Protein AF-A0A1I0DEJ7-F1 (afdb_monomer)

Sequence (939 aa):
MQMQAGRYNHFKNRYSLFNGIFKYLFLFLLFAVLELPQVYAQEAIVYSRCERTSDSFDLTANVTINGQSQTVTRTMTGLDIYDVLPDVTNFFSNFSAPCDLVYRDPNGVETVIFDCSTTSTQSNACAALDAAVSFDGNTIAFSVFRGSLTNYREQIHSQVVHPDAEPKNLGYYDLPNKRLVTTGAHLHFYTVSTKQIKVMPFNTGVYDSGPAFISNQRIAFTSTRDDHTSTVVWGTTESRKGTRIWTVDIDGKNPDLASHHSLSQEQHPFMLRNGRLAYSSWQIFGGLPFRYTNNSAGSHTTIDNLFHIYAQDPDGAKNFPIYGQHSGDHTKSYFGADHKAAHFITQTSDERIWFADYYRGNNNALGLLVGVMQEPEGQEGIGPHEATSHADLYVPRDAINFAAWSHSDDMPSYTMGRFGTRQVNHPNYADPLPYAGKLGHPAALPNNGLMMAWGKGACSTVAYNSIYAELGKTAPPLTSGSGSGVAMNLVTSLKMDTPGCDVGLYRATQIPSQHPGDLEMVVDSKDWHEIMGRAVVPYANIHGVDHPDIIERADVRTSHPSLETGTPFGLLGAASIIDRETHPMDGIHFAGEHQFNLQGTDTIDYTDDDLCGVRILGNMPNRNRNTVYEIANIAGERVTILGEFPVLNRQADGSRAIDASGHPDTSFLVRMPANTPYLMQGIDCDGRTLNTDQTWQSLRPGEQKTCNGCHVHSRPGRTQFETTFAAKSGYTIPRLGEGTVPLLAGKSGNTVQTRTLPGYGMRIEFTRDIKPIFDQHCASCHSGSSPAGGLALNNTGGANNKPNTTWWCLVADKDQSCVAPANQIATGAGFTGMSFRRPQLTRYLRAFNSRGSLLYWKAANQRTDNRTDGQFSDDIDFGANHPTSISANELAILSRWIDIGAPGGGATELYDTQKPTLHLASADSGSVSQLRVGTVDLG

Mean predicted aligned error: 7.65 Å

Organism: NCBI:txid917

Radius of gyration: 31.81 Å; Cα contacts (8 Å, |Δi|>4): 2546; chains: 1; bounding box: 89×96×100 Å

Solvent-accessible surface area (backbone atoms only — not comparable to full-atom values): 48242 Å² total; per-residue (Å²): 133,89,86,84,88,85,90,85,84,92,85,85,89,84,88,84,91,87,82,88,82,79,65,68,71,62,56,57,63,66,73,65,64,67,89,60,77,80,72,69,70,46,76,27,32,36,31,21,36,21,52,42,41,67,68,70,45,78,45,70,47,80,33,34,43,93,90,39,80,41,83,46,74,30,79,39,33,28,51,19,30,73,48,29,46,69,29,95,76,33,63,78,35,62,17,38,30,33,9,24,26,34,40,29,41,37,87,69,54,76,40,77,78,41,75,15,65,86,67,38,44,61,79,48,25,30,31,33,40,47,58,29,52,23,39,78,30,45,37,38,33,28,16,39,35,35,25,25,49,44,60,44,71,44,40,36,30,30,30,60,61,38,68,75,26,54,87,43,82,72,48,77,44,78,43,90,37,41,20,30,49,50,45,29,22,21,41,34,37,38,29,66,91,77,71,45,76,49,74,45,81,79,45,83,73,25,37,34,34,26,38,19,50,80,45,86,58,30,31,35,24,15,28,29,80,83,53,39,10,19,56,35,53,73,94,60,79,61,22,46,86,22,26,29,37,31,33,29,34,81,83,68,45,78,71,43,77,20,43,47,24,61,45,20,37,33,43,47,40,34,65,38,66,83,27,31,33,31,28,24,30,37,78,64,37,72,35,49,37,41,44,48,61,74,90,41,51,58,36,52,36,75,58,79,26,51,23,16,34,30,32,20,38,78,70,29,34,75,67,47,59,56,37,54,78,49,29,32,51,94,38,60,22,98,52,70,52,48,77,33,23,34,38,50,64,30,54,32,44,86,61,35,37,32,26,16,30,14,33,65,69,49,21,45,51,25,4,22,40,42,36,33,44,80,52,63,93,75,28,23,20,32,29,72,92,70,38,93,45,60,29,32,20,30,35,40,84,50,54,41,47,41,34,83,59,32,52,33,66,92,46,42,34,46,48,31,71,83,75,48,86,75,77,44,77,46,97,86,33,90,39,60,51,66,26,50,8,28,26,21,38,35,20,39,30,52,87,57,29,45,32,28,21,42,26,37,16,39,37,17,39,32,27,66,46,66,61,28,58,78,72,76,40,84,69,64,63,59,20,53,45,65,56,47,45,14,32,40,34,39,43,38,69,64,75,59,56,60,56,16,31,42,29,18,29,27,32,54,77,54,85,62,30,83,50,71,82,42,51,42,84,74,48,75,52,78,59,30,32,32,38,47,45,36,52,49,46,36,35,32,57,35,58,74,38,68,59,51,45,86,72,74,51,47,53,74,73,38,86,49,93,94,37,48,89,31,40,36,30,16,37,47,31,30,26,20,61,78,44,62,45,26,69,28,88,90,42,86,63,65,68,55,35,50,34,46,29,41,64,19,32,42,51,52,73,78,55,74,85,52,56,28,25,42,35,38,33,39,46,30,45,40,64,45,50,59,40,63,78,40,44,39,44,63,52,28,57,45,61,24,36,23,28,32,48,74,23,74,41,56,45,98,89,66,49,75,31,63,31,89,69,74,43,78,28,33,24,41,44,35,37,31,58,22,64,38,17,29,39,47,27,41,14,26,38,55,45,38,41,41,29,51,61,56,61,66,36,41,39,33,45,20,21,72,50,72,39,38,26,36,69,42,30,49,51,84,47,84,44,59,44,82,71,26,71,42,56,39,93,85,46,82,60,50,68,30,45,72,55,32,21,38,33,47,64,24,65,59,92,92,42,76,37,72,46,75,42,84,31,21,27,49,70,61,30,32,63,83,61,44,44,57,52,32,59,74,63,43,26,90,53,14,34,80,99,73,17,51,92,44,42,50,60,68,40,68,93,58,66,42,77,37,86,81,18,29,54,15,44,37,58,65,29,26,67,43,82,59,42,39,79,94,70,55,60,82,61,78,22,45,99,82,24,34,22,36,35,48,47,30,32,20,92,34,30,28,65,43,12,26,40,66,9,52,52,46,20,46,59,69,45,43,74,61,36,84,68,59,63,86,73,48,95,78,54,85,62,72,76,75,85,36,88,61,82,68,47,74,66,58,52,41,48,54,27,42,28,32,37,66,21,45,32,32,41,60,80,60,41,69,54,69,54,58,73,75,48,78,33,78,27,59,76,48,92,93,52,87,85,45,75,33,79,17,70,47,64,64,92

InterPro domains:
  IPR040698 Hydrazine synthase alpha subunit, middle domain [PF18582] (659-711)

Structure (mmCIF, N/CA/C/O backbone):
data_AF-A0A1I0DEJ7-F1
#
_entry.id   AF-A0A1I0DEJ7-F1
#
loop_
_atom_site.group_PDB
_atom_site.id
_atom_site.type_symbol
_atom_site.label_atom_id
_atom_site.label_alt_id
_atom_site.label_comp_id
_atom_site.label_asym_id
_atom_site.label_entity_id
_atom_site.label_seq_id
_atom_site.pdbx_PDB_ins_code
_atom_site.Cartn_x
_atom_site.Cartn_y
_atom_site.Cartn_z
_atom_site.occupancy
_atom_site.B_iso_or_equiv
_atom_site.auth_seq_id
_atom_site.auth_comp_id
_atom_site.auth_asym_id
_atom_site.auth_atom_id
_atom_site.pdbx_PDB_model_num
ATOM 1 N N . MET A 1 1 ? 17.764 -62.591 3.292 1.00 36.34 1 MET A N 1
ATOM 2 C CA . MET A 1 1 ? 18.065 -64.016 3.039 1.00 36.34 1 MET A CA 1
ATOM 3 C C . MET A 1 1 ? 18.764 -64.098 1.685 1.00 36.34 1 MET A C 1
ATOM 5 O O . MET A 1 1 ? 18.372 -63.368 0.786 1.00 36.34 1 MET A O 1
ATOM 9 N N . GLN A 1 2 ? 19.860 -64.854 1.629 1.00 29.20 2 GLN A N 1
ATOM 10 C CA . GLN A 1 2 ? 20.824 -65.053 0.527 1.00 29.20 2 GLN A CA 1
ATOM 11 C C . GLN A 1 2 ? 20.163 -65.276 -0.856 1.00 29.20 2 GLN A C 1
ATOM 13 O O . GLN A 1 2 ? 19.118 -65.905 -0.900 1.00 29.20 2 GLN A O 1
ATOM 18 N N . MET A 1 3 ? 20.608 -64.697 -1.985 1.00 26.94 3 MET A N 1
ATOM 19 C CA . MET A 1 3 ? 21.885 -64.785 -2.740 1.00 26.94 3 MET A CA 1
ATOM 20 C C . MET A 1 3 ? 21.708 -65.656 -4.016 1.00 26.94 3 MET A C 1
ATOM 22 O O . MET A 1 3 ? 20.991 -66.646 -3.971 1.00 26.94 3 MET A O 1
ATOM 26 N N . GLN A 1 4 ? 22.458 -65.299 -5.078 1.00 31.95 4 GLN A N 1
ATOM 27 C CA . GLN A 1 4 ? 22.794 -66.019 -6.339 1.00 31.95 4 GLN A CA 1
ATOM 28 C C . GLN A 1 4 ? 21.968 -65.657 -7.599 1.00 31.95 4 GLN A C 1
ATOM 30 O O . GLN A 1 4 ? 20.771 -65.892 -7.647 1.00 31.95 4 GLN A O 1
ATOM 35 N N . ALA A 1 5 ? 22.510 -64.890 -8.568 1.00 31.12 5 ALA A N 1
ATOM 36 C CA . ALA A 1 5 ? 23.574 -65.175 -9.574 1.00 31.12 5 ALA A CA 1
ATOM 37 C C . ALA A 1 5 ? 23.024 -65.977 -10.780 1.00 31.12 5 ALA A C 1
ATOM 39 O O . ALA A 1 5 ? 22.309 -66.939 -10.573 1.00 31.12 5 ALA A O 1
ATOM 40 N N . GLY A 1 6 ? 23.266 -65.707 -12.068 1.00 28.11 6 GLY A N 1
ATOM 41 C CA . GLY A 1 6 ? 24.189 -64.829 -12.788 1.00 28.11 6 GLY A CA 1
ATOM 42 C C . GLY A 1 6 ? 24.886 -65.619 -13.919 1.00 28.11 6 GLY A C 1
ATOM 43 O O . GLY A 1 6 ? 25.500 -66.636 -13.623 1.00 28.11 6 GLY A O 1
ATOM 44 N N . ARG A 1 7 ? 24.891 -65.061 -15.150 1.00 32.59 7 ARG A N 1
ATOM 45 C CA . ARG A 1 7 ? 25.824 -65.297 -16.297 1.00 32.59 7 ARG A CA 1
ATOM 46 C C . ARG A 1 7 ? 25.556 -66.468 -17.284 1.00 32.59 7 ARG A C 1
ATOM 48 O O . ARG A 1 7 ? 25.007 -67.467 -16.862 1.00 32.59 7 ARG A O 1
ATOM 55 N N . TYR A 1 8 ? 25.942 -66.494 -18.582 1.00 30.72 8 TYR A N 1
ATOM 56 C CA . TYR A 1 8 ? 26.634 -65.605 -19.558 1.00 30.72 8 TYR A CA 1
ATOM 57 C C . TYR A 1 8 ? 26.591 -66.233 -20.997 1.00 30.72 8 TYR A C 1
ATOM 59 O O . TYR A 1 8 ? 26.582 -67.451 -21.123 1.00 30.72 8 TYR A O 1
ATOM 67 N N . ASN A 1 9 ? 26.751 -65.380 -22.029 1.00 30.80 9 ASN A N 1
ATOM 68 C CA . ASN A 1 9 ? 27.508 -65.510 -23.308 1.00 30.80 9 ASN A CA 1
ATOM 69 C C . ASN A 1 9 ? 27.109 -66.373 -24.545 1.00 30.80 9 ASN A C 1
ATOM 71 O O . ASN A 1 9 ? 27.299 -67.580 -24.591 1.00 30.80 9 ASN A O 1
ATOM 75 N N . HIS A 1 10 ? 26.784 -65.640 -25.630 1.00 29.88 10 HIS A N 1
ATOM 76 C CA . HIS A 1 10 ? 27.482 -65.486 -26.937 1.00 29.88 10 HIS A CA 1
ATOM 77 C C . HIS A 1 10 ? 28.186 -66.653 -27.674 1.00 29.88 10 HIS A C 1
ATOM 79 O O . HIS A 1 10 ? 29.225 -67.112 -27.220 1.00 29.88 10 HIS A O 1
ATOM 85 N N . PHE A 1 11 ? 27.797 -66.876 -28.948 1.00 29.69 11 PHE A N 1
ATOM 86 C CA . PHE A 1 11 ? 28.656 -67.204 -30.121 1.00 29.69 11 PHE A CA 1
ATOM 87 C C . PHE A 1 11 ? 27.933 -66.753 -31.426 1.00 29.69 11 PHE A C 1
ATOM 89 O O . PHE A 1 11 ? 26.795 -67.136 -31.653 1.00 29.69 11 PHE A O 1
ATOM 96 N N . LYS A 1 12 ? 28.394 -65.707 -32.139 1.00 29.09 12 LYS A N 1
ATOM 97 C CA . LYS A 1 12 ? 29.282 -65.666 -33.337 1.00 29.09 12 LYS A CA 1
ATOM 98 C C . LYS A 1 12 ? 28.685 -66.152 -34.690 1.00 29.09 12 LYS A C 1
ATOM 100 O O . LYS A 1 12 ? 28.728 -67.327 -35.009 1.00 29.09 12 LYS A O 1
ATOM 105 N N . ASN A 1 13 ? 28.314 -65.164 -35.520 1.00 30.00 13 ASN A N 1
ATOM 106 C CA . ASN A 1 13 ? 28.860 -64.854 -36.863 1.00 30.00 13 ASN A CA 1
ATOM 107 C C . ASN A 1 13 ? 28.793 -65.901 -38.013 1.00 30.00 13 ASN A C 1
ATOM 109 O O . ASN A 1 13 ? 29.621 -66.804 -38.052 1.00 30.00 13 ASN A O 1
ATOM 113 N N . ARG A 1 14 ? 27.989 -65.650 -39.068 1.00 29.69 14 ARG A N 1
ATOM 114 C CA . ARG A 1 14 ? 28.420 -65.090 -40.384 1.00 29.69 14 ARG A CA 1
ATOM 115 C C . ARG A 1 14 ? 27.351 -65.227 -41.494 1.00 29.69 14 ARG A C 1
ATOM 117 O O . ARG A 1 14 ? 26.854 -66.305 -41.787 1.00 29.69 14 ARG A O 1
ATOM 124 N N . TYR A 1 15 ? 27.100 -64.074 -42.112 1.00 29.98 15 TYR A N 1
ATOM 125 C CA . TYR A 1 15 ? 26.481 -63.731 -43.398 1.00 29.98 15 TYR A CA 1
ATOM 126 C C . TYR A 1 15 ? 26.706 -64.691 -44.580 1.00 29.98 15 TYR A C 1
ATOM 128 O O . TYR A 1 15 ? 27.829 -65.159 -44.747 1.00 29.98 15 TYR A O 1
ATOM 136 N N . SER A 1 16 ? 25.725 -64.779 -45.501 1.00 29.59 16 SER A N 1
ATOM 137 C CA . SER A 1 16 ? 25.922 -64.311 -46.890 1.00 29.59 16 SER A CA 1
ATOM 138 C C . SER A 1 16 ? 24.658 -64.299 -47.774 1.00 29.59 16 SER A C 1
ATOM 140 O O . SER A 1 16 ? 23.922 -65.276 -47.814 1.00 29.59 16 SER A O 1
ATOM 142 N N . LEU A 1 17 ? 24.543 -63.220 -48.565 1.00 30.08 17 LEU A N 1
ATOM 143 C CA . LEU A 1 17 ? 23.961 -63.117 -49.919 1.00 30.08 17 LEU A CA 1
ATOM 144 C C . LEU A 1 17 ? 22.435 -63.241 -50.098 1.00 30.08 17 LEU A C 1
ATOM 146 O O . LEU A 1 17 ? 21.906 -64.331 -50.246 1.00 30.08 17 LEU A O 1
ATOM 150 N N . PHE A 1 18 ? 21.744 -62.100 -50.201 1.00 32.12 18 PHE A N 1
ATOM 151 C CA . PHE A 1 18 ? 21.132 -61.567 -51.440 1.00 32.12 18 PHE A CA 1
ATOM 152 C C . PHE A 1 18 ? 20.365 -60.263 -51.107 1.00 32.12 18 PHE A C 1
ATOM 154 O O . PHE A 1 18 ? 19.896 -60.088 -49.987 1.00 32.12 18 PHE A O 1
ATOM 161 N N . ASN A 1 19 ? 20.237 -59.353 -52.080 1.00 34.38 19 ASN A N 1
ATOM 162 C CA . ASN A 1 19 ? 19.555 -58.039 -52.034 1.00 34.38 19 ASN A CA 1
ATOM 163 C C . ASN A 1 19 ? 20.356 -56.815 -51.553 1.00 34.38 19 ASN A C 1
ATOM 165 O O . ASN A 1 19 ? 19.896 -56.016 -50.737 1.00 34.38 19 ASN A O 1
ATOM 169 N N . GLY A 1 20 ? 21.513 -56.589 -52.175 1.00 45.19 20 GLY A N 1
ATOM 170 C CA . GLY A 1 20 ? 21.983 -55.231 -52.451 1.00 45.19 20 GLY A CA 1
ATOM 171 C C . GLY A 1 20 ? 21.438 -54.799 -53.812 1.00 45.19 20 GLY A C 1
ATOM 172 O O . GLY A 1 20 ? 21.682 -55.512 -54.776 1.00 45.19 20 GLY A O 1
ATOM 173 N N . ILE A 1 21 ? 20.665 -53.703 -53.848 1.00 45.50 21 ILE A N 1
ATOM 174 C CA . ILE A 1 21 ? 20.340 -52.796 -54.985 1.00 45.50 21 ILE A CA 1
ATOM 175 C C . ILE A 1 21 ? 18.931 -52.167 -54.847 1.00 45.50 21 ILE A C 1
ATOM 177 O O . ILE A 1 21 ? 18.694 -51.109 -55.410 1.00 45.50 21 ILE A O 1
ATOM 181 N N . PHE A 1 22 ? 18.038 -52.676 -53.985 1.00 42.34 22 PHE A N 1
ATOM 182 C CA . PHE A 1 22 ? 16.709 -52.056 -53.756 1.00 42.34 22 PHE A CA 1
ATOM 183 C C . PHE A 1 22 ? 16.546 -51.262 -52.443 1.00 42.34 22 PHE A C 1
ATOM 185 O O . PHE A 1 22 ? 15.468 -50.749 -52.164 1.00 42.34 22 PHE A O 1
ATOM 192 N N . LYS A 1 23 ? 17.607 -51.119 -51.633 1.00 40.22 23 LYS A N 1
ATOM 193 C CA . LYS A 1 23 ? 17.557 -50.421 -50.328 1.00 40.22 23 LYS A CA 1
ATOM 194 C C . LYS A 1 23 ? 18.103 -48.989 -50.315 1.00 40.22 23 LYS A C 1
ATOM 196 O O . LYS A 1 23 ? 17.881 -48.288 -49.337 1.00 40.22 23 LYS A O 1
ATOM 201 N N . TYR A 1 24 ? 18.762 -48.529 -51.380 1.00 43.25 24 TYR A N 1
ATOM 202 C CA . TYR A 1 24 ? 19.379 -47.194 -51.395 1.00 43.25 24 TYR A CA 1
ATOM 203 C C . TYR A 1 24 ? 18.505 -46.092 -52.011 1.00 43.25 24 TYR A C 1
ATOM 205 O O . TYR A 1 24 ? 18.733 -44.925 -51.715 1.00 43.25 24 TYR A O 1
ATOM 213 N N . LEU A 1 25 ? 17.458 -46.433 -52.775 1.00 42.44 25 LEU A N 1
ATOM 214 C CA . LEU A 1 25 ? 16.531 -45.429 -53.322 1.00 42.44 25 LEU A CA 1
ATOM 215 C C . LEU A 1 25 ? 15.389 -45.064 -52.353 1.00 42.44 25 LEU A C 1
ATOM 217 O O . LEU A 1 25 ? 14.870 -43.956 -52.410 1.00 42.44 25 LEU A O 1
ATOM 221 N N . PHE A 1 26 ? 15.030 -45.960 -51.426 1.00 41.56 26 PHE A N 1
ATOM 222 C CA . PHE A 1 26 ? 13.976 -45.707 -50.432 1.00 41.56 26 PHE A CA 1
ATOM 223 C C . PHE A 1 26 ? 14.501 -45.014 -49.162 1.00 41.56 26 PHE A C 1
ATOM 225 O O . PHE A 1 26 ? 13.733 -44.383 -48.445 1.00 41.56 26 PHE A O 1
ATOM 232 N N . LEU A 1 27 ? 15.814 -45.081 -48.899 1.00 40.59 27 LEU A N 1
ATOM 233 C CA . LEU A 1 27 ? 16.432 -44.399 -47.755 1.00 40.59 27 LEU A CA 1
ATOM 234 C C . LEU A 1 27 ? 16.732 -42.918 -48.045 1.00 40.59 27 LEU A C 1
ATOM 236 O O . LEU A 1 27 ? 16.688 -42.104 -47.133 1.00 40.59 27 LEU A O 1
ATOM 240 N N . PHE A 1 28 ? 16.968 -42.545 -49.309 1.00 39.75 28 PHE A N 1
ATOM 241 C CA . PHE A 1 28 ? 17.178 -41.142 -49.694 1.00 39.75 28 PHE A CA 1
ATOM 242 C C . PHE A 1 28 ? 15.873 -40.347 -49.854 1.00 39.75 28 PHE A C 1
ATOM 244 O O . PHE A 1 28 ? 15.887 -39.134 -49.681 1.00 39.75 28 PHE A O 1
ATOM 251 N N . LEU A 1 29 ? 14.739 -41.011 -50.113 1.00 38.44 29 LEU A N 1
ATOM 252 C CA . LEU A 1 29 ? 13.426 -40.354 -50.158 1.00 38.44 29 LEU A CA 1
ATOM 253 C C . LEU A 1 29 ? 12.755 -40.207 -48.782 1.00 38.44 29 LEU A C 1
ATOM 255 O O . LEU A 1 29 ? 11.832 -39.410 -48.662 1.00 38.44 29 LEU A O 1
ATOM 259 N N . LEU A 1 30 ? 13.228 -40.911 -47.742 1.00 38.09 30 LEU A N 1
ATOM 260 C CA . LEU A 1 30 ? 12.743 -40.729 -46.365 1.00 38.09 30 LEU A CA 1
ATOM 261 C C . LEU A 1 30 ? 13.537 -39.672 -45.572 1.00 38.09 30 LEU A C 1
ATOM 263 O O . LEU A 1 30 ? 13.025 -39.154 -44.590 1.00 38.09 30 LEU A O 1
ATOM 267 N N . PHE A 1 31 ? 14.755 -39.326 -46.008 1.00 37.44 31 PHE A N 1
ATOM 268 C CA . PHE A 1 31 ? 15.583 -38.259 -45.415 1.00 37.44 31 PHE A CA 1
ATOM 269 C C . PHE A 1 31 ? 15.449 -36.898 -46.125 1.00 37.44 31 PHE A C 1
ATOM 271 O O . PHE A 1 31 ? 16.061 -35.924 -45.704 1.00 37.44 31 PHE A O 1
ATOM 278 N N . ALA A 1 32 ? 14.647 -36.819 -47.193 1.00 37.91 32 ALA A N 1
ATOM 279 C CA . ALA A 1 32 ? 14.390 -35.591 -47.953 1.00 37.91 32 ALA A CA 1
ATOM 280 C C . ALA A 1 32 ? 12.943 -35.075 -47.811 1.00 37.91 32 ALA A C 1
ATOM 282 O O . ALA A 1 32 ? 12.542 -34.151 -48.517 1.00 37.91 32 ALA A O 1
ATOM 283 N N . VAL A 1 33 ? 12.160 -35.640 -46.882 1.00 41.50 33 VAL A N 1
ATOM 284 C CA . VAL A 1 33 ? 10.926 -35.015 -46.392 1.00 41.50 33 VAL A CA 1
ATOM 285 C C . VAL A 1 33 ? 11.311 -34.151 -45.200 1.00 41.50 33 VAL A C 1
ATOM 287 O O . VAL A 1 33 ? 11.257 -34.589 -44.060 1.00 41.50 33 VAL A O 1
ATOM 290 N N . LEU A 1 34 ? 11.759 -32.939 -45.526 1.00 44.06 34 LEU A N 1
ATOM 291 C CA . LEU A 1 34 ? 11.538 -31.727 -44.745 1.00 44.06 34 LEU A CA 1
ATOM 292 C C . LEU A 1 34 ? 11.680 -31.904 -43.220 1.00 44.06 34 LEU A C 1
ATOM 294 O O . LEU A 1 34 ? 10.687 -32.026 -42.505 1.00 44.06 34 LEU A O 1
ATOM 298 N N . GLU A 1 35 ? 12.900 -31.715 -42.710 1.00 34.94 35 GLU A N 1
ATOM 299 C CA . GLU A 1 35 ? 13.066 -30.871 -41.521 1.00 34.94 35 GLU A CA 1
ATOM 300 C C . GLU A 1 35 ? 12.575 -29.460 -41.892 1.00 34.94 35 GLU A C 1
ATOM 302 O O . GLU A 1 35 ? 13.344 -28.530 -42.122 1.00 34.94 35 GLU A O 1
ATOM 307 N N . LEU A 1 36 ? 11.257 -29.301 -42.033 1.00 36.34 36 LEU A N 1
ATOM 308 C CA . LEU A 1 36 ? 10.659 -28.026 -41.699 1.00 36.34 36 LEU A CA 1
ATOM 309 C C . LEU A 1 36 ? 10.934 -27.887 -40.204 1.00 36.34 36 LEU A C 1
ATOM 311 O O . LEU A 1 36 ? 10.529 -28.788 -39.459 1.00 36.34 36 LEU A O 1
ATOM 315 N N . PRO A 1 37 ? 11.607 -26.823 -39.733 1.00 33.72 37 PRO A N 1
ATOM 316 C CA . PRO A 1 37 ? 11.464 -26.484 -38.334 1.00 33.72 37 PRO A CA 1
ATOM 317 C C . PRO A 1 37 ? 9.954 -26.420 -38.109 1.00 33.72 37 PRO A C 1
ATOM 319 O O . PRO A 1 37 ? 9.259 -25.649 -38.777 1.00 33.72 37 PRO A O 1
ATOM 322 N N . GLN A 1 38 ? 9.416 -27.278 -37.240 1.00 33.53 38 GLN A N 1
ATOM 323 C CA . GLN A 1 38 ? 8.159 -26.935 -36.603 1.00 33.53 38 GLN A CA 1
ATOM 324 C C . GLN A 1 38 ? 8.477 -25.654 -35.845 1.00 33.53 38 GLN A C 1
ATOM 326 O O . GLN A 1 38 ? 8.994 -25.681 -34.732 1.00 33.53 38 GLN A O 1
ATOM 331 N N . VAL A 1 39 ? 8.259 -24.523 -36.512 1.00 35.19 39 VAL A N 1
ATOM 332 C CA . VAL A 1 39 ? 8.082 -23.241 -35.863 1.00 35.19 39 VAL A CA 1
ATOM 333 C C . VAL A 1 39 ? 6.842 -23.475 -35.018 1.00 35.19 39 VAL A C 1
ATOM 335 O O . VAL A 1 39 ? 5.721 -23.434 -35.522 1.00 35.19 39 VAL A O 1
ATOM 338 N N . TYR A 1 40 ? 7.044 -23.890 -33.768 1.00 42.34 40 TYR A N 1
ATOM 339 C CA . TYR A 1 40 ? 5.984 -23.847 -32.779 1.00 42.34 40 TYR A CA 1
ATOM 340 C C . TYR A 1 40 ? 5.477 -22.410 -32.815 1.00 42.34 40 TYR A C 1
ATOM 342 O O . TYR A 1 40 ? 6.266 -21.484 -32.624 1.00 42.34 40 TYR A O 1
ATOM 350 N N . ALA A 1 41 ? 4.207 -22.228 -33.178 1.00 51.53 41 ALA A N 1
ATOM 351 C CA . ALA A 1 41 ? 3.595 -20.911 -33.172 1.00 51.53 41 ALA A CA 1
ATOM 352 C C . ALA A 1 41 ? 3.785 -20.337 -31.764 1.00 51.53 41 ALA A C 1
ATOM 354 O O . ALA A 1 41 ? 3.372 -20.968 -30.789 1.00 51.53 41 ALA A O 1
ATOM 355 N N . GLN A 1 42 ? 4.480 -19.204 -31.666 1.00 76.06 42 GLN A N 1
ATOM 356 C CA . GLN A 1 42 ? 4.645 -18.500 -30.399 1.00 76.06 42 GLN A CA 1
ATOM 357 C C . GLN A 1 42 ? 3.273 -17.979 -29.966 1.00 76.06 42 GLN A C 1
ATOM 359 O O . GLN A 1 42 ? 2.373 -17.796 -30.786 1.00 76.06 42 GLN A O 1
ATOM 364 N N . GLU A 1 43 ? 3.061 -17.762 -28.678 1.00 87.75 43 GLU A N 1
ATOM 365 C CA . GLU A 1 43 ? 1.827 -17.135 -28.233 1.00 87.75 43 GLU A CA 1
ATOM 366 C C . GLU A 1 43 ? 1.787 -15.679 -28.708 1.00 87.75 43 GLU A C 1
ATOM 368 O O . GLU A 1 43 ? 2.787 -14.964 -28.629 1.00 87.75 43 GLU A O 1
ATOM 373 N N . ALA A 1 44 ? 0.631 -15.226 -29.204 1.00 96.19 44 ALA A N 1
ATOM 374 C CA . ALA A 1 44 ? 0.451 -13.804 -29.457 1.00 96.19 44 ALA A CA 1
ATOM 375 C C . ALA A 1 44 ? 0.584 -13.054 -28.127 1.00 96.19 44 ALA A C 1
ATOM 377 O O . ALA A 1 44 ? -0.005 -13.471 -27.126 1.00 96.19 44 ALA A O 1
ATOM 378 N N . ILE A 1 45 ? 1.322 -11.949 -28.111 1.00 98.06 45 ILE A N 1
ATOM 379 C CA . ILE A 1 45 ? 1.490 -11.120 -26.916 1.00 98.06 45 ILE A CA 1
ATOM 380 C C . ILE A 1 45 ? 1.241 -9.649 -27.228 1.00 98.06 45 ILE A C 1
ATOM 382 O O . ILE A 1 45 ? 1.402 -9.187 -28.356 1.00 98.06 45 ILE A O 1
ATOM 386 N N . VAL A 1 46 ? 0.877 -8.903 -26.195 1.00 98.75 46 VAL A N 1
ATOM 387 C CA . VAL A 1 46 ? 0.920 -7.446 -26.179 1.00 98.75 46 VAL A CA 1
ATOM 388 C C . VAL A 1 46 ? 1.874 -7.007 -25.084 1.00 98.75 46 VAL A C 1
ATOM 390 O O . VAL A 1 46 ? 1.893 -7.603 -24.010 1.00 98.75 46 VAL A O 1
ATOM 393 N N . TYR A 1 47 ? 2.682 -5.993 -25.352 1.00 98.75 47 TYR A N 1
ATOM 394 C CA . TYR A 1 47 ? 3.631 -5.452 -24.387 1.00 98.75 47 TYR A CA 1
ATOM 395 C C . TYR A 1 47 ? 3.881 -3.972 -24.651 1.00 98.75 47 TYR A C 1
ATOM 397 O O . TYR A 1 47 ? 3.564 -3.449 -25.724 1.00 98.75 47 TYR A O 1
ATOM 405 N N . SER A 1 48 ? 4.441 -3.303 -23.648 1.00 98.62 48 SER A N 1
ATOM 406 C CA . SER A 1 48 ? 4.882 -1.918 -23.776 1.00 98.62 48 SER A CA 1
ATOM 407 C C . SER A 1 48 ? 6.373 -1.899 -24.063 1.00 98.62 48 SER A C 1
ATOM 409 O O . SER A 1 48 ? 7.126 -2.626 -23.414 1.00 98.62 48 SER A O 1
ATOM 411 N N . ARG A 1 49 ? 6.804 -1.062 -25.006 1.00 97.62 49 ARG A N 1
ATOM 412 C CA . ARG A 1 49 ? 8.225 -0.788 -25.232 1.00 97.62 49 ARG A CA 1
ATOM 413 C C . ARG A 1 49 ? 8.506 0.686 -24.974 1.00 97.62 49 ARG A C 1
ATOM 415 O O . ARG A 1 49 ? 7.920 1.543 -25.630 1.00 97.62 49 ARG A O 1
ATOM 422 N N . CYS A 1 50 ? 9.353 0.985 -24.000 1.00 98.06 50 CYS A N 1
ATOM 423 C CA . CYS A 1 50 ? 9.728 2.353 -23.637 1.00 98.06 50 CYS A CA 1
ATOM 424 C C . CYS A 1 50 ? 11.105 2.694 -24.200 1.00 98.06 50 CYS A C 1
ATOM 426 O O . CYS A 1 50 ? 11.991 1.844 -24.158 1.00 98.06 50 CYS A O 1
ATOM 428 N N . GLU A 1 51 ? 11.280 3.900 -24.749 1.00 97.19 51 GLU A N 1
ATOM 429 C CA . GLU A 1 51 ? 12.561 4.333 -25.329 1.00 97.19 51 GLU A CA 1
ATOM 430 C C . GLU A 1 51 ? 13.669 4.201 -24.273 1.00 97.19 51 GLU A C 1
ATOM 432 O O . GLU A 1 51 ? 13.561 4.775 -23.184 1.00 97.19 51 GLU A O 1
ATOM 437 N N . ARG A 1 52 ? 14.708 3.417 -24.585 1.00 96.81 52 ARG A N 1
ATOM 438 C CA . ARG A 1 52 ? 15.858 3.197 -23.706 1.00 96.81 52 ARG A CA 1
ATOM 439 C C . ARG A 1 52 ? 16.982 4.161 -24.058 1.00 96.81 52 ARG A C 1
ATOM 441 O O . ARG A 1 52 ? 17.262 4.420 -25.226 1.00 96.81 52 ARG A O 1
ATOM 448 N N . THR A 1 53 ? 17.708 4.625 -23.050 1.00 96.75 53 THR A N 1
ATOM 449 C CA . THR A 1 53 ? 18.895 5.466 -23.226 1.00 96.75 53 THR A CA 1
ATOM 450 C C . THR A 1 53 ? 20.112 4.616 -23.597 1.00 96.75 53 THR A C 1
ATOM 452 O O . THR A 1 53 ? 20.984 4.325 -22.773 1.00 96.75 53 THR A O 1
ATOM 455 N N . SER A 1 54 ? 20.159 4.176 -24.855 1.00 91.75 54 SER A N 1
ATOM 456 C CA . SER A 1 54 ? 21.218 3.313 -25.392 1.00 91.75 54 SER A CA 1
ATOM 457 C C . SER A 1 54 ? 22.472 4.070 -25.847 1.00 91.75 54 SER A C 1
ATOM 459 O O . SER A 1 54 ? 23.564 3.494 -25.836 1.00 91.75 54 SER A O 1
ATOM 461 N N . ASP A 1 55 ? 22.326 5.346 -26.202 1.00 90.25 55 ASP A N 1
ATOM 462 C CA . ASP A 1 55 ? 23.399 6.184 -26.735 1.00 90.25 55 ASP A CA 1
ATOM 463 C C . ASP A 1 55 ? 24.460 6.563 -25.689 1.00 90.25 55 ASP A C 1
ATOM 465 O O . ASP A 1 55 ? 24.192 6.742 -24.497 1.00 90.25 55 ASP A O 1
ATOM 469 N N . SER A 1 56 ? 25.697 6.745 -26.159 1.00 93.88 56 SER A N 1
ATOM 470 C CA . SER A 1 56 ? 26.784 7.302 -25.352 1.00 93.88 56 SER A CA 1
ATOM 471 C C . SER A 1 56 ? 26.649 8.816 -25.164 1.00 93.88 56 SER A C 1
ATOM 473 O O . SER A 1 56 ? 26.134 9.512 -26.036 1.00 93.88 56 SER A O 1
ATOM 475 N N . PHE A 1 57 ? 27.212 9.347 -24.077 1.00 96.19 57 PHE A N 1
ATOM 476 C CA . PHE A 1 57 ? 27.189 10.780 -23.767 1.00 96.19 57 PHE A CA 1
ATOM 477 C C . PHE A 1 57 ? 28.589 11.329 -23.498 1.00 96.19 57 PHE A C 1
ATOM 479 O O . PHE A 1 57 ? 29.284 10.844 -22.607 1.00 96.19 57 PHE A O 1
ATOM 486 N N . ASP A 1 58 ? 28.991 12.378 -24.210 1.00 97.62 58 ASP A N 1
ATOM 487 C CA . ASP A 1 58 ? 30.258 13.062 -23.952 1.00 97.62 58 ASP A CA 1
ATOM 488 C C . ASP A 1 58 ? 30.127 14.041 -22.779 1.00 97.62 58 ASP A C 1
ATOM 490 O O . ASP A 1 58 ? 29.594 15.146 -22.897 1.00 97.62 58 ASP A O 1
ATOM 494 N N . LEU A 1 59 ? 30.658 13.635 -21.626 1.00 96.88 59 LEU A N 1
ATOM 495 C CA . LEU A 1 59 ? 30.683 14.441 -20.414 1.00 96.88 59 LEU A CA 1
ATOM 496 C C . LEU A 1 59 ? 31.932 15.327 -20.401 1.00 96.88 59 LEU A C 1
ATOM 498 O O . LEU A 1 59 ? 33.045 14.844 -20.178 1.00 96.88 59 LEU A O 1
ATOM 502 N N . THR A 1 60 ? 31.740 16.631 -20.610 1.00 97.25 60 THR A N 1
ATOM 503 C CA . THR A 1 60 ? 32.816 17.634 -20.566 1.00 97.25 60 THR A CA 1
ATOM 504 C C . THR A 1 60 ? 32.769 18.457 -19.282 1.00 97.25 60 THR A C 1
ATOM 506 O O . THR A 1 60 ? 31.743 19.051 -18.940 1.00 97.25 60 THR A O 1
ATOM 509 N N . ALA A 1 61 ? 33.899 18.542 -18.582 1.00 96.81 61 ALA A N 1
ATOM 510 C CA . ALA A 1 61 ? 34.032 19.356 -17.380 1.00 96.81 61 ALA A CA 1
ATOM 511 C C . ALA A 1 61 ? 35.447 19.912 -17.193 1.00 96.81 61 ALA A C 1
ATOM 513 O O . ALA A 1 61 ? 36.432 19.345 -17.663 1.00 96.81 61 ALA A O 1
ATOM 514 N N . ASN A 1 62 ? 35.545 21.007 -16.438 1.00 96.62 62 ASN A N 1
ATOM 515 C CA . ASN A 1 62 ? 36.822 21.520 -15.953 1.00 96.62 62 ASN A CA 1
ATOM 516 C C . ASN A 1 62 ? 37.188 20.821 -14.641 1.00 96.62 62 ASN A C 1
ATOM 518 O O . ASN A 1 62 ? 36.492 20.983 -13.635 1.00 96.62 62 ASN A O 1
ATOM 522 N N . VAL A 1 63 ? 38.288 20.074 -14.650 1.00 96.69 63 VAL A N 1
ATOM 523 C CA . VAL A 1 63 ? 38.816 19.341 -13.494 1.00 96.69 63 VAL A CA 1
ATOM 524 C C . VAL A 1 63 ? 40.251 19.766 -13.204 1.00 96.69 63 VAL A C 1
ATOM 526 O O . VAL A 1 63 ? 40.976 20.172 -14.109 1.00 96.69 63 VAL A O 1
ATOM 529 N N . THR A 1 64 ? 40.676 19.683 -11.945 1.00 97.25 64 THR A N 1
ATOM 530 C CA . THR A 1 64 ? 42.072 19.936 -11.573 1.00 97.25 64 THR A CA 1
ATOM 531 C C . THR A 1 64 ? 42.820 18.614 -11.516 1.00 97.25 64 THR A C 1
ATOM 533 O O . THR A 1 64 ? 42.412 17.724 -10.777 1.00 97.25 64 THR A O 1
ATOM 536 N N . ILE A 1 65 ? 43.904 18.478 -12.275 1.00 95.81 65 ILE A N 1
ATOM 537 C CA . ILE A 1 65 ? 44.782 17.302 -12.263 1.00 95.81 65 ILE A CA 1
ATOM 538 C C . ILE A 1 65 ? 46.195 17.810 -11.982 1.00 95.81 65 ILE A C 1
ATOM 540 O O . ILE A 1 65 ? 46.687 18.695 -12.683 1.00 95.81 65 ILE A O 1
ATOM 544 N N . ASN A 1 66 ? 46.841 17.286 -10.937 1.00 93.50 66 ASN A N 1
ATOM 545 C CA . ASN A 1 66 ? 48.169 17.728 -10.490 1.00 93.50 66 ASN A CA 1
ATOM 546 C C . ASN A 1 66 ? 48.265 19.257 -10.276 1.00 93.50 66 ASN A C 1
ATOM 548 O O . ASN A 1 66 ? 49.228 19.893 -10.707 1.00 93.50 66 ASN A O 1
ATOM 552 N N . GLY A 1 67 ? 47.245 19.867 -9.658 1.00 92.12 67 GLY A N 1
ATOM 553 C CA . GLY A 1 67 ? 47.189 21.311 -9.411 1.00 92.12 67 GLY A CA 1
ATOM 554 C C . GLY A 1 67 ? 46.917 22.190 -10.641 1.00 92.12 67 GLY A C 1
ATOM 555 O O . GLY A 1 67 ? 46.922 23.415 -10.515 1.00 92.12 67 GLY A O 1
ATOM 556 N N . GLN A 1 68 ? 46.668 21.616 -11.825 1.00 94.88 68 GLN A N 1
ATOM 557 C CA . GLN A 1 68 ? 46.330 22.366 -13.040 1.00 94.88 68 GLN A CA 1
ATOM 558 C C . GLN A 1 68 ? 44.890 22.115 -13.485 1.00 94.88 68 GLN A C 1
ATOM 560 O O . GLN A 1 68 ? 44.471 20.971 -13.639 1.00 94.88 68 GLN A O 1
ATOM 565 N N . SER A 1 69 ? 44.142 23.193 -13.735 1.00 95.12 69 SER A N 1
ATOM 566 C CA . SER A 1 69 ? 42.794 23.113 -14.305 1.00 95.12 69 SER A CA 1
ATOM 567 C C . SER A 1 69 ? 42.863 22.724 -15.782 1.00 95.12 69 SER A C 1
ATOM 569 O O . SER A 1 69 ? 43.502 23.413 -16.576 1.00 95.12 69 SER A O 1
ATOM 571 N N . GLN A 1 70 ? 42.158 21.662 -16.155 1.00 96.50 70 GLN A N 1
ATOM 572 C CA . GLN A 1 70 ? 42.082 21.119 -17.508 1.00 96.50 70 GLN A CA 1
ATOM 573 C C . GLN A 1 70 ? 40.620 20.853 -17.879 1.00 96.50 70 GLN A C 1
ATOM 575 O O . GLN A 1 70 ? 39.840 20.375 -17.054 1.00 96.50 70 GLN A O 1
ATOM 580 N N . THR A 1 71 ? 40.239 21.151 -19.121 1.00 97.38 71 THR A N 1
ATOM 581 C CA . THR A 1 71 ? 38.946 20.726 -19.674 1.00 97.38 71 THR A CA 1
ATOM 582 C C . THR A 1 71 ? 39.090 19.300 -20.183 1.00 97.38 71 THR A C 1
ATOM 584 O O . THR A 1 71 ? 39.861 19.051 -21.108 1.00 97.38 71 THR A O 1
ATOM 587 N N . VAL A 1 72 ? 38.368 18.368 -19.570 1.00 97.50 72 VAL A N 1
ATOM 588 C CA . VAL A 1 72 ? 38.384 16.948 -19.928 1.00 97.50 72 VAL A CA 1
ATOM 589 C C . VAL A 1 72 ? 37.017 16.561 -20.463 1.00 97.50 72 VAL A C 1
ATOM 591 O O . VAL A 1 72 ? 35.996 16.953 -19.899 1.00 97.50 72 VAL A O 1
ATOM 594 N N . THR A 1 73 ? 37.017 15.764 -21.527 1.00 97.69 73 THR A N 1
ATOM 595 C CA . THR A 1 73 ? 35.825 15.123 -22.080 1.00 97.69 73 THR A CA 1
ATOM 596 C C . THR A 1 73 ? 35.973 13.619 -21.938 1.00 97.69 73 THR A C 1
ATOM 598 O O . THR A 1 73 ? 36.986 13.052 -22.350 1.00 97.69 73 THR A O 1
ATOM 601 N N . ARG A 1 74 ? 34.967 12.975 -21.350 1.00 97.19 74 ARG A N 1
ATOM 602 C CA . ARG A 1 74 ? 34.893 11.522 -21.222 1.00 97.19 74 ARG A CA 1
ATOM 603 C C . ARG A 1 74 ? 33.574 11.031 -21.800 1.00 97.19 74 ARG A C 1
ATOM 605 O O . ARG A 1 74 ? 32.514 11.454 -21.352 1.00 97.19 74 ARG A O 1
ATOM 612 N N . THR A 1 75 ? 33.648 10.105 -22.748 1.00 97.56 75 THR A N 1
ATOM 613 C CA . THR A 1 75 ? 32.468 9.414 -23.270 1.00 97.56 75 THR A CA 1
ATOM 614 C C . THR A 1 75 ? 31.950 8.422 -22.231 1.00 97.56 75 THR A C 1
ATOM 616 O O . THR A 1 75 ? 32.662 7.504 -21.812 1.00 97.56 75 THR A O 1
ATOM 619 N N . MET A 1 76 ? 30.713 8.631 -21.802 1.00 97.06 76 MET A N 1
ATOM 620 C CA . MET A 1 76 ? 29.984 7.819 -20.835 1.00 97.06 76 MET A CA 1
ATOM 621 C C . MET A 1 76 ? 29.086 6.816 -21.563 1.00 97.06 76 MET A C 1
ATOM 623 O O . MET A 1 76 ? 28.535 7.120 -22.620 1.00 97.06 76 MET A O 1
ATOM 627 N N . THR A 1 77 ? 28.939 5.623 -20.990 1.00 96.25 77 THR A N 1
ATOM 628 C CA . THR A 1 77 ? 28.121 4.512 -21.512 1.00 96.25 77 THR A CA 1
ATOM 629 C C . THR A 1 77 ? 27.310 3.874 -20.379 1.00 96.25 77 THR A C 1
ATOM 631 O O . THR A 1 77 ? 27.594 4.114 -19.203 1.00 96.25 77 THR A O 1
ATOM 634 N N . GLY A 1 78 ? 26.292 3.077 -20.723 1.00 94.88 78 GLY A N 1
ATOM 635 C CA . GLY A 1 78 ? 25.423 2.426 -19.733 1.00 94.88 78 GLY A CA 1
ATOM 636 C C . GLY A 1 78 ? 24.538 3.408 -18.962 1.00 94.88 78 GLY A C 1
ATOM 637 O O . GLY A 1 78 ? 24.339 3.258 -17.756 1.00 94.88 78 GLY A O 1
ATOM 638 N N . LEU A 1 79 ? 24.082 4.471 -19.634 1.00 96.69 79 LEU A N 1
ATOM 639 C CA . LEU A 1 79 ? 23.268 5.530 -19.030 1.00 96.69 79 LEU A CA 1
ATOM 640 C C . LEU A 1 79 ? 21.846 5.072 -18.719 1.00 96.69 79 LEU A C 1
ATOM 642 O O . LEU A 1 79 ? 21.207 5.653 -17.847 1.00 96.69 79 LEU A O 1
ATOM 646 N N . ASP A 1 80 ? 21.387 4.001 -19.357 1.00 96.44 80 ASP A N 1
ATOM 647 C CA . ASP A 1 80 ? 20.155 3.272 -19.048 1.00 96.44 80 ASP A CA 1
ATOM 648 C C . ASP A 1 80 ? 20.058 2.793 -17.592 1.00 96.44 80 ASP A C 1
ATOM 650 O O . ASP A 1 80 ? 18.972 2.515 -17.101 1.00 96.44 80 ASP A O 1
ATOM 654 N N . ILE A 1 81 ? 21.158 2.796 -16.832 1.00 96.44 81 ILE A N 1
ATOM 655 C CA . ILE A 1 81 ? 21.110 2.626 -15.371 1.00 96.44 81 ILE A CA 1
ATOM 656 C C . ILE A 1 81 ? 20.215 3.668 -14.665 1.00 96.44 81 ILE A C 1
ATOM 658 O O . ILE A 1 81 ? 19.728 3.410 -13.564 1.00 96.44 81 ILE A O 1
ATOM 662 N N . TYR A 1 82 ? 20.001 4.831 -15.293 1.00 96.12 82 TYR A N 1
ATOM 663 C CA . TYR A 1 82 ? 19.147 5.923 -14.813 1.00 96.12 82 TYR A CA 1
ATOM 664 C C . TYR A 1 82 ? 17.772 5.992 -15.488 1.00 96.12 82 TYR A C 1
ATOM 666 O O . TYR A 1 82 ? 16.978 6.886 -15.153 1.00 96.12 82 TYR A O 1
ATOM 674 N N . ASP A 1 83 ? 17.485 5.081 -16.419 1.00 96.12 83 ASP A N 1
ATOM 675 C CA . ASP A 1 83 ? 16.129 4.886 -16.919 1.00 96.12 83 ASP A CA 1
ATOM 676 C C . ASP A 1 83 ? 15.265 4.321 -15.786 1.00 96.12 83 ASP A C 1
ATOM 678 O O . ASP A 1 83 ? 15.706 3.493 -14.988 1.00 96.12 83 ASP A O 1
ATOM 682 N N . VAL A 1 84 ? 14.041 4.829 -15.668 1.00 93.81 84 VAL A N 1
ATOM 683 C CA . VAL A 1 84 ? 13.127 4.490 -14.570 1.00 93.81 84 VAL A CA 1
ATOM 684 C C . VAL A 1 84 ? 11.920 3.809 -15.173 1.00 93.81 84 VAL A C 1
ATOM 686 O O . VAL A 1 84 ? 11.264 4.370 -16.042 1.00 93.81 84 VAL A O 1
ATOM 689 N N . LEU A 1 85 ? 11.595 2.614 -14.707 1.00 94.38 85 LEU A N 1
ATOM 690 C CA . LEU A 1 85 ? 10.372 1.940 -15.121 1.00 94.38 85 LEU A CA 1
ATOM 691 C C . LEU A 1 85 ? 9.190 2.380 -14.243 1.00 94.38 85 LEU A C 1
ATOM 693 O O . LEU A 1 85 ? 9.403 2.832 -13.114 1.00 94.38 85 LEU A O 1
ATOM 697 N N . PRO A 1 86 ? 7.941 2.261 -14.727 1.00 92.56 86 PRO A N 1
ATOM 698 C CA . PRO A 1 86 ? 6.772 2.453 -13.879 1.00 92.56 86 PRO A CA 1
ATOM 699 C C . PRO A 1 86 ? 6.832 1.506 -12.671 1.00 92.56 86 PRO A C 1
ATOM 701 O O . PRO A 1 86 ? 7.051 0.308 -12.833 1.00 92.56 86 PRO A O 1
ATOM 704 N N . ASP A 1 87 ? 6.627 2.036 -11.467 1.00 92.31 87 ASP A N 1
ATOM 705 C CA . ASP A 1 87 ? 6.590 1.284 -10.208 1.00 92.31 87 ASP A CA 1
ATOM 706 C C . ASP A 1 87 ? 5.540 1.869 -9.255 1.00 92.31 87 ASP A C 1
ATOM 708 O O . ASP A 1 87 ? 4.875 2.846 -9.587 1.00 92.31 87 ASP A O 1
ATOM 712 N N . VAL A 1 88 ? 5.405 1.313 -8.050 1.00 91.75 88 VAL A N 1
ATOM 713 C CA . VAL A 1 88 ? 4.428 1.769 -7.051 1.00 91.75 88 VAL A CA 1
ATOM 714 C C . VAL A 1 88 ? 4.542 3.251 -6.647 1.00 91.75 88 VAL A C 1
ATOM 716 O O . VAL A 1 88 ? 3.548 3.867 -6.266 1.00 91.75 88 VAL A O 1
ATOM 719 N N . THR A 1 89 ? 5.727 3.858 -6.754 1.00 88.62 89 THR A N 1
ATOM 720 C CA . THR A 1 89 ? 6.000 5.275 -6.447 1.00 88.62 89 THR A CA 1
ATOM 721 C C . THR A 1 89 ? 6.081 6.177 -7.674 1.00 88.62 89 THR A C 1
ATOM 723 O O . THR A 1 89 ? 5.605 7.313 -7.629 1.00 88.62 89 THR A O 1
ATOM 726 N N . ASN A 1 90 ? 6.617 5.668 -8.779 1.00 92.38 90 ASN A N 1
ATOM 727 C CA . ASN A 1 90 ? 6.608 6.296 -10.095 1.00 92.38 90 ASN A CA 1
ATOM 728 C C . ASN A 1 90 ? 5.315 5.965 -10.862 1.00 92.38 90 ASN A C 1
ATOM 730 O O . ASN A 1 90 ? 5.237 6.159 -12.065 1.00 92.38 90 ASN A O 1
ATOM 734 N N . PHE A 1 91 ? 4.265 5.513 -10.171 1.00 91.50 91 PHE A N 1
ATOM 735 C CA . PHE A 1 91 ? 3.001 5.082 -10.770 1.00 91.50 91 PHE A CA 1
ATOM 736 C C . PHE A 1 91 ? 2.357 6.175 -11.627 1.00 91.50 91 PHE A C 1
ATOM 738 O O . PHE A 1 91 ? 1.793 5.918 -12.685 1.00 91.50 91 PHE A O 1
ATOM 745 N N . PHE A 1 92 ? 2.440 7.426 -11.167 1.00 93.12 92 PHE A N 1
ATOM 746 C CA . PHE A 1 92 ? 1.838 8.543 -11.882 1.00 93.12 92 PHE A CA 1
ATOM 747 C C . PHE A 1 92 ? 2.744 9.110 -12.967 1.00 93.12 92 PHE A C 1
ATOM 749 O O . PHE A 1 92 ? 2.216 9.540 -13.977 1.00 93.12 92 PHE A O 1
ATOM 756 N N . SER A 1 93 ? 4.059 9.180 -12.748 1.00 94.12 93 SER A N 1
ATOM 757 C CA . SER A 1 93 ? 4.984 10.029 -13.514 1.00 94.12 93 SER A CA 1
ATOM 758 C C . SER A 1 93 ? 6.437 9.588 -13.298 1.00 94.12 93 SER A C 1
ATOM 760 O O . SER A 1 93 ? 6.714 8.790 -12.412 1.00 94.12 93 SER A O 1
ATOM 762 N N . ASN A 1 94 ? 7.374 10.215 -14.015 1.00 94.19 94 ASN A N 1
ATOM 763 C CA . ASN A 1 94 ? 8.834 10.106 -13.858 1.00 94.19 94 ASN A CA 1
ATOM 764 C C . ASN A 1 94 ? 9.459 8.774 -14.295 1.00 94.19 94 ASN A C 1
ATOM 766 O O . ASN A 1 94 ? 10.617 8.519 -13.972 1.00 94.19 94 ASN A O 1
ATOM 770 N N . PHE A 1 95 ? 8.741 7.983 -15.084 1.00 95.75 95 PHE A N 1
ATOM 771 C CA . PHE A 1 95 ? 9.279 6.827 -15.797 1.00 95.75 95 PHE A CA 1
ATOM 772 C C . PHE A 1 95 ? 9.729 7.190 -17.219 1.00 95.75 95 PHE A C 1
ATOM 774 O O . PHE A 1 95 ? 9.347 8.234 -17.762 1.00 95.75 95 PHE A O 1
ATOM 781 N N . SER A 1 96 ? 10.553 6.327 -17.807 1.00 96.31 96 SER A N 1
ATOM 782 C CA . SER A 1 96 ? 11.089 6.429 -19.159 1.00 96.31 96 SER A CA 1
ATOM 783 C C . SER A 1 96 ? 9.973 6.461 -20.193 1.00 96.31 96 SER A C 1
ATOM 785 O O . SER A 1 96 ? 8.993 5.727 -20.091 1.00 96.31 96 SER A O 1
ATOM 787 N N . ALA A 1 97 ? 10.109 7.349 -21.171 1.00 97.06 97 ALA A N 1
ATOM 788 C CA . ALA A 1 97 ? 9.127 7.567 -22.225 1.00 97.06 97 ALA A CA 1
ATOM 789 C C . ALA A 1 97 ? 9.782 8.290 -23.412 1.00 97.06 97 ALA A C 1
ATOM 791 O O . ALA A 1 97 ? 10.801 8.961 -23.214 1.00 97.06 97 ALA A O 1
ATOM 792 N N . PRO A 1 98 ? 9.172 8.270 -24.611 1.00 98.19 98 PRO A N 1
ATOM 793 C CA . PRO A 1 98 ? 7.884 7.671 -24.989 1.00 98.19 98 PRO A CA 1
ATOM 794 C C . PRO A 1 98 ? 7.822 6.144 -24.872 1.00 98.19 98 PRO A C 1
ATOM 796 O O . PRO A 1 98 ? 8.849 5.475 -24.951 1.00 98.19 98 PRO A O 1
ATOM 799 N N . CYS A 1 99 ? 6.610 5.600 -24.708 1.00 98.62 99 CYS A N 1
ATOM 800 C CA . CYS A 1 99 ? 6.374 4.152 -24.745 1.00 98.62 99 CYS A CA 1
ATOM 801 C C . CYS A 1 99 ? 5.273 3.780 -25.736 1.00 98.62 99 CYS A C 1
ATOM 803 O O . CYS A 1 99 ? 4.149 4.275 -25.619 1.00 98.62 99 CYS A O 1
ATOM 805 N N . ASP A 1 100 ? 5.588 2.887 -26.669 1.00 98.75 100 ASP A N 1
ATOM 806 C CA . ASP A 1 100 ? 4.627 2.322 -27.615 1.00 98.75 100 ASP A CA 1
ATOM 807 C C . ASP A 1 100 ? 3.940 1.091 -27.025 1.00 98.75 100 ASP A C 1
ATOM 809 O O . ASP A 1 100 ? 4.541 0.348 -26.245 1.00 98.75 100 ASP A O 1
ATOM 813 N N . LEU A 1 101 ? 2.721 0.815 -27.495 1.00 98.81 101 LEU A N 1
ATOM 814 C CA . LEU A 1 101 ? 2.074 -0.478 -27.289 1.00 98.81 101 LEU A CA 1
ATOM 815 C C . LEU A 1 101 ? 2.213 -1.334 -28.548 1.00 98.81 101 LEU A C 1
ATOM 817 O O . LEU A 1 101 ? 1.807 -0.919 -29.640 1.00 98.81 101 LEU A O 1
ATOM 821 N N . VAL A 1 102 ? 2.755 -2.540 -28.392 1.00 98.75 102 VAL A N 1
ATOM 822 C CA . VAL A 1 102 ? 3.063 -3.447 -29.502 1.00 98.75 102 VAL A CA 1
ATOM 823 C C . VAL A 1 102 ? 2.290 -4.746 -29.351 1.00 98.75 102 VAL A C 1
ATOM 825 O O . VAL A 1 102 ? 2.305 -5.371 -28.296 1.00 98.75 102 VAL A O 1
ATOM 828 N N . TYR A 1 103 ? 1.631 -5.159 -30.431 1.00 98.50 103 TYR A N 1
ATOM 829 C CA . TYR A 1 103 ? 1.067 -6.492 -30.596 1.00 98.50 103 TYR A CA 1
ATOM 830 C C . TYR A 1 103 ? 2.031 -7.343 -31.423 1.00 98.50 103 TYR A C 1
ATOM 832 O O . TYR A 1 103 ? 2.374 -6.969 -32.545 1.00 98.50 103 TYR A O 1
ATOM 840 N N . ARG A 1 104 ? 2.448 -8.487 -30.886 1.00 97.06 104 ARG A N 1
ATOM 841 C CA . ARG A 1 104 ? 3.272 -9.486 -31.568 1.00 97.06 104 ARG A CA 1
ATOM 842 C C . ARG A 1 104 ? 2.413 -10.707 -31.861 1.00 97.06 104 ARG A C 1
ATOM 844 O O . ARG A 1 104 ? 1.838 -11.291 -30.946 1.00 97.06 104 ARG A O 1
ATOM 851 N N . ASP A 1 105 ? 2.298 -11.064 -33.133 1.00 94.06 105 ASP A N 1
ATOM 852 C CA . ASP A 1 105 ? 1.489 -12.203 -33.562 1.00 94.06 105 ASP A CA 1
ATOM 853 C C . ASP A 1 105 ? 2.201 -13.555 -33.314 1.00 94.06 105 ASP A C 1
ATOM 855 O O . ASP A 1 105 ? 3.392 -13.582 -32.989 1.00 94.06 105 ASP A O 1
ATOM 859 N N . PRO A 1 106 ? 1.513 -14.698 -33.502 1.00 91.81 106 PRO A N 1
ATOM 860 C CA . PRO A 1 106 ? 2.111 -16.020 -33.298 1.00 91.81 106 PRO A CA 1
ATOM 861 C C . PRO A 1 106 ? 3.290 -16.382 -34.214 1.00 91.81 106 PRO A C 1
ATOM 863 O O . PRO A 1 106 ? 4.013 -17.343 -33.944 1.00 91.81 106 PRO A O 1
ATOM 866 N N . ASN A 1 107 ? 3.481 -15.642 -35.310 1.00 91.25 107 ASN A N 1
ATOM 867 C CA . ASN A 1 107 ? 4.615 -15.796 -36.224 1.00 91.25 107 ASN A CA 1
ATOM 868 C C . ASN A 1 107 ? 5.789 -14.885 -35.835 1.00 91.25 107 ASN A C 1
ATOM 870 O O . ASN A 1 107 ? 6.813 -14.875 -36.520 1.00 91.25 107 ASN A O 1
ATOM 874 N N . GLY A 1 108 ? 5.639 -14.102 -34.766 1.00 90.69 108 GLY A N 1
ATOM 875 C CA . GLY A 1 108 ? 6.628 -13.144 -34.306 1.00 90.69 108 GLY A CA 1
ATOM 876 C C . GLY A 1 108 ? 6.620 -11.812 -35.056 1.00 90.69 108 GLY A C 1
ATOM 877 O O . GLY A 1 108 ? 7.606 -11.078 -34.988 1.00 90.69 108 GLY A O 1
ATOM 878 N N . VAL A 1 109 ? 5.547 -11.492 -35.784 1.00 94.81 109 VAL A N 1
ATOM 879 C CA . VAL A 1 109 ? 5.401 -10.202 -36.467 1.00 94.81 109 VAL A CA 1
ATOM 880 C C . VAL A 1 109 ? 4.886 -9.161 -35.481 1.00 94.81 109 VAL A C 1
ATOM 882 O O . VAL A 1 109 ? 3.809 -9.312 -34.907 1.00 94.81 10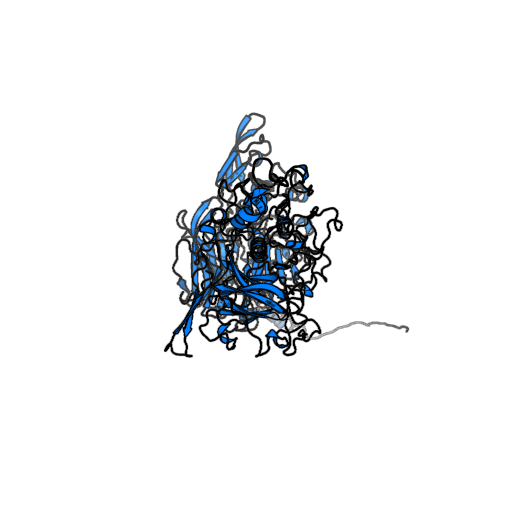9 VAL A O 1
ATOM 885 N N . GLU A 1 110 ? 5.639 -8.076 -35.320 1.00 96.62 110 GLU A N 1
ATOM 886 C CA . GLU A 1 110 ? 5.292 -6.962 -34.437 1.00 96.62 110 GLU A CA 1
ATOM 887 C C . GLU A 1 110 ? 4.531 -5.860 -35.175 1.00 96.62 110 GLU A C 1
ATOM 889 O O . GLU A 1 110 ? 4.893 -5.434 -36.271 1.00 96.62 110 GLU A O 1
ATOM 894 N N . THR A 1 111 ? 3.461 -5.377 -34.549 1.00 97.31 111 THR A N 1
ATOM 895 C CA . THR A 1 111 ? 2.656 -4.239 -34.992 1.00 97.31 111 THR A CA 1
ATOM 896 C C . THR A 1 111 ? 2.518 -3.252 -33.843 1.00 97.31 111 THR A C 1
ATOM 898 O O . THR A 1 111 ? 1.984 -3.594 -32.789 1.00 97.31 111 THR A O 1
ATOM 901 N N . VAL A 1 112 ? 2.945 -2.007 -34.054 1.00 98.38 112 VAL A N 1
ATOM 902 C CA . VAL A 1 112 ? 2.660 -0.909 -33.122 1.00 98.38 112 VAL A CA 1
ATOM 903 C C . VAL A 1 112 ? 1.167 -0.596 -33.200 1.00 98.38 112 VAL A C 1
ATOM 905 O O . VAL A 1 112 ? 0.682 -0.104 -34.219 1.00 98.38 112 VAL A O 1
ATOM 908 N N . ILE A 1 113 ? 0.426 -0.926 -32.142 1.00 98.12 113 ILE A N 1
ATOM 909 C CA . ILE A 1 113 ? -1.022 -0.683 -32.049 1.00 98.12 113 ILE A CA 1
ATOM 910 C C . ILE A 1 113 ? -1.339 0.652 -31.370 1.00 98.12 113 ILE A C 1
ATOM 912 O O . ILE A 1 113 ? -2.442 1.170 -31.538 1.00 98.12 113 ILE A O 1
ATOM 916 N N . PHE A 1 114 ? -0.369 1.241 -30.664 1.00 98.62 114 PHE A N 1
ATOM 917 C CA . PHE A 1 114 ? -0.418 2.626 -30.206 1.00 98.62 114 PHE A CA 1
ATOM 918 C C . PHE A 1 114 ? 0.979 3.254 -30.268 1.00 98.62 114 PHE A C 1
ATOM 920 O O . PHE A 1 114 ? 1.894 2.780 -29.598 1.00 98.62 114 PHE A O 1
ATOM 927 N N . ASP A 1 115 ? 1.131 4.302 -31.080 1.00 98.19 115 ASP A N 1
ATOM 928 C CA . ASP A 1 115 ? 2.417 4.941 -31.384 1.00 98.19 115 ASP A CA 1
ATOM 929 C C . ASP A 1 115 ? 2.597 6.240 -30.587 1.00 98.19 115 ASP A C 1
ATOM 931 O O . ASP A 1 115 ? 1.971 7.267 -30.878 1.00 98.19 115 ASP A O 1
ATOM 935 N N . CYS A 1 116 ? 3.466 6.181 -29.580 1.00 98.25 116 CYS A N 1
ATOM 936 C CA . CYS A 1 116 ? 3.938 7.343 -28.838 1.00 98.25 116 CYS A CA 1
ATOM 937 C C . CYS A 1 116 ? 5.311 7.806 -29.318 1.00 98.25 116 CYS A C 1
ATOM 939 O O . CYS A 1 116 ? 5.601 8.999 -29.232 1.00 98.25 116 CYS A O 1
ATOM 941 N N . SER A 1 117 ? 6.165 6.900 -29.787 1.00 96.38 117 SER A N 1
ATOM 942 C CA . SER A 1 117 ? 7.560 7.188 -30.112 1.00 96.38 117 SER A CA 1
ATOM 943 C C . SER A 1 117 ? 7.710 8.166 -31.270 1.00 96.38 117 SER A C 1
ATOM 945 O O . SER A 1 117 ? 8.541 9.070 -31.195 1.00 96.38 117 SER A O 1
ATOM 947 N N . THR A 1 118 ? 6.865 8.065 -32.300 1.00 97.06 118 THR A N 1
ATOM 948 C CA . THR A 1 118 ? 6.910 8.985 -33.448 1.00 97.06 118 THR A CA 1
ATOM 949 C C . THR A 1 118 ? 6.042 10.228 -33.257 1.00 97.06 118 THR A C 1
ATOM 951 O O . THR A 1 118 ? 6.259 11.247 -33.917 1.00 97.06 118 THR A O 1
ATOM 954 N N . THR A 1 119 ? 5.063 10.172 -32.348 1.00 96.06 119 THR A N 1
ATOM 955 C CA . THR A 1 119 ? 4.086 11.253 -32.134 1.00 96.06 119 THR A CA 1
ATOM 956 C C . THR A 1 119 ? 4.459 12.196 -30.992 1.00 96.06 119 THR A C 1
ATOM 958 O O . THR A 1 119 ? 3.933 13.311 -30.912 1.00 96.06 119 THR A O 1
ATOM 961 N N . SER A 1 120 ? 5.364 11.769 -30.110 1.00 97.75 120 SER A N 1
ATOM 962 C CA . SER A 1 120 ? 5.785 12.542 -28.948 1.00 97.75 120 SER A CA 1
ATOM 963 C C . SER A 1 120 ? 6.732 13.684 -29.312 1.00 97.75 120 SER A C 1
ATOM 965 O O . SER A 1 120 ? 7.603 13.591 -30.170 1.00 97.75 120 SER A O 1
ATOM 967 N N . THR A 1 121 ? 6.582 14.778 -28.580 1.00 97.12 121 THR A N 1
ATOM 968 C CA . THR A 1 121 ? 7.442 15.964 -28.594 1.00 97.12 121 THR A CA 1
ATOM 969 C C . THR A 1 121 ? 7.811 16.326 -27.156 1.00 97.12 121 THR A C 1
ATOM 971 O O . THR A 1 121 ? 7.212 15.810 -26.214 1.00 97.12 121 THR A O 1
ATOM 974 N N . GLN A 1 122 ? 8.737 17.269 -26.956 1.00 96.31 122 GLN A N 1
ATOM 975 C CA . GLN A 1 122 ? 9.119 17.695 -25.604 1.00 96.31 122 GLN A CA 1
ATOM 976 C C . GLN A 1 122 ? 7.920 18.164 -24.758 1.00 96.31 122 GLN A C 1
ATOM 978 O O . GLN A 1 122 ? 7.856 17.870 -23.570 1.00 96.31 122 GLN A O 1
ATOM 983 N N . SER A 1 123 ? 6.966 18.893 -25.345 1.00 97.06 123 SER A N 1
ATOM 984 C CA . SER A 1 123 ? 5.817 19.467 -24.625 1.00 97.06 123 SER A CA 1
ATOM 985 C C . SER A 1 123 ? 4.554 18.605 -24.660 1.00 97.06 123 SER A C 1
ATOM 987 O O . SER A 1 123 ? 3.623 18.874 -23.905 1.00 97.06 123 SER A O 1
ATOM 989 N N . ASN A 1 124 ? 4.503 17.600 -25.532 1.00 97.19 124 ASN A N 1
ATOM 990 C CA . ASN A 1 124 ? 3.364 16.707 -25.686 1.00 97.19 124 ASN A CA 1
ATOM 991 C C . ASN A 1 124 ? 3.868 15.315 -26.056 1.00 97.19 124 ASN A C 1
ATOM 993 O O . ASN A 1 124 ? 4.161 15.051 -27.221 1.00 97.19 124 ASN A O 1
ATOM 997 N N . ALA A 1 125 ? 3.977 14.457 -25.054 1.00 98.25 125 ALA A N 1
ATOM 998 C CA . ALA A 1 125 ? 4.427 13.084 -25.156 1.00 98.25 125 ALA A CA 1
ATOM 999 C C . ALA A 1 125 ? 3.451 12.131 -24.474 1.00 98.25 125 ALA A C 1
ATOM 1001 O O . ALA A 1 125 ? 2.595 12.544 -23.678 1.00 98.25 125 ALA A O 1
ATOM 1002 N N . CYS A 1 126 ? 3.596 10.846 -24.781 1.00 98.31 126 CYS A N 1
ATOM 1003 C CA . CYS A 1 126 ? 2.810 9.804 -24.149 1.00 98.31 126 CYS A CA 1
ATOM 1004 C C . CYS A 1 126 ? 3.596 8.533 -23.840 1.00 98.31 126 CYS A C 1
ATOM 1006 O O . CYS A 1 126 ? 4.682 8.297 -24.366 1.00 98.31 126 CYS A O 1
ATOM 1008 N N . ALA A 1 127 ? 3.001 7.713 -22.981 1.00 98.62 127 ALA A N 1
ATOM 1009 C CA . ALA A 1 127 ? 3.399 6.337 -22.743 1.00 98.62 127 ALA A CA 1
ATOM 1010 C C . ALA A 1 127 ? 2.139 5.469 -22.691 1.00 98.62 127 ALA A C 1
ATOM 1012 O O . ALA A 1 127 ? 1.247 5.732 -21.878 1.00 98.62 127 ALA A O 1
ATOM 1013 N N . ALA A 1 128 ? 2.049 4.475 -23.573 1.00 98.56 128 ALA A N 1
ATOM 1014 C CA . ALA A 1 128 ? 1.018 3.447 -23.526 1.00 98.56 128 ALA A CA 1
ATOM 1015 C C . ALA A 1 128 ? 1.520 2.265 -22.684 1.00 98.56 128 ALA A C 1
ATOM 1017 O O . ALA A 1 128 ? 2.564 1.700 -22.998 1.00 98.56 128 ALA A O 1
ATOM 1018 N N . LEU A 1 129 ? 0.807 1.950 -21.601 1.00 98.38 129 LEU A N 1
ATOM 1019 C CA . LEU A 1 129 ? 1.220 1.032 -20.533 1.00 98.38 129 LEU A CA 1
ATOM 1020 C C . LEU A 1 129 ? 0.039 0.173 -20.040 1.00 98.38 129 LEU A C 1
ATOM 1022 O O . LEU A 1 129 ? -1.109 0.380 -20.435 1.00 98.38 129 LEU A O 1
ATOM 1026 N N . ASP A 1 130 ? 0.324 -0.768 -19.139 1.00 97.38 130 ASP A N 1
ATOM 1027 C CA . ASP A 1 130 ? -0.647 -1.570 -18.379 1.00 97.38 130 ASP A CA 1
ATOM 1028 C C . ASP A 1 130 ? -1.681 -2.325 -19.229 1.00 97.38 130 ASP A C 1
ATOM 1030 O O . ASP A 1 130 ? -2.888 -2.257 -18.989 1.00 97.38 130 ASP A O 1
ATOM 1034 N N . ALA A 1 131 ? -1.233 -3.050 -20.252 1.00 98.06 131 ALA A N 1
ATOM 1035 C CA . ALA A 1 131 ? -2.157 -3.838 -21.055 1.00 98.06 131 ALA A CA 1
ATOM 1036 C C . ALA A 1 131 ? -2.865 -4.932 -20.227 1.00 98.06 131 ALA A C 1
ATOM 1038 O O . ALA A 1 131 ? -2.261 -5.611 -19.393 1.00 98.06 131 ALA A O 1
ATOM 1039 N N . ALA A 1 132 ? -4.139 -5.155 -20.535 1.00 98.38 132 ALA A N 1
ATOM 1040 C CA . ALA A 1 132 ? -4.940 -6.288 -20.096 1.00 98.38 132 ALA A CA 1
ATOM 1041 C C . ALA A 1 132 ? -5.766 -6.828 -21.262 1.00 98.38 132 ALA A C 1
ATOM 1043 O O . ALA A 1 132 ? -6.150 -6.084 -22.163 1.00 98.38 132 ALA A O 1
ATOM 1044 N N . VAL A 1 133 ? -6.050 -8.127 -21.242 1.00 98.44 133 VAL A N 1
ATOM 1045 C CA . VAL A 1 133 ? -6.705 -8.842 -22.344 1.00 98.44 133 VAL A CA 1
ATOM 1046 C C . VAL A 1 133 ? -8.055 -9.381 -21.868 1.00 98.44 133 VAL A C 1
ATOM 1048 O O . VAL A 1 133 ? -8.156 -9.894 -20.753 1.00 98.44 133 VAL A O 1
ATOM 1051 N N . SER A 1 134 ? -9.099 -9.225 -22.686 1.00 98.38 134 SER A N 1
ATOM 1052 C CA . SER A 1 134 ? -10.440 -9.752 -22.410 1.00 98.38 134 SER A CA 1
ATOM 1053 C C . SER A 1 134 ? -10.454 -11.279 -22.393 1.00 98.38 134 SER A C 1
ATOM 1055 O O . SER A 1 134 ? -9.581 -11.928 -22.965 1.00 98.38 134 SER A O 1
ATOM 1057 N N . PHE A 1 135 ? -11.464 -11.882 -21.766 1.00 98.44 135 PHE A N 1
ATOM 1058 C CA . PHE A 1 135 ? -11.512 -13.337 -21.597 1.00 98.44 135 PHE A CA 1
ATOM 1059 C C . PHE A 1 135 ? -11.625 -14.095 -22.927 1.00 98.44 135 PHE A C 1
ATOM 1061 O O . PHE A 1 135 ? -11.148 -15.219 -23.040 1.00 98.44 135 PHE A O 1
ATOM 1068 N N . ASP A 1 136 ? -12.191 -13.470 -23.960 1.00 97.62 136 ASP A N 1
ATOM 1069 C CA . ASP A 1 136 ? -12.226 -14.009 -25.326 1.00 97.62 136 ASP A CA 1
ATOM 1070 C C . ASP A 1 136 ? -10.938 -13.759 -26.141 1.00 97.62 136 ASP A C 1
ATOM 1072 O O . ASP A 1 136 ? -10.843 -14.195 -27.288 1.00 97.62 136 ASP A O 1
ATOM 1076 N N . GLY A 1 137 ? -9.950 -13.051 -25.583 1.00 97.12 137 GLY A N 1
ATOM 1077 C CA . GLY A 1 137 ? -8.694 -12.708 -26.253 1.00 97.12 137 GLY A CA 1
ATOM 1078 C C . GLY A 1 137 ? -8.805 -11.631 -27.340 1.00 97.12 137 GLY A C 1
ATOM 1079 O O . GLY A 1 137 ? -7.825 -11.371 -28.035 1.00 97.12 137 GLY A O 1
ATOM 1080 N N . ASN A 1 138 ? -9.974 -11.009 -27.537 1.00 97.06 138 ASN A N 1
ATOM 1081 C CA . ASN A 1 138 ? -10.232 -10.142 -28.693 1.00 97.06 138 ASN A CA 1
ATOM 1082 C C . ASN A 1 138 ? -10.105 -8.638 -28.395 1.00 97.06 138 ASN A C 1
ATOM 1084 O O . ASN A 1 138 ? -9.988 -7.841 -29.328 1.00 97.06 138 ASN A O 1
ATOM 1088 N N . THR A 1 139 ? -10.122 -8.227 -27.127 1.00 98.38 139 THR A N 1
ATOM 1089 C CA . THR A 1 139 ? -9.984 -6.824 -26.716 1.00 98.38 139 THR A CA 1
ATOM 1090 C C . THR A 1 139 ? -8.780 -6.649 -25.805 1.00 98.38 139 THR A C 1
ATOM 1092 O O . THR A 1 139 ? -8.628 -7.356 -24.814 1.00 98.38 139 THR A O 1
ATOM 1095 N N . ILE A 1 140 ? -7.952 -5.658 -26.117 1.00 98.69 140 ILE A N 1
ATOM 1096 C CA . ILE A 1 140 ? -6.833 -5.217 -25.290 1.00 98.69 140 ILE A CA 1
ATOM 1097 C C . ILE A 1 140 ? -7.215 -3.869 -24.678 1.00 98.69 140 ILE A C 1
ATOM 1099 O O . ILE A 1 140 ? -7.376 -2.885 -25.401 1.00 98.69 140 ILE A O 1
ATOM 1103 N N . ALA A 1 141 ? -7.374 -3.820 -23.358 1.00 98.62 141 ALA A N 1
ATOM 1104 C CA . ALA A 1 141 ? -7.489 -2.573 -22.609 1.00 98.62 141 ALA A CA 1
ATOM 1105 C C . ALA A 1 141 ? -6.093 -2.108 -22.177 1.00 98.62 141 ALA A C 1
ATOM 1107 O O . ALA A 1 141 ? -5.267 -2.942 -21.823 1.00 98.62 141 ALA A O 1
ATOM 1108 N N . PHE A 1 142 ? -5.817 -0.808 -22.204 1.00 98.75 142 PHE A N 1
ATOM 1109 C CA . PHE A 1 142 ? -4.525 -0.256 -21.780 1.00 98.75 142 PHE A CA 1
ATOM 1110 C C . PHE A 1 142 ? -4.650 1.208 -21.354 1.00 98.75 142 PHE A C 1
ATOM 1112 O O . PHE A 1 142 ? -5.631 1.886 -21.678 1.00 98.75 142 PHE A O 1
ATOM 1119 N N . SER A 1 143 ? -3.645 1.698 -20.639 1.00 98.56 143 SER A N 1
ATOM 1120 C CA . SER A 1 143 ? -3.562 3.066 -20.129 1.00 98.56 143 SER A CA 1
ATOM 1121 C C . SER A 1 143 ? -2.678 3.909 -21.038 1.00 98.56 143 SER A C 1
ATOM 1123 O O . SER A 1 143 ? -1.605 3.471 -21.440 1.00 98.56 143 SER A O 1
ATOM 1125 N N . VAL A 1 144 ? -3.079 5.146 -21.334 1.00 98.62 144 VAL A N 1
ATOM 1126 C CA . VAL A 1 144 ? -2.210 6.119 -22.014 1.00 98.62 144 VAL A CA 1
ATOM 1127 C C . VAL A 1 144 ? -1.958 7.301 -21.095 1.00 98.62 144 VAL A C 1
ATOM 1129 O O . VAL A 1 144 ? -2.856 8.101 -20.826 1.00 98.62 144 VAL A O 1
ATOM 1132 N N . PHE A 1 145 ? -0.718 7.432 -20.644 1.00 98.69 145 PHE A N 1
ATOM 1133 C CA . PHE A 1 145 ? -0.240 8.580 -19.884 1.00 98.69 145 PHE A CA 1
ATOM 1134 C C . PHE A 1 145 ? 0.125 9.706 -20.843 1.00 98.69 145 PHE A C 1
ATOM 1136 O O . PHE A 1 145 ? 0.711 9.458 -21.896 1.00 98.69 145 PHE A O 1
ATOM 1143 N N . ARG A 1 146 ? -0.211 10.951 -20.492 1.00 98.25 146 ARG A N 1
ATOM 1144 C CA . ARG A 1 146 ? 0.086 12.134 -21.318 1.00 98.25 146 ARG A CA 1
ATOM 1145 C C . ARG A 1 146 ? 0.795 13.204 -20.515 1.00 98.25 146 ARG A C 1
ATOM 1147 O O . ARG A 1 146 ? 0.432 13.461 -19.366 1.00 98.25 146 ARG A O 1
ATOM 1154 N N . GLY A 1 147 ? 1.766 13.873 -21.122 1.00 97.69 147 GLY A N 1
ATOM 1155 C CA . GLY A 1 147 ? 2.560 14.879 -20.430 1.00 97.69 147 GLY A CA 1
ATOM 1156 C C . GLY A 1 147 ? 3.633 15.526 -21.291 1.00 97.69 147 GLY A C 1
ATOM 1157 O O . GLY A 1 147 ? 3.538 15.532 -22.514 1.00 97.69 147 GLY A O 1
ATOM 1158 N N . SER A 1 148 ? 4.656 16.061 -20.638 1.00 98.06 148 SER A N 1
ATOM 1159 C CA . SER A 1 148 ? 5.873 16.582 -21.267 1.00 98.06 148 SER A CA 1
ATOM 1160 C C . SER A 1 148 ? 7.057 15.673 -20.962 1.00 98.06 148 SER A C 1
ATOM 1162 O O . SER A 1 148 ? 7.082 15.031 -19.915 1.00 98.06 148 SER A O 1
ATOM 1164 N N . LEU A 1 149 ? 8.067 15.665 -21.822 1.00 98.00 149 LEU A N 1
ATOM 1165 C CA . LEU A 1 149 ? 9.339 15.014 -21.528 1.00 98.00 149 LEU A CA 1
ATOM 1166 C C . LEU A 1 149 ? 10.248 15.959 -20.743 1.00 98.00 149 LEU A C 1
ATOM 1168 O O . LEU A 1 149 ? 10.217 17.180 -20.923 1.00 98.00 149 LEU A O 1
ATOM 1172 N N . THR A 1 150 ? 11.084 15.389 -19.887 1.00 96.81 150 THR A N 1
ATOM 1173 C CA . THR A 1 150 ? 12.224 16.060 -19.257 1.00 96.81 150 THR A CA 1
ATOM 1174 C C . THR A 1 150 ? 13.426 15.128 -19.248 1.00 96.81 150 THR A C 1
ATOM 1176 O O . THR A 1 150 ? 13.280 13.909 -19.308 1.00 96.81 150 THR A O 1
ATOM 1179 N N . ASN A 1 151 ? 14.622 15.702 -19.188 1.00 96.00 151 ASN A N 1
ATOM 1180 C CA . ASN A 1 151 ? 15.852 14.940 -19.041 1.00 96.00 151 ASN A CA 1
ATOM 1181 C C . ASN A 1 151 ? 16.125 14.629 -17.565 1.00 96.00 151 ASN A C 1
ATOM 1183 O O . ASN A 1 151 ? 15.850 15.453 -16.686 1.00 96.00 151 ASN A O 1
ATOM 1187 N N . TYR A 1 152 ? 16.693 13.456 -17.287 1.00 94.88 152 TYR A N 1
ATOM 1188 C CA . TYR A 1 152 ? 17.233 13.153 -15.967 1.00 94.88 152 TYR A CA 1
ATOM 1189 C C . TYR A 1 152 ? 18.395 14.095 -15.642 1.00 94.88 152 TYR A C 1
ATOM 1191 O O . TYR A 1 152 ? 19.219 14.405 -16.502 1.00 94.88 152 TYR A O 1
ATOM 1199 N N . ARG A 1 153 ? 18.474 14.539 -14.384 1.00 95.19 153 ARG A N 1
ATOM 1200 C CA . ARG A 1 153 ? 19.553 15.401 -13.894 1.00 95.19 153 ARG A CA 1
ATOM 1201 C C . ARG A 1 153 ? 20.336 14.684 -12.811 1.00 95.19 153 ARG A C 1
ATOM 1203 O O . ARG A 1 153 ? 19.741 14.185 -11.861 1.00 95.19 153 ARG A O 1
ATOM 1210 N N . GLU A 1 154 ? 21.657 14.717 -12.910 1.00 95.12 154 GLU A N 1
ATOM 1211 C CA . GLU A 1 154 ? 22.560 14.054 -11.965 1.00 95.12 154 GLU A CA 1
ATOM 1212 C C . GLU A 1 154 ? 23.654 15.021 -11.514 1.00 95.12 154 GLU A C 1
ATOM 1214 O O . GLU A 1 154 ? 24.150 15.823 -12.310 1.00 95.12 154 GLU A O 1
ATOM 1219 N N . GLN A 1 155 ? 24.031 14.962 -10.234 1.00 96.62 155 GLN A N 1
ATOM 1220 C CA . GLN A 1 155 ? 25.229 15.671 -9.787 1.00 96.62 155 GLN A CA 1
ATOM 1221 C C . GLN A 1 155 ? 26.457 14.903 -10.255 1.00 96.62 155 GLN A C 1
ATOM 1223 O O . GLN A 1 155 ? 26.476 13.683 -10.186 1.00 96.62 155 GLN A O 1
ATOM 1228 N N . ILE A 1 156 ? 27.509 15.588 -10.690 1.00 97.44 156 ILE A N 1
ATOM 1229 C CA . ILE A 1 156 ? 28.721 14.925 -11.180 1.00 97.44 156 ILE A CA 1
ATOM 1230 C C . ILE A 1 156 ? 29.901 15.277 -10.290 1.00 97.44 156 ILE A C 1
ATOM 1232 O O . ILE A 1 156 ? 30.156 16.443 -9.993 1.00 97.44 156 ILE A O 1
ATOM 1236 N N . HIS A 1 157 ? 30.666 14.267 -9.890 1.00 98.00 157 HIS A N 1
ATOM 1237 C CA . HIS A 1 157 ? 31.938 14.475 -9.214 1.00 98.00 157 HIS A CA 1
ATOM 1238 C C . HIS A 1 157 ? 33.108 14.505 -10.210 1.00 98.00 157 HIS A C 1
ATOM 1240 O O . HIS A 1 157 ? 33.125 13.755 -11.184 1.00 98.00 157 HIS A O 1
ATOM 1246 N N . SER A 1 158 ? 34.129 15.325 -9.952 1.00 97.62 158 SER A N 1
ATOM 1247 C CA . SER A 1 158 ? 35.316 15.478 -10.815 1.00 97.62 158 SER A CA 1
ATOM 1248 C C . SER A 1 158 ? 35.989 14.149 -11.170 1.00 97.62 158 SER A C 1
ATOM 1250 O O . SER A 1 158 ? 36.358 13.925 -12.321 1.00 97.62 158 SER A O 1
ATOM 1252 N N . GLN A 1 159 ? 36.075 13.239 -10.199 1.00 97.25 159 GLN A N 1
ATOM 1253 C CA . GLN A 1 159 ? 36.678 11.914 -10.371 1.00 97.25 159 GLN A CA 1
ATOM 1254 C C . GLN A 1 159 ? 35.881 10.951 -11.270 1.00 97.25 159 GLN A C 1
ATOM 1256 O O . GLN A 1 159 ? 36.440 9.962 -11.738 1.00 97.25 159 GLN A O 1
ATOM 1261 N N . VAL A 1 160 ? 34.605 11.242 -11.557 1.00 97.00 160 VAL A N 1
ATOM 1262 C CA . VAL A 1 160 ? 33.827 10.519 -12.582 1.00 97.00 160 VAL A CA 1
ATOM 1263 C C . VAL A 1 160 ? 34.286 10.917 -13.986 1.00 97.00 160 VAL A C 1
ATOM 1265 O O . VAL A 1 160 ? 34.312 10.084 -14.889 1.00 97.00 160 VAL A O 1
ATOM 1268 N N . VAL A 1 161 ? 34.709 12.168 -14.173 1.00 97.06 161 VAL A N 1
ATOM 1269 C CA . VAL A 1 161 ? 35.212 12.670 -15.461 1.00 97.06 161 VAL A CA 1
ATOM 1270 C C . VAL A 1 161 ? 36.650 12.208 -15.696 1.00 97.06 161 VAL A C 1
ATOM 1272 O O . VAL A 1 161 ? 36.975 11.745 -16.787 1.00 97.06 161 VAL A O 1
ATOM 1275 N N . HIS A 1 162 ? 37.505 12.284 -14.671 1.00 96.62 162 HIS A N 1
ATOM 1276 C CA . HIS A 1 162 ? 38.888 11.809 -14.735 1.00 96.62 162 HIS A CA 1
ATOM 1277 C C . HIS A 1 162 ? 39.337 11.216 -13.389 1.00 96.62 162 HIS A C 1
ATOM 1279 O O . HIS A 1 162 ? 39.282 11.928 -12.388 1.00 96.62 162 HIS A O 1
ATOM 1285 N N . PRO A 1 163 ? 39.846 9.971 -13.327 1.00 94.94 163 PRO A N 1
ATOM 1286 C CA . PRO A 1 163 ? 40.128 9.285 -12.059 1.00 94.94 163 PRO A CA 1
ATOM 1287 C C . PRO A 1 163 ? 41.142 10.018 -11.164 1.00 94.94 163 PRO A C 1
ATOM 1289 O O . PRO A 1 163 ? 40.972 10.045 -9.947 1.00 94.94 163 PRO A O 1
ATOM 1292 N N . ASP A 1 164 ? 42.146 10.666 -11.763 1.00 95.50 164 ASP A N 1
ATOM 1293 C CA . ASP A 1 164 ? 43.196 11.404 -11.037 1.00 95.50 164 ASP A CA 1
ATOM 1294 C C . ASP A 1 164 ? 42.838 12.872 -10.731 1.00 95.50 164 ASP A C 1
ATOM 1296 O O . ASP A 1 164 ? 43.699 13.653 -10.325 1.00 95.50 164 ASP A O 1
ATOM 1300 N N . ALA A 1 165 ? 41.590 13.287 -10.969 1.00 97.00 165 ALA A N 1
ATOM 1301 C CA . ALA A 1 165 ? 41.161 14.641 -10.645 1.00 97.00 165 ALA A CA 1
ATOM 1302 C C . ALA A 1 165 ? 41.095 14.871 -9.127 1.00 97.00 165 ALA A C 1
ATOM 1304 O O . ALA A 1 165 ? 40.688 13.996 -8.360 1.00 97.00 165 ALA A O 1
ATOM 1305 N N . GLU A 1 166 ? 41.408 16.092 -8.696 1.00 96.94 166 GLU A N 1
ATOM 1306 C CA . GLU A 1 166 ? 41.169 16.535 -7.323 1.00 96.94 166 GLU A CA 1
ATOM 1307 C C . GLU A 1 166 ? 39.662 16.465 -6.995 1.00 96.94 166 GLU A C 1
ATOM 1309 O O . GLU A 1 166 ? 38.844 16.920 -7.809 1.00 96.94 166 GLU A O 1
ATOM 1314 N N . PRO A 1 167 ? 39.261 15.911 -5.831 1.00 96.56 167 PRO A N 1
ATOM 1315 C CA . PRO A 1 167 ? 37.854 15.725 -5.487 1.00 96.56 167 PRO A CA 1
ATOM 1316 C C . PRO A 1 167 ? 37.063 17.033 -5.420 1.00 96.56 167 PRO A C 1
ATOM 1318 O O . PRO A 1 167 ? 37.392 17.943 -4.658 1.00 96.56 167 PRO A O 1
ATOM 1321 N N . LYS A 1 168 ? 35.997 17.127 -6.216 1.00 95.94 168 LYS A N 1
ATOM 1322 C CA . LYS A 1 168 ? 35.131 18.304 -6.295 1.00 95.94 168 LYS A CA 1
ATOM 1323 C C . LYS A 1 168 ? 33.759 17.924 -6.850 1.00 95.94 168 LYS A C 1
ATOM 1325 O O . LYS A 1 168 ? 33.672 17.210 -7.846 1.00 95.94 168 LYS A O 1
ATOM 1330 N N . ASN A 1 169 ? 32.692 18.470 -6.263 1.00 96.06 169 ASN A N 1
ATOM 1331 C CA . ASN A 1 169 ? 31.358 18.441 -6.868 1.00 96.06 169 ASN A CA 1
ATOM 1332 C C . ASN A 1 169 ? 31.291 19.468 -8.014 1.00 96.06 169 ASN A C 1
ATOM 1334 O O . ASN A 1 169 ? 31.543 20.657 -7.803 1.00 96.06 169 ASN A O 1
ATOM 1338 N N . LEU A 1 170 ? 30.989 19.000 -9.224 1.00 96.44 170 LEU A N 1
ATOM 1339 C CA . LEU A 1 170 ? 30.902 19.806 -10.442 1.00 96.44 170 LEU A CA 1
ATOM 1340 C C . LEU A 1 170 ? 29.493 20.370 -10.692 1.00 96.44 170 LEU A C 1
ATOM 1342 O O . LEU A 1 170 ? 29.322 21.166 -11.611 1.00 96.44 170 LEU A O 1
ATOM 1346 N N . GLY A 1 171 ? 28.504 20.013 -9.868 1.00 96.25 171 GLY A N 1
ATOM 1347 C CA . GLY A 1 171 ? 27.112 20.438 -10.016 1.00 96.25 171 GLY A CA 1
ATOM 1348 C C . GLY A 1 171 ? 26.283 19.493 -10.888 1.00 96.25 171 GLY A C 1
ATOM 1349 O O . GLY A 1 171 ? 26.677 18.354 -11.131 1.00 96.25 171 GLY A O 1
ATOM 1350 N N . TYR A 1 172 ? 25.106 19.964 -11.312 1.00 97.06 172 TYR A N 1
ATOM 1351 C CA . TYR A 1 172 ? 24.130 19.174 -12.069 1.00 97.06 172 TYR A CA 1
ATOM 1352 C C . TYR A 1 172 ? 24.383 19.202 -13.576 1.00 97.06 172 TYR A C 1
ATOM 1354 O O . TYR A 1 172 ? 24.591 20.271 -14.150 1.00 97.06 172 TYR A O 1
ATOM 1362 N N . TYR A 1 173 ? 24.251 18.035 -14.199 1.00 96.56 173 TYR A N 1
ATOM 1363 C CA . TYR A 1 173 ? 24.258 17.835 -15.644 1.00 96.56 173 TYR A CA 1
ATOM 1364 C C . TYR A 1 173 ? 22.943 17.190 -16.083 1.00 96.56 173 TYR A C 1
ATOM 1366 O O . TYR A 1 173 ? 22.397 16.353 -15.362 1.0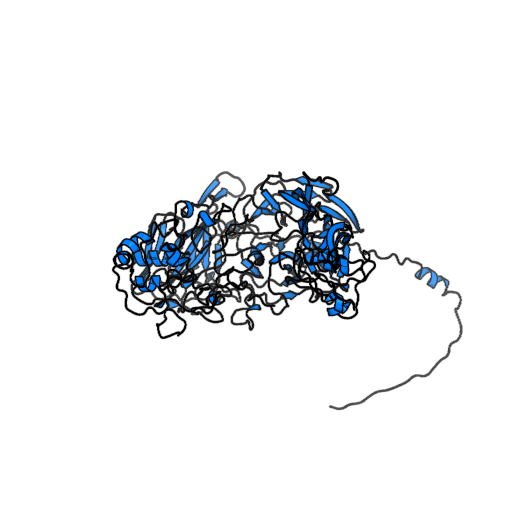0 96.56 173 TYR A O 1
ATOM 1374 N N . ASP A 1 174 ? 22.457 17.576 -17.261 1.00 96.12 174 ASP A N 1
ATOM 1375 C CA . ASP A 1 174 ? 21.306 16.939 -17.900 1.00 96.12 174 ASP A CA 1
ATOM 1376 C C . ASP A 1 174 ? 21.816 15.748 -18.719 1.00 96.12 174 ASP A C 1
ATOM 1378 O O . ASP A 1 174 ? 22.658 15.911 -19.605 1.00 96.12 174 ASP A O 1
ATOM 1382 N N . LEU A 1 175 ? 21.340 14.551 -18.387 1.00 96.19 175 LEU A N 1
ATOM 1383 C CA . LEU A 1 175 ? 21.661 13.312 -19.092 1.00 96.19 175 LEU A CA 1
ATOM 1384 C C . LEU A 1 175 ? 20.610 13.043 -20.182 1.00 96.19 175 LEU A C 1
ATOM 1386 O O . LEU A 1 175 ? 19.474 13.513 -20.071 1.00 96.19 175 LEU A O 1
ATOM 1390 N N . PRO A 1 176 ? 20.940 12.286 -21.244 1.00 96.25 176 PRO A N 1
ATOM 1391 C CA . PRO A 1 176 ? 20.018 12.051 -22.357 1.00 96.25 176 PRO A CA 1
ATOM 1392 C C . PRO A 1 176 ? 18.755 11.266 -21.972 1.00 96.25 176 PRO A C 1
ATOM 1394 O O . PRO A 1 176 ? 17.792 11.293 -22.734 1.00 96.25 176 PRO A O 1
ATOM 1397 N N . ASN A 1 177 ? 18.721 10.635 -20.792 1.00 96.81 177 ASN A N 1
ATOM 1398 C CA . ASN A 1 177 ? 17.569 9.882 -20.305 1.00 96.81 177 ASN A CA 1
ATOM 1399 C C . ASN A 1 177 ? 16.306 10.740 -20.236 1.00 96.81 177 ASN A C 1
ATOM 1401 O O . ASN A 1 177 ? 16.252 11.717 -19.485 1.00 96.81 177 ASN A O 1
ATOM 1405 N N . LYS A 1 178 ? 15.276 10.351 -20.988 1.00 96.31 178 LYS A N 1
ATOM 1406 C CA . LYS A 1 178 ? 13.983 11.040 -21.037 1.00 96.31 178 LYS A CA 1
ATOM 1407 C C . LYS A 1 178 ? 13.025 10.442 -20.015 1.00 96.31 178 LYS A C 1
ATOM 1409 O O . LYS A 1 178 ? 12.910 9.228 -19.899 1.00 96.31 178 LYS A O 1
ATOM 1414 N N . ARG A 1 179 ? 12.287 11.296 -19.311 1.00 96.06 179 ARG A N 1
ATOM 1415 C CA . ARG A 1 179 ? 11.225 10.909 -18.375 1.00 96.06 179 ARG A CA 1
ATOM 1416 C C . ARG A 1 179 ? 9.935 11.635 -18.702 1.00 96.06 179 ARG A C 1
ATOM 1418 O O . ARG A 1 179 ? 9.955 12.813 -19.063 1.00 96.06 179 ARG A O 1
ATOM 1425 N N . LEU A 1 180 ? 8.809 10.948 -18.538 1.00 97.75 180 LEU A N 1
ATOM 1426 C CA . LEU A 1 180 ? 7.493 11.554 -18.692 1.00 97.75 180 LEU A CA 1
ATOM 1427 C C . LEU A 1 180 ? 7.100 12.297 -17.416 1.00 97.75 180 LEU A C 1
ATOM 1429 O O . LEU A 1 180 ? 6.946 11.695 -16.355 1.00 97.75 180 LEU A O 1
ATOM 1433 N N . VAL A 1 181 ? 6.878 13.602 -17.530 1.00 97.06 181 VAL A N 1
ATOM 1434 C CA . VAL A 1 181 ? 6.176 14.403 -16.525 1.00 97.06 181 VAL A CA 1
ATOM 1435 C C . VAL A 1 181 ? 4.714 14.465 -16.923 1.00 97.06 181 VAL A C 1
ATOM 1437 O O . VAL A 1 181 ? 4.329 15.201 -17.833 1.00 97.06 181 VAL A O 1
ATOM 1440 N N . THR A 1 182 ? 3.898 13.649 -16.275 1.00 97.00 182 THR A N 1
ATOM 1441 C CA . THR A 1 182 ? 2.512 13.419 -16.677 1.00 97.00 182 THR A CA 1
ATOM 1442 C C . THR A 1 182 ? 1.560 14.488 -16.157 1.00 97.00 182 THR A C 1
ATOM 1444 O O . THR A 1 182 ? 1.751 15.113 -15.114 1.00 97.00 182 THR A O 1
ATOM 1447 N N . THR A 1 183 ? 0.451 14.635 -16.867 1.00 97.25 183 THR A N 1
ATOM 1448 C CA . THR A 1 183 ? -0.686 15.480 -16.489 1.00 97.25 183 THR A CA 1
ATOM 1449 C C . THR A 1 183 ? -1.956 14.667 -16.246 1.00 97.25 183 THR A C 1
ATOM 1451 O O . THR A 1 183 ? -2.913 15.198 -15.692 1.00 97.25 183 THR A O 1
ATOM 1454 N N . GLY A 1 184 ? -1.964 13.383 -16.605 1.00 97.88 184 GLY A N 1
ATOM 1455 C CA . GLY A 1 184 ? -3.060 12.443 -16.389 1.00 97.88 184 GLY A CA 1
ATOM 1456 C C . GLY A 1 184 ? -2.850 11.152 -17.180 1.00 97.88 184 GLY A C 1
ATOM 1457 O O . GLY A 1 184 ? -1.891 11.040 -17.952 1.00 97.88 184 GLY A O 1
ATOM 1458 N N . ALA A 1 185 ? -3.782 10.215 -17.026 1.00 98.25 185 ALA A N 1
ATOM 1459 C CA . ALA A 1 185 ? -3.863 8.979 -17.799 1.00 98.25 185 ALA A CA 1
ATOM 1460 C C . ALA A 1 185 ? -5.325 8.612 -18.079 1.00 98.25 185 ALA A C 1
ATOM 1462 O O . ALA A 1 185 ? -6.211 8.936 -17.285 1.00 98.25 185 ALA A O 1
ATOM 1463 N N . HIS A 1 186 ? -5.579 7.957 -19.210 1.00 97.69 186 HIS A N 1
ATOM 1464 C CA . HIS A 1 186 ? -6.913 7.498 -19.597 1.00 97.69 186 HIS A CA 1
ATOM 1465 C C . HIS A 1 186 ? -6.873 6.158 -20.324 1.00 97.69 186 HIS A C 1
ATOM 1467 O O . HIS A 1 186 ? -5.861 5.806 -20.933 1.00 97.69 186 HIS A O 1
ATOM 1473 N N . LEU A 1 187 ? -7.991 5.436 -20.280 1.00 98.38 187 LEU A N 1
ATOM 1474 C CA . LEU A 1 187 ? -8.095 4.083 -20.815 1.00 98.38 187 LEU A CA 1
ATOM 1475 C C . LEU A 1 187 ? -8.446 4.057 -22.305 1.00 98.38 187 LEU A C 1
ATOM 1477 O O . LEU A 1 187 ? -9.263 4.845 -22.796 1.00 98.38 187 LEU A O 1
ATOM 1481 N N . HIS A 1 188 ? -7.853 3.094 -22.999 1.00 98.19 188 HIS A N 1
ATOM 1482 C CA . HIS A 1 188 ? -8.081 2.762 -24.401 1.00 98.19 188 HIS A CA 1
ATOM 1483 C C . HIS A 1 188 ? -8.448 1.285 -24.526 1.00 98.19 188 HIS A C 1
ATOM 1485 O O . HIS A 1 188 ? -8.034 0.465 -23.710 1.00 98.19 188 HIS A O 1
ATOM 1491 N N . PHE A 1 189 ? -9.211 0.947 -25.562 1.00 97.88 189 PHE A N 1
ATOM 1492 C CA . PHE A 1 189 ? -9.662 -0.410 -25.860 1.00 97.88 189 PHE A CA 1
ATOM 1493 C C . PHE A 1 189 ? -9.422 -0.704 -27.338 1.00 97.88 189 PHE A C 1
ATOM 1495 O O . PHE A 1 189 ? -10.116 -0.159 -28.197 1.00 97.88 189 PHE A O 1
ATOM 1502 N N . TYR A 1 190 ? -8.445 -1.555 -27.632 1.00 98.00 190 TYR A N 1
ATOM 1503 C CA . TYR A 1 190 ? -8.118 -2.019 -28.975 1.00 98.00 190 TYR A CA 1
ATOM 1504 C C . TYR A 1 190 ? -8.793 -3.364 -29.252 1.00 98.00 190 TYR A C 1
ATOM 1506 O O . TYR A 1 190 ? -8.600 -4.321 -28.508 1.00 98.00 190 TYR A O 1
ATOM 1514 N N . THR A 1 191 ? -9.574 -3.461 -30.326 1.00 97.62 191 THR A N 1
ATOM 1515 C CA . THR A 1 191 ? -10.169 -4.729 -30.777 1.00 97.62 191 THR A CA 1
ATOM 1516 C C . THR A 1 191 ? -9.266 -5.390 -31.815 1.00 97.62 191 THR A C 1
ATOM 1518 O O . THR A 1 191 ? -9.085 -4.844 -32.902 1.00 97.62 191 THR A O 1
ATOM 1521 N N . VAL A 1 192 ? -8.743 -6.581 -31.524 1.00 95.94 192 VAL A N 1
ATOM 1522 C CA . VAL A 1 192 ? -7.747 -7.286 -32.351 1.00 95.94 192 VAL A CA 1
ATOM 1523 C C . VAL A 1 192 ? -8.287 -7.610 -33.746 1.00 95.94 192 VAL A C 1
ATOM 1525 O O . VAL A 1 192 ? -7.638 -7.330 -34.753 1.00 95.94 192 VAL A O 1
ATOM 1528 N N . SER A 1 193 ? -9.507 -8.142 -33.825 1.00 95.81 193 SER A N 1
ATOM 1529 C CA . SER A 1 193 ? -10.133 -8.550 -35.093 1.00 95.81 193 SER A CA 1
ATOM 1530 C C . SER A 1 193 ? -10.446 -7.388 -36.045 1.00 95.81 193 SER A C 1
ATOM 1532 O O . SER A 1 193 ? -10.315 -7.536 -37.260 1.00 95.81 193 SER A O 1
ATOM 1534 N N . THR A 1 194 ? -10.855 -6.230 -35.521 1.00 97.06 194 THR A N 1
ATOM 1535 C CA . THR A 1 194 ? -11.283 -5.070 -36.330 1.00 97.06 194 THR A CA 1
ATOM 1536 C C . THR A 1 194 ? -10.240 -3.958 -36.402 1.00 97.06 194 THR A C 1
ATOM 1538 O O . THR A 1 194 ? -10.387 -3.031 -37.202 1.00 97.06 194 THR A O 1
ATOM 1541 N N . LYS A 1 195 ? -9.196 -4.042 -35.570 1.00 96.88 195 LYS A N 1
ATOM 1542 C CA . LYS A 1 195 ? -8.143 -3.034 -35.379 1.00 96.88 195 LYS A CA 1
ATOM 1543 C C . LYS A 1 195 ? -8.673 -1.658 -34.957 1.00 96.88 195 LYS A C 1
ATOM 1545 O O . LYS A 1 195 ? -8.031 -0.643 -35.211 1.00 96.88 195 LYS A O 1
ATOM 1550 N N . GLN A 1 196 ? -9.861 -1.612 -34.352 1.00 96.62 196 GLN A N 1
ATOM 1551 C CA . GLN A 1 196 ? -10.487 -0.374 -33.887 1.00 96.62 196 GLN A CA 1
ATOM 1552 C C . GLN A 1 196 ? -10.054 -0.036 -32.463 1.00 96.62 196 GLN A C 1
ATOM 1554 O O . GLN A 1 196 ? -9.921 -0.932 -31.631 1.00 96.62 196 GLN A O 1
ATOM 1559 N N . ILE A 1 197 ? -9.898 1.261 -32.182 1.00 96.44 197 ILE A N 1
ATOM 1560 C CA . ILE A 1 197 ? -9.618 1.784 -30.841 1.00 96.44 197 ILE A CA 1
ATOM 1561 C C . ILE A 1 197 ? -10.804 2.610 -30.354 1.00 96.44 197 ILE A C 1
ATOM 1563 O O . ILE A 1 197 ? -11.277 3.516 -31.042 1.00 96.44 197 ILE A O 1
ATOM 1567 N N . LYS A 1 198 ? -11.245 2.327 -29.131 1.00 95.75 198 LYS A N 1
ATOM 1568 C CA . LYS A 1 198 ? -12.181 3.148 -28.362 1.00 95.75 198 LYS A CA 1
ATOM 1569 C C . LYS A 1 198 ? -11.462 3.768 -27.171 1.00 95.75 198 LYS A C 1
ATOM 1571 O O . LYS A 1 198 ? -10.569 3.150 -26.606 1.00 95.75 198 LYS A O 1
ATOM 1576 N N . VAL A 1 199 ? -11.859 4.977 -26.781 1.00 96.06 199 VAL A N 1
ATOM 1577 C CA . VAL A 1 199 ? -11.116 5.791 -25.810 1.00 96.06 199 VAL A CA 1
ATOM 1578 C C . VAL A 1 199 ? -12.058 6.363 -24.758 1.00 96.06 199 VAL A C 1
ATOM 1580 O O . VAL A 1 199 ? -13.121 6.887 -25.097 1.00 96.06 199 VAL A O 1
ATOM 1583 N N . MET A 1 200 ? -11.660 6.297 -23.488 1.00 95.19 200 MET A N 1
ATOM 1584 C CA . MET A 1 200 ? -12.289 7.075 -22.422 1.00 95.19 200 MET A CA 1
ATOM 1585 C C . MET A 1 200 ? -11.762 8.519 -22.427 1.00 95.19 200 MET A C 1
ATOM 1587 O O . MET A 1 200 ? -10.579 8.735 -22.700 1.00 95.19 200 MET A O 1
ATOM 1591 N N . PRO A 1 201 ? -12.592 9.535 -22.127 1.00 93.81 201 PRO A N 1
ATOM 1592 C CA . PRO A 1 201 ? -12.151 10.928 -22.149 1.00 93.81 201 PRO A CA 1
ATOM 1593 C C . PRO A 1 201 ? -10.926 11.181 -21.261 1.00 93.81 201 PRO A C 1
ATOM 1595 O O . PRO A 1 201 ? -10.887 10.754 -20.109 1.00 93.81 201 PRO A O 1
ATOM 1598 N N . PHE A 1 202 ? -9.939 11.902 -21.797 1.00 96.19 202 PHE A N 1
ATOM 1599 C CA . PHE A 1 202 ? -8.795 12.365 -21.016 1.00 96.19 202 PHE A CA 1
ATOM 1600 C C . PHE A 1 202 ? -9.215 13.534 -20.126 1.00 96.19 202 PHE A C 1
ATOM 1602 O O . PHE A 1 202 ? -9.663 14.563 -20.634 1.00 96.19 202 PHE A O 1
ATOM 1609 N N . ASN A 1 203 ? -9.028 13.392 -18.816 1.00 95.50 203 ASN A N 1
ATOM 1610 C CA . ASN A 1 203 ? -9.265 14.456 -17.849 1.00 95.50 203 ASN A CA 1
ATOM 1611 C C . ASN A 1 203 ? -7.946 14.798 -17.155 1.00 95.50 203 ASN A C 1
ATOM 1613 O O . ASN A 1 203 ? -7.400 13.979 -16.416 1.00 95.50 203 ASN A O 1
ATOM 1617 N N . THR A 1 204 ? -7.436 16.010 -17.374 1.00 96.06 204 THR A N 1
ATOM 1618 C CA . THR A 1 204 ? -6.222 16.491 -16.702 1.00 96.06 204 THR A CA 1
ATOM 1619 C C . THR A 1 204 ? -6.362 16.360 -15.184 1.00 96.06 204 THR A C 1
ATOM 1621 O O . THR A 1 204 ? -7.375 16.741 -14.605 1.00 96.06 204 THR A O 1
ATOM 1624 N N . GLY A 1 205 ? -5.334 15.823 -14.533 1.00 94.69 205 GLY A N 1
ATOM 1625 C CA . GLY A 1 205 ? -5.302 15.552 -13.100 1.00 94.69 205 GLY A CA 1
ATOM 1626 C C . GLY A 1 205 ? -5.880 14.190 -12.705 1.00 94.69 205 GLY A C 1
ATOM 1627 O O . GLY A 1 205 ? -5.595 13.731 -11.597 1.00 94.69 205 GLY A O 1
ATOM 1628 N N . VAL A 1 206 ? -6.610 13.506 -13.590 1.00 97.06 206 VAL A N 1
ATOM 1629 C CA . VAL A 1 206 ? -7.122 12.148 -13.362 1.00 97.06 206 VAL A CA 1
ATOM 1630 C C . VAL A 1 206 ? -6.183 11.131 -13.999 1.00 97.06 206 VAL A C 1
ATOM 1632 O O . VAL A 1 206 ? -5.706 11.315 -15.116 1.00 97.06 206 VAL A O 1
ATOM 1635 N N . TYR A 1 207 ? -5.901 10.066 -13.260 1.00 98.06 207 TYR A N 1
ATOM 1636 C CA . TYR A 1 207 ? -5.084 8.951 -13.718 1.00 98.06 207 TYR A CA 1
ATOM 1637 C C . TYR A 1 207 ? -5.944 7.705 -13.668 1.00 98.06 207 TYR A C 1
ATOM 1639 O O . TYR A 1 207 ? -6.126 7.167 -12.582 1.00 98.06 207 TYR A O 1
ATOM 1647 N N . ASP A 1 208 ? -6.501 7.302 -14.807 1.00 97.81 208 ASP A N 1
ATOM 1648 C CA . ASP A 1 208 ? -7.141 5.999 -14.975 1.00 97.81 208 ASP A CA 1
ATOM 1649 C C . ASP A 1 208 ? -6.109 5.038 -15.582 1.00 97.81 208 ASP A C 1
ATOM 1651 O O . ASP A 1 208 ? -5.705 5.227 -16.731 1.00 97.81 208 ASP A O 1
ATOM 1655 N N . SER A 1 209 ? -5.661 4.055 -14.794 1.00 97.44 209 SER A N 1
ATOM 1656 C CA . SER A 1 209 ? -4.569 3.138 -15.149 1.00 97.44 209 SER A CA 1
ATOM 1657 C C . SER A 1 209 ? -4.822 1.705 -14.688 1.00 97.44 209 SER A C 1
ATOM 1659 O O . SER A 1 209 ? -5.729 1.468 -13.893 1.00 97.44 209 SER A O 1
ATOM 1661 N N . GLY A 1 210 ? -4.006 0.745 -15.125 1.00 97.12 210 GLY A N 1
ATOM 1662 C CA . GLY A 1 210 ? -4.092 -0.634 -14.644 1.00 97.12 210 GLY A CA 1
ATOM 1663 C C . GLY A 1 210 ? -5.428 -1.332 -14.892 1.00 97.12 210 GLY A C 1
ATOM 1664 O O . GLY A 1 210 ? -6.024 -1.784 -13.916 1.00 97.12 210 GLY A O 1
ATOM 1665 N N . PRO A 1 211 ? -5.968 -1.380 -16.121 1.00 98.25 211 PRO A N 1
ATOM 1666 C CA . PRO A 1 211 ? -7.217 -2.085 -16.374 1.00 98.25 211 PRO A CA 1
ATOM 1667 C C . PRO A 1 211 ? -7.088 -3.595 -16.112 1.00 98.25 211 PRO A C 1
ATOM 1669 O O . PRO A 1 211 ? -6.053 -4.200 -16.361 1.00 98.25 211 PRO A O 1
ATOM 1672 N N . ALA A 1 212 ? -8.181 -4.219 -15.686 1.00 98.56 212 ALA A N 1
ATOM 1673 C CA . ALA A 1 212 ? -8.361 -5.662 -15.597 1.00 98.56 212 ALA A CA 1
ATOM 1674 C C . ALA A 1 212 ? -9.800 -6.015 -15.969 1.00 98.56 212 ALA A C 1
ATOM 1676 O O . ALA A 1 212 ? -10.745 -5.420 -15.453 1.00 98.56 212 ALA A O 1
ATOM 1677 N N . PHE A 1 213 ? -9.993 -6.984 -16.858 1.00 98.50 213 PHE A N 1
ATOM 1678 C CA . PHE A 1 213 ? -11.336 -7.442 -17.202 1.00 98.50 213 PHE A CA 1
ATOM 1679 C C . PHE A 1 213 ? -11.940 -8.236 -16.041 1.00 98.50 213 PHE A C 1
ATOM 1681 O O . PHE A 1 213 ? -11.336 -9.185 -15.553 1.00 98.50 213 PHE A O 1
ATOM 1688 N N . ILE A 1 214 ? -13.146 -7.843 -15.622 1.00 97.81 214 ILE A N 1
ATOM 1689 C CA . ILE A 1 214 ? -13.995 -8.612 -14.691 1.00 97.81 214 ILE A CA 1
ATOM 1690 C C . ILE A 1 214 ? -15.157 -9.292 -15.434 1.00 97.81 214 ILE A C 1
ATOM 1692 O O . ILE A 1 214 ? -15.788 -10.210 -14.928 1.00 97.81 214 ILE A O 1
ATOM 1696 N N . SER A 1 215 ? -15.423 -8.851 -16.666 1.00 96.81 215 SER A N 1
ATOM 1697 C CA . SER A 1 215 ? -16.188 -9.544 -17.705 1.00 96.81 215 SER A CA 1
ATOM 1698 C C . SER A 1 215 ? -15.749 -9.004 -19.070 1.00 96.81 215 SER A C 1
ATOM 1700 O O . SER A 1 215 ? -15.106 -7.960 -19.132 1.00 96.81 215 SER A O 1
ATOM 1702 N N . ASN A 1 216 ? -16.169 -9.609 -20.185 1.00 96.00 216 ASN A N 1
ATOM 1703 C CA . ASN A 1 216 ? -15.881 -9.060 -21.524 1.00 96.00 216 ASN A CA 1
ATOM 1704 C C . ASN A 1 216 ? -16.495 -7.666 -21.787 1.00 96.00 216 ASN A C 1
ATOM 1706 O O . ASN A 1 216 ? -16.187 -7.046 -22.800 1.00 96.00 216 ASN A O 1
ATOM 1710 N N . GLN A 1 217 ? -17.366 -7.165 -20.903 1.00 95.50 217 GLN A N 1
ATOM 1711 C CA . GLN A 1 217 ? -18.048 -5.874 -21.055 1.00 95.50 217 GLN A CA 1
ATOM 1712 C C . GLN A 1 217 ? -17.739 -4.882 -19.926 1.00 95.50 217 GLN A C 1
ATOM 1714 O O . GLN A 1 217 ? -18.162 -3.728 -20.003 1.00 95.50 217 GLN A O 1
ATOM 1719 N N . ARG A 1 218 ? -16.985 -5.294 -18.899 1.00 97.31 218 ARG A N 1
ATOM 1720 C CA . ARG A 1 218 ? -16.708 -4.478 -17.712 1.00 97.31 218 ARG A CA 1
ATOM 1721 C C . ARG A 1 218 ? -15.293 -4.715 -17.205 1.00 97.31 218 ARG A C 1
ATOM 1723 O O . ARG A 1 218 ? -14.841 -5.857 -17.118 1.00 97.31 218 ARG A O 1
ATOM 1730 N N . ILE A 1 219 ? -14.620 -3.635 -16.832 1.00 98.25 219 ILE A N 1
ATOM 1731 C CA . ILE A 1 219 ? -13.262 -3.665 -16.288 1.00 98.25 219 ILE A CA 1
ATOM 1732 C C . ILE A 1 219 ? -13.235 -3.103 -14.865 1.00 98.25 219 ILE A C 1
ATOM 1734 O O . ILE A 1 219 ? -14.041 -2.238 -14.519 1.00 98.25 219 ILE A O 1
ATOM 1738 N N . ALA A 1 220 ? -12.288 -3.576 -14.064 1.00 98.62 220 ALA A N 1
ATOM 1739 C CA . ALA A 1 220 ? -11.752 -2.872 -12.911 1.00 98.62 220 ALA A CA 1
ATOM 1740 C C . ALA A 1 220 ? -10.484 -2.109 -13.326 1.00 98.62 220 ALA A C 1
ATOM 1742 O O . ALA A 1 220 ? -9.813 -2.509 -14.271 1.00 98.62 220 ALA A O 1
ATOM 1743 N N . PHE A 1 221 ? -10.159 -1.005 -12.664 1.00 98.50 221 PHE A N 1
ATOM 1744 C CA . PHE A 1 221 ? -8.969 -0.204 -12.952 1.00 98.50 221 PHE A CA 1
ATOM 1745 C C . PHE A 1 221 ? -8.619 0.692 -11.763 1.00 98.50 221 PHE A C 1
ATOM 1747 O O . PHE A 1 221 ? -9.468 1.023 -10.932 1.00 98.50 221 PHE A O 1
ATOM 1754 N N . THR A 1 222 ? -7.365 1.110 -11.681 1.00 98.25 222 THR A N 1
ATOM 1755 C CA . THR A 1 222 ? -6.892 2.082 -10.699 1.00 98.25 222 THR A CA 1
ATOM 1756 C C . THR A 1 222 ? -7.257 3.497 -11.137 1.00 98.25 222 THR A C 1
ATOM 1758 O O . THR A 1 222 ? -6.987 3.888 -12.270 1.00 98.25 222 THR A O 1
ATOM 1761 N N . SER A 1 223 ? -7.843 4.298 -10.243 1.00 97.81 223 SER A N 1
ATOM 1762 C CA . SER A 1 223 ? -8.172 5.693 -10.536 1.00 97.81 223 SER A CA 1
ATOM 1763 C C . SER A 1 223 ? -7.927 6.651 -9.376 1.00 97.81 223 SER A C 1
ATOM 1765 O O . SER A 1 223 ? -8.160 6.326 -8.210 1.00 97.81 223 SER A O 1
ATOM 1767 N N . THR A 1 224 ? -7.526 7.879 -9.714 1.00 97.00 224 THR A N 1
ATOM 1768 C CA . THR A 1 224 ? -7.461 9.017 -8.780 1.00 97.00 224 THR A CA 1
ATOM 1769 C C . THR A 1 224 ? -8.707 9.903 -8.822 1.00 97.00 224 THR A C 1
ATOM 1771 O O . THR A 1 224 ? -8.699 10.985 -8.241 1.00 97.00 224 THR A O 1
ATOM 1774 N N . ARG A 1 225 ? -9.764 9.519 -9.550 1.00 94.56 225 ARG A N 1
ATOM 1775 C CA . ARG A 1 225 ? -10.937 10.384 -9.787 1.00 94.56 225 ARG A CA 1
ATOM 1776 C C . ARG A 1 225 ? -11.699 10.803 -8.525 1.00 94.56 225 ARG A C 1
ATOM 1778 O O . ARG A 1 225 ? -12.452 11.770 -8.573 1.00 94.56 225 ARG A O 1
ATOM 1785 N N . ASP A 1 226 ? -11.529 10.080 -7.415 1.00 91.88 226 ASP A N 1
ATOM 1786 C CA . ASP A 1 226 ? -12.125 10.459 -6.128 1.00 91.88 226 ASP A CA 1
ATOM 1787 C C . ASP A 1 226 ? -11.383 11.622 -5.445 1.00 91.88 226 ASP A C 1
ATOM 1789 O O . ASP A 1 226 ? -11.955 12.268 -4.569 1.00 91.88 226 ASP A O 1
ATOM 1793 N N . ASP A 1 227 ? -10.146 11.908 -5.858 1.00 93.12 227 ASP A N 1
ATOM 1794 C CA . ASP A 1 227 ? -9.288 12.956 -5.291 1.00 93.12 227 ASP A CA 1
ATOM 1795 C C . ASP A 1 227 ? -9.133 12.842 -3.762 1.00 93.12 227 ASP A C 1
ATOM 1797 O O . ASP A 1 227 ? -9.301 13.802 -3.011 1.00 93.12 227 ASP A O 1
ATOM 1801 N N . HIS A 1 228 ? -8.883 11.621 -3.275 1.00 94.19 228 HIS A N 1
ATOM 1802 C CA . HIS A 1 228 ? -8.419 11.404 -1.906 1.00 94.19 228 HIS A CA 1
ATOM 1803 C C . HIS A 1 228 ? -6.888 11.423 -1.851 1.00 94.19 228 HIS A C 1
ATOM 1805 O O . HIS A 1 228 ? -6.188 11.285 -2.862 1.00 94.19 228 HIS A O 1
ATOM 1811 N N . THR A 1 229 ? -6.357 11.597 -0.651 1.00 94.94 229 THR A N 1
ATOM 1812 C CA . THR A 1 229 ? -4.929 11.531 -0.356 1.00 94.94 229 THR A CA 1
ATOM 1813 C C . THR A 1 229 ? -4.655 10.456 0.687 1.00 94.94 229 THR A C 1
ATOM 1815 O O . THR A 1 229 ? -5.572 9.960 1.337 1.00 94.94 229 THR A O 1
ATOM 1818 N N . SER A 1 230 ? -3.395 10.042 0.798 1.00 94.00 230 SER A N 1
ATOM 1819 C CA . SER A 1 230 ? -2.998 8.998 1.733 1.00 94.00 230 SER A CA 1
ATOM 1820 C C . SER A 1 230 ? -3.163 9.429 3.186 1.00 94.00 230 SER A C 1
ATOM 1822 O O . SER A 1 230 ? -3.015 10.612 3.523 1.00 94.00 230 SER A O 1
ATOM 1824 N N . THR A 1 231 ? -3.328 8.441 4.058 1.00 93.38 231 THR A N 1
ATOM 1825 C CA . THR A 1 231 ? -3.112 8.579 5.498 1.00 93.38 231 THR A CA 1
ATOM 1826 C C . THR A 1 231 ? -1.810 9.297 5.806 1.00 93.38 231 THR A C 1
ATOM 1828 O O . THR A 1 231 ? -0.768 9.044 5.190 1.00 93.38 231 THR A O 1
ATOM 1831 N N . VAL A 1 232 ? -1.878 10.215 6.771 1.00 91.81 232 VAL A N 1
ATOM 1832 C CA . VAL A 1 232 ? -0.701 10.913 7.286 1.00 91.81 232 VAL A CA 1
ATOM 1833 C C . VAL A 1 232 ? -0.015 10.020 8.308 1.00 91.81 232 VAL A C 1
ATOM 1835 O O . VAL A 1 232 ? -0.515 9.815 9.412 1.00 91.81 232 VAL A O 1
ATOM 1838 N N . VAL A 1 233 ? 1.171 9.516 7.981 1.00 90.44 233 VAL A N 1
ATOM 1839 C CA . VAL A 1 233 ? 1.986 8.815 8.976 1.00 90.44 233 VAL A CA 1
ATOM 1840 C C . VAL A 1 233 ? 2.554 9.844 9.947 1.00 90.44 233 VAL A C 1
ATOM 1842 O O . VAL A 1 233 ? 3.156 10.839 9.543 1.00 90.44 233 VAL A O 1
ATOM 1845 N N . TRP A 1 234 ? 2.368 9.614 11.243 1.00 84.88 234 TRP A N 1
ATOM 1846 C CA . TRP A 1 234 ? 2.874 10.505 12.283 1.00 84.88 234 TRP A CA 1
ATOM 1847 C C . TRP A 1 234 ? 4.382 10.769 12.126 1.00 84.88 234 TRP A C 1
ATOM 1849 O O . TRP A 1 234 ? 5.175 9.830 12.064 1.00 84.88 234 TRP A O 1
ATOM 1859 N N . GLY A 1 235 ? 4.770 12.047 12.076 1.00 80.81 235 GLY A N 1
ATOM 1860 C CA . GLY A 1 235 ? 6.155 12.473 11.829 1.00 80.81 235 GLY A CA 1
ATOM 1861 C C . GLY A 1 235 ? 6.501 12.743 10.358 1.00 80.81 235 GLY A C 1
ATOM 1862 O O . GLY A 1 235 ? 7.608 13.199 10.084 1.00 80.81 235 GLY A O 1
ATOM 1863 N N . THR A 1 236 ? 5.569 12.523 9.426 1.00 84.44 236 THR A N 1
ATOM 1864 C CA . THR A 1 236 ? 5.706 12.932 8.015 1.00 84.44 236 THR A CA 1
ATOM 1865 C C . THR A 1 236 ? 5.136 14.330 7.766 1.00 84.44 236 THR A C 1
ATOM 1867 O O . THR A 1 236 ? 4.410 14.876 8.597 1.00 84.44 236 THR A O 1
ATOM 1870 N N . THR A 1 237 ? 5.489 14.937 6.629 1.00 78.00 237 THR A N 1
ATOM 1871 C CA . THR A 1 237 ? 5.156 16.337 6.317 1.00 78.00 237 THR A CA 1
ATOM 1872 C C . THR A 1 237 ? 4.037 16.522 5.291 1.00 78.00 237 THR A C 1
ATOM 1874 O O . THR A 1 237 ? 3.478 17.609 5.241 1.00 78.00 237 THR A O 1
ATOM 1877 N N . GLU A 1 238 ? 3.686 15.519 4.477 1.00 84.00 238 GLU A N 1
ATOM 1878 C CA . GLU A 1 238 ? 2.628 15.634 3.454 1.00 84.00 238 GLU A CA 1
ATOM 1879 C C . GLU A 1 238 ? 1.929 14.288 3.197 1.00 84.00 238 GLU A C 1
ATOM 1881 O O . GLU A 1 238 ? 2.568 13.233 3.199 1.00 84.00 238 GLU A O 1
ATOM 1886 N N . SER A 1 239 ? 0.623 14.338 2.910 1.00 89.69 239 SER A N 1
ATOM 1887 C CA . SER A 1 239 ? -0.121 13.219 2.324 1.00 89.69 239 SER A CA 1
ATOM 1888 C C . SER A 1 239 ? 0.190 13.104 0.833 1.00 89.69 239 SER A C 1
ATOM 1890 O O . SER A 1 239 ? 0.312 14.097 0.110 1.00 89.69 239 SER A O 1
ATOM 1892 N N . ARG A 1 240 ? 0.239 11.873 0.328 1.00 90.81 240 ARG A N 1
ATOM 1893 C CA . ARG A 1 240 ? 0.427 11.600 -1.099 1.00 90.81 240 ARG A CA 1
ATOM 1894 C C . ARG A 1 240 ? -0.902 11.541 -1.820 1.00 90.81 240 ARG A C 1
ATOM 1896 O O . ARG A 1 240 ? -1.945 11.347 -1.210 1.00 90.81 240 ARG A O 1
ATOM 1903 N N . LYS A 1 241 ? -0.871 11.672 -3.144 1.00 93.00 241 LYS A N 1
ATOM 1904 C CA . LYS A 1 241 ? -2.059 11.421 -3.963 1.00 93.00 241 LYS A CA 1
ATOM 1905 C C . LYS A 1 241 ? -2.516 9.973 -3.770 1.00 93.00 241 LYS A C 1
ATOM 1907 O O . LYS A 1 241 ? -1.681 9.074 -3.850 1.00 93.00 241 LYS A O 1
ATOM 1912 N N . GLY A 1 242 ? -3.799 9.765 -3.504 1.00 95.06 242 GLY A N 1
ATOM 1913 C CA . GLY A 1 242 ? -4.372 8.440 -3.321 1.00 95.06 242 GLY A CA 1
ATOM 1914 C C . GLY A 1 242 ? -4.845 7.813 -4.632 1.00 95.06 242 GLY A C 1
ATOM 1915 O O . GLY A 1 242 ? -5.134 8.516 -5.603 1.00 95.06 242 GLY A O 1
ATOM 1916 N N . THR A 1 243 ? -4.945 6.485 -4.653 1.00 96.69 243 THR A N 1
ATOM 1917 C CA . THR A 1 243 ? -5.561 5.713 -5.744 1.00 96.69 243 THR A CA 1
ATOM 1918 C C . THR A 1 243 ? -6.532 4.687 -5.185 1.00 96.69 243 THR A C 1
ATOM 1920 O O . THR A 1 243 ? -6.341 4.176 -4.086 1.00 96.69 243 THR A O 1
ATOM 1923 N N . ARG A 1 244 ? -7.598 4.404 -5.929 1.00 96.69 244 ARG A N 1
ATOM 1924 C CA . ARG A 1 244 ? -8.630 3.428 -5.567 1.00 96.69 244 ARG A CA 1
ATOM 1925 C C . ARG A 1 244 ? -8.976 2.566 -6.776 1.00 96.69 244 ARG A C 1
ATOM 1927 O O . ARG A 1 244 ? -8.811 3.011 -7.911 1.00 96.69 244 ARG A O 1
ATOM 1934 N N . ILE A 1 245 ? -9.494 1.367 -6.538 1.00 98.25 245 ILE A N 1
ATOM 1935 C CA . ILE A 1 245 ? -10.038 0.495 -7.577 1.00 98.25 245 ILE A CA 1
ATOM 1936 C C . ILE A 1 245 ? -11.460 0.935 -7.916 1.00 98.25 245 ILE A C 1
ATOM 1938 O O . ILE A 1 245 ? -12.344 0.955 -7.057 1.00 98.25 245 ILE A O 1
ATOM 1942 N N . TRP A 1 246 ? -11.675 1.255 -9.185 1.00 97.88 246 TRP A N 1
ATOM 1943 C CA . TRP A 1 246 ? -12.968 1.566 -9.780 1.00 97.88 246 TRP A CA 1
ATOM 1944 C C . TRP A 1 246 ? -13.355 0.486 -10.779 1.00 97.88 246 TRP A C 1
ATOM 1946 O O . TRP A 1 246 ? -12.489 -0.145 -11.374 1.00 97.88 246 TRP A O 1
ATOM 1956 N N . THR A 1 247 ? -14.650 0.301 -11.004 1.00 97.44 247 THR A N 1
ATOM 1957 C CA . THR A 1 247 ? -15.165 -0.508 -12.111 1.00 97.44 247 THR A CA 1
ATOM 1958 C C . THR A 1 247 ? -15.962 0.356 -13.073 1.00 97.44 247 THR A C 1
ATOM 1960 O O . THR A 1 247 ? -16.567 1.347 -12.667 1.00 97.44 247 THR A O 1
ATOM 1963 N N . VAL A 1 248 ? -15.939 0.017 -14.360 1.00 96.56 248 VAL A N 1
ATOM 1964 C CA . VAL A 1 248 ? -16.666 0.738 -15.414 1.00 96.56 248 VAL A CA 1
ATOM 1965 C C . VAL A 1 248 ? -16.973 -0.209 -16.568 1.00 96.56 248 VAL A C 1
ATOM 1967 O O . VAL A 1 248 ? -16.220 -1.154 -16.824 1.00 96.56 248 VAL A O 1
ATOM 1970 N N . ASP A 1 249 ? -18.067 0.043 -17.277 1.00 95.75 249 ASP A N 1
ATOM 1971 C CA . ASP A 1 249 ? -18.337 -0.658 -18.529 1.00 95.75 249 ASP A CA 1
ATOM 1972 C C . ASP A 1 249 ? -17.332 -0.214 -19.603 1.00 95.75 249 ASP A C 1
ATOM 1974 O O . ASP A 1 249 ? -16.844 0.919 -19.591 1.00 95.75 249 ASP A O 1
ATOM 1978 N N . ILE A 1 250 ? -17.047 -1.067 -20.590 1.00 92.62 250 ILE A N 1
ATOM 1979 C CA . ILE A 1 250 ? -16.112 -0.748 -21.692 1.00 92.62 250 ILE A CA 1
ATOM 1980 C C . ILE A 1 250 ? -16.590 0.416 -22.589 1.00 92.62 250 ILE A C 1
ATOM 1982 O O . ILE A 1 250 ? -15.937 0.794 -23.565 1.00 92.62 250 ILE A O 1
ATOM 1986 N N . ASP A 1 251 ? -17.774 0.979 -22.332 1.00 88.88 251 ASP A N 1
ATOM 1987 C CA . ASP A 1 251 ? -18.252 2.229 -22.924 1.00 88.88 251 ASP A CA 1
ATOM 1988 C C . ASP A 1 251 ? -18.061 3.480 -22.070 1.00 88.88 251 ASP A C 1
ATOM 1990 O O . ASP A 1 251 ? -18.435 4.568 -22.508 1.00 88.88 251 ASP A O 1
ATOM 1994 N N . GLY A 1 252 ? -17.400 3.340 -20.923 1.00 89.88 252 GLY A N 1
ATOM 1995 C CA . GLY A 1 252 ? -17.097 4.425 -20.003 1.00 89.88 252 GLY A CA 1
ATOM 1996 C C . GLY A 1 252 ? -18.265 4.805 -19.092 1.00 89.88 252 GLY A C 1
ATOM 1997 O O . GLY A 1 252 ? -18.135 5.768 -18.334 1.00 89.88 252 GLY A O 1
ATOM 1998 N N . LYS A 1 253 ? -19.398 4.092 -19.148 1.00 91.62 253 LYS A N 1
ATOM 1999 C CA . LYS A 1 253 ? -20.562 4.344 -18.288 1.00 91.62 253 LYS A CA 1
ATOM 2000 C C . LYS A 1 253 ? -20.554 3.475 -17.033 1.00 91.62 253 LYS A C 1
ATOM 2002 O O . LYS A 1 253 ? -19.791 2.522 -16.900 1.00 91.62 253 LYS A O 1
ATOM 2007 N N . ASN A 1 254 ? -21.443 3.835 -16.108 1.00 91.12 254 ASN A N 1
ATOM 2008 C CA . ASN A 1 254 ? -21.679 3.137 -14.844 1.00 91.12 254 ASN A CA 1
ATOM 2009 C C . ASN A 1 254 ? -20.411 2.962 -13.980 1.00 91.12 254 ASN A C 1
ATOM 2011 O O . ASN A 1 254 ? -20.133 1.837 -13.544 1.00 91.12 254 ASN A O 1
ATOM 2015 N N . PRO A 1 255 ? -19.632 4.044 -13.742 1.00 93.06 255 PRO A N 1
ATOM 2016 C CA . PRO A 1 255 ? -18.478 3.972 -12.861 1.00 93.06 255 PRO A CA 1
ATOM 2017 C C . PRO A 1 255 ? -18.922 3.686 -11.423 1.00 93.06 255 PRO A C 1
ATOM 2019 O O . PRO A 1 255 ? -19.846 4.325 -10.922 1.00 93.06 255 PRO A O 1
ATOM 2022 N N . ASP A 1 256 ? -18.233 2.770 -10.755 1.00 92.44 256 ASP A N 1
ATOM 2023 C CA . ASP A 1 256 ? -18.472 2.414 -9.355 1.00 92.44 256 ASP A CA 1
ATOM 2024 C C . ASP A 1 256 ? -17.138 2.289 -8.616 1.00 92.44 256 ASP A C 1
ATOM 2026 O O . ASP A 1 256 ? -16.182 1.719 -9.143 1.00 92.44 256 ASP A O 1
ATOM 2030 N N . LEU A 1 257 ? -17.060 2.845 -7.410 1.00 94.75 257 LEU A N 1
ATOM 2031 C CA . LEU A 1 257 ? -15.890 2.700 -6.553 1.00 94.75 257 LEU A CA 1
ATOM 2032 C C . LEU A 1 257 ? -15.989 1.336 -5.859 1.00 94.75 257 LEU A C 1
ATOM 2034 O O . LEU A 1 257 ? -16.941 1.081 -5.129 1.00 94.75 257 LEU A O 1
ATOM 2038 N N . ALA A 1 258 ? -15.012 0.456 -6.080 1.00 95.00 258 ALA A N 1
ATOM 2039 C CA . ALA A 1 258 ? -15.004 -0.880 -5.485 1.00 95.00 258 ALA A CA 1
ATOM 2040 C C . ALA A 1 258 ? -14.213 -0.896 -4.168 1.00 95.00 258 ALA A C 1
ATOM 2042 O O . ALA A 1 258 ? -14.692 -1.382 -3.150 1.00 95.00 258 ALA A O 1
ATOM 2043 N N . SER A 1 259 ? -13.027 -0.284 -4.122 1.00 96.25 259 SER A N 1
ATOM 2044 C CA . SER A 1 259 ? -12.166 -0.317 -2.927 1.00 96.25 259 SER A CA 1
ATOM 2045 C C . SER A 1 259 ? -12.480 0.812 -1.925 1.00 96.25 259 SER A C 1
ATOM 2047 O O . SER A 1 259 ? -11.629 1.662 -1.642 1.00 96.25 259 SER A O 1
ATOM 2049 N N . HIS A 1 260 ? -13.705 0.865 -1.392 1.00 94.19 260 HIS A N 1
ATOM 2050 C CA . HIS A 1 260 ? -14.126 1.928 -0.460 1.00 94.19 260 HIS A CA 1
ATOM 2051 C C . HIS A 1 260 ? -13.282 2.017 0.815 1.00 94.19 260 HIS A C 1
ATOM 2053 O O . HIS A 1 260 ? -13.147 3.107 1.362 1.00 94.19 260 HIS A O 1
ATOM 2059 N N . HIS A 1 261 ? -12.701 0.902 1.258 1.00 94.06 261 HIS A N 1
ATOM 2060 C CA . HIS A 1 261 ? -11.808 0.825 2.413 1.00 94.06 261 HIS A CA 1
ATOM 2061 C C . HIS A 1 261 ? -10.508 1.625 2.248 1.00 94.06 261 HIS A C 1
ATOM 2063 O O . HIS A 1 261 ? -9.914 2.020 3.245 1.00 94.06 261 HIS A O 1
ATOM 2069 N N . SER A 1 262 ? -10.037 1.843 1.016 1.00 94.38 262 SER A N 1
ATOM 2070 C CA . SER A 1 262 ? -8.687 2.358 0.781 1.00 94.38 262 SER A CA 1
ATOM 2071 C C . SER A 1 262 ? -8.537 3.804 1.237 1.00 94.38 262 SER A C 1
ATOM 2073 O O . SER A 1 262 ? -9.192 4.697 0.695 1.00 94.38 262 SER A O 1
ATOM 2075 N N . LEU A 1 263 ? -7.636 4.052 2.184 1.00 94.19 263 LEU A N 1
ATOM 2076 C CA . LEU A 1 263 ? -7.245 5.394 2.631 1.00 94.19 263 LEU A CA 1
ATOM 2077 C C . LEU A 1 263 ? -5.843 5.780 2.149 1.00 94.19 263 LEU A C 1
ATOM 2079 O O . LEU A 1 263 ? -5.208 6.685 2.679 1.00 94.19 263 LEU A O 1
ATOM 2083 N N . SER A 1 264 ? -5.338 5.078 1.134 1.00 94.88 264 SER A N 1
ATOM 2084 C CA . SER A 1 264 ? -3.994 5.296 0.618 1.00 94.88 264 SER A CA 1
ATOM 2085 C C . SER A 1 264 ? -3.941 5.020 -0.885 1.00 94.88 264 SER A C 1
ATOM 2087 O O . SER A 1 264 ? -4.497 5.812 -1.652 1.00 94.88 264 SER A O 1
ATOM 2089 N N . GLN A 1 265 ? -3.307 3.935 -1.334 1.00 96.00 265 GLN A N 1
ATOM 2090 C CA . GLN A 1 265 ? -3.190 3.601 -2.750 1.00 96.00 265 GLN A CA 1
ATOM 2091 C C . GLN A 1 265 ? -3.483 2.122 -3.008 1.00 96.00 265 GLN A C 1
ATOM 2093 O O . GLN A 1 265 ? -2.793 1.262 -2.472 1.00 96.00 265 GLN A O 1
ATOM 2098 N N . GLU A 1 266 ? -4.457 1.857 -3.880 1.00 96.75 266 GLU A N 1
ATOM 2099 C CA . GLU A 1 266 ? -4.668 0.556 -4.529 1.00 96.75 266 GLU A CA 1
ATOM 2100 C C . GLU A 1 266 ? -4.248 0.633 -5.997 1.00 96.75 266 GLU A C 1
ATOM 2102 O O . GLU A 1 266 ? -4.664 1.554 -6.712 1.00 96.75 266 GLU A O 1
ATOM 2107 N N . GLN A 1 267 ? -3.429 -0.307 -6.463 1.00 97.31 267 GLN A N 1
ATOM 2108 C CA . GLN A 1 267 ? -2.799 -0.259 -7.784 1.00 97.31 267 GLN A CA 1
ATOM 2109 C C . GLN A 1 267 ? -2.850 -1.608 -8.512 1.00 97.31 267 GLN A C 1
ATOM 2111 O O . GLN A 1 267 ? -2.730 -2.660 -7.887 1.00 97.31 267 GLN A O 1
ATOM 2116 N N . HIS A 1 268 ? -2.971 -1.551 -9.844 1.00 97.25 268 HIS A N 1
ATOM 2117 C CA . HIS A 1 268 ? -2.886 -2.691 -10.770 1.00 97.25 268 HIS A CA 1
ATOM 2118 C C . HIS A 1 268 ? -3.738 -3.901 -10.353 1.00 97.25 268 HIS A C 1
ATOM 2120 O O . HIS A 1 268 ? -3.190 -4.942 -9.980 1.00 97.25 268 HIS A O 1
ATOM 2126 N N . PRO A 1 269 ? -5.079 -3.780 -10.416 1.00 98.31 269 PRO A N 1
ATOM 2127 C CA . PRO A 1 269 ? -5.953 -4.921 -10.213 1.00 98.31 269 PRO A CA 1
ATOM 2128 C C . PRO A 1 269 ? -5.679 -6.046 -11.224 1.00 98.31 269 PRO A C 1
ATOM 2130 O O . PRO A 1 269 ? -5.262 -5.802 -12.353 1.00 98.31 269 PRO A O 1
ATOM 2133 N N . PHE A 1 270 ? -5.942 -7.286 -10.822 1.00 98.44 270 PHE A N 1
ATOM 2134 C CA . PHE A 1 270 ? -5.800 -8.500 -11.618 1.00 98.44 270 PHE A CA 1
ATOM 2135 C C . PHE A 1 270 ? -6.895 -9.500 -11.231 1.00 98.44 270 PHE A C 1
ATOM 2137 O O . PHE A 1 270 ? -7.115 -9.765 -10.051 1.00 98.44 270 PHE A O 1
ATOM 2144 N N . MET A 1 271 ? -7.596 -10.056 -12.217 1.00 98.00 271 MET A N 1
ATOM 2145 C CA . MET A 1 271 ? -8.703 -10.984 -11.981 1.00 98.00 271 MET A CA 1
ATOM 2146 C C . MET A 1 271 ? -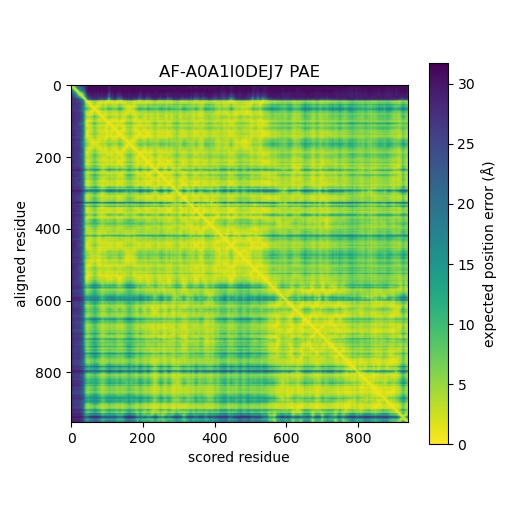8.180 -12.415 -11.801 1.00 98.00 271 MET A C 1
ATOM 2148 O O . MET A 1 271 ? -7.620 -12.992 -12.733 1.00 98.00 271 MET A O 1
ATOM 2152 N N . LEU A 1 272 ? -8.357 -12.985 -10.608 1.00 98.19 272 LEU A N 1
ATOM 2153 C CA . LEU A 1 272 ? -7.975 -14.362 -10.290 1.00 98.19 272 LEU A CA 1
ATOM 2154 C C . LEU A 1 272 ? -9.019 -15.358 -10.804 1.00 98.19 272 LEU A C 1
ATOM 2156 O O . LEU A 1 272 ? -10.197 -15.028 -10.931 1.00 98.19 272 LEU A O 1
ATOM 2160 N N . ARG A 1 273 ? -8.602 -16.610 -11.021 1.00 97.81 273 ARG A N 1
ATOM 2161 C CA . ARG A 1 273 ? -9.455 -17.720 -11.483 1.00 97.81 273 ARG A CA 1
ATOM 2162 C C . ARG A 1 273 ? -10.683 -17.959 -10.608 1.00 97.81 273 ARG A C 1
ATOM 2164 O O . ARG A 1 273 ? -11.747 -18.242 -11.144 1.00 97.81 273 ARG A O 1
ATOM 2171 N N . ASN A 1 274 ? -10.560 -17.761 -9.298 1.00 97.06 274 ASN A N 1
ATOM 2172 C CA . ASN A 1 274 ? -11.656 -17.907 -8.332 1.00 97.06 274 ASN A CA 1
ATOM 2173 C C . ASN A 1 274 ? -12.659 -16.738 -8.324 1.00 97.06 274 ASN A C 1
ATOM 2175 O O . ASN A 1 274 ? -13.477 -16.635 -7.411 1.00 97.06 274 ASN A O 1
ATOM 2179 N N . GLY A 1 275 ? -12.572 -15.814 -9.283 1.00 97.25 275 GLY A N 1
ATOM 2180 C CA . GLY A 1 275 ? -13.512 -14.704 -9.403 1.00 97.25 275 GLY A CA 1
ATOM 2181 C C . GLY A 1 275 ? -13.164 -13.462 -8.582 1.00 97.25 275 GLY A C 1
ATOM 2182 O O . GLY A 1 275 ? -13.821 -12.432 -8.733 1.00 97.25 275 GLY A O 1
ATOM 2183 N N . ARG A 1 276 ? -12.149 -13.522 -7.710 1.00 97.81 276 ARG A N 1
ATOM 2184 C CA . ARG A 1 276 ? -11.729 -12.379 -6.885 1.00 97.81 276 ARG A CA 1
ATOM 2185 C C . ARG A 1 276 ? -10.719 -11.506 -7.624 1.00 97.81 276 ARG A C 1
ATOM 2187 O O . ARG A 1 276 ? -9.913 -11.976 -8.424 1.00 97.81 276 ARG A O 1
ATOM 2194 N N . LEU A 1 277 ? -10.735 -10.217 -7.318 1.00 97.88 277 LEU A N 1
ATOM 2195 C CA . LEU A 1 277 ? -9.827 -9.222 -7.865 1.00 97.88 277 LEU A CA 1
ATOM 2196 C C . LEU A 1 277 ? -8.653 -9.010 -6.908 1.00 97.88 277 LEU A C 1
ATOM 2198 O O . LEU A 1 277 ? -8.842 -8.442 -5.833 1.00 97.88 277 LEU A O 1
ATOM 2202 N N . ALA A 1 278 ? -7.457 -9.444 -7.302 1.00 98.44 278 ALA A N 1
ATOM 2203 C CA . ALA A 1 278 ? -6.215 -9.158 -6.594 1.00 98.44 278 ALA A CA 1
ATOM 2204 C C . ALA A 1 278 ? -5.654 -7.782 -6.978 1.00 98.44 278 ALA A C 1
ATOM 2206 O O . ALA A 1 278 ? -5.884 -7.328 -8.092 1.00 98.44 278 ALA A O 1
ATOM 2207 N N . TYR A 1 279 ? -4.922 -7.111 -6.094 1.00 98.25 279 TYR A N 1
ATOM 2208 C CA . TYR A 1 279 ? -4.266 -5.825 -6.370 1.00 98.25 279 TYR A CA 1
ATOM 2209 C C . TYR A 1 279 ? -3.146 -5.551 -5.363 1.00 98.25 279 TYR A C 1
ATOM 2211 O O . TYR A 1 279 ? -3.104 -6.148 -4.284 1.00 98.25 279 TYR A O 1
ATOM 2219 N N . SER A 1 280 ? -2.253 -4.624 -5.708 1.00 97.44 280 SER A N 1
ATOM 2220 C CA . SER A 1 280 ? -1.260 -4.105 -4.768 1.00 97.44 280 SER A CA 1
ATOM 2221 C C . SER A 1 280 ? -1.854 -2.997 -3.915 1.00 97.44 280 SER A C 1
ATOM 2223 O O . SER A 1 280 ? -2.440 -2.054 -4.448 1.00 97.44 280 SER A O 1
ATOM 2225 N N . SER A 1 281 ? -1.657 -3.089 -2.605 1.00 96.25 281 SER A N 1
ATOM 2226 C CA . SER A 1 281 ? -2.267 -2.208 -1.617 1.00 96.25 281 SER A CA 1
ATOM 2227 C C . SER A 1 281 ? -1.237 -1.565 -0.705 1.00 96.25 281 SER A C 1
ATOM 2229 O O . SER A 1 281 ? -0.392 -2.251 -0.131 1.00 96.25 281 SER A O 1
ATOM 2231 N N . TRP A 1 282 ? -1.349 -0.251 -0.524 1.00 94.56 282 TRP A N 1
ATOM 2232 C CA . TRP A 1 282 ? -0.521 0.539 0.385 1.00 94.56 282 TRP A CA 1
ATOM 2233 C C . TRP A 1 282 ? -1.240 0.829 1.710 1.00 94.56 282 TRP A C 1
ATOM 2235 O O . TRP A 1 282 ? -1.436 1.984 2.098 1.00 94.56 282 TRP A O 1
ATOM 2245 N N . GLN A 1 283 ? -1.686 -0.217 2.408 1.00 90.56 283 GLN A N 1
ATOM 2246 C CA . GLN A 1 283 ? -2.371 -0.085 3.699 1.00 90.56 283 GLN A CA 1
ATOM 2247 C C . GLN A 1 283 ? -1.396 0.256 4.835 1.00 90.56 283 GLN A C 1
ATOM 2249 O O . GLN A 1 283 ? -0.859 -0.637 5.471 1.00 90.56 283 GLN A O 1
ATOM 2254 N N . ILE A 1 284 ? -1.175 1.543 5.114 1.00 89.19 284 ILE A N 1
ATOM 2255 C CA . ILE A 1 284 ? -0.127 2.048 6.033 1.00 89.19 284 ILE A CA 1
ATOM 2256 C C . ILE A 1 284 ? -0.654 2.603 7.369 1.00 89.19 284 ILE A C 1
ATOM 2258 O O . ILE A 1 284 ? -0.132 3.587 7.900 1.00 89.19 284 ILE A O 1
ATOM 2262 N N . PHE A 1 285 ? -1.702 1.997 7.925 1.00 87.69 285 PHE A N 1
ATOM 2263 C CA . PHE A 1 285 ? -2.314 2.457 9.173 1.00 87.69 285 PHE A CA 1
ATOM 2264 C C . PHE A 1 285 ? -1.548 2.028 10.438 1.00 87.69 285 PHE A C 1
ATOM 2266 O O . PHE A 1 285 ? -0.838 1.023 10.467 1.00 87.69 285 PHE A O 1
ATOM 2273 N N . GLY A 1 286 ? -1.765 2.769 11.530 1.00 84.50 286 GLY A N 1
ATOM 2274 C CA . GLY A 1 286 ? -1.473 2.304 12.885 1.00 84.50 286 GLY A CA 1
ATOM 2275 C C . GLY A 1 286 ? 0.012 2.048 13.153 1.00 84.50 286 GLY A C 1
ATOM 2276 O O . GLY A 1 286 ? 0.830 2.974 13.137 1.00 84.50 286 GLY A O 1
ATOM 2277 N N . GLY A 1 287 ? 0.337 0.801 13.497 1.00 83.69 287 GLY A N 1
ATOM 2278 C CA . GLY A 1 287 ? 1.687 0.358 13.840 1.00 83.69 287 GLY A CA 1
ATOM 2279 C C . GLY A 1 287 ? 2.573 0.032 12.638 1.00 83.69 287 GLY A C 1
ATOM 2280 O O . GLY A 1 287 ? 3.796 0.100 12.744 1.00 83.69 287 GLY A O 1
ATOM 2281 N N . LEU A 1 288 ? 1.982 -0.247 11.474 1.00 86.31 288 LEU A N 1
ATOM 2282 C CA . LEU A 1 288 ? 2.704 -0.805 10.332 1.00 86.31 288 LEU A CA 1
ATOM 2283 C C . LEU A 1 288 ? 3.905 0.040 9.864 1.00 86.31 288 LEU A C 1
ATOM 2285 O O . LEU A 1 288 ? 4.990 -0.522 9.706 1.00 86.31 288 LEU A O 1
ATOM 2289 N N . PRO A 1 289 ? 3.804 1.382 9.737 1.00 88.12 289 PRO A N 1
ATOM 2290 C CA . PRO A 1 289 ? 4.956 2.210 9.374 1.00 88.12 289 PRO A CA 1
ATOM 2291 C C . PRO A 1 289 ? 6.119 2.139 10.369 1.00 88.12 289 PRO A C 1
ATOM 2293 O O . PRO A 1 289 ? 7.237 2.500 10.022 1.00 88.12 289 PRO A O 1
ATOM 2296 N N . PHE A 1 290 ? 5.873 1.709 11.604 1.00 84.75 290 PHE A N 1
ATOM 2297 C CA . PHE A 1 290 ? 6.829 1.720 12.711 1.00 84.75 290 PHE A CA 1
ATOM 2298 C C . PHE A 1 290 ? 7.367 0.324 13.036 1.00 84.75 290 PHE A C 1
ATOM 2300 O O . PHE A 1 290 ? 8.076 0.164 14.028 1.00 84.75 290 PHE A O 1
ATOM 2307 N N . ARG A 1 291 ? 7.038 -0.686 12.215 1.00 79.50 291 ARG A N 1
ATOM 2308 C CA . ARG A 1 291 ? 7.428 -2.093 12.402 1.00 79.50 291 ARG A CA 1
ATOM 2309 C C . ARG A 1 291 ? 8.934 -2.282 12.586 1.00 79.50 291 ARG A C 1
ATOM 2311 O O . ARG A 1 291 ? 9.329 -3.147 13.353 1.00 79.50 291 ARG A O 1
ATOM 2318 N N . TYR A 1 292 ? 9.742 -1.438 11.951 1.00 76.94 292 TYR A N 1
ATOM 2319 C CA . TYR A 1 292 ? 11.197 -1.400 12.079 1.00 76.94 292 TYR A CA 1
ATOM 2320 C C . TYR A 1 292 ? 11.706 0.036 11.888 1.00 76.94 292 TYR A C 1
ATOM 2322 O O . TYR A 1 292 ? 11.026 0.885 11.305 1.00 76.94 292 TYR A O 1
ATOM 2330 N N . THR A 1 293 ? 12.916 0.318 12.376 1.00 69.19 293 THR A N 1
ATOM 2331 C CA . THR A 1 293 ? 13.513 1.665 12.335 1.00 69.19 293 THR A CA 1
ATOM 2332 C C . THR A 1 293 ? 14.536 1.806 11.215 1.00 69.19 293 THR A C 1
ATOM 2334 O O . THR A 1 293 ? 15.281 0.883 10.903 1.00 69.19 293 THR A O 1
ATOM 2337 N N . ASN A 1 294 ? 14.635 3.006 10.646 1.00 67.69 294 ASN A N 1
ATOM 2338 C CA . ASN A 1 294 ? 15.696 3.392 9.712 1.00 67.69 294 ASN A CA 1
ATOM 2339 C C . ASN A 1 294 ? 16.886 4.063 10.435 1.00 67.69 294 ASN A C 1
ATOM 2341 O O . ASN A 1 294 ? 17.422 5.062 9.960 1.00 67.69 294 ASN A O 1
ATOM 2345 N N . ASN A 1 295 ? 17.289 3.523 11.593 1.00 67.56 295 ASN A N 1
ATOM 2346 C CA . ASN A 1 295 ? 18.315 4.067 12.503 1.00 67.56 295 ASN A CA 1
ATOM 2347 C C . ASN A 1 295 ? 17.931 5.349 13.270 1.00 67.56 295 ASN A C 1
ATOM 2349 O O . ASN A 1 295 ? 18.785 5.956 13.916 1.00 67.56 295 ASN A O 1
ATOM 2353 N N . SER A 1 296 ? 16.655 5.744 13.262 1.00 77.38 296 SER A N 1
ATOM 2354 C CA . SER A 1 296 ? 16.126 6.809 14.120 1.00 77.38 296 SER A CA 1
ATOM 2355 C C . SER A 1 296 ? 15.044 6.257 15.047 1.00 77.38 296 SER A C 1
ATOM 2357 O O . SER A 1 296 ? 14.074 5.642 14.605 1.00 77.38 296 SER A O 1
ATOM 2359 N N . ALA A 1 297 ? 15.206 6.462 16.354 1.00 79.88 297 ALA A N 1
ATOM 2360 C CA . ALA A 1 297 ? 14.278 5.934 17.348 1.00 79.88 297 ALA A CA 1
ATOM 2361 C C . ALA A 1 297 ? 12.894 6.581 17.257 1.00 79.88 297 ALA A C 1
ATOM 2363 O O . ALA A 1 297 ? 12.772 7.804 17.139 1.00 79.88 297 ALA A O 1
ATOM 2364 N N . GLY A 1 298 ? 11.856 5.742 17.319 1.00 74.12 298 GLY A N 1
ATOM 2365 C CA . GLY A 1 298 ? 10.461 6.176 17.242 1.00 74.12 298 GLY A CA 1
ATOM 2366 C C . GLY A 1 298 ? 10.081 6.766 15.885 1.00 74.12 298 GLY A C 1
ATOM 2367 O O . GLY A 1 298 ? 9.060 7.441 15.775 1.00 74.12 298 GLY A O 1
ATOM 2368 N N . SER A 1 299 ? 10.917 6.550 14.867 1.00 79.94 299 SER A N 1
ATOM 2369 C CA . SER A 1 299 ? 10.654 6.953 13.487 1.00 79.94 299 SER A CA 1
ATOM 2370 C C . SER A 1 299 ? 10.048 5.793 12.705 1.00 79.94 299 SER A C 1
ATOM 2372 O O . SER A 1 299 ? 10.139 4.638 13.113 1.00 79.94 299 SER A O 1
ATOM 2374 N N . HIS A 1 300 ? 9.406 6.110 11.587 1.00 85.62 300 HIS A N 1
ATOM 2375 C CA . HIS A 1 300 ? 8.862 5.107 10.684 1.00 85.62 300 HIS A CA 1
ATOM 2376 C C . HIS A 1 300 ? 9.939 4.603 9.716 1.00 85.62 300 HIS A C 1
ATOM 2378 O O . HIS A 1 300 ? 10.943 5.269 9.445 1.00 85.62 300 HIS A O 1
ATOM 2384 N N . THR A 1 301 ? 9.695 3.438 9.139 1.00 85.38 301 THR A N 1
ATOM 2385 C CA . THR A 1 301 ? 10.503 2.887 8.064 1.00 85.38 301 THR A CA 1
ATOM 2386 C C . THR A 1 301 ? 10.296 3.616 6.729 1.00 85.38 301 THR A C 1
ATOM 2388 O O . THR A 1 301 ? 9.578 4.614 6.628 1.00 85.38 301 THR A O 1
ATOM 2391 N N . THR A 1 302 ? 10.925 3.116 5.666 1.00 86.94 302 THR A N 1
ATOM 2392 C CA . THR A 1 302 ? 10.644 3.515 4.287 1.00 86.94 302 THR A CA 1
ATOM 2393 C C . THR A 1 302 ? 9.249 3.032 3.888 1.00 86.94 302 THR A C 1
ATOM 2395 O O . THR A 1 302 ? 9.099 1.960 3.312 1.00 86.94 302 THR A O 1
ATOM 2398 N N . ILE A 1 303 ? 8.231 3.837 4.200 1.00 88.19 303 ILE A N 1
ATOM 2399 C CA . ILE A 1 303 ? 6.810 3.495 4.024 1.00 88.19 303 ILE A CA 1
ATOM 2400 C C . ILE A 1 303 ? 6.448 3.076 2.598 1.00 88.19 303 ILE A C 1
ATOM 2402 O O . ILE A 1 303 ? 5.568 2.253 2.405 1.00 88.19 303 ILE A O 1
ATOM 2406 N N . ASP A 1 304 ? 7.161 3.581 1.600 1.00 88.25 304 ASP A N 1
ATOM 2407 C CA . ASP A 1 304 ? 6.919 3.278 0.187 1.00 88.25 304 ASP A CA 1
ATOM 2408 C C . ASP A 1 304 ? 7.259 1.833 -0.202 1.00 88.25 304 ASP A C 1
ATOM 2410 O O . ASP A 1 304 ? 6.898 1.394 -1.287 1.00 88.25 304 ASP A O 1
ATOM 2414 N N . ASN A 1 305 ? 7.961 1.101 0.668 1.00 88.56 305 ASN A N 1
ATOM 2415 C CA . ASN A 1 305 ? 8.211 -0.327 0.498 1.00 88.56 305 ASN A CA 1
ATOM 2416 C C . ASN A 1 305 ? 7.076 -1.192 1.077 1.00 88.56 305 ASN A C 1
ATOM 2418 O O . ASN A 1 305 ? 7.208 -2.401 1.055 1.00 88.56 305 ASN A O 1
ATOM 2422 N N . LEU A 1 306 ? 5.998 -0.615 1.622 1.00 89.44 306 LEU A N 1
ATOM 2423 C CA . LEU A 1 306 ? 4.919 -1.352 2.303 1.00 89.44 306 LEU A CA 1
ATOM 2424 C C . LEU A 1 306 ? 3.724 -1.629 1.375 1.00 89.44 306 LEU A C 1
ATOM 2426 O O . LEU A 1 306 ? 2.578 -1.351 1.733 1.00 89.44 306 LEU A O 1
ATOM 2430 N N . PHE A 1 307 ? 3.994 -2.093 0.153 1.00 93.94 307 PHE A N 1
ATOM 2431 C CA . PHE A 1 307 ? 2.945 -2.544 -0.765 1.00 93.94 307 PHE A CA 1
ATOM 2432 C C . PHE A 1 307 ? 2.745 -4.051 -0.618 1.00 93.94 307 PHE A C 1
ATOM 2434 O O . PHE A 1 307 ? 3.689 -4.824 -0.756 1.00 93.94 307 PHE A O 1
ATOM 2441 N N . HIS A 1 308 ? 1.504 -4.450 -0.365 1.00 94.12 308 HIS A N 1
ATOM 2442 C CA . HIS A 1 308 ? 1.091 -5.827 -0.091 1.00 94.12 308 HIS A CA 1
ATOM 2443 C C . HIS A 1 308 ? 0.131 -6.316 -1.176 1.00 94.12 308 HIS A C 1
ATOM 2445 O O . HIS A 1 308 ? -0.446 -5.502 -1.896 1.00 94.12 308 HIS A O 1
ATOM 2451 N N . ILE A 1 309 ? -0.100 -7.623 -1.275 1.00 96.81 309 ILE A N 1
ATOM 2452 C CA . ILE A 1 309 ? -1.108 -8.171 -2.192 1.00 96.81 309 ILE A CA 1
ATOM 2453 C C . ILE A 1 309 ? -2.396 -8.419 -1.416 1.00 96.81 309 ILE A C 1
ATOM 2455 O O . ILE A 1 309 ? -2.394 -9.141 -0.422 1.00 96.81 309 ILE A O 1
ATOM 2459 N N . TYR A 1 310 ? -3.496 -7.839 -1.882 1.00 97.19 310 TYR A N 1
ATOM 2460 C CA . TYR A 1 310 ? -4.847 -8.049 -1.360 1.00 97.19 310 TYR A CA 1
ATOM 2461 C C . TYR A 1 310 ? -5.738 -8.652 -2.436 1.00 97.19 310 TYR A C 1
ATOM 2463 O O . TYR A 1 310 ? -5.413 -8.576 -3.619 1.00 97.19 310 TYR A O 1
ATOM 2471 N N . ALA A 1 311 ? -6.876 -9.214 -2.030 1.00 97.06 311 ALA A N 1
ATOM 2472 C CA . ALA A 1 311 ? -7.978 -9.504 -2.933 1.00 97.06 311 ALA A CA 1
ATOM 2473 C C . ALA A 1 311 ? -9.339 -9.136 -2.340 1.00 97.06 311 ALA A C 1
ATOM 2475 O O . ALA A 1 311 ? -9.553 -9.205 -1.129 1.00 97.06 311 ALA A O 1
ATOM 2476 N N . GLN A 1 312 ? -10.276 -8.802 -3.225 1.00 97.19 312 GLN A N 1
ATOM 2477 C CA . GLN A 1 312 ? -11.673 -8.496 -2.915 1.00 97.19 312 GLN A CA 1
ATOM 2478 C C . GLN A 1 312 ? -12.600 -9.087 -3.986 1.00 97.19 312 GLN A C 1
ATOM 2480 O O . GLN A 1 312 ? -12.144 -9.468 -5.063 1.00 97.19 312 GLN A O 1
ATOM 2485 N N . ASP A 1 313 ? -13.900 -9.137 -3.728 1.00 97.00 313 ASP A N 1
ATOM 2486 C CA . ASP A 1 313 ? -14.882 -9.470 -4.764 1.00 97.00 313 ASP A CA 1
ATOM 2487 C C . ASP A 1 313 ? -14.976 -8.325 -5.797 1.00 97.00 313 ASP A C 1
ATOM 2489 O O . ASP A 1 313 ? -14.680 -7.176 -5.459 1.00 97.00 313 ASP A O 1
ATOM 2493 N N . PRO A 1 314 ? -15.402 -8.563 -7.053 1.00 96.00 314 PRO A N 1
ATOM 2494 C CA . PRO A 1 314 ? -15.407 -7.521 -8.090 1.00 96.00 314 PRO A CA 1
ATOM 2495 C C . PRO A 1 314 ? -16.211 -6.257 -7.744 1.00 96.00 314 PRO A C 1
ATOM 2497 O O . PRO A 1 314 ? -15.936 -5.185 -8.285 1.00 96.00 314 PRO A O 1
ATOM 2500 N N . ASP A 1 315 ? -17.193 -6.364 -6.845 1.00 93.38 315 ASP A N 1
ATOM 2501 C CA . ASP A 1 315 ? -17.997 -5.246 -6.349 1.00 93.38 315 ASP A CA 1
ATOM 2502 C C . ASP A 1 315 ? -17.373 -4.504 -5.153 1.00 93.38 315 ASP A C 1
ATOM 2504 O O . ASP A 1 315 ? -17.924 -3.489 -4.731 1.00 93.38 315 ASP A O 1
ATOM 2508 N N . GLY A 1 316 ? -16.244 -4.977 -4.614 1.00 95.50 316 GLY A N 1
ATOM 2509 C CA . GLY A 1 316 ? -15.552 -4.397 -3.462 1.00 95.50 316 GLY A CA 1
ATOM 2510 C C . GLY A 1 316 ? -15.799 -5.080 -2.116 1.00 95.50 316 GLY A C 1
ATOM 2511 O O . GLY A 1 316 ? -15.211 -4.665 -1.115 1.00 95.50 316 GLY A O 1
ATOM 2512 N N . ALA A 1 317 ? -16.669 -6.092 -2.060 1.00 95.81 317 ALA A N 1
ATOM 2513 C CA . ALA A 1 317 ? -16.941 -6.845 -0.837 1.00 95.81 317 ALA A CA 1
ATOM 2514 C C . ALA A 1 317 ? -15.755 -7.740 -0.438 1.00 95.81 317 ALA A C 1
ATOM 2516 O O . ALA A 1 317 ? -14.870 -8.034 -1.246 1.00 95.81 317 ALA A O 1
ATOM 2517 N N . LYS A 1 318 ? -15.743 -8.205 0.819 1.00 94.31 318 LYS A N 1
ATOM 2518 C CA . LYS A 1 318 ? -14.784 -9.216 1.305 1.00 94.31 318 LYS A CA 1
ATOM 2519 C C . LYS A 1 318 ? -13.299 -8.923 1.005 1.00 94.31 318 LYS A C 1
ATOM 2521 O O . LYS A 1 318 ? -12.550 -9.825 0.631 1.00 94.31 318 LYS A O 1
ATOM 2526 N N . ASN A 1 319 ? -12.839 -7.684 1.194 1.00 94.69 319 ASN A N 1
ATOM 2527 C CA . ASN A 1 319 ? -11.404 -7.378 1.113 1.00 94.69 319 ASN A CA 1
ATOM 2528 C C . ASN A 1 319 ? -10.589 -8.180 2.156 1.00 94.69 319 ASN A C 1
ATOM 2530 O O . ASN A 1 319 ? -10.992 -8.236 3.3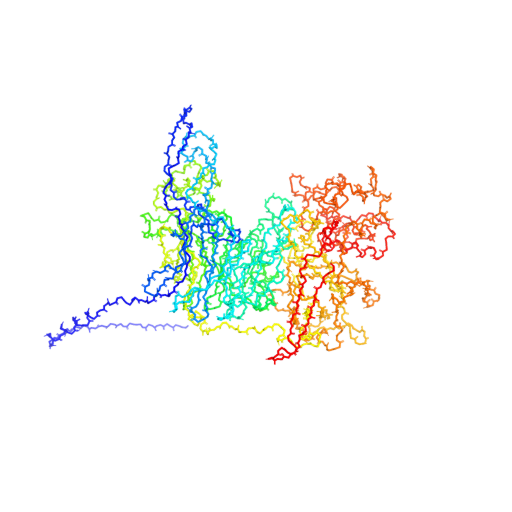26 1.00 94.69 319 ASN A O 1
ATOM 2534 N N . PHE A 1 320 ? -9.466 -8.777 1.737 1.00 94.00 320 PHE A N 1
ATOM 2535 C CA . PHE A 1 320 ? -8.586 -9.600 2.574 1.00 94.00 320 PHE A CA 1
ATOM 2536 C C . PHE A 1 320 ? -7.137 -9.665 2.024 1.00 94.00 320 PHE A C 1
ATOM 2538 O O . PHE A 1 320 ? -6.980 -9.777 0.803 1.00 94.00 320 PHE A O 1
ATOM 2545 N N . PRO A 1 321 ? -6.084 -9.615 2.870 1.00 93.50 321 PRO A N 1
ATOM 2546 C CA . PRO A 1 321 ? -4.692 -9.733 2.423 1.00 93.50 321 PRO A CA 1
ATOM 2547 C C . PRO A 1 321 ? -4.351 -11.153 1.948 1.00 93.50 321 PRO A C 1
ATOM 2549 O O . PRO A 1 321 ? -4.726 -12.138 2.570 1.00 93.50 321 PRO A O 1
ATOM 2552 N N . ILE A 1 322 ? -3.616 -11.262 0.845 1.00 93.62 322 ILE A N 1
ATOM 2553 C CA . ILE A 1 322 ? -3.016 -12.515 0.359 1.00 93.62 322 ILE A CA 1
ATOM 2554 C C . ILE A 1 322 ? -1.575 -12.643 0.859 1.00 93.62 322 ILE A C 1
ATOM 2556 O O . ILE A 1 322 ? -1.111 -13.748 1.118 1.00 93.62 322 ILE A O 1
ATOM 2560 N N . TYR A 1 323 ? -0.850 -11.523 0.923 1.00 92.94 323 TYR A N 1
ATOM 2561 C CA . TYR A 1 323 ? 0.579 -11.522 1.211 1.00 92.94 323 TYR A CA 1
ATOM 2562 C C . TYR A 1 323 ? 1.070 -10.152 1.680 1.00 92.94 323 TYR A C 1
ATOM 2564 O O . TYR A 1 323 ? 0.781 -9.144 1.032 1.00 92.94 323 TYR A O 1
ATOM 2572 N N . GLY A 1 324 ? 1.890 -10.121 2.730 1.00 88.56 324 GLY A N 1
ATOM 2573 C CA . GLY A 1 324 ? 2.707 -8.970 3.120 1.00 88.56 324 GLY A CA 1
ATOM 2574 C C . GLY A 1 324 ? 2.146 -8.148 4.282 1.00 88.56 324 GLY A C 1
ATOM 2575 O O . GLY A 1 324 ? 2.922 -7.602 5.066 1.00 88.56 324 GLY A O 1
ATOM 2576 N N . GLN A 1 325 ? 0.820 -8.077 4.441 1.00 88.94 325 GLN A N 1
ATOM 2577 C CA . GLN A 1 325 ? 0.194 -7.153 5.393 1.00 88.94 325 GLN A CA 1
ATOM 2578 C C . GLN A 1 325 ? 0.604 -7.452 6.837 1.00 88.94 325 GLN A C 1
ATOM 2580 O O . GLN A 1 325 ? 1.039 -6.554 7.568 1.00 88.94 325 GLN A O 1
ATOM 2585 N N . HIS A 1 326 ? 0.482 -8.714 7.244 1.00 86.56 326 HIS A N 1
ATOM 2586 C CA . HIS A 1 326 ? 0.897 -9.170 8.571 1.00 86.56 326 HIS A CA 1
ATOM 2587 C C . HIS A 1 326 ? 2.253 -9.888 8.520 1.00 86.56 326 HIS A C 1
ATOM 2589 O O . HIS A 1 326 ? 2.713 -10.416 9.529 1.00 86.56 326 HIS A O 1
ATOM 2595 N N . SER A 1 327 ? 2.908 -9.888 7.353 1.00 74.62 327 SER A N 1
ATOM 2596 C CA . SER A 1 327 ? 4.151 -10.618 7.149 1.00 74.62 327 SER A CA 1
ATOM 2597 C C . SER A 1 327 ? 5.341 -10.039 7.920 1.00 74.62 327 SER A C 1
ATOM 2599 O O . SER A 1 327 ? 5.396 -8.850 8.227 1.00 74.62 327 SER A O 1
ATOM 2601 N N . GLY A 1 328 ? 6.290 -10.917 8.227 1.00 67.62 328 GLY A N 1
ATOM 2602 C CA . GLY A 1 328 ? 7.329 -10.763 9.239 1.00 67.62 328 GLY A CA 1
ATOM 2603 C C . GLY A 1 328 ? 8.302 -9.578 9.235 1.00 67.62 328 GLY A C 1
ATOM 2604 O O . GLY A 1 328 ? 8.280 -8.697 8.379 1.00 67.62 328 GLY A O 1
ATOM 2605 N N . ASP A 1 329 ? 9.185 -9.587 10.244 1.00 66.06 329 ASP A N 1
ATOM 2606 C CA . ASP A 1 329 ? 10.302 -8.640 10.437 1.00 66.06 329 ASP A CA 1
ATOM 2607 C C . ASP A 1 329 ? 11.193 -8.551 9.180 1.00 66.06 329 ASP A C 1
ATOM 2609 O O . ASP A 1 329 ? 11.216 -9.481 8.379 1.00 66.06 329 ASP A O 1
ATOM 2613 N N . HIS A 1 330 ? 11.931 -7.448 9.013 1.00 73.00 330 HIS A N 1
ATOM 2614 C CA . HIS A 1 330 ? 12.688 -7.020 7.825 1.00 73.00 330 HIS A CA 1
ATOM 2615 C C . HIS A 1 330 ? 13.912 -7.913 7.509 1.00 73.00 330 HIS A C 1
ATOM 2617 O O . HIS A 1 330 ? 15.054 -7.466 7.392 1.00 73.00 330 HIS A O 1
ATOM 2623 N N . THR A 1 331 ? 13.653 -9.208 7.389 1.00 84.38 331 THR A N 1
ATOM 2624 C CA . THR A 1 331 ? 14.564 -10.340 7.262 1.00 84.38 331 THR A CA 1
ATOM 2625 C C . THR A 1 331 ? 13.967 -11.328 6.261 1.00 84.38 331 THR A C 1
ATOM 2627 O O . THR A 1 331 ? 12.780 -11.272 5.951 1.00 84.38 331 THR A O 1
ATOM 2630 N N . LYS A 1 332 ? 14.795 -12.208 5.694 1.00 90.94 332 LYS A N 1
ATOM 2631 C CA . LYS A 1 332 ? 14.355 -13.118 4.630 1.00 90.94 332 LYS A CA 1
ATOM 2632 C C . LYS A 1 332 ? 13.518 -14.262 5.229 1.00 90.94 332 LYS A C 1
ATOM 2634 O O . LYS A 1 332 ? 14.019 -14.968 6.102 1.00 90.94 332 LYS A O 1
ATOM 2639 N N . SER A 1 333 ? 12.293 -14.457 4.741 1.00 93.12 333 SER A N 1
ATOM 2640 C CA . SER A 1 333 ? 11.434 -15.611 5.060 1.00 93.12 333 SER A CA 1
ATOM 2641 C C . SER A 1 333 ? 12.005 -16.916 4.486 1.00 93.12 333 SER A C 1
ATOM 2643 O O . SER A 1 333 ? 12.984 -16.894 3.734 1.00 93.12 333 SER A O 1
ATOM 2645 N N . TYR A 1 334 ? 11.386 -18.063 4.783 1.00 93.94 334 TYR A N 1
ATOM 2646 C CA . TYR A 1 334 ? 11.886 -19.399 4.408 1.00 93.94 334 TYR A CA 1
ATOM 2647 C C . TYR A 1 334 ? 12.170 -19.609 2.906 1.00 93.94 334 TYR A C 1
ATOM 2649 O O . TYR A 1 334 ? 12.967 -20.474 2.542 1.00 93.94 334 TYR A O 1
ATOM 2657 N N . PHE A 1 335 ? 11.544 -18.822 2.028 1.00 93.06 335 PHE A N 1
ATOM 2658 C CA . PHE A 1 335 ? 11.739 -18.866 0.574 1.00 93.06 335 PHE A CA 1
ATOM 2659 C C . PHE A 1 335 ? 12.733 -17.810 0.052 1.00 93.06 335 PHE A C 1
ATOM 2661 O O . PHE A 1 335 ? 13.010 -17.762 -1.145 1.00 93.06 335 PHE A O 1
ATOM 2668 N N . GLY A 1 336 ? 13.318 -16.983 0.924 1.00 90.62 336 GLY A N 1
ATOM 2669 C CA . GLY A 1 336 ? 14.412 -16.072 0.578 1.00 90.62 336 GLY A CA 1
ATOM 2670 C C . GLY A 1 336 ? 14.001 -14.681 0.080 1.00 90.62 336 GLY A C 1
ATOM 2671 O O . GLY A 1 336 ? 14.814 -14.033 -0.580 1.00 90.62 336 GLY A O 1
ATOM 2672 N N . ALA A 1 337 ? 12.792 -14.201 0.389 1.00 89.19 337 ALA A N 1
ATOM 2673 C CA . ALA A 1 337 ? 12.377 -12.806 0.174 1.00 89.19 337 ALA A CA 1
ATOM 2674 C C . ALA A 1 337 ? 12.147 -12.089 1.515 1.00 89.19 337 ALA A C 1
ATOM 2676 O O . ALA A 1 337 ? 11.853 -12.739 2.509 1.00 89.19 337 ALA A O 1
ATOM 2677 N N . ASP A 1 338 ? 12.333 -10.768 1.554 1.00 83.19 338 ASP A N 1
ATOM 2678 C CA . ASP A 1 338 ? 12.260 -9.926 2.766 1.00 83.19 338 ASP A CA 1
ATOM 2679 C C . ASP A 1 338 ? 11.211 -8.807 2.651 1.00 83.19 338 ASP A C 1
ATOM 2681 O O . ASP A 1 338 ? 11.375 -7.738 3.252 1.00 83.19 338 ASP A O 1
ATOM 2685 N N . HIS A 1 339 ? 10.184 -9.062 1.838 1.00 83.25 339 HIS A N 1
ATOM 2686 C CA . HIS A 1 339 ? 8.915 -8.336 1.745 1.00 83.25 339 HIS A CA 1
ATOM 2687 C C . HIS A 1 339 ? 9.105 -6.824 1.643 1.00 83.25 339 HIS A C 1
ATOM 2689 O O . HIS A 1 339 ? 9.007 -6.083 2.625 1.00 83.25 339 HIS A O 1
ATOM 2695 N N . LYS A 1 340 ? 9.430 -6.366 0.436 1.00 88.25 340 LYS A N 1
ATOM 2696 C CA . LYS A 1 340 ? 9.454 -4.950 0.070 1.00 88.25 340 LYS A CA 1
ATOM 2697 C C . LYS A 1 340 ? 8.142 -4.621 -0.646 1.00 88.25 340 LYS A C 1
ATOM 2699 O O . LYS A 1 340 ? 7.070 -4.980 -0.165 1.00 88.25 340 LYS A O 1
ATOM 2704 N N . ALA A 1 341 ? 8.197 -3.893 -1.759 1.00 92.88 341 ALA A N 1
ATOM 2705 C CA . ALA A 1 341 ? 6.999 -3.570 -2.511 1.00 92.88 341 ALA A CA 1
ATOM 2706 C C . ALA A 1 341 ? 6.578 -4.769 -3.371 1.00 92.88 341 ALA A C 1
ATOM 2708 O O . ALA A 1 341 ? 7.189 -5.030 -4.409 1.00 92.88 341 ALA A O 1
ATOM 2709 N N . ALA A 1 342 ? 5.513 -5.460 -2.958 1.00 94.94 342 ALA A N 1
ATOM 2710 C CA . ALA A 1 342 ? 4.885 -6.514 -3.743 1.00 94.94 342 ALA A CA 1
ATOM 2711 C C . ALA A 1 342 ? 3.985 -5.907 -4.834 1.00 94.94 342 ALA A C 1
ATOM 2713 O O . ALA A 1 342 ? 2.993 -5.221 -4.550 1.00 94.94 342 ALA A O 1
ATOM 2714 N N . HIS A 1 343 ? 4.326 -6.150 -6.099 1.00 95.44 343 HIS A N 1
ATOM 2715 C CA . HIS A 1 343 ? 3.641 -5.545 -7.233 1.00 95.44 343 HIS A CA 1
ATOM 2716 C C . HIS A 1 343 ? 3.724 -6.340 -8.536 1.00 95.44 343 HIS A C 1
ATOM 2718 O O . HIS A 1 343 ? 4.495 -7.280 -8.658 1.00 95.44 343 HIS A O 1
ATOM 2724 N N . PHE A 1 344 ? 2.910 -5.929 -9.515 1.00 96.38 344 PHE A N 1
ATOM 2725 C CA . PHE A 1 344 ? 2.652 -6.596 -10.795 1.00 96.38 344 PHE A CA 1
ATOM 2726 C C . PHE A 1 344 ? 2.214 -8.048 -10.634 1.00 96.38 344 PHE A C 1
ATOM 2728 O O . PHE A 1 344 ? 3.029 -8.936 -10.437 1.00 96.38 344 PHE A O 1
ATOM 2735 N N . ILE A 1 345 ? 0.917 -8.296 -10.774 1.00 98.44 345 ILE A N 1
ATOM 2736 C CA . ILE A 1 345 ? 0.327 -9.598 -10.466 1.00 98.44 345 ILE A CA 1
ATOM 2737 C C . ILE A 1 345 ? 0.045 -10.374 -11.757 1.00 98.44 345 ILE A C 1
ATOM 2739 O O . ILE A 1 345 ? -0.344 -9.801 -12.782 1.00 98.44 345 ILE A O 1
ATOM 2743 N N . THR A 1 346 ? 0.216 -11.691 -11.695 1.00 98.50 346 THR A N 1
ATOM 2744 C CA . THR A 1 346 ? -0.365 -12.649 -12.638 1.00 98.50 346 THR A CA 1
ATOM 2745 C C . THR A 1 346 ? -0.698 -13.965 -11.929 1.00 98.50 346 THR A C 1
ATOM 2747 O O . THR A 1 346 ? -0.337 -14.151 -10.767 1.00 98.50 346 THR A O 1
ATOM 2750 N N . GLN A 1 347 ? -1.377 -14.891 -12.607 1.00 98.62 347 GLN A N 1
ATOM 2751 C CA . GLN A 1 347 ? -1.701 -16.207 -12.060 1.00 98.62 347 GLN A CA 1
ATOM 2752 C C . GLN A 1 347 ? -1.503 -17.287 -13.122 1.00 98.62 347 GLN A C 1
ATOM 2754 O O . GLN A 1 347 ? -2.055 -17.177 -14.215 1.00 98.62 347 GLN A O 1
ATOM 2759 N N . THR A 1 348 ? -0.721 -18.320 -12.812 1.00 98.38 348 THR A N 1
ATOM 2760 C CA . THR A 1 348 ? -0.493 -19.460 -13.711 1.00 98.38 348 THR A CA 1
ATOM 2761 C C . THR A 1 348 ? -1.645 -20.472 -13.647 1.00 98.38 348 THR A C 1
ATOM 2763 O O . THR A 1 348 ? -2.557 -20.365 -12.825 1.00 98.38 348 THR A O 1
ATOM 2766 N N . SER A 1 349 ? -1.663 -21.432 -14.575 1.00 97.00 349 SER A N 1
ATOM 2767 C CA . SER A 1 349 ? -2.767 -22.397 -14.732 1.00 97.00 349 SER A CA 1
ATOM 2768 C C . SER A 1 349 ? -2.942 -23.343 -13.537 1.00 97.00 349 SER A C 1
ATOM 2770 O O . SER A 1 349 ? -4.037 -23.845 -13.305 1.00 97.00 349 SER A O 1
ATOM 2772 N N . ASP A 1 350 ? -1.874 -23.540 -12.764 1.00 96.94 350 ASP A N 1
ATOM 2773 C CA . ASP A 1 350 ? -1.841 -24.250 -11.481 1.00 96.94 350 ASP A CA 1
ATOM 2774 C C . ASP A 1 350 ? -2.352 -23.409 -10.297 1.00 96.94 350 ASP A C 1
ATOM 2776 O O . ASP A 1 350 ? -2.211 -23.817 -9.149 1.00 96.94 350 ASP A O 1
ATOM 2780 N N . GLU A 1 351 ? -2.945 -22.246 -10.581 1.00 97.38 351 GLU A N 1
ATOM 2781 C CA . GLU A 1 351 ? -3.510 -21.277 -9.636 1.00 97.38 351 GLU A CA 1
ATOM 2782 C C . GLU A 1 351 ? -2.498 -20.510 -8.778 1.00 97.38 351 GLU A C 1
ATOM 2784 O O . GLU A 1 351 ? -2.907 -19.646 -7.993 1.00 97.38 351 GLU A O 1
ATOM 2789 N N . ARG A 1 352 ? -1.191 -20.721 -8.974 1.00 98.31 352 ARG A N 1
ATOM 2790 C CA . ARG A 1 352 ? -0.159 -19.956 -8.269 1.00 98.31 352 ARG A CA 1
ATOM 2791 C C . ARG A 1 352 ? -0.192 -18.488 -8.682 1.00 98.31 352 ARG A C 1
ATOM 2793 O O . ARG A 1 352 ? -0.159 -18.156 -9.869 1.00 98.31 352 ARG A O 1
ATOM 2800 N N . ILE A 1 353 ? -0.229 -17.604 -7.690 1.00 98.69 353 ILE A N 1
ATOM 2801 C CA . ILE A 1 353 ? -0.198 -16.153 -7.878 1.00 98.69 353 ILE A CA 1
ATOM 2802 C C . ILE A 1 353 ? 1.258 -15.707 -7.874 1.00 98.69 353 ILE A C 1
ATOM 2804 O O . ILE A 1 353 ? 1.979 -15.949 -6.909 1.00 98.69 353 ILE A O 1
ATOM 2808 N N . TRP A 1 354 ? 1.676 -15.035 -8.941 1.00 98.62 354 TRP A N 1
ATOM 2809 C CA . TRP A 1 354 ? 3.031 -14.524 -9.109 1.00 98.62 354 TRP A CA 1
ATOM 2810 C C . TRP A 1 354 ? 3.048 -13.005 -9.052 1.00 98.62 354 TRP A C 1
ATOM 2812 O O . TRP A 1 354 ? 2.220 -12.348 -9.688 1.00 98.62 354 TRP A O 1
ATOM 2822 N N . PHE A 1 355 ? 4.023 -12.454 -8.338 1.00 98.12 355 PHE A N 1
ATOM 2823 C CA . PHE A 1 355 ? 4.266 -11.017 -8.273 1.00 98.12 355 PHE A CA 1
ATOM 2824 C C . PHE A 1 355 ? 5.753 -10.703 -8.116 1.00 98.12 355 PHE A C 1
ATOM 2826 O O . PHE A 1 355 ? 6.546 -11.548 -7.702 1.00 98.12 355 PHE A O 1
ATOM 2833 N N . ALA A 1 356 ? 6.141 -9.486 -8.482 1.00 96.94 356 ALA A N 1
ATOM 2834 C CA . ALA A 1 356 ? 7.467 -8.951 -8.215 1.00 96.94 356 ALA A CA 1
ATOM 2835 C C . ALA A 1 356 ? 7.548 -8.408 -6.782 1.00 96.94 356 ALA A C 1
ATOM 2837 O O . ALA A 1 356 ? 6.630 -7.731 -6.330 1.00 96.94 356 ALA A O 1
ATOM 2838 N N . ASP A 1 357 ? 8.657 -8.664 -6.096 1.00 94.81 357 ASP A N 1
ATOM 2839 C CA . ASP A 1 357 ? 9.006 -8.040 -4.818 1.00 94.81 357 ASP A CA 1
ATOM 2840 C C . ASP A 1 357 ? 10.317 -7.261 -4.982 1.00 94.81 357 ASP A C 1
ATOM 2842 O O . ASP A 1 357 ? 11.343 -7.826 -5.383 1.00 94.81 357 ASP A O 1
ATOM 2846 N N . TYR A 1 358 ? 10.286 -5.951 -4.731 1.00 94.06 358 TYR A N 1
ATOM 2847 C CA . TYR A 1 358 ? 11.421 -5.068 -4.999 1.00 94.06 358 TYR A CA 1
ATOM 2848 C C . TYR A 1 358 ? 11.487 -3.835 -4.097 1.00 94.06 358 TYR A C 1
ATOM 2850 O O . TYR A 1 358 ? 10.489 -3.311 -3.604 1.00 94.06 358 TYR A O 1
ATOM 2858 N N . TYR A 1 359 ? 12.699 -3.307 -3.924 1.00 93.19 359 TYR A N 1
ATOM 2859 C CA . TYR A 1 359 ? 12.914 -1.988 -3.341 1.00 93.19 359 TYR A CA 1
ATOM 2860 C C . TYR A 1 359 ? 12.537 -0.879 -4.344 1.00 93.19 359 TYR A C 1
ATOM 2862 O O . TYR A 1 359 ? 13.206 -0.698 -5.361 1.00 93.19 359 TYR A O 1
ATOM 2870 N N . ARG A 1 360 ? 11.488 -0.097 -4.055 1.00 87.50 360 ARG A N 1
ATOM 2871 C CA . ARG A 1 360 ? 10.844 0.859 -4.992 1.00 87.50 360 ARG A CA 1
ATOM 2872 C C . ARG A 1 360 ? 11.673 2.065 -5.481 1.00 87.50 360 ARG A C 1
ATOM 2874 O O . ARG A 1 360 ? 11.123 2.990 -6.056 1.00 87.50 360 ARG A O 1
ATOM 2881 N N . GLY A 1 361 ? 12.931 2.184 -5.068 1.00 86.25 361 GLY A N 1
ATOM 2882 C CA . GLY A 1 361 ? 13.707 3.420 -5.192 1.00 86.25 361 GLY A CA 1
ATOM 2883 C C . GLY A 1 361 ? 14.789 3.248 -6.233 1.00 86.25 361 GLY A C 1
ATOM 2884 O O . GLY A 1 361 ? 14.630 3.605 -7.393 1.00 86.25 361 GLY A O 1
ATOM 2885 N N . ASN A 1 362 ? 15.889 2.646 -5.803 1.00 90.31 362 ASN A N 1
ATOM 2886 C CA . ASN A 1 362 ? 17.082 2.546 -6.623 1.00 90.31 362 ASN A CA 1
ATOM 2887 C C . ASN A 1 362 ? 17.077 1.347 -7.571 1.00 90.31 362 ASN A C 1
ATOM 2889 O O . ASN A 1 362 ? 18.049 1.206 -8.291 1.00 90.31 362 ASN A O 1
ATOM 2893 N N . ASN A 1 363 ? 16.053 0.484 -7.581 1.00 90.88 363 ASN A N 1
ATOM 2894 C CA . ASN A 1 363 ? 16.059 -0.760 -8.365 1.00 90.88 363 ASN A CA 1
ATOM 2895 C C . ASN A 1 363 ? 15.255 -0.704 -9.676 1.00 90.88 363 ASN A C 1
ATOM 2897 O O . ASN A 1 363 ? 15.089 -1.738 -10.318 1.00 90.88 363 ASN A O 1
ATOM 2901 N N . ASN A 1 364 ? 14.746 0.466 -10.074 1.00 85.31 364 ASN A N 1
ATOM 2902 C CA . ASN A 1 364 ? 14.032 0.663 -11.343 1.00 85.31 364 ASN A CA 1
ATOM 2903 C C . ASN A 1 364 ? 12.872 -0.338 -11.560 1.00 85.31 364 ASN A C 1
ATOM 2905 O O . ASN A 1 364 ? 12.786 -0.954 -12.614 1.00 85.31 364 ASN A O 1
ATOM 2909 N N . ALA A 1 365 ? 11.996 -0.517 -10.560 1.00 85.94 365 ALA A N 1
ATOM 2910 C CA . ALA A 1 365 ? 10.854 -1.452 -10.587 1.00 85.94 365 ALA A CA 1
ATOM 2911 C C . ALA A 1 365 ? 11.189 -2.958 -10.676 1.00 85.94 365 ALA A C 1
ATOM 2913 O O . ALA A 1 365 ? 10.303 -3.771 -10.944 1.00 85.94 365 ALA A O 1
ATOM 2914 N N . LEU A 1 366 ? 12.450 -3.345 -10.460 1.00 96.19 366 LEU A N 1
ATOM 2915 C CA . LEU A 1 366 ? 12.909 -4.728 -10.591 1.00 96.19 366 LEU A CA 1
ATOM 2916 C C . LEU A 1 366 ? 13.429 -5.288 -9.262 1.00 96.19 366 LEU A C 1
ATOM 2918 O O . LEU A 1 366 ? 14.059 -4.598 -8.460 1.00 96.19 366 LEU A O 1
ATOM 2922 N N . GLY A 1 367 ? 13.213 -6.576 -9.042 1.00 96.19 367 GLY A N 1
ATOM 2923 C CA . GLY A 1 367 ? 13.674 -7.303 -7.866 1.00 96.19 367 GLY A CA 1
ATOM 2924 C C . GLY A 1 367 ? 13.695 -8.794 -8.148 1.00 96.19 367 GLY A C 1
ATOM 2925 O O . GLY A 1 367 ? 14.396 -9.227 -9.056 1.00 96.19 367 GLY A O 1
ATOM 2926 N N . LEU A 1 368 ? 12.915 -9.569 -7.399 1.00 96.06 368 LEU A N 1
ATOM 2927 C CA . LEU A 1 368 ? 12.710 -11.004 -7.624 1.00 96.06 368 LEU A CA 1
ATOM 2928 C C . LEU A 1 368 ? 11.221 -11.307 -7.831 1.00 96.06 368 LEU A C 1
ATOM 2930 O O . LEU A 1 368 ? 10.377 -10.468 -7.525 1.00 96.06 368 LEU A O 1
ATOM 2934 N N . LEU A 1 369 ? 10.888 -12.504 -8.324 1.00 97.94 369 LEU A N 1
ATOM 2935 C CA . LEU A 1 369 ? 9.496 -12.960 -8.403 1.00 97.94 369 LEU A CA 1
ATOM 2936 C C . LEU A 1 369 ? 9.183 -13.954 -7.284 1.00 97.94 369 LEU A C 1
ATOM 2938 O O . LEU A 1 369 ? 9.904 -14.939 -7.100 1.00 97.94 369 LEU A O 1
ATOM 2942 N N . VAL A 1 370 ? 8.082 -13.707 -6.583 1.00 97.81 370 VAL A N 1
ATOM 2943 C CA . VAL A 1 370 ? 7.513 -14.597 -5.568 1.00 97.81 370 VAL A CA 1
ATOM 2944 C C . VAL A 1 370 ? 6.257 -15.243 -6.143 1.00 97.81 370 VAL A C 1
ATOM 2946 O O . VAL A 1 370 ? 5.442 -14.569 -6.773 1.00 97.81 370 VAL A O 1
ATOM 2949 N N . GLY A 1 371 ? 6.114 -16.551 -5.943 1.00 97.94 371 GLY A N 1
ATOM 2950 C CA . GLY A 1 371 ? 4.931 -17.317 -6.321 1.00 97.94 371 GLY A CA 1
ATOM 2951 C C . GLY A 1 371 ? 4.267 -17.933 -5.098 1.00 97.94 371 GLY A C 1
ATOM 2952 O O . GLY A 1 371 ? 4.885 -18.774 -4.448 1.00 97.94 371 GLY A O 1
ATOM 2953 N N . VAL A 1 372 ? 3.016 -17.580 -4.807 1.00 97.81 372 VAL A N 1
ATOM 2954 C CA . VAL A 1 372 ? 2.269 -18.076 -3.638 1.00 97.81 372 VAL A CA 1
ATOM 2955 C C . VAL A 1 372 ? 1.036 -18.867 -4.060 1.00 97.81 372 VAL A C 1
ATOM 2957 O O . VAL A 1 372 ? 0.331 -18.478 -4.995 1.00 97.81 372 VAL A O 1
ATOM 2960 N N . MET A 1 373 ? 0.758 -19.968 -3.366 1.00 97.19 373 MET A N 1
ATOM 2961 C CA . MET A 1 373 ? -0.573 -20.572 -3.385 1.00 97.19 373 MET A CA 1
ATOM 2962 C C . MET A 1 373 ? -1.442 -19.867 -2.353 1.00 97.19 373 MET A C 1
ATOM 2964 O O . MET A 1 373 ? -0.996 -19.582 -1.242 1.00 97.19 373 MET A O 1
ATOM 2968 N N . GLN A 1 374 ? -2.682 -19.568 -2.729 1.00 93.19 374 GLN A N 1
ATOM 2969 C CA . GLN A 1 374 ? -3.610 -18.917 -1.816 1.00 93.19 374 GLN A CA 1
ATOM 2970 C C . GLN A 1 374 ? -4.002 -19.883 -0.689 1.00 93.19 374 GLN A C 1
ATOM 2972 O O . GLN A 1 374 ? -4.388 -21.024 -0.941 1.00 93.19 374 GLN A O 1
ATOM 2977 N N . GLU A 1 375 ? -3.917 -19.412 0.553 1.00 94.94 375 GLU A N 1
ATOM 2978 C CA . GLU A 1 375 ? -4.492 -20.102 1.708 1.00 94.94 375 GLU A CA 1
ATOM 2979 C C . GLU A 1 375 ? -6.033 -20.159 1.593 1.00 94.94 375 GLU A C 1
ATOM 2981 O O . GLU A 1 375 ? -6.635 -19.413 0.810 1.00 94.94 375 GLU A O 1
ATOM 2986 N N . PRO A 1 376 ? -6.722 -21.015 2.368 1.00 93.38 376 PRO A N 1
ATOM 2987 C CA . PRO A 1 376 ? -8.181 -20.997 2.423 1.00 93.38 376 PRO A CA 1
ATOM 2988 C C . PRO A 1 376 ? -8.734 -19.598 2.747 1.00 93.38 376 PRO A C 1
ATOM 2990 O O . PRO A 1 376 ? -8.111 -18.832 3.479 1.00 93.38 376 PRO A O 1
ATOM 2993 N N . GLU A 1 377 ? -9.928 -19.269 2.240 1.00 89.12 377 GLU A N 1
ATOM 2994 C CA . GLU A 1 377 ? -10.542 -17.945 2.439 1.00 89.12 377 GLU A CA 1
ATOM 2995 C C . GLU A 1 377 ? -10.533 -17.525 3.923 1.00 89.12 377 GLU A C 1
ATOM 2997 O O . GLU A 1 377 ? -10.969 -18.270 4.804 1.00 89.12 377 GLU A O 1
ATOM 3002 N N . GLY A 1 378 ? -10.026 -16.317 4.194 1.00 88.38 378 GLY A N 1
ATOM 3003 C CA . GLY A 1 378 ? -9.894 -15.762 5.545 1.00 88.38 378 GLY A CA 1
ATOM 3004 C C . GLY A 1 378 ? -8.577 -16.090 6.261 1.00 88.38 378 GLY A C 1
ATOM 3005 O O . GLY A 1 378 ? -8.393 -15.634 7.392 1.00 88.38 378 GLY A O 1
ATOM 3006 N N . GLN A 1 379 ? -7.669 -16.833 5.621 1.00 93.12 379 GLN A N 1
ATOM 3007 C CA . GLN A 1 379 ? -6.324 -17.132 6.120 1.00 93.12 379 GLN A CA 1
ATOM 3008 C C . GLN A 1 379 ? -5.247 -16.499 5.225 1.00 93.12 379 GLN A C 1
ATOM 3010 O O . GLN A 1 379 ? -5.434 -16.378 4.017 1.00 93.12 379 GLN A O 1
ATOM 3015 N N . GLU A 1 380 ? -4.133 -16.085 5.828 1.00 91.81 380 GLU A N 1
ATOM 3016 C CA . GLU A 1 380 ? -2.972 -15.482 5.156 1.00 91.81 380 GLU A CA 1
ATOM 3017 C C . GLU A 1 380 ? -1.751 -16.410 5.170 1.00 91.81 380 GLU A C 1
ATOM 3019 O O . GLU A 1 380 ? -1.030 -16.468 4.176 1.00 91.81 380 GLU A O 1
ATOM 3024 N N . GLY A 1 381 ? -1.526 -17.181 6.246 1.00 93.38 381 GLY A N 1
ATOM 3025 C CA . GLY A 1 381 ? -0.355 -18.056 6.283 1.00 93.38 381 GLY A CA 1
ATOM 3026 C C . GLY A 1 381 ? 0.018 -18.674 7.628 1.00 93.38 381 GLY A C 1
ATOM 3027 O O . GLY A 1 381 ? -0.838 -19.052 8.423 1.00 93.38 381 GLY A O 1
ATOM 3028 N N . ILE A 1 382 ? 1.323 -18.809 7.862 1.00 94.00 382 ILE A N 1
ATOM 3029 C CA . ILE A 1 382 ? 1.918 -19.431 9.054 1.00 94.00 382 ILE A CA 1
ATOM 3030 C C . ILE A 1 382 ? 1.546 -18.651 10.320 1.00 94.00 382 ILE A C 1
ATOM 3032 O O . ILE A 1 382 ? 1.663 -17.427 10.384 1.00 94.00 382 ILE A O 1
ATOM 3036 N N . GLY A 1 383 ? 1.111 -19.367 11.355 1.00 90.75 383 GLY A N 1
ATOM 3037 C CA . GLY A 1 383 ? 0.655 -18.739 12.593 1.00 90.75 383 GLY A CA 1
ATOM 3038 C C . GLY A 1 383 ? 1.775 -18.308 13.528 1.00 90.75 383 GLY A C 1
ATOM 3039 O O . GLY A 1 383 ? 2.879 -18.846 13.479 1.00 90.75 383 GLY A O 1
ATOM 3040 N N . PRO A 1 384 ? 1.494 -17.400 14.469 1.00 87.38 384 PRO A N 1
ATOM 3041 C CA . PRO A 1 384 ? 2.497 -16.932 15.421 1.00 87.38 384 PRO A CA 1
ATOM 3042 C C . PRO A 1 384 ? 3.008 -17.972 16.410 1.00 87.38 384 PRO A C 1
ATOM 3044 O O . PRO A 1 384 ? 4.121 -17.861 16.909 1.00 87.38 384 PRO A O 1
ATOM 3047 N N . HIS A 1 385 ? 2.215 -19.006 16.675 1.00 86.88 385 HIS A N 1
ATOM 3048 C CA . HIS A 1 385 ? 2.642 -20.151 17.479 1.00 86.88 385 HIS A CA 1
ATOM 3049 C C . HIS A 1 385 ? 3.301 -21.259 16.640 1.00 86.88 385 HIS A C 1
ATOM 3051 O O . HIS A 1 385 ? 3.821 -22.221 17.202 1.00 86.88 385 HIS A O 1
ATOM 3057 N N . GLU A 1 386 ? 3.253 -21.145 15.310 1.00 91.56 386 GLU A N 1
ATOM 3058 C CA . GLU A 1 386 ? 3.863 -22.070 14.347 1.00 91.56 386 GLU A CA 1
ATOM 3059 C C . GLU A 1 386 ? 5.225 -21.548 13.862 1.00 91.56 386 GLU A C 1
ATOM 3061 O O . GLU A 1 386 ? 6.161 -22.328 13.689 1.00 91.56 386 GLU A O 1
ATOM 3066 N N . ALA A 1 387 ? 5.352 -20.232 13.674 1.00 90.56 387 ALA A N 1
ATOM 3067 C CA . ALA A 1 387 ? 6.551 -19.591 13.162 1.00 90.56 387 ALA A CA 1
ATOM 3068 C C . ALA A 1 387 ? 7.741 -19.731 14.126 1.00 90.56 387 ALA A C 1
ATOM 3070 O O . ALA A 1 387 ? 7.669 -19.396 15.307 1.00 90.56 387 ALA A O 1
ATOM 3071 N N . THR A 1 388 ? 8.886 -20.168 13.597 1.00 89.44 388 THR A N 1
ATOM 3072 C CA . THR A 1 388 ? 10.164 -20.203 14.334 1.00 89.44 388 THR A CA 1
ATOM 3073 C C . THR A 1 388 ? 11.002 -18.938 14.146 1.00 89.44 388 THR A C 1
ATOM 3075 O O . THR A 1 388 ? 12.034 -18.776 14.793 1.00 89.44 388 THR A O 1
ATOM 3078 N N . SER A 1 389 ? 10.586 -18.064 13.230 1.00 89.62 389 SER A N 1
ATOM 3079 C CA . SER A 1 389 ? 11.228 -16.799 12.882 1.00 89.62 389 SER A CA 1
ATOM 3080 C C . SER A 1 389 ? 10.155 -15.733 12.723 1.00 89.62 389 SER A C 1
ATOM 3082 O O . SER A 1 389 ? 9.114 -16.000 12.122 1.00 89.62 389 SER A O 1
ATOM 3084 N N . HIS A 1 390 ? 10.425 -14.506 13.177 1.00 87.19 390 HIS A N 1
ATOM 3085 C CA . HIS A 1 390 ? 9.523 -13.386 12.915 1.00 87.19 390 HIS A CA 1
ATOM 3086 C C . HIS A 1 390 ? 9.304 -13.157 11.425 1.00 87.19 390 HIS A C 1
ATOM 3088 O O . HIS A 1 390 ? 8.220 -12.718 11.075 1.00 87.19 390 HIS A O 1
ATOM 3094 N N . ALA A 1 391 ? 10.278 -13.485 10.566 1.00 89.31 391 ALA A N 1
ATOM 3095 C CA . ALA A 1 391 ? 10.185 -13.362 9.109 1.00 89.31 391 ALA A CA 1
ATOM 3096 C C . ALA A 1 391 ? 9.025 -14.166 8.500 1.00 89.31 391 ALA A C 1
ATOM 3098 O O . ALA A 1 391 ? 8.522 -13.815 7.435 1.00 89.31 391 ALA A O 1
ATOM 3099 N N . ASP A 1 392 ? 8.619 -15.251 9.161 1.00 91.81 392 ASP A N 1
ATOM 3100 C CA . ASP A 1 392 ? 7.642 -16.206 8.642 1.00 91.81 392 ASP A CA 1
ATOM 3101 C C . ASP A 1 392 ? 6.245 -16.001 9.246 1.00 91.81 392 ASP A C 1
ATOM 3103 O O . ASP A 1 392 ? 5.327 -16.748 8.933 1.00 91.81 392 ASP A O 1
ATOM 3107 N N . LEU A 1 393 ? 6.039 -14.994 10.099 1.00 90.25 393 LEU A N 1
ATOM 3108 C CA . LEU A 1 393 ? 4.701 -14.673 10.600 1.00 90.25 393 LEU A CA 1
ATOM 3109 C C . LEU A 1 393 ? 3.769 -14.347 9.430 1.00 90.25 393 LEU A C 1
ATOM 3111 O O . LEU A 1 393 ? 4.114 -13.515 8.601 1.00 90.25 393 LEU A O 1
ATOM 3115 N N . TYR A 1 394 ? 2.618 -15.017 9.357 1.00 91.31 394 TYR A N 1
ATOM 3116 C CA . TYR A 1 394 ? 1.558 -14.842 8.357 1.00 91.31 394 TYR A CA 1
ATOM 3117 C C . TYR A 1 394 ? 2.000 -14.907 6.888 1.00 91.31 394 TYR A C 1
ATOM 3119 O O . TYR A 1 394 ? 1.277 -14.452 6.009 1.00 91.31 394 TYR A O 1
ATOM 3127 N N . VAL A 1 395 ? 3.165 -15.479 6.579 1.00 92.75 395 VAL A N 1
ATOM 3128 C CA . VAL A 1 395 ? 3.536 -15.740 5.181 1.00 92.75 395 VAL A CA 1
ATOM 3129 C C . VAL A 1 395 ? 2.809 -16.993 4.686 1.00 92.75 395 VAL A C 1
ATOM 3131 O O . VAL A 1 395 ? 2.696 -17.947 5.463 1.00 92.75 395 VAL A O 1
ATOM 3134 N N . PRO A 1 396 ? 2.349 -17.051 3.422 1.00 95.25 396 PRO A N 1
ATOM 3135 C CA . PRO A 1 396 ? 1.716 -18.250 2.876 1.00 95.25 396 PRO A CA 1
ATOM 3136 C C . PRO A 1 396 ? 2.590 -19.500 3.045 1.00 95.25 396 PRO A C 1
ATOM 3138 O O . PRO A 1 396 ? 3.813 -19.455 2.850 1.00 95.25 396 PRO A O 1
ATOM 3141 N N . ARG A 1 397 ? 1.971 -20.638 3.384 1.00 95.38 397 ARG A N 1
ATOM 3142 C CA . ARG A 1 397 ? 2.682 -21.905 3.646 1.00 95.38 397 ARG A CA 1
ATOM 3143 C C . ARG A 1 397 ? 3.294 -22.533 2.398 1.00 95.38 397 ARG A C 1
ATOM 3145 O O . ARG A 1 397 ? 4.221 -23.328 2.515 1.00 95.38 397 ARG A O 1
ATOM 3152 N N . ASP A 1 398 ? 2.787 -22.179 1.221 1.00 96.94 398 ASP A N 1
ATOM 3153 C CA . ASP A 1 398 ? 3.355 -22.561 -0.072 1.00 96.94 398 ASP A CA 1
ATOM 3154 C C . ASP A 1 398 ? 3.723 -21.300 -0.863 1.00 96.94 398 ASP A C 1
ATOM 3156 O O . ASP A 1 398 ? 2.939 -20.759 -1.648 1.00 96.94 398 ASP A O 1
ATOM 3160 N N . ALA A 1 399 ? 4.945 -20.835 -0.623 1.00 96.06 399 ALA A N 1
ATOM 3161 C CA . ALA A 1 399 ? 5.595 -19.744 -1.320 1.00 96.06 399 ALA A CA 1
ATOM 3162 C C . ALA A 1 399 ? 6.928 -20.214 -1.913 1.00 96.06 399 ALA A C 1
ATOM 3164 O O . ALA A 1 399 ? 7.691 -20.960 -1.294 1.00 96.06 399 ALA A O 1
ATOM 3165 N N . ILE A 1 400 ? 7.227 -19.743 -3.122 1.00 96.19 400 ILE A N 1
ATOM 3166 C CA . ILE A 1 400 ? 8.482 -20.021 -3.819 1.00 96.19 400 ILE A CA 1
ATOM 3167 C C . ILE A 1 400 ? 9.116 -18.727 -4.320 1.00 96.19 400 ILE A C 1
ATOM 3169 O O . ILE A 1 400 ? 8.436 -17.838 -4.828 1.00 96.19 400 ILE A O 1
ATOM 3173 N N . ASN A 1 401 ? 10.441 -18.643 -4.223 1.00 96.38 401 ASN A N 1
ATOM 3174 C CA . ASN A 1 401 ? 11.229 -17.674 -4.975 1.00 96.38 401 ASN A CA 1
ATOM 3175 C C . ASN A 1 401 ? 11.545 -18.272 -6.350 1.00 96.38 401 ASN A C 1
ATOM 3177 O O . ASN A 1 401 ? 12.147 -19.344 -6.442 1.00 96.38 401 ASN A O 1
ATOM 3181 N N . PHE A 1 402 ? 11.136 -17.581 -7.415 1.00 97.75 402 PHE A N 1
ATOM 3182 C CA . PHE A 1 402 ? 11.364 -18.025 -8.788 1.00 97.75 402 PHE A CA 1
ATOM 3183 C C . PHE A 1 402 ? 12.850 -18.202 -9.115 1.00 97.75 402 PHE A C 1
ATOM 3185 O O . PHE A 1 402 ? 13.198 -19.153 -9.809 1.00 97.75 402 PHE A O 1
ATOM 3192 N N . ALA A 1 403 ? 13.713 -17.290 -8.658 1.00 96.31 403 ALA A N 1
ATOM 3193 C CA . ALA A 1 403 ? 15.110 -17.213 -9.073 1.00 96.31 403 ALA A CA 1
ATOM 3194 C C . ALA A 1 403 ? 16.013 -16.731 -7.932 1.00 96.31 403 ALA A C 1
ATOM 3196 O O . ALA A 1 403 ? 16.118 -15.536 -7.657 1.00 96.31 403 ALA A O 1
ATOM 3197 N N . ALA A 1 404 ? 16.763 -17.655 -7.328 1.00 93.44 404 ALA A N 1
ATOM 3198 C CA . ALA A 1 404 ? 17.719 -17.338 -6.262 1.00 93.44 404 ALA A CA 1
ATOM 3199 C C . ALA A 1 404 ? 18.913 -16.480 -6.733 1.00 93.44 404 ALA A C 1
ATOM 3201 O O . ALA A 1 404 ? 19.648 -15.923 -5.915 1.00 93.44 404 ALA A O 1
ATOM 3202 N N . TRP A 1 405 ? 19.121 -16.373 -8.050 1.00 95.44 405 TRP A N 1
ATOM 3203 C CA . TRP A 1 405 ? 20.127 -15.491 -8.638 1.00 95.44 405 TRP A CA 1
ATOM 3204 C C . TRP A 1 405 ? 19.687 -14.024 -8.725 1.00 95.44 405 TRP A C 1
ATOM 3206 O O . TRP A 1 405 ? 20.493 -13.170 -9.095 1.00 95.44 405 TRP A O 1
ATOM 3216 N N . SER A 1 406 ? 18.443 -13.727 -8.347 1.00 96.19 406 SER A N 1
ATOM 3217 C CA . SER A 1 406 ? 17.865 -12.389 -8.294 1.00 96.19 406 SER A CA 1
ATOM 3218 C C . SER A 1 406 ? 17.507 -11.984 -6.858 1.00 96.19 406 SER A C 1
ATOM 3220 O O . SER A 1 406 ? 17.409 -12.840 -5.977 1.00 96.19 406 SER A O 1
ATOM 3222 N N . HIS A 1 407 ? 17.341 -10.685 -6.591 1.00 94.56 407 HIS A N 1
ATOM 3223 C CA . HIS A 1 407 ? 17.032 -10.177 -5.247 1.00 94.56 407 HIS A CA 1
ATOM 3224 C C . HIS A 1 407 ? 16.313 -8.819 -5.262 1.00 94.56 407 HIS A C 1
ATOM 3226 O O . HIS A 1 407 ? 16.418 -8.047 -6.213 1.00 94.56 407 HIS A O 1
ATOM 3232 N N . SER A 1 408 ? 15.626 -8.516 -4.159 1.00 93.44 408 SER A N 1
ATOM 3233 C CA . SER A 1 408 ? 14.857 -7.289 -3.911 1.00 93.44 408 SER A CA 1
ATOM 3234 C C . SER A 1 408 ? 15.669 -6.159 -3.257 1.00 93.44 408 SER A C 1
ATOM 3236 O O . SER A 1 408 ? 15.204 -5.021 -3.238 1.00 93.44 408 SER A O 1
ATOM 3238 N N . ASP A 1 409 ? 16.858 -6.457 -2.720 1.00 92.25 409 ASP A N 1
ATOM 3239 C CA . ASP A 1 409 ? 17.646 -5.539 -1.881 1.00 92.25 409 ASP A CA 1
ATOM 3240 C C . ASP A 1 409 ? 18.049 -4.228 -2.593 1.00 92.25 409 ASP A C 1
ATOM 3242 O O . ASP A 1 409 ? 18.216 -4.196 -3.815 1.00 92.25 409 ASP A O 1
ATOM 3246 N N . ASP A 1 410 ? 18.260 -3.159 -1.814 1.00 92.19 410 ASP A N 1
ATOM 3247 C CA . ASP A 1 410 ? 18.706 -1.827 -2.267 1.00 92.19 410 ASP A CA 1
ATOM 3248 C C . ASP A 1 410 ? 20.202 -1.808 -2.646 1.00 92.19 410 ASP A C 1
ATOM 3250 O O . ASP A 1 410 ? 21.052 -1.247 -1.951 1.00 92.19 410 ASP A O 1
ATOM 3254 N N . MET A 1 411 ? 20.543 -2.531 -3.712 1.00 93.50 411 MET A N 1
ATOM 3255 C CA . MET A 1 411 ? 21.911 -2.728 -4.191 1.00 93.50 411 MET A CA 1
ATOM 3256 C C . MET A 1 411 ? 21.918 -3.161 -5.671 1.00 93.50 411 MET A C 1
ATOM 3258 O O . MET A 1 411 ? 20.862 -3.555 -6.180 1.00 93.50 411 MET A O 1
ATOM 3262 N N . PRO A 1 412 ? 23.059 -3.133 -6.392 1.00 95.75 412 PRO A N 1
ATOM 3263 C CA . PRO A 1 412 ? 23.106 -3.649 -7.760 1.00 95.75 412 PRO A CA 1
ATOM 3264 C C . PRO A 1 412 ? 22.834 -5.154 -7.804 1.00 95.75 412 PRO A C 1
ATOM 3266 O O . PRO A 1 412 ? 23.048 -5.854 -6.817 1.00 95.75 412 PRO A O 1
ATOM 3269 N N . SER A 1 413 ? 22.398 -5.641 -8.966 1.00 96.81 413 SER A N 1
ATOM 3270 C CA . SER A 1 413 ? 22.250 -7.066 -9.263 1.00 96.81 413 SER A CA 1
ATOM 3271 C C . SER A 1 413 ? 23.476 -7.863 -8.820 1.00 96.81 413 SER A C 1
ATOM 3273 O O . SER A 1 413 ? 24.614 -7.391 -8.925 1.00 96.81 413 SER A O 1
ATOM 3275 N N . TYR A 1 414 ? 23.267 -9.119 -8.427 1.00 96.31 414 TYR A N 1
ATOM 3276 C CA . TYR A 1 414 ? 24.386 -10.031 -8.220 1.00 96.31 414 TYR A CA 1
ATOM 3277 C C . TYR A 1 414 ? 25.235 -10.159 -9.488 1.00 96.31 414 TYR A C 1
ATOM 3279 O O . TYR A 1 414 ? 24.734 -10.177 -10.617 1.00 96.31 414 TYR A O 1
ATOM 3287 N N . THR A 1 415 ? 26.544 -10.250 -9.290 1.00 95.12 415 THR A N 1
ATOM 3288 C CA . THR A 1 415 ? 27.512 -10.517 -10.349 1.00 95.12 415 THR A CA 1
ATOM 3289 C C . THR A 1 415 ? 27.374 -11.959 -10.834 1.00 95.12 415 THR A C 1
ATOM 3291 O O . THR A 1 415 ? 27.013 -12.861 -10.070 1.00 95.12 415 THR A O 1
ATOM 3294 N N . MET A 1 416 ? 27.668 -12.205 -12.112 1.00 93.00 416 MET A N 1
ATOM 3295 C CA . MET A 1 416 ? 27.567 -13.552 -12.683 1.00 93.00 416 MET A CA 1
ATOM 3296 C C . MET A 1 416 ? 28.546 -14.535 -12.017 1.00 93.00 416 MET A C 1
ATOM 3298 O O . MET A 1 416 ? 28.237 -15.718 -11.878 1.00 93.00 416 MET A O 1
ATOM 3302 N N . GLY A 1 417 ? 29.691 -14.044 -11.521 1.00 88.38 417 GLY A N 1
ATOM 3303 C CA . GLY A 1 417 ? 30.705 -14.859 -10.845 1.00 88.38 417 GLY A CA 1
ATOM 3304 C C . GLY A 1 417 ? 30.191 -15.587 -9.598 1.00 88.38 417 GLY A C 1
ATOM 3305 O O . GLY A 1 417 ? 30.698 -16.660 -9.262 1.00 88.38 417 GLY A O 1
ATOM 3306 N N . ARG A 1 418 ? 29.131 -15.076 -8.951 1.00 90.00 418 ARG A N 1
ATOM 3307 C CA . ARG A 1 418 ? 28.476 -15.730 -7.805 1.00 90.00 418 ARG A CA 1
ATOM 3308 C C . ARG A 1 418 ? 27.862 -17.091 -8.157 1.00 90.00 418 ARG A C 1
ATOM 3310 O O . ARG A 1 418 ? 27.719 -17.931 -7.271 1.00 90.00 418 ARG A O 1
ATOM 3317 N N . PHE A 1 419 ? 27.526 -17.323 -9.427 1.00 88.81 419 PHE A N 1
ATOM 3318 C CA . PHE A 1 419 ? 26.808 -18.516 -9.896 1.00 88.81 419 PHE A CA 1
ATOM 3319 C C . PHE A 1 419 ? 27.688 -19.466 -10.725 1.00 88.81 419 PHE A C 1
ATOM 3321 O O . PHE A 1 419 ? 27.189 -20.350 -11.421 1.00 88.81 419 PHE A O 1
ATOM 3328 N N . GLY A 1 420 ? 29.012 -19.329 -10.604 1.00 82.75 420 GLY A N 1
ATOM 3329 C CA . GLY A 1 420 ? 29.996 -20.211 -11.228 1.00 82.75 420 GLY A CA 1
ATOM 3330 C C . GLY A 1 420 ? 30.556 -19.666 -12.542 1.00 82.75 420 GLY A C 1
ATOM 3331 O O . GLY A 1 420 ? 30.557 -18.467 -12.797 1.00 82.75 420 GLY A O 1
ATOM 3332 N N . THR A 1 421 ? 31.099 -20.557 -13.375 1.00 79.44 421 THR A N 1
ATOM 3333 C CA . THR A 1 421 ? 31.804 -20.186 -14.618 1.00 79.44 421 THR A CA 1
ATOM 3334 C C . THR A 1 421 ? 30.900 -20.136 -15.851 1.00 79.44 421 THR A C 1
ATOM 3336 O O . THR A 1 421 ? 31.374 -19.795 -16.937 1.00 79.44 421 THR A O 1
ATOM 3339 N N . ARG A 1 422 ? 29.612 -20.490 -15.719 1.00 87.69 422 ARG A N 1
ATOM 3340 C CA . ARG A 1 422 ? 28.645 -20.454 -16.824 1.00 87.69 422 ARG A CA 1
ATOM 3341 C C . ARG A 1 422 ? 28.332 -18.995 -17.153 1.00 87.69 422 ARG A C 1
ATOM 3343 O O . ARG A 1 422 ? 27.584 -18.335 -16.451 1.00 87.69 422 ARG A O 1
ATOM 3350 N N . GLN A 1 423 ? 28.911 -18.497 -18.236 1.00 90.38 423 GLN A N 1
ATOM 3351 C CA . GLN A 1 423 ? 28.623 -17.158 -18.739 1.00 90.38 423 GLN A CA 1
ATOM 3352 C C . GLN A 1 423 ? 27.271 -17.109 -19.462 1.00 90.38 423 GLN A C 1
ATOM 3354 O O . GLN A 1 423 ? 26.790 -18.123 -19.976 1.00 90.38 423 GLN A O 1
ATOM 3359 N N . VAL A 1 424 ? 26.682 -15.914 -19.535 1.00 94.50 424 VAL A N 1
ATOM 3360 C CA . VAL A 1 424 ? 25.485 -15.641 -20.340 1.00 94.50 424 VAL A CA 1
ATOM 3361 C C . VAL A 1 424 ? 25.862 -14.688 -21.465 1.00 94.50 424 VAL A C 1
ATOM 3363 O O . VAL A 1 424 ? 26.222 -13.540 -21.216 1.00 94.50 424 VAL A O 1
ATOM 3366 N N . ASN A 1 425 ? 25.787 -15.179 -22.700 1.00 95.31 425 ASN A N 1
ATOM 3367 C CA . ASN A 1 425 ? 25.960 -14.365 -23.899 1.00 95.31 425 ASN A CA 1
ATOM 3368 C C . ASN A 1 425 ? 24.594 -13.871 -24.368 1.00 95.31 425 ASN A C 1
ATOM 3370 O O . ASN A 1 425 ? 23.619 -14.621 -24.309 1.00 95.31 425 ASN A O 1
ATOM 3374 N N . HIS A 1 426 ? 24.537 -12.641 -24.864 1.00 96.06 426 HIS A N 1
ATOM 3375 C CA . HIS A 1 426 ? 23.303 -12.024 -25.327 1.00 96.06 426 HIS A CA 1
ATOM 3376 C C . HIS A 1 426 ? 23.517 -11.400 -26.711 1.00 96.06 426 HIS A C 1
ATOM 3378 O O . HIS A 1 426 ? 24.531 -10.740 -26.905 1.00 96.06 426 HIS A O 1
ATOM 3384 N N . PRO A 1 427 ? 22.599 -11.559 -27.682 1.00 95.38 427 PRO A N 1
ATOM 3385 C CA . PRO A 1 427 ? 22.812 -11.077 -29.050 1.00 95.38 427 PRO A CA 1
ATOM 3386 C C . PRO A 1 427 ? 22.997 -9.554 -29.168 1.00 95.38 427 PRO A C 1
ATOM 3388 O O . PRO A 1 427 ? 23.639 -9.103 -30.113 1.00 95.38 427 PRO A O 1
ATOM 3391 N N . ASN A 1 428 ? 22.492 -8.764 -28.210 1.00 94.94 428 ASN A N 1
ATOM 3392 C CA . ASN A 1 428 ? 22.638 -7.298 -28.211 1.00 94.94 428 ASN A CA 1
ATOM 3393 C C . ASN A 1 428 ? 24.014 -6.803 -27.706 1.00 94.94 428 ASN A C 1
ATOM 3395 O O . ASN A 1 428 ? 24.290 -5.599 -27.789 1.00 94.94 428 ASN A O 1
ATOM 3399 N N . TYR A 1 429 ? 24.866 -7.700 -27.192 1.00 96.12 429 TYR A N 1
ATOM 3400 C CA . TYR A 1 429 ? 26.118 -7.360 -26.509 1.00 96.12 429 TYR A CA 1
ATOM 3401 C C . TYR A 1 429 ? 27.274 -8.264 -26.950 1.00 96.12 429 TYR A C 1
ATOM 3403 O O . TYR A 1 429 ? 27.144 -9.485 -27.003 1.00 96.12 429 TYR A O 1
ATOM 3411 N N . ALA A 1 430 ? 28.421 -7.663 -27.272 1.00 96.62 430 ALA A N 1
ATOM 3412 C CA . ALA A 1 430 ? 29.608 -8.400 -27.704 1.00 96.62 430 ALA A CA 1
ATOM 3413 C C . ALA A 1 430 ? 30.309 -9.144 -26.553 1.00 96.62 430 ALA A C 1
ATOM 3415 O O . ALA A 1 430 ? 30.918 -10.192 -26.779 1.00 96.62 430 ALA A O 1
ATOM 3416 N N . ASP A 1 431 ? 30.224 -8.606 -25.335 1.00 96.38 431 ASP A N 1
ATOM 3417 C CA . ASP A 1 431 ? 30.786 -9.219 -24.136 1.00 96.38 431 ASP A CA 1
ATOM 3418 C C . ASP A 1 431 ? 29.730 -10.065 -23.398 1.00 96.38 431 ASP A C 1
ATOM 3420 O O . ASP A 1 431 ? 28.543 -9.725 -23.400 1.00 96.38 431 ASP A O 1
ATOM 3424 N N . PRO A 1 432 ? 30.135 -11.147 -22.705 1.00 95.69 432 PRO A N 1
ATOM 3425 C CA . PRO A 1 432 ? 29.242 -11.851 -21.795 1.00 95.69 432 PRO A CA 1
ATOM 3426 C C . PRO A 1 432 ? 28.738 -10.930 -20.678 1.00 95.69 432 PRO A C 1
ATOM 3428 O O . PRO A 1 432 ? 29.493 -10.110 -20.147 1.00 95.69 432 PRO A O 1
ATOM 3431 N N . LEU A 1 433 ? 27.480 -11.108 -20.271 1.00 96.19 433 LEU A N 1
ATOM 3432 C CA . LEU A 1 433 ? 26.856 -10.271 -19.249 1.00 96.19 433 LEU A CA 1
ATOM 3433 C C . LEU A 1 433 ? 27.584 -10.417 -17.894 1.00 96.19 433 LEU A C 1
ATOM 3435 O O . LEU A 1 433 ? 27.678 -11.531 -17.368 1.00 96.19 433 LEU A O 1
ATOM 3439 N N . PRO A 1 434 ? 28.065 -9.312 -17.287 1.00 95.62 434 PRO A N 1
ATOM 3440 C CA . PRO A 1 434 ? 28.777 -9.357 -16.009 1.00 95.62 434 PRO A CA 1
ATOM 3441 C C . PRO A 1 434 ? 27.848 -9.523 -14.794 1.00 95.62 434 PRO A C 1
ATOM 3443 O O . PRO A 1 434 ? 28.309 -9.886 -13.711 1.00 95.62 434 PRO A O 1
ATOM 3446 N N . TYR A 1 435 ? 26.545 -9.285 -14.963 1.00 96.69 435 TYR A N 1
ATOM 3447 C CA . TYR A 1 435 ? 25.532 -9.344 -13.907 1.00 96.69 435 TYR A CA 1
ATOM 3448 C C . TYR A 1 435 ? 24.439 -10.360 -14.236 1.00 96.69 435 TYR A C 1
ATOM 3450 O O . TYR A 1 435 ? 24.059 -10.514 -15.396 1.00 96.69 435 TYR A O 1
ATOM 3458 N N . ALA A 1 436 ? 23.902 -11.014 -13.204 1.00 96.56 436 ALA A N 1
ATOM 3459 C CA . ALA A 1 436 ? 22.773 -11.937 -13.321 1.00 96.56 436 ALA A CA 1
ATOM 3460 C C . ALA A 1 436 ? 21.442 -11.217 -13.602 1.00 96.56 436 ALA A C 1
ATOM 3462 O O . ALA A 1 436 ? 20.564 -11.777 -14.253 1.00 96.56 436 ALA A O 1
ATOM 3463 N N . GLY A 1 437 ? 21.320 -9.959 -13.172 1.00 96.62 437 GLY A N 1
ATOM 3464 C CA . GLY A 1 437 ? 20.152 -9.112 -13.414 1.00 96.62 437 GLY A CA 1
ATOM 3465 C C . GLY A 1 437 ? 19.033 -9.241 -12.374 1.00 96.62 437 GLY A C 1
ATOM 3466 O O . GLY A 1 437 ? 19.131 -9.989 -11.396 1.00 96.62 437 GLY A O 1
ATOM 3467 N N . LYS A 1 438 ? 17.954 -8.489 -12.607 1.00 97.50 438 LYS A N 1
ATOM 3468 C CA . LYS A 1 438 ? 16.745 -8.444 -11.769 1.00 97.50 438 LYS A CA 1
ATOM 3469 C C . LYS A 1 438 ? 15.486 -8.747 -12.572 1.00 97.50 438 LYS A C 1
ATOM 3471 O O . LYS A 1 438 ? 15.490 -8.637 -13.794 1.00 97.50 438 LYS A O 1
ATOM 3476 N N . LEU A 1 439 ? 14.419 -9.140 -11.890 1.00 98.00 439 LEU A N 1
ATOM 3477 C CA . LEU A 1 439 ? 13.171 -9.588 -12.501 1.00 98.00 439 LEU A CA 1
ATOM 3478 C C . LEU A 1 439 ? 11.990 -8.692 -12.123 1.00 98.00 439 LEU A C 1
ATOM 3480 O O . LEU A 1 439 ? 11.957 -8.117 -11.038 1.00 98.00 439 LEU A O 1
ATOM 3484 N N . GLY A 1 440 ? 10.994 -8.612 -13.001 1.00 97.12 440 GLY A N 1
ATOM 3485 C CA . GLY A 1 440 ? 9.747 -7.896 -12.737 1.00 97.12 440 GLY A CA 1
ATOM 3486 C C . GLY A 1 440 ? 8.650 -8.219 -13.749 1.00 97.12 440 GLY A C 1
ATOM 3487 O O . GLY A 1 440 ? 8.822 -9.076 -14.613 1.00 97.12 440 GLY A O 1
ATOM 3488 N N . HIS A 1 441 ? 7.516 -7.523 -13.637 1.00 97.31 441 HIS A N 1
ATOM 3489 C CA . HIS A 1 441 ? 6.389 -7.575 -14.582 1.00 97.31 441 HIS A CA 1
ATOM 3490 C C . HIS A 1 441 ? 5.987 -8.999 -15.048 1.00 97.31 441 HIS A C 1
ATOM 3492 O O . HIS A 1 441 ? 5.997 -9.266 -16.254 1.00 97.31 441 HIS A O 1
ATOM 3498 N N . PRO A 1 442 ? 5.645 -9.931 -14.135 1.00 98.25 442 PRO A N 1
ATOM 3499 C CA . PRO A 1 442 ? 5.301 -11.294 -14.516 1.00 98.25 442 PRO A CA 1
ATOM 3500 C C . PRO A 1 442 ? 3.978 -11.363 -15.294 1.00 98.25 442 PRO A C 1
ATOM 3502 O O . PRO A 1 442 ? 3.075 -10.534 -15.120 1.00 98.25 442 PRO A O 1
ATOM 3505 N N . ALA A 1 443 ? 3.851 -12.385 -16.137 1.00 98.31 443 ALA A N 1
ATOM 3506 C CA . ALA A 1 443 ? 2.669 -12.682 -16.934 1.00 98.31 443 ALA A CA 1
ATOM 3507 C C . ALA A 1 443 ? 2.527 -14.189 -17.178 1.00 98.31 443 ALA A C 1
ATOM 3509 O O . ALA A 1 443 ? 3.479 -14.852 -17.577 1.00 98.31 443 ALA A O 1
ATOM 3510 N N . ALA A 1 444 ? 1.335 -14.733 -16.971 1.00 98.12 444 ALA A N 1
ATOM 3511 C CA . ALA A 1 444 ? 1.042 -16.117 -17.298 1.00 98.12 444 ALA A CA 1
ATOM 3512 C C . ALA A 1 444 ? 0.925 -16.331 -18.813 1.00 98.12 444 ALA A C 1
ATOM 3514 O O . ALA A 1 444 ? 0.438 -15.473 -19.555 1.00 98.12 444 ALA A O 1
ATOM 3515 N N . LEU A 1 445 ? 1.359 -17.509 -19.247 1.00 97.75 445 LEU A N 1
ATOM 3516 C CA . LEU A 1 445 ? 1.230 -18.033 -20.598 1.00 97.75 445 LEU A CA 1
ATOM 3517 C C . LEU A 1 445 ? 0.413 -19.344 -20.560 1.00 97.75 445 LEU A C 1
ATOM 3519 O O . LEU A 1 445 ? 0.290 -19.972 -19.503 1.00 97.75 445 LEU A O 1
ATOM 3523 N N . PRO A 1 446 ? -0.124 -19.797 -21.706 1.00 96.62 446 PRO A N 1
ATOM 3524 C CA . PRO A 1 446 ? -0.633 -21.155 -21.875 1.00 96.62 446 PRO A CA 1
ATOM 3525 C C . PRO A 1 446 ? 0.324 -22.248 -21.378 1.00 96.62 446 PRO A C 1
ATOM 3527 O O . PRO A 1 446 ? 1.532 -22.043 -21.266 1.00 96.62 446 PRO A O 1
ATOM 3530 N N . ASN A 1 447 ? -0.219 -23.442 -21.115 1.00 94.00 447 ASN A N 1
ATOM 3531 C CA . ASN A 1 447 ? 0.539 -24.620 -20.658 1.00 94.00 447 ASN A CA 1
ATOM 3532 C C . ASN A 1 447 ? 1.323 -24.401 -19.347 1.00 94.00 447 ASN A C 1
ATOM 3534 O O . ASN A 1 447 ? 2.425 -24.923 -19.187 1.00 94.00 447 ASN A O 1
ATOM 3538 N N . ASN A 1 448 ? 0.761 -23.629 -18.413 1.00 96.50 448 ASN A N 1
ATOM 3539 C CA . ASN A 1 448 ? 1.413 -23.235 -17.159 1.00 96.50 448 ASN A CA 1
ATOM 3540 C C . ASN A 1 448 ? 2.725 -22.447 -17.339 1.00 96.50 448 ASN A C 1
ATOM 3542 O O . ASN A 1 448 ? 3.580 -22.463 -16.454 1.00 96.50 448 ASN A O 1
ATOM 3546 N N . GLY A 1 449 ? 2.914 -21.785 -18.483 1.00 97.38 449 GLY A N 1
ATOM 3547 C CA . GLY A 1 449 ? 4.107 -20.985 -18.735 1.00 97.38 449 GLY A CA 1
ATOM 3548 C C . GLY A 1 449 ? 4.108 -19.676 -17.939 1.00 97.38 449 GLY A C 1
ATOM 3549 O O . GLY A 1 449 ? 3.059 -19.097 -17.655 1.00 97.38 449 GLY A O 1
ATOM 3550 N N . LEU A 1 450 ? 5.304 -19.186 -17.613 1.00 98.50 450 LEU A N 1
ATOM 3551 C CA . LEU A 1 450 ? 5.513 -17.903 -16.943 1.00 98.50 450 LEU A CA 1
ATOM 3552 C C . LEU A 1 450 ? 6.462 -17.040 -17.783 1.00 98.50 450 LEU A C 1
ATOM 3554 O O . LEU A 1 450 ? 7.585 -17.451 -18.073 1.00 98.50 450 LEU A O 1
ATOM 3558 N N . MET A 1 451 ? 6.002 -15.852 -18.159 1.00 98.25 451 MET A N 1
ATOM 3559 C CA . MET A 1 451 ? 6.776 -14.783 -18.788 1.00 98.25 451 MET A CA 1
ATOM 3560 C C . MET A 1 451 ? 7.088 -13.691 -17.763 1.00 98.25 451 MET A C 1
ATOM 3562 O O . MET A 1 451 ? 6.321 -13.472 -16.827 1.00 98.25 451 MET A O 1
ATOM 3566 N N . MET A 1 452 ? 8.208 -13.000 -17.931 1.00 98.38 452 MET A N 1
ATOM 3567 C CA . MET A 1 452 ? 8.634 -11.896 -17.077 1.00 98.38 452 MET A CA 1
ATOM 3568 C C . MET A 1 452 ? 9.541 -10.923 -17.822 1.00 98.38 452 MET A C 1
ATOM 3570 O O . MET A 1 452 ? 10.140 -11.267 -18.840 1.00 98.38 452 MET A O 1
ATOM 3574 N N . ALA A 1 453 ? 9.677 -9.721 -17.271 1.00 98.19 453 ALA A N 1
ATOM 3575 C CA . ALA A 1 453 ? 10.739 -8.802 -17.642 1.00 98.19 453 ALA A CA 1
ATOM 3576 C C . ALA A 1 453 ? 12.043 -9.186 -16.923 1.00 98.19 453 ALA A C 1
ATOM 3578 O O . ALA A 1 453 ? 12.043 -9.412 -15.708 1.00 98.19 453 ALA A O 1
ATOM 3579 N N . TRP A 1 454 ? 13.152 -9.230 -17.662 1.00 98.38 454 TRP A N 1
ATOM 3580 C CA . TRP A 1 454 ? 14.498 -9.431 -17.126 1.00 98.38 454 TRP A CA 1
ATOM 3581 C C . TRP A 1 454 ? 15.357 -8.200 -17.405 1.00 98.38 454 TRP A C 1
ATOM 3583 O O . TRP A 1 454 ? 15.688 -7.903 -18.553 1.00 98.38 454 TRP A O 1
ATOM 3593 N N . GLY A 1 455 ? 15.713 -7.487 -16.337 1.00 97.81 455 GLY A N 1
ATOM 3594 C CA . GLY A 1 455 ? 16.656 -6.379 -16.372 1.00 97.81 455 GLY A CA 1
ATOM 3595 C C . GLY A 1 455 ? 18.090 -6.870 -16.269 1.00 97.81 455 GLY A C 1
ATOM 3596 O O . GLY A 1 455 ? 18.552 -7.298 -15.210 1.00 97.81 455 GLY A O 1
ATOM 3597 N N . LYS A 1 456 ? 18.788 -6.787 -17.393 1.00 96.06 456 LYS A N 1
ATOM 3598 C CA . LYS A 1 456 ? 20.168 -7.201 -17.619 1.00 96.06 456 LYS A CA 1
ATOM 3599 C C . LYS A 1 456 ? 21.097 -6.050 -17.245 1.00 96.06 456 LYS A C 1
ATOM 3601 O O . LYS A 1 456 ? 20.898 -4.923 -17.686 1.00 96.06 456 LYS A O 1
ATOM 3606 N N . GLY A 1 457 ? 22.134 -6.330 -16.463 1.00 95.88 457 GLY A N 1
ATOM 3607 C CA . GLY A 1 457 ? 23.066 -5.315 -15.963 1.00 95.88 457 GLY A CA 1
ATOM 3608 C C . GLY A 1 457 ? 22.950 -5.098 -14.455 1.00 95.88 457 GLY A C 1
ATOM 3609 O O . GLY A 1 457 ? 22.375 -5.914 -13.727 1.00 95.88 457 GLY A O 1
ATOM 3610 N N . ALA A 1 458 ? 23.537 -4.002 -13.978 1.00 96.19 458 ALA A N 1
ATOM 3611 C CA . ALA A 1 458 ? 23.550 -3.677 -12.556 1.00 96.19 458 ALA A CA 1
ATOM 3612 C C . ALA A 1 458 ? 22.145 -3.344 -12.033 1.00 96.19 458 ALA A C 1
ATOM 3614 O O . ALA A 1 458 ? 21.868 -3.633 -10.872 1.00 96.19 458 ALA A O 1
ATOM 3615 N N . CYS A 1 459 ? 21.274 -2.760 -12.870 1.00 96.88 459 CYS A N 1
ATOM 3616 C CA . CYS A 1 459 ? 19.877 -2.440 -12.541 1.00 96.88 459 CYS A CA 1
ATOM 3617 C C . CYS A 1 459 ? 19.699 -1.858 -11.133 1.00 96.88 459 CYS A C 1
ATOM 3619 O O . CYS A 1 459 ? 18.834 -2.266 -10.347 1.00 96.88 459 CYS A O 1
ATOM 3621 N N . SER A 1 460 ? 20.599 -0.933 -10.797 1.00 96.25 460 SER A N 1
ATOM 3622 C CA . SER A 1 460 ? 20.487 -0.115 -9.610 1.00 96.25 460 SER A CA 1
ATOM 3623 C C . SER A 1 460 ? 21.260 1.186 -9.752 1.00 96.25 460 SER A C 1
ATOM 3625 O O . SER A 1 460 ? 22.362 1.200 -10.296 1.00 96.25 460 SER A O 1
ATOM 3627 N N . THR A 1 461 ? 20.717 2.272 -9.210 1.00 95.25 461 THR A N 1
ATOM 3628 C CA . THR A 1 461 ? 21.453 3.537 -9.057 1.00 95.25 461 THR A CA 1
ATOM 3629 C C . THR A 1 461 ? 22.391 3.529 -7.840 1.00 95.25 461 THR A C 1
ATOM 3631 O O . THR A 1 461 ? 23.222 4.432 -7.695 1.00 95.25 461 THR A O 1
ATOM 3634 N N . VAL A 1 462 ? 22.308 2.497 -6.991 1.00 95.81 462 VAL A N 1
ATOM 3635 C CA . VAL A 1 462 ? 23.338 2.145 -6.008 1.00 95.81 462 VAL A CA 1
ATOM 3636 C C . VAL A 1 462 ? 24.371 1.258 -6.696 1.00 95.81 462 VAL A C 1
ATOM 3638 O O . VAL A 1 462 ? 24.044 0.279 -7.361 1.00 95.81 462 VAL A O 1
ATOM 3641 N N . ALA A 1 463 ? 25.643 1.591 -6.525 1.00 95.69 463 ALA A N 1
ATOM 3642 C CA . ALA A 1 463 ? 26.757 0.916 -7.172 1.00 95.69 463 ALA A CA 1
ATOM 3643 C C . ALA A 1 463 ? 27.681 0.275 -6.140 1.00 95.69 463 ALA A C 1
ATOM 3645 O O . ALA A 1 463 ? 27.993 0.902 -5.127 1.00 95.69 463 ALA A O 1
ATOM 3646 N N . TYR A 1 464 ? 28.187 -0.922 -6.447 1.00 95.69 464 TYR A N 1
ATOM 3647 C CA . TYR A 1 464 ? 29.280 -1.590 -5.738 1.00 95.69 464 TYR A CA 1
ATOM 3648 C C . TYR A 1 464 ? 30.357 -2.014 -6.735 1.00 95.69 464 TYR A C 1
ATOM 3650 O O . TYR A 1 464 ? 30.065 -2.512 -7.822 1.00 95.69 464 TYR A O 1
ATOM 3658 N N . ASN A 1 465 ? 31.620 -1.855 -6.348 1.00 94.81 465 ASN A N 1
ATOM 3659 C CA . ASN A 1 465 ? 32.765 -2.092 -7.226 1.00 94.81 465 ASN A CA 1
ATOM 3660 C C . ASN A 1 465 ? 33.338 -3.521 -7.150 1.00 94.81 465 ASN A C 1
ATOM 3662 O O . ASN A 1 465 ? 34.396 -3.780 -7.725 1.00 94.81 465 ASN A O 1
ATOM 3666 N N . SER A 1 466 ? 32.657 -4.458 -6.481 1.00 92.50 466 SER A N 1
ATOM 3667 C CA . SER A 1 466 ? 33.102 -5.857 -6.352 1.00 92.50 466 SER A CA 1
ATOM 3668 C C . SER A 1 466 ? 33.320 -6.541 -7.706 1.00 92.50 466 SER A C 1
ATOM 3670 O O . SER A 1 466 ? 34.256 -7.326 -7.851 1.00 92.50 466 SER A O 1
ATOM 3672 N N . ILE A 1 467 ? 32.534 -6.168 -8.722 1.00 94.88 467 ILE A N 1
ATOM 3673 C CA . ILE A 1 467 ? 32.646 -6.692 -10.090 1.00 94.88 467 ILE A CA 1
ATOM 3674 C C . ILE A 1 467 ? 34.046 -6.507 -10.700 1.00 94.88 467 ILE A C 1
ATOM 3676 O O . ILE A 1 467 ? 34.500 -7.345 -11.473 1.00 94.88 467 ILE A O 1
ATOM 3680 N N . TYR A 1 468 ? 34.775 -5.443 -10.340 1.00 96.00 468 TYR A N 1
ATOM 3681 C CA . TYR A 1 468 ? 36.121 -5.214 -10.873 1.00 96.00 468 TYR A CA 1
ATOM 3682 C C . TYR A 1 468 ? 37.076 -6.319 -10.443 1.00 96.00 468 TYR A C 1
ATOM 3684 O O . TYR A 1 468 ? 37.804 -6.849 -11.279 1.00 96.00 468 TYR A O 1
ATOM 3692 N N . ALA A 1 469 ? 37.033 -6.700 -9.164 1.00 92.75 469 ALA A N 1
ATOM 3693 C CA . ALA A 1 469 ? 37.877 -7.760 -8.633 1.00 92.75 469 ALA A CA 1
ATOM 3694 C C . ALA A 1 469 ? 37.570 -9.109 -9.303 1.00 92.75 469 ALA A C 1
ATOM 3696 O O . ALA A 1 469 ? 38.497 -9.831 -9.664 1.00 92.75 469 ALA A O 1
ATOM 3697 N N . GLU A 1 470 ? 36.290 -9.414 -9.540 1.00 91.12 470 GLU A N 1
ATOM 3698 C CA . GLU A 1 470 ? 35.867 -10.634 -10.245 1.00 91.12 470 GLU A CA 1
ATOM 3699 C C . GLU A 1 470 ? 36.365 -10.687 -11.694 1.00 91.12 470 GLU A C 1
ATOM 3701 O O . GLU A 1 470 ? 36.729 -11.751 -12.190 1.00 91.12 470 GLU A O 1
ATOM 3706 N N . LEU A 1 471 ? 36.449 -9.533 -12.358 1.00 92.25 471 LEU A N 1
ATOM 3707 C CA . LEU A 1 471 ? 37.000 -9.402 -13.708 1.00 92.25 471 LEU A CA 1
ATOM 3708 C C . LEU A 1 471 ? 38.535 -9.264 -13.733 1.00 92.25 471 LEU A C 1
ATOM 3710 O O . LEU A 1 471 ? 39.108 -9.037 -14.800 1.00 92.25 471 LEU A O 1
ATOM 3714 N N . GLY A 1 472 ? 39.214 -9.351 -12.582 1.00 93.69 472 GLY A N 1
ATOM 3715 C CA . GLY A 1 472 ? 40.666 -9.167 -12.479 1.00 93.69 472 GLY A CA 1
ATOM 3716 C C . GLY A 1 472 ? 41.138 -7.735 -12.771 1.00 93.69 472 GLY A C 1
ATOM 3717 O O . GLY A 1 472 ? 42.268 -7.532 -13.214 1.00 93.69 472 GLY A O 1
ATOM 3718 N N . LYS A 1 473 ? 40.273 -6.738 -12.558 1.00 93.81 473 LYS A N 1
ATOM 3719 C CA . LYS A 1 473 ? 40.520 -5.309 -12.794 1.00 93.81 473 LYS A CA 1
ATOM 3720 C C . LYS A 1 473 ? 40.665 -4.550 -11.470 1.00 93.81 473 LYS A C 1
ATOM 3722 O O . LYS A 1 473 ? 40.059 -4.896 -10.460 1.00 93.81 473 LYS A O 1
ATOM 3727 N N . THR A 1 474 ? 41.425 -3.457 -11.485 1.00 94.38 474 THR A N 1
ATOM 3728 C CA . THR A 1 474 ? 41.469 -2.502 -10.366 1.00 94.38 474 THR A CA 1
ATOM 3729 C C . THR A 1 474 ? 40.257 -1.579 -10.433 1.00 94.38 474 THR A C 1
ATOM 3731 O O . THR A 1 474 ? 40.017 -0.967 -11.474 1.00 94.38 474 THR A O 1
ATOM 3734 N N . ALA A 1 475 ? 39.512 -1.454 -9.333 1.00 95.81 475 ALA A N 1
ATOM 3735 C CA . ALA A 1 475 ? 38.370 -0.549 -9.246 1.00 95.81 475 ALA A CA 1
ATOM 3736 C C . ALA A 1 475 ? 38.820 0.926 -9.290 1.00 95.81 475 ALA A C 1
ATOM 3738 O O . ALA A 1 475 ? 39.630 1.336 -8.452 1.00 95.81 475 ALA A O 1
ATOM 3739 N N . PRO A 1 476 ? 38.297 1.747 -10.217 1.00 95.19 476 PRO A N 1
ATOM 3740 C CA . PRO A 1 476 ? 38.552 3.185 -10.214 1.00 95.19 476 PRO A CA 1
ATOM 3741 C C . PRO A 1 476 ? 37.885 3.898 -9.026 1.00 95.19 476 PRO A C 1
ATOM 3743 O O . PRO A 1 476 ? 36.920 3.372 -8.455 1.00 95.19 476 PRO A O 1
ATOM 3746 N N . PRO A 1 477 ? 38.329 5.123 -8.683 1.00 95.56 477 PRO A N 1
ATOM 3747 C CA . PRO A 1 477 ? 37.630 5.975 -7.724 1.00 95.56 477 PRO A CA 1
ATOM 3748 C C . PRO A 1 477 ? 36.157 6.189 -8.108 1.00 95.56 477 PRO A C 1
ATOM 3750 O O . PRO A 1 477 ? 35.816 6.218 -9.290 1.00 95.56 477 PRO A O 1
ATOM 3753 N N . LEU A 1 478 ? 35.291 6.369 -7.104 1.00 95.44 478 LEU A N 1
ATOM 3754 C CA . LEU A 1 478 ? 33.854 6.641 -7.276 1.00 95.44 478 LEU A CA 1
ATOM 3755 C C . LEU A 1 478 ? 33.105 5.637 -8.163 1.00 95.44 478 LEU A C 1
ATOM 3757 O O . LEU A 1 478 ? 32.331 6.012 -9.041 1.00 95.44 478 LEU A O 1
ATOM 3761 N N . THR A 1 479 ? 33.322 4.351 -7.903 1.00 96.62 479 THR A N 1
ATOM 3762 C CA . THR A 1 479 ? 32.567 3.231 -8.497 1.00 96.62 479 THR A CA 1
ATOM 3763 C C . THR A 1 479 ? 31.750 2.451 -7.459 1.00 96.62 479 THR A C 1
ATOM 3765 O O . THR A 1 479 ? 31.237 1.373 -7.746 1.00 96.62 479 THR A O 1
ATOM 3768 N N . SER A 1 480 ? 31.628 2.991 -6.241 1.00 96.81 480 SER A N 1
ATOM 3769 C CA . SER A 1 480 ? 30.807 2.447 -5.159 1.00 96.81 480 SER A CA 1
ATOM 3770 C C . SER A 1 480 ? 30.108 3.581 -4.403 1.00 96.81 480 SER A C 1
ATOM 3772 O O . SER A 1 480 ? 30.732 4.615 -4.160 1.00 96.81 480 SER A O 1
ATOM 3774 N N . GLY A 1 481 ? 28.843 3.391 -4.025 1.00 94.81 481 GLY A N 1
ATOM 3775 C CA . GLY A 1 481 ? 27.987 4.409 -3.398 1.00 94.81 481 GLY A CA 1
ATOM 3776 C C . GLY A 1 481 ? 26.758 4.758 -4.245 1.00 94.81 481 GLY A C 1
ATOM 3777 O O . GLY A 1 481 ? 26.366 3.988 -5.117 1.00 94.81 481 GLY A O 1
ATOM 3778 N N . SER A 1 482 ? 26.152 5.919 -3.992 1.00 92.81 482 SER A N 1
ATOM 3779 C CA . SER A 1 482 ? 24.933 6.397 -4.665 1.00 92.81 482 SER A CA 1
ATOM 3780 C C . SER A 1 482 ? 25.047 7.874 -5.059 1.00 92.81 482 SER A C 1
ATOM 3782 O O . SER A 1 482 ? 25.649 8.664 -4.328 1.00 92.81 482 SER A O 1
ATOM 3784 N N . GLY A 1 483 ? 24.417 8.261 -6.174 1.00 94.12 483 GLY A N 1
ATOM 3785 C CA . GLY A 1 483 ? 24.441 9.632 -6.707 1.00 94.12 483 GLY A CA 1
ATOM 3786 C C . GLY A 1 483 ? 25.818 10.062 -7.227 1.00 94.12 483 GLY A C 1
ATOM 3787 O O . GLY A 1 483 ? 26.718 9.240 -7.391 1.00 94.12 483 GLY A O 1
ATOM 3788 N N . SER A 1 484 ? 25.999 11.358 -7.500 1.00 95.69 484 SER A N 1
ATOM 3789 C CA . SER A 1 484 ? 27.291 11.948 -7.915 1.00 95.69 484 SER A CA 1
ATOM 3790 C C . SER A 1 484 ? 27.905 11.333 -9.191 1.00 95.69 484 SER A C 1
ATOM 3792 O O . SER A 1 484 ? 29.119 11.403 -9.397 1.00 95.69 484 SER A O 1
ATOM 3794 N N . GLY A 1 485 ? 27.080 10.702 -10.036 1.00 95.81 485 GLY A N 1
ATOM 3795 C CA . GLY A 1 485 ? 27.502 9.988 -11.245 1.00 95.81 485 GLY A CA 1
ATOM 3796 C C . GLY A 1 485 ? 28.202 8.643 -11.000 1.00 95.81 485 GLY A C 1
ATOM 3797 O O . GLY A 1 485 ? 28.783 8.078 -11.926 1.00 95.81 485 GLY A O 1
ATOM 3798 N N . VAL A 1 486 ? 28.164 8.113 -9.773 1.00 97.06 486 VAL A N 1
ATOM 3799 C CA . VAL A 1 486 ? 28.862 6.870 -9.394 1.00 97.06 486 VAL A CA 1
ATOM 3800 C C . VAL A 1 486 ? 28.355 5.664 -10.197 1.00 97.06 486 VAL A C 1
ATOM 3802 O O . VAL A 1 486 ? 29.165 4.858 -10.654 1.00 97.06 486 VAL A O 1
ATOM 3805 N N . ALA A 1 487 ? 27.040 5.548 -10.415 1.00 96.31 487 ALA A N 1
ATOM 3806 C CA . ALA A 1 487 ? 26.440 4.412 -11.120 1.00 96.31 487 ALA A CA 1
ATOM 3807 C C . ALA A 1 487 ? 26.848 4.356 -12.604 1.00 96.31 487 ALA A C 1
ATOM 3809 O O . ALA A 1 487 ? 27.336 3.324 -13.064 1.00 96.31 487 ALA A O 1
ATOM 3810 N N . MET A 1 488 ? 26.781 5.473 -13.343 1.00 96.06 488 MET A N 1
ATOM 3811 C CA . MET A 1 488 ? 27.321 5.494 -14.715 1.00 96.06 488 MET A CA 1
ATOM 3812 C C . MET A 1 488 ? 28.835 5.272 -14.751 1.00 96.06 488 MET A C 1
ATOM 3814 O O . MET A 1 488 ? 29.339 4.645 -15.682 1.00 96.06 488 MET A O 1
ATOM 3818 N N . ASN A 1 489 ? 29.579 5.764 -13.751 1.00 97.56 489 ASN A N 1
ATOM 3819 C CA . ASN A 1 489 ? 31.025 5.574 -13.697 1.00 97.56 489 ASN A CA 1
ATOM 3820 C C . ASN A 1 489 ? 31.386 4.103 -13.488 1.00 97.56 489 ASN A C 1
ATOM 3822 O O . ASN A 1 489 ? 32.338 3.632 -14.110 1.00 97.56 489 ASN A O 1
ATOM 3826 N N . LEU A 1 490 ? 30.624 3.384 -12.652 1.00 97.25 490 LEU A N 1
ATOM 3827 C CA . LEU A 1 490 ? 30.742 1.939 -12.474 1.00 97.25 490 LEU A CA 1
ATOM 3828 C C . LEU A 1 490 ? 30.655 1.239 -13.830 1.00 97.25 490 LEU A C 1
ATOM 3830 O O . LEU A 1 490 ? 31.585 0.514 -14.159 1.00 97.25 490 LEU A O 1
ATOM 3834 N N . VAL A 1 491 ? 29.613 1.495 -14.625 1.00 96.94 491 VAL A N 1
ATOM 3835 C CA . VAL A 1 491 ? 29.410 0.809 -15.914 1.00 96.94 491 VAL A CA 1
ATOM 3836 C C . VAL A 1 491 ? 30.435 1.257 -16.960 1.00 96.94 491 VAL A C 1
ATOM 3838 O O . VAL A 1 491 ? 31.146 0.430 -17.526 1.00 96.94 491 VAL A O 1
ATOM 3841 N N . THR A 1 492 ? 30.608 2.569 -17.149 1.00 97.19 492 THR A N 1
ATOM 3842 C CA . THR A 1 492 ? 31.533 3.139 -18.149 1.00 97.19 492 THR A CA 1
ATOM 3843 C C . THR A 1 492 ? 32.972 2.663 -17.937 1.00 97.19 492 THR A C 1
ATOM 3845 O O . THR A 1 492 ? 33.719 2.423 -18.887 1.00 97.19 492 THR A O 1
ATOM 3848 N N . SER A 1 493 ? 33.399 2.534 -16.682 1.00 96.88 493 SER A N 1
ATOM 3849 C CA . SER A 1 493 ? 34.767 2.141 -16.351 1.00 96.88 493 SER A CA 1
ATOM 3850 C C . SER A 1 493 ? 35.044 0.640 -16.520 1.00 96.88 493 SER A C 1
ATOM 3852 O O . SER A 1 493 ? 36.217 0.256 -16.565 1.00 96.88 493 SER A O 1
ATOM 3854 N N . LEU A 1 494 ? 34.015 -0.204 -16.691 1.00 95.88 494 LEU A N 1
ATOM 3855 C CA . LEU A 1 494 ? 34.206 -1.622 -17.017 1.00 95.88 494 LEU A CA 1
ATOM 3856 C C . LEU A 1 494 ? 34.872 -1.800 -18.381 1.00 95.88 494 LEU A C 1
ATOM 3858 O O . LEU A 1 494 ? 35.605 -2.776 -18.556 1.00 95.88 494 LEU A O 1
ATOM 3862 N N . LYS A 1 495 ? 34.673 -0.853 -19.313 1.00 94.88 495 LYS A N 1
ATOM 3863 C CA . LYS A 1 495 ? 35.136 -0.942 -20.709 1.00 94.88 495 LYS A CA 1
ATOM 3864 C C . LYS A 1 495 ? 34.697 -2.261 -21.357 1.00 94.88 495 LYS A C 1
ATOM 3866 O O . LYS A 1 495 ? 35.524 -2.988 -21.902 1.00 94.88 495 LYS A O 1
ATOM 3871 N N . MET A 1 496 ? 33.416 -2.574 -21.196 1.00 95.31 496 MET A N 1
ATOM 3872 C CA . MET A 1 496 ? 32.735 -3.735 -21.765 1.00 95.31 496 MET A CA 1
ATOM 3873 C C . MET A 1 496 ? 31.505 -3.244 -22.529 1.00 95.31 496 MET A C 1
ATOM 3875 O O . MET A 1 496 ? 30.907 -2.244 -22.127 1.00 95.31 496 MET A O 1
ATOM 3879 N N . ASP A 1 497 ? 31.111 -3.941 -23.589 1.00 95.31 497 ASP A N 1
ATOM 3880 C CA . ASP A 1 497 ? 29.804 -3.757 -24.230 1.00 95.31 497 ASP A CA 1
ATOM 3881 C C . ASP A 1 497 ? 28.739 -4.441 -23.364 1.00 95.31 497 ASP A C 1
ATOM 3883 O O . ASP A 1 497 ? 28.384 -5.594 -23.578 1.00 95.31 497 ASP A O 1
ATOM 3887 N N . THR A 1 498 ? 28.292 -3.740 -22.321 1.00 95.06 498 THR A N 1
ATOM 3888 C CA . THR A 1 498 ? 27.304 -4.210 -21.340 1.00 95.06 498 THR A CA 1
ATOM 3889 C C . THR A 1 498 ? 26.313 -3.090 -21.019 1.00 95.06 498 THR A C 1
ATOM 3891 O O . THR A 1 498 ? 26.717 -1.924 -20.964 1.00 95.06 498 THR A O 1
ATOM 3894 N N . PRO A 1 499 ? 25.032 -3.404 -20.757 1.00 96.44 499 PRO A N 1
ATOM 3895 C CA . PRO A 1 499 ? 24.070 -2.400 -20.319 1.00 96.44 499 PRO A CA 1
ATOM 3896 C C . PRO A 1 499 ? 24.282 -1.991 -18.863 1.00 96.44 499 PRO A C 1
ATOM 3898 O O . PRO A 1 499 ? 24.833 -2.752 -18.058 1.00 96.44 499 PRO A O 1
ATOM 3901 N N . GLY A 1 500 ? 23.781 -0.804 -18.517 1.00 96.50 500 GLY A N 1
ATOM 3902 C CA . GLY A 1 500 ? 23.557 -0.415 -17.131 1.00 96.50 500 GLY A CA 1
ATOM 3903 C C . GLY A 1 500 ? 22.307 -1.087 -16.559 1.00 96.50 500 GLY A C 1
ATOM 3904 O O . GLY A 1 500 ? 22.372 -1.688 -15.480 1.00 96.50 500 GLY A O 1
ATOM 3905 N N . CYS A 1 501 ? 21.199 -1.037 -17.302 1.00 97.06 501 CYS A N 1
ATOM 3906 C CA . CYS A 1 501 ? 19.990 -1.812 -17.044 1.00 97.06 501 CYS A CA 1
ATOM 3907 C C . CYS A 1 501 ? 19.141 -1.922 -18.317 1.00 97.06 501 CYS A C 1
ATOM 3909 O O . CYS A 1 501 ? 18.399 -1.006 -18.634 1.00 97.06 501 CYS A O 1
ATOM 3911 N N . ASP A 1 502 ? 19.226 -3.042 -19.028 1.00 97.00 502 ASP A N 1
ATOM 3912 C CA . ASP A 1 502 ? 18.472 -3.302 -20.257 1.00 97.00 502 ASP A CA 1
ATOM 3913 C C . ASP A 1 502 ? 17.389 -4.357 -20.008 1.00 97.00 502 ASP A C 1
ATOM 3915 O O . ASP A 1 502 ? 17.685 -5.450 -19.525 1.00 97.00 502 ASP A O 1
ATOM 3919 N N . VAL A 1 503 ? 16.137 -4.067 -20.353 1.00 98.25 503 VAL A N 1
ATOM 3920 C CA . VAL A 1 503 ? 14.977 -4.845 -19.903 1.00 98.25 503 VAL A CA 1
ATOM 3921 C C . VAL A 1 503 ? 14.258 -5.431 -21.101 1.00 98.25 503 VAL A C 1
ATOM 3923 O O . VAL A 1 503 ? 13.725 -4.672 -21.894 1.00 98.25 503 VAL A O 1
ATOM 3926 N N . GLY A 1 504 ? 14.223 -6.760 -21.187 1.00 98.19 504 GLY A N 1
ATOM 3927 C CA . GLY A 1 504 ? 13.485 -7.489 -22.221 1.00 98.19 504 GLY A CA 1
ATOM 3928 C C . GLY A 1 504 ? 12.499 -8.488 -21.622 1.00 98.19 504 GLY A C 1
ATOM 3929 O O . GLY A 1 504 ? 12.550 -8.778 -20.422 1.00 98.19 504 GLY A O 1
ATOM 3930 N N . LEU A 1 505 ? 11.625 -9.053 -22.454 1.00 98.56 505 LEU A N 1
ATOM 3931 C CA . LEU A 1 505 ? 10.657 -10.076 -22.056 1.00 98.56 505 LEU A CA 1
ATOM 3932 C C . LEU A 1 505 ? 11.166 -11.485 -22.363 1.00 98.56 505 LEU A C 1
ATOM 3934 O O . LEU A 1 505 ? 11.565 -11.808 -23.484 1.00 98.56 505 LEU A O 1
ATOM 3938 N N . TYR A 1 506 ? 11.084 -12.343 -21.352 1.00 98.31 506 TYR A N 1
ATOM 3939 C CA . TYR A 1 506 ? 11.575 -13.715 -21.372 1.00 98.31 506 TYR A CA 1
ATOM 3940 C C . TYR A 1 506 ? 10.533 -14.663 -20.803 1.00 98.31 506 TYR A C 1
ATOM 3942 O O . TYR A 1 506 ? 9.726 -14.273 -19.963 1.00 98.31 506 TYR A O 1
ATOM 3950 N N . ARG A 1 507 ? 10.580 -15.927 -21.217 1.00 97.00 507 ARG A N 1
ATOM 3951 C CA . ARG A 1 507 ? 9.810 -17.010 -20.603 1.00 97.00 507 ARG A CA 1
ATOM 3952 C C . ARG A 1 507 ? 10.711 -17.942 -19.807 1.00 97.00 507 ARG A C 1
ATOM 3954 O O . ARG A 1 507 ? 11.849 -18.216 -20.193 1.00 97.00 507 ARG A O 1
ATOM 3961 N N . ALA A 1 508 ? 10.185 -18.451 -18.702 1.00 97.31 508 ALA A N 1
ATOM 3962 C CA . ALA A 1 508 ? 10.845 -19.470 -17.906 1.00 97.31 508 ALA A CA 1
ATOM 3963 C C . ALA A 1 508 ? 10.848 -20.814 -18.646 1.00 97.31 508 ALA A C 1
ATOM 3965 O O . ALA A 1 508 ? 9.800 -21.285 -19.084 1.00 97.31 508 ALA A O 1
ATOM 3966 N N . THR A 1 509 ? 12.010 -21.463 -18.729 1.00 96.25 509 THR A N 1
ATOM 3967 C CA . THR A 1 509 ? 12.104 -22.860 -19.202 1.00 96.25 509 THR A CA 1
ATOM 3968 C C . THR A 1 509 ? 12.006 -23.872 -18.058 1.00 96.25 509 THR A C 1
ATOM 3970 O O . THR A 1 509 ? 11.708 -25.044 -18.285 1.00 96.25 509 THR A O 1
ATOM 3973 N N . GLN A 1 510 ? 12.226 -23.418 -16.821 1.00 95.38 510 GLN A N 1
ATOM 3974 C CA . GLN A 1 510 ? 12.089 -24.201 -15.597 1.00 95.38 510 GLN A CA 1
ATOM 3975 C C . GLN A 1 510 ? 11.762 -23.302 -14.399 1.00 95.38 510 GLN A C 1
ATOM 3977 O O . GLN A 1 510 ? 12.127 -22.125 -14.376 1.00 95.38 510 GLN A O 1
ATOM 3982 N N . ILE A 1 511 ? 11.105 -23.878 -13.391 1.00 95.12 511 ILE A N 1
ATOM 3983 C CA . ILE A 1 511 ? 10.756 -23.218 -12.129 1.00 95.12 511 ILE A CA 1
ATOM 3984 C C . ILE A 1 511 ? 11.106 -24.173 -10.971 1.00 95.12 511 ILE A C 1
ATOM 3986 O O . ILE A 1 511 ? 10.646 -25.316 -10.997 1.00 95.12 511 ILE A O 1
ATOM 3990 N N . PRO A 1 512 ? 11.878 -23.744 -9.954 1.00 96.12 512 PRO A N 1
ATOM 3991 C CA . PRO A 1 512 ? 12.592 -22.467 -9.868 1.00 96.12 512 PRO A CA 1
ATOM 3992 C C . PRO A 1 512 ? 13.810 -22.413 -10.809 1.00 96.12 512 PRO A C 1
ATOM 3994 O O . PRO A 1 512 ? 14.528 -23.402 -10.985 1.00 96.12 512 PRO A O 1
ATOM 3997 N N . SER A 1 513 ? 14.068 -21.237 -11.380 1.00 96.81 513 SER A N 1
ATOM 3998 C CA . SER A 1 513 ? 15.251 -20.946 -12.190 1.00 96.81 513 SER A CA 1
ATOM 3999 C C . SER A 1 513 ? 16.520 -20.989 -11.332 1.00 96.81 513 SER A C 1
ATOM 4001 O O . SER A 1 513 ? 16.592 -20.396 -10.254 1.00 96.81 513 SER A O 1
ATOM 4003 N N . GLN A 1 514 ? 17.541 -21.685 -11.829 1.00 94.38 514 GLN A N 1
ATOM 4004 C CA . GLN A 1 514 ? 18.825 -21.865 -11.147 1.00 94.38 514 GLN A CA 1
ATOM 4005 C C . GLN A 1 514 ? 19.898 -20.921 -11.694 1.00 94.38 514 GLN A C 1
ATOM 4007 O O . GLN A 1 514 ? 20.882 -20.635 -11.016 1.00 94.38 514 GLN A O 1
ATOM 4012 N N . HIS A 1 515 ? 19.711 -20.425 -12.916 1.00 95.75 515 HIS A N 1
ATOM 4013 C CA . HIS A 1 515 ? 20.645 -19.550 -13.605 1.00 95.75 515 HIS A CA 1
ATOM 4014 C C . HIS A 1 515 ? 19.900 -18.644 -14.604 1.00 95.75 515 HIS A C 1
ATOM 4016 O O . HIS A 1 515 ? 18.924 -19.099 -15.202 1.00 95.75 515 HIS A O 1
ATOM 4022 N N . PRO A 1 516 ? 20.366 -17.411 -14.894 1.00 95.94 516 PRO A N 1
ATOM 4023 C CA . PRO A 1 516 ? 19.703 -16.544 -15.879 1.00 95.94 516 PRO A CA 1
ATOM 4024 C C . PRO A 1 516 ? 19.614 -17.166 -17.281 1.00 95.94 516 PRO A C 1
ATOM 4026 O O . PRO A 1 516 ? 18.679 -16.922 -18.029 1.00 95.94 516 PRO A O 1
ATOM 4029 N N . GLY A 1 517 ? 20.556 -18.052 -17.614 1.00 94.06 517 GLY A N 1
ATOM 4030 C CA . GLY A 1 517 ? 20.528 -18.856 -18.844 1.00 94.06 517 GLY A CA 1
ATOM 4031 C C . GLY A 1 517 ? 19.419 -19.917 -18.919 1.00 94.06 517 GLY A C 1
ATOM 4032 O O . GLY A 1 517 ? 19.427 -20.708 -19.858 1.00 94.06 517 GLY A O 1
ATOM 4033 N N . ASP A 1 518 ? 18.525 -19.980 -17.933 1.00 95.75 518 ASP A N 1
ATOM 4034 C CA . ASP A 1 518 ? 17.303 -20.791 -17.955 1.00 95.75 518 ASP A CA 1
ATOM 4035 C C . ASP A 1 518 ? 16.088 -19.979 -18.458 1.00 95.75 518 ASP A C 1
ATOM 4037 O O . ASP A 1 518 ? 14.954 -20.468 -18.466 1.00 95.75 518 ASP A O 1
ATOM 4041 N N . LEU A 1 519 ? 16.313 -18.724 -18.850 1.00 97.25 519 LEU A N 1
ATOM 4042 C CA . LEU A 1 519 ? 15.333 -17.862 -19.493 1.00 97.25 519 LEU A CA 1
ATOM 4043 C C . LEU A 1 519 ? 15.464 -17.957 -21.013 1.00 97.25 519 LEU A C 1
ATOM 4045 O O . LEU A 1 519 ? 16.567 -17.940 -21.561 1.00 97.25 519 LEU A O 1
ATOM 4049 N N . GLU A 1 520 ? 14.328 -18.019 -21.699 1.00 96.31 520 GLU A N 1
ATOM 4050 C CA . GLU A 1 520 ? 14.258 -17.992 -23.157 1.00 96.31 520 GLU A CA 1
ATOM 4051 C C . GLU A 1 520 ? 13.671 -16.660 -23.624 1.00 96.31 520 GLU A C 1
ATOM 4053 O O . GLU A 1 520 ? 12.623 -16.230 -23.143 1.00 96.31 520 GLU A O 1
ATOM 4058 N N . MET A 1 521 ? 14.364 -15.997 -24.549 1.00 96.62 521 MET A N 1
ATOM 4059 C CA . MET A 1 521 ? 13.972 -14.688 -25.070 1.00 96.62 521 MET A CA 1
ATOM 4060 C C . MET A 1 521 ? 12.640 -14.766 -25.823 1.00 96.62 521 MET A C 1
ATOM 4062 O O . MET A 1 521 ? 12.477 -15.595 -26.718 1.00 96.62 521 MET A O 1
ATOM 4066 N N . VAL A 1 522 ? 11.719 -13.858 -25.492 1.00 96.19 522 VAL A N 1
ATOM 4067 C CA . VAL A 1 522 ? 10.476 -13.629 -26.244 1.00 96.19 522 VAL A CA 1
ATOM 4068 C C . VAL A 1 522 ? 10.637 -12.402 -27.143 1.00 96.19 522 VAL A C 1
ATOM 4070 O O . VAL A 1 522 ? 10.435 -12.497 -28.353 1.00 96.19 522 VAL A O 1
ATOM 4073 N N . VAL A 1 523 ? 11.048 -11.272 -26.559 1.00 96.81 523 VAL A N 1
ATOM 4074 C CA . VAL A 1 523 ? 11.419 -10.039 -27.268 1.00 96.81 523 VAL A CA 1
ATOM 4075 C C . VAL A 1 523 ? 12.414 -9.243 -26.424 1.00 96.81 523 VAL A C 1
ATOM 4077 O O . VAL A 1 523 ? 12.230 -9.117 -25.216 1.00 96.81 523 VAL A O 1
ATOM 4080 N N . ASP A 1 524 ? 13.482 -8.752 -27.051 1.00 96.56 524 ASP A N 1
ATOM 4081 C CA . ASP A 1 524 ? 14.540 -7.986 -26.383 1.00 96.56 524 ASP A CA 1
ATOM 4082 C C . ASP A 1 524 ? 15.320 -7.157 -27.414 1.00 96.56 524 ASP A C 1
ATOM 4084 O O . ASP A 1 524 ? 16.134 -7.685 -28.185 1.00 96.56 524 ASP A O 1
ATOM 4088 N N . SER A 1 525 ? 15.039 -5.860 -27.477 1.00 93.94 525 SER A N 1
ATOM 4089 C CA . SER A 1 525 ? 15.696 -4.941 -28.401 1.00 93.94 525 SER A CA 1
ATOM 4090 C C . SER A 1 525 ? 16.641 -4.005 -27.665 1.00 93.94 525 SER A C 1
ATOM 4092 O O . SER A 1 525 ? 16.284 -3.391 -26.668 1.00 93.94 525 SER A O 1
ATOM 4094 N N . LYS A 1 526 ? 17.834 -3.782 -28.229 1.00 92.25 526 LYS A N 1
ATOM 4095 C CA . LYS A 1 526 ? 18.832 -2.879 -27.635 1.00 92.25 526 LYS A CA 1
ATOM 4096 C C . LYS A 1 526 ? 18.317 -1.444 -27.460 1.00 92.25 526 LYS A C 1
ATOM 4098 O O . LYS A 1 526 ? 18.868 -0.730 -26.627 1.00 92.25 526 LYS A O 1
ATOM 4103 N N . ASP A 1 527 ? 17.309 -1.012 -28.210 1.00 94.44 527 ASP A N 1
ATOM 4104 C CA . ASP A 1 527 ? 16.822 0.375 -28.203 1.00 94.44 527 ASP A CA 1
ATOM 4105 C C . ASP A 1 527 ? 15.622 0.603 -27.269 1.00 94.44 527 ASP A C 1
ATOM 4107 O O . ASP A 1 527 ? 15.178 1.741 -27.095 1.00 94.44 527 ASP A O 1
ATOM 4111 N N . TRP A 1 528 ? 15.093 -0.457 -26.653 1.00 97.31 528 TRP A N 1
ATOM 4112 C CA . TRP A 1 528 ? 13.842 -0.400 -25.907 1.00 97.31 528 TRP A CA 1
ATOM 4113 C C . TRP A 1 528 ? 13.936 -1.126 -24.567 1.00 97.31 528 TRP A C 1
ATOM 4115 O O . TRP A 1 528 ? 14.719 -2.046 -24.388 1.00 97.31 528 TRP A O 1
ATOM 4125 N N . HIS A 1 529 ? 13.107 -0.703 -23.619 1.00 98.12 529 HIS A N 1
ATOM 4126 C CA . HIS A 1 529 ? 12.724 -1.528 -22.481 1.00 98.12 529 HIS A CA 1
ATOM 4127 C C . HIS A 1 529 ? 11.392 -2.202 -22.785 1.00 98.12 529 HIS A C 1
ATOM 4129 O O . HIS A 1 529 ? 10.368 -1.514 -22.833 1.00 98.12 529 HIS A O 1
ATOM 4135 N N . GLU A 1 530 ? 11.374 -3.521 -22.962 1.00 98.31 530 GLU A N 1
ATOM 4136 C CA . GLU A 1 530 ? 10.142 -4.295 -23.093 1.00 98.31 530 GLU A CA 1
ATOM 4137 C C . GLU A 1 530 ? 9.618 -4.748 -21.726 1.00 98.31 530 GLU A C 1
ATOM 4139 O O . GLU A 1 530 ? 10.237 -5.539 -21.013 1.00 98.31 530 GLU A O 1
ATOM 4144 N N . ILE A 1 531 ? 8.436 -4.251 -21.358 1.00 97.69 531 ILE A N 1
ATOM 4145 C CA . ILE A 1 531 ? 7.813 -4.484 -20.050 1.00 97.69 531 ILE A CA 1
ATOM 4146 C C . ILE A 1 531 ? 6.320 -4.796 -20.183 1.00 97.69 531 ILE A C 1
ATOM 4148 O O . ILE A 1 531 ? 5.701 -4.599 -21.231 1.00 97.69 531 ILE A O 1
ATOM 4152 N N . MET A 1 532 ? 5.719 -5.250 -19.077 1.00 97.31 532 MET A N 1
ATOM 4153 C CA . MET A 1 532 ? 4.263 -5.422 -18.935 1.00 97.31 532 MET A CA 1
ATOM 4154 C C . MET A 1 532 ? 3.628 -6.302 -20.025 1.00 97.31 532 MET A C 1
ATOM 4156 O O . MET A 1 532 ? 2.535 -6.015 -20.515 1.00 97.31 532 MET A O 1
ATOM 4160 N N . GLY A 1 533 ? 4.314 -7.379 -20.413 1.00 97.75 533 GLY A N 1
ATOM 4161 C CA . GLY A 1 533 ? 3.793 -8.326 -21.391 1.00 97.75 533 GLY A CA 1
ATOM 4162 C C . GLY A 1 533 ? 2.521 -9.036 -20.909 1.00 97.75 533 GLY A C 1
ATOM 4163 O O . GLY A 1 533 ? 2.360 -9.327 -19.721 1.00 97.75 533 GLY A O 1
ATOM 4164 N N . ARG A 1 534 ? 1.617 -9.353 -21.837 1.00 98.19 534 ARG A N 1
ATOM 4165 C CA . ARG A 1 534 ? 0.426 -10.189 -21.628 1.00 98.19 534 ARG A CA 1
ATOM 4166 C C . ARG A 1 534 ? 0.191 -11.077 -22.840 1.00 98.19 534 ARG A C 1
ATOM 4168 O O . ARG A 1 534 ? 0.302 -10.606 -23.969 1.00 98.19 534 ARG A O 1
ATOM 4175 N N . ALA A 1 535 ? -0.185 -12.333 -22.615 1.00 98.06 535 ALA A N 1
ATOM 4176 C CA . ALA A 1 535 ? -0.642 -13.198 -23.696 1.00 98.06 535 ALA A CA 1
ATOM 4177 C C . ALA A 1 535 ? -1.997 -12.712 -24.232 1.00 98.06 535 ALA A C 1
ATOM 4179 O O . ALA A 1 535 ? -2.939 -12.503 -23.469 1.00 98.06 535 ALA A O 1
ATOM 4180 N N . VAL A 1 536 ? -2.097 -12.548 -25.550 1.00 98.38 536 VAL A N 1
ATOM 4181 C CA . VAL A 1 536 ? -3.325 -12.181 -26.267 1.00 98.38 536 VAL A CA 1
ATOM 4182 C C . VAL A 1 536 ? -3.984 -13.459 -26.768 1.00 98.38 536 VAL A C 1
ATOM 4184 O O . VAL A 1 536 ? -3.958 -13.799 -27.949 1.00 98.38 536 VAL A O 1
ATOM 4187 N N . VAL A 1 537 ? -4.516 -14.217 -25.816 1.00 97.31 537 VAL A N 1
ATOM 4188 C CA . VAL A 1 537 ? -5.178 -15.505 -26.034 1.00 97.31 537 VAL A CA 1
ATOM 4189 C C . VAL A 1 537 ? -6.460 -15.561 -25.203 1.00 97.31 537 VAL A C 1
ATOM 4191 O O . VAL A 1 537 ? -6.562 -14.839 -24.210 1.00 97.31 537 VAL A O 1
ATOM 4194 N N . PRO A 1 538 ? -7.436 -16.412 -25.564 1.00 97.62 538 PRO A N 1
ATOM 4195 C CA . PRO A 1 538 ? -8.581 -16.666 -24.699 1.00 97.62 538 PRO A CA 1
ATOM 4196 C C . PRO A 1 538 ? -8.144 -17.124 -23.303 1.00 97.62 538 PRO A C 1
ATOM 4198 O O . PRO A 1 538 ? -7.174 -17.874 -23.168 1.00 97.62 538 PRO A O 1
ATOM 4201 N N . TYR A 1 539 ? -8.902 -16.738 -22.278 1.00 98.19 539 TYR A N 1
ATOM 4202 C CA . TYR A 1 539 ? -8.668 -17.102 -20.876 1.00 98.19 539 TYR A CA 1
ATOM 4203 C C . TYR A 1 539 ? -8.532 -18.624 -20.695 1.00 98.19 539 TYR A C 1
ATOM 4205 O O . TYR A 1 539 ? -7.658 -19.092 -19.961 1.00 98.19 539 TYR A O 1
ATOM 4213 N N . ALA A 1 540 ? -9.301 -19.397 -21.471 1.00 98.00 540 ALA A N 1
ATOM 4214 C CA . ALA A 1 540 ? -9.253 -20.859 -21.514 1.00 98.00 540 ALA A CA 1
ATOM 4215 C C . ALA A 1 540 ? -7.883 -21.433 -21.875 1.00 98.00 540 ALA A C 1
ATOM 4217 O O . ALA A 1 540 ? -7.522 -22.497 -21.376 1.00 98.00 540 ALA A O 1
ATOM 4218 N N . ASN A 1 541 ? -7.085 -20.732 -22.681 1.00 97.50 541 ASN A N 1
ATOM 4219 C CA . ASN A 1 541 ? -5.761 -21.215 -23.060 1.00 97.50 541 ASN A CA 1
ATOM 4220 C C . ASN A 1 541 ? -4.768 -21.145 -21.892 1.00 97.50 541 ASN A C 1
ATOM 4222 O O . ASN A 1 541 ? -3.822 -21.928 -21.863 1.00 97.50 541 ASN A O 1
ATOM 4226 N N . ILE A 1 542 ? -4.975 -20.224 -20.944 1.00 97.88 542 ILE A N 1
ATOM 4227 C CA . ILE A 1 542 ? -4.144 -20.090 -19.742 1.00 97.88 542 ILE A CA 1
ATOM 4228 C C . ILE A 1 542 ? -4.732 -20.926 -18.605 1.00 97.88 542 ILE A C 1
ATOM 4230 O O . ILE A 1 542 ? -4.021 -21.728 -18.021 1.00 97.88 542 ILE A O 1
ATOM 4234 N N . HIS A 1 543 ? -6.022 -20.784 -18.298 1.00 97.81 543 HIS A N 1
ATOM 4235 C CA . HIS A 1 543 ? -6.616 -21.322 -17.065 1.00 97.81 543 HIS A CA 1
ATOM 4236 C C . HIS A 1 543 ? -7.505 -22.561 -17.261 1.00 97.81 543 HIS A C 1
ATOM 4238 O O . HIS A 1 543 ? -8.086 -23.061 -16.292 1.00 97.81 543 HIS A O 1
ATOM 4244 N N . GLY A 1 544 ? -7.658 -23.043 -18.499 1.00 97.06 544 GLY A N 1
ATOM 4245 C CA . GLY A 1 544 ? -8.474 -24.217 -18.830 1.00 97.06 544 GLY A CA 1
ATOM 4246 C C . GLY A 1 544 ? -9.991 -24.018 -18.699 1.00 97.06 544 GLY A C 1
ATOM 4247 O O . GLY A 1 544 ? -10.733 -24.993 -18.785 1.00 97.06 544 GLY A O 1
ATOM 4248 N N . VAL A 1 545 ? -10.454 -22.785 -18.472 1.00 97.38 545 VAL A N 1
ATOM 4249 C CA . VAL A 1 545 ? -11.871 -22.389 -18.349 1.00 97.38 545 VAL A CA 1
ATOM 4250 C C . VAL A 1 545 ? -12.117 -21.099 -19.133 1.00 97.38 545 VAL A C 1
ATOM 4252 O O . VAL A 1 545 ? -11.195 -20.310 -19.287 1.00 97.38 545 VAL A O 1
ATOM 4255 N N . ASP A 1 546 ? -13.331 -20.857 -19.627 1.00 97.06 546 ASP A N 1
ATOM 4256 C CA . ASP A 1 546 ? -13.604 -19.717 -20.526 1.00 97.06 546 ASP A CA 1
ATOM 4257 C C . ASP A 1 546 ? -13.551 -18.346 -19.837 1.00 97.06 546 ASP A C 1
ATOM 4259 O O . ASP A 1 546 ? -13.306 -17.329 -20.484 1.00 97.06 546 ASP A O 1
ATOM 4263 N N . HIS A 1 547 ? -13.785 -18.309 -18.529 1.00 97.25 547 HIS A N 1
ATOM 4264 C CA . HIS A 1 547 ? -13.721 -17.114 -17.696 1.00 97.25 547 HIS A CA 1
ATOM 4265 C C . HIS A 1 547 ? -13.484 -17.512 -16.226 1.00 97.25 547 HIS A C 1
ATOM 4267 O O . HIS A 1 547 ? -13.712 -18.672 -15.872 1.00 97.25 547 HIS A O 1
ATOM 4273 N N . PRO A 1 548 ? -13.046 -16.576 -15.366 1.00 97.88 548 PRO A N 1
ATOM 4274 C CA . PRO A 1 548 ? -13.026 -16.763 -13.915 1.00 97.88 548 PRO A CA 1
ATOM 4275 C C . PRO A 1 548 ? -14.398 -17.114 -13.333 1.00 97.88 548 PRO A C 1
ATOM 4277 O O . PRO A 1 548 ? -15.425 -16.818 -13.950 1.00 97.88 548 PRO A O 1
ATOM 4280 N N . ASP A 1 549 ? -14.433 -17.650 -12.115 1.00 97.62 549 ASP A N 1
ATOM 4281 C CA . ASP A 1 549 ? -15.693 -17.855 -11.398 1.00 97.62 549 ASP A CA 1
ATOM 4282 C C . ASP A 1 549 ? -16.486 -16.543 -11.281 1.00 97.62 549 ASP A C 1
ATOM 4284 O O . ASP A 1 549 ? -15.941 -15.462 -11.047 1.00 97.62 549 ASP A O 1
ATOM 4288 N N . ILE A 1 550 ? -17.805 -16.628 -11.465 1.00 96.00 550 ILE A N 1
ATOM 4289 C CA . ILE A 1 550 ? -18.684 -15.463 -11.357 1.00 96.00 550 ILE A CA 1
ATOM 4290 C C . ILE A 1 550 ? -19.093 -15.302 -9.898 1.00 96.00 550 ILE A C 1
ATOM 4292 O O . ILE A 1 550 ? -19.797 -16.144 -9.339 1.00 96.00 550 ILE A O 1
ATOM 4296 N N . ILE A 1 551 ? -18.689 -14.182 -9.303 1.00 95.50 551 ILE A N 1
ATOM 4297 C CA . ILE A 1 551 ? -19.133 -13.775 -7.975 1.00 95.50 551 ILE A CA 1
ATOM 4298 C C . ILE A 1 551 ? -20.264 -12.761 -8.132 1.00 95.50 551 ILE A C 1
ATOM 4300 O O . ILE A 1 551 ? -20.060 -11.643 -8.605 1.00 95.50 551 ILE A O 1
ATOM 4304 N N . GLU A 1 552 ? -21.466 -13.163 -7.726 1.00 92.56 552 GLU A N 1
ATOM 4305 C CA . GLU A 1 552 ? -22.625 -12.272 -7.664 1.00 92.56 552 GLU A CA 1
ATOM 4306 C C . GLU A 1 552 ? -22.383 -11.107 -6.696 1.00 92.56 552 GLU A C 1
ATOM 4308 O O . GLU A 1 552 ? -21.665 -11.234 -5.703 1.00 92.56 552 GLU A O 1
ATOM 4313 N N . ARG A 1 553 ? -23.026 -9.964 -6.945 1.00 90.31 553 ARG A N 1
ATOM 4314 C CA . ARG A 1 553 ? -22.907 -8.797 -6.057 1.00 90.31 553 ARG A CA 1
ATOM 4315 C C . ARG A 1 553 ? -23.399 -9.116 -4.642 1.00 90.31 553 ARG A C 1
ATOM 4317 O O . ARG A 1 553 ? -24.281 -9.957 -4.440 1.00 90.31 553 ARG A O 1
ATOM 4324 N N . ALA A 1 554 ? -22.835 -8.445 -3.644 1.00 91.00 554 ALA A N 1
ATOM 4325 C CA . ALA A 1 554 ? -23.136 -8.675 -2.234 1.00 91.00 554 ALA A CA 1
ATOM 4326 C C . ALA A 1 554 ? -24.631 -8.511 -1.894 1.00 91.00 554 ALA A C 1
ATOM 4328 O O . ALA A 1 554 ? -25.166 -9.316 -1.128 1.00 91.00 554 ALA A O 1
ATOM 4329 N N . ASP A 1 555 ? -25.310 -7.543 -2.523 1.00 86.00 555 ASP A N 1
ATOM 4330 C CA . ASP A 1 555 ? -26.748 -7.272 -2.370 1.00 86.00 555 ASP A CA 1
ATOM 4331 C C . ASP A 1 555 ? -27.654 -8.363 -2.963 1.00 86.00 555 ASP A C 1
ATOM 4333 O O . ASP A 1 555 ? -28.826 -8.448 -2.605 1.00 86.00 555 ASP A O 1
ATOM 4337 N N . VAL A 1 556 ? -27.122 -9.197 -3.860 1.00 87.56 556 VAL A N 1
ATOM 4338 C CA . VAL A 1 556 ? -27.833 -10.339 -4.459 1.00 87.56 556 VAL A CA 1
ATOM 4339 C C . VAL A 1 556 ? -27.588 -11.618 -3.658 1.00 87.56 556 VAL A C 1
ATOM 4341 O O . VAL A 1 556 ? -28.507 -12.411 -3.460 1.00 87.56 556 VAL A O 1
ATOM 4344 N N . ARG A 1 557 ? -26.353 -11.827 -3.181 1.00 88.44 557 ARG A N 1
ATOM 4345 C CA . ARG A 1 557 ? -25.963 -13.029 -2.419 1.00 88.44 557 ARG A CA 1
ATOM 4346 C C . ARG A 1 557 ? -26.574 -13.079 -1.022 1.00 88.44 557 ARG A C 1
ATOM 4348 O O . ARG A 1 557 ? -26.810 -14.165 -0.496 1.00 88.44 557 ARG A O 1
ATOM 4355 N N . THR A 1 558 ? -26.798 -11.919 -0.413 1.00 85.81 558 THR A N 1
ATOM 4356 C CA . THR A 1 558 ? -27.249 -11.825 0.976 1.00 85.81 558 THR A CA 1
ATOM 4357 C C . THR A 1 558 ? -28.753 -11.603 1.038 1.00 85.81 558 THR A C 1
ATOM 4359 O O . THR A 1 558 ? -29.268 -10.613 0.531 1.00 85.81 558 THR A O 1
ATOM 4362 N N . SER A 1 559 ? -29.464 -12.486 1.739 1.00 84.38 559 SER A N 1
ATOM 4363 C CA . SER A 1 559 ? -30.873 -12.287 2.085 1.00 84.38 559 SER A CA 1
ATOM 4364 C C . SER A 1 559 ? -31.013 -12.204 3.600 1.00 84.38 559 SER A C 1
ATOM 4366 O O . SER A 1 559 ? -30.976 -13.226 4.285 1.00 84.38 559 SER A O 1
ATOM 4368 N N . HIS A 1 560 ? -31.204 -10.994 4.129 1.00 91.12 560 HIS A N 1
ATOM 4369 C CA . HIS A 1 560 ? -31.424 -10.774 5.557 1.00 91.12 560 HIS A CA 1
ATOM 4370 C C . HIS A 1 560 ? -32.491 -9.685 5.792 1.00 91.12 560 HIS A C 1
ATOM 4372 O O . HIS A 1 560 ? -32.433 -8.648 5.133 1.00 91.12 560 HIS A O 1
ATOM 4378 N N . PRO A 1 561 ? -33.430 -9.835 6.753 1.00 89.62 561 PRO A N 1
ATOM 4379 C CA . PRO A 1 561 ? -34.487 -8.839 7.001 1.00 89.62 561 PRO A CA 1
ATOM 4380 C C . PRO A 1 561 ? -33.975 -7.424 7.323 1.00 89.62 561 PRO A C 1
ATOM 4382 O O . PRO A 1 561 ? -34.626 -6.434 7.017 1.00 89.62 561 PRO A O 1
ATOM 4385 N N . SER A 1 562 ? -32.793 -7.317 7.934 1.00 90.31 562 SER A N 1
ATOM 4386 C CA . SER A 1 562 ? -32.123 -6.031 8.215 1.00 90.31 562 SER A CA 1
ATOM 4387 C C . SER A 1 562 ? -31.398 -5.409 7.011 1.00 90.31 562 SER A C 1
ATOM 4389 O O . SER A 1 562 ? -30.883 -4.293 7.137 1.00 90.31 562 SER A O 1
ATOM 4391 N N . LEU A 1 563 ? -31.335 -6.124 5.883 1.00 89.88 563 LEU A N 1
ATOM 4392 C CA . LEU A 1 563 ? -30.648 -5.742 4.652 1.00 89.88 563 LEU A CA 1
ATOM 4393 C C . LEU A 1 563 ? -31.602 -5.766 3.453 1.00 89.88 563 LEU A C 1
ATOM 4395 O O . LEU A 1 563 ? -31.380 -6.466 2.470 1.00 89.88 563 LEU A O 1
ATOM 4399 N N . GLU A 1 564 ? -32.695 -5.011 3.531 1.00 84.44 564 GLU A N 1
ATOM 4400 C CA . GLU A 1 564 ? -33.562 -4.851 2.365 1.00 84.44 564 GLU A CA 1
ATOM 4401 C C . GLU A 1 564 ? -32.800 -4.235 1.182 1.00 84.44 564 GLU A C 1
ATOM 4403 O O . GLU A 1 564 ? -31.966 -3.342 1.362 1.00 84.44 564 GLU A O 1
ATOM 4408 N N . THR A 1 565 ? -33.139 -4.642 -0.042 1.00 80.94 565 THR A N 1
ATOM 4409 C CA . THR A 1 565 ? -32.593 -4.050 -1.270 1.00 80.94 565 THR A CA 1
ATOM 4410 C C . THR A 1 565 ? -32.693 -2.522 -1.230 1.00 80.94 565 THR A C 1
ATOM 4412 O O . THR A 1 565 ? -33.725 -1.964 -0.845 1.00 80.94 565 THR A O 1
ATOM 4415 N N . GLY A 1 566 ? -31.616 -1.834 -1.618 1.00 78.25 566 GLY A N 1
ATOM 4416 C CA . GLY A 1 566 ? -31.524 -0.372 -1.561 1.00 78.25 566 GLY A CA 1
ATOM 4417 C C . GLY A 1 566 ? -31.120 0.195 -0.199 1.00 78.25 566 GLY A C 1
ATOM 4418 O O . GLY A 1 566 ? -31.072 1.416 -0.040 1.00 78.25 566 GLY A O 1
ATOM 4419 N N . THR A 1 567 ? -30.821 -0.646 0.792 1.00 87.62 567 THR A N 1
ATOM 4420 C CA . THR A 1 567 ? -30.274 -0.178 2.065 1.00 87.62 567 THR A CA 1
ATOM 4421 C C . THR A 1 567 ? -28.826 0.305 1.906 1.00 87.62 567 THR A C 1
ATOM 4423 O O . THR A 1 567 ? -28.031 -0.386 1.279 1.00 87.62 567 THR A O 1
ATOM 4426 N N . PRO A 1 568 ? -28.422 1.450 2.487 1.00 91.06 568 PRO A N 1
ATOM 4427 C CA . PRO A 1 568 ? -27.037 1.923 2.408 1.00 91.06 568 PRO A CA 1
ATOM 4428 C C . PRO A 1 568 ? -26.141 1.344 3.528 1.00 91.06 568 PRO A C 1
ATOM 4430 O O . PRO A 1 568 ? -25.142 1.942 3.918 1.00 91.06 568 PRO A O 1
ATOM 4433 N N . PHE A 1 569 ? -26.512 0.190 4.083 1.00 94.06 569 PHE A N 1
ATOM 4434 C CA . PHE A 1 569 ? -25.859 -0.436 5.234 1.00 94.06 569 PHE A CA 1
ATOM 4435 C C . PHE A 1 569 ? -25.435 -1.868 4.906 1.00 94.06 569 PHE A C 1
ATOM 4437 O O . PHE A 1 569 ? -25.968 -2.486 3.983 1.00 94.06 569 PHE A O 1
ATOM 4444 N N . GLY A 1 570 ? -24.499 -2.390 5.692 1.00 95.38 570 GLY A N 1
ATOM 4445 C CA . GLY A 1 570 ? -24.109 -3.796 5.699 1.00 95.38 570 GLY A CA 1
ATOM 4446 C C . GLY A 1 570 ? -24.229 -4.398 7.099 1.00 95.38 570 GLY A C 1
ATOM 4447 O O . GLY A 1 570 ? -24.484 -3.691 8.082 1.00 95.38 570 GLY A O 1
ATOM 4448 N N . LEU A 1 571 ? -24.050 -5.713 7.181 1.00 97.38 571 LEU A N 1
ATOM 4449 C CA . LEU A 1 571 ? -23.910 -6.460 8.424 1.00 97.38 571 LEU A CA 1
ATOM 4450 C C . LEU A 1 571 ? -22.463 -6.923 8.588 1.00 97.38 571 LEU A C 1
ATOM 4452 O O . LEU A 1 571 ? -21.907 -7.569 7.703 1.00 97.38 571 LEU A O 1
ATOM 4456 N N . LEU A 1 572 ? -21.876 -6.627 9.741 1.00 97.38 572 LEU A N 1
ATOM 4457 C CA . LEU A 1 572 ? -20.580 -7.146 10.159 1.00 97.38 572 LEU A CA 1
ATOM 4458 C C . LEU A 1 572 ? -20.784 -8.063 11.356 1.00 97.38 572 LEU A C 1
ATOM 4460 O O . LEU A 1 572 ? -21.447 -7.679 12.315 1.00 97.38 572 LEU A O 1
ATOM 4464 N N . GLY A 1 573 ? -20.217 -9.258 11.328 1.00 95.75 573 GLY A N 1
ATOM 4465 C CA . GLY A 1 573 ? -20.286 -10.178 12.453 1.00 95.75 573 GLY A CA 1
ATOM 4466 C C . GLY A 1 573 ? -18.964 -10.856 12.753 1.00 95.75 573 GLY A C 1
ATOM 4467 O O . GLY A 1 573 ? -18.046 -10.871 11.933 1.00 95.75 573 GLY A O 1
ATOM 4468 N N . ALA A 1 574 ? -18.892 -11.459 13.932 1.00 95.94 574 ALA A N 1
ATOM 4469 C CA . ALA A 1 574 ? -17.822 -12.374 14.293 1.00 95.94 574 ALA A CA 1
ATOM 4470 C C . ALA A 1 574 ? -18.392 -13.596 15.012 1.00 95.94 574 ALA A C 1
ATOM 4472 O O . ALA A 1 574 ? -19.313 -13.467 15.821 1.00 95.94 574 ALA A O 1
ATOM 4473 N N . ALA A 1 575 ? -17.838 -14.776 14.734 1.00 96.12 575 ALA A N 1
ATOM 4474 C CA . ALA A 1 575 ? -18.203 -16.015 15.414 1.00 96.12 575 ALA A CA 1
ATOM 4475 C C . ALA A 1 575 ? -17.698 -16.032 16.868 1.00 96.12 575 ALA A C 1
ATOM 4477 O O . ALA A 1 575 ? -18.359 -16.544 17.768 1.00 96.12 575 ALA A O 1
ATOM 4478 N N . SER A 1 576 ? -16.538 -15.426 17.110 1.00 95.56 576 SER A N 1
ATOM 4479 C CA . SER A 1 576 ? -15.995 -15.162 18.436 1.00 95.56 576 SER A CA 1
ATOM 4480 C C . SER A 1 576 ? -14.992 -14.021 18.343 1.00 95.56 576 SER A C 1
ATOM 4482 O O . SER A 1 576 ? -14.316 -13.876 17.331 1.00 95.56 576 SER A O 1
ATOM 4484 N N . ILE A 1 577 ? -14.867 -13.223 19.396 1.00 94.50 577 ILE A N 1
ATOM 4485 C CA . ILE A 1 577 ? -13.787 -12.228 19.518 1.00 94.50 577 ILE A CA 1
ATOM 4486 C C . ILE A 1 577 ? -12.789 -12.569 20.622 1.00 94.50 577 ILE A C 1
ATOM 4488 O O . ILE A 1 577 ? -11.803 -11.864 20.801 1.00 94.50 577 ILE A O 1
ATOM 4492 N N . ILE A 1 578 ? -13.020 -13.683 21.320 1.00 94.25 578 ILE A N 1
ATOM 4493 C CA . ILE A 1 578 ? -12.053 -14.292 22.239 1.00 94.25 578 ILE A CA 1
ATOM 4494 C C . ILE A 1 578 ? -11.345 -15.500 21.597 1.00 94.25 578 ILE A C 1
ATOM 4496 O O . ILE A 1 578 ? -10.552 -16.169 22.249 1.00 94.25 578 ILE A O 1
ATOM 4500 N N . ASP A 1 579 ? -11.646 -15.828 20.334 1.00 94.06 579 ASP A N 1
ATOM 4501 C CA . ASP A 1 579 ? -10.741 -16.617 19.491 1.00 94.06 579 ASP A CA 1
ATOM 4502 C C . ASP A 1 579 ? -9.809 -15.634 18.783 1.00 94.06 579 ASP A C 1
ATOM 4504 O O . ASP A 1 579 ? -10.269 -14.889 17.918 1.00 94.06 579 ASP A O 1
ATOM 4508 N N . ARG A 1 580 ? -8.548 -15.547 19.218 1.00 91.00 580 ARG A N 1
ATOM 4509 C CA . ARG A 1 580 ? -7.645 -14.448 18.850 1.00 91.00 580 ARG A CA 1
ATOM 4510 C C . ARG A 1 580 ? -6.213 -14.900 18.590 1.00 91.00 580 ARG A C 1
ATOM 4512 O O . ARG A 1 580 ? -5.715 -15.784 19.279 1.00 91.00 580 ARG A O 1
ATOM 4519 N N . GLU A 1 581 ? -5.549 -14.233 17.648 1.00 90.00 581 GLU A N 1
ATOM 4520 C CA . GLU A 1 581 ? -4.090 -14.316 17.422 1.00 90.00 581 GLU A CA 1
ATOM 4521 C C . GLU A 1 581 ? -3.407 -12.950 17.645 1.00 90.00 581 GLU A C 1
ATOM 4523 O O . GLU A 1 581 ? -2.333 -12.672 17.113 1.00 90.00 581 GLU A O 1
ATOM 4528 N N . THR A 1 582 ? -4.040 -12.093 18.458 1.00 88.94 582 THR A N 1
ATOM 4529 C CA . THR A 1 582 ? -3.637 -10.701 18.718 1.00 88.94 582 THR A CA 1
ATOM 4530 C C . THR A 1 582 ? -2.572 -10.529 19.803 1.00 88.94 582 THR A C 1
ATOM 4532 O O . THR A 1 582 ? -2.042 -9.426 19.955 1.00 88.94 582 THR A O 1
ATOM 4535 N N . HIS A 1 583 ? -2.263 -11.579 20.570 1.00 89.19 583 HIS A N 1
ATOM 4536 C CA . HIS A 1 583 ? -1.234 -11.519 21.606 1.00 89.19 583 HIS A CA 1
ATOM 4537 C C . HIS A 1 583 ? 0.161 -11.595 20.969 1.00 89.19 583 HIS A C 1
ATOM 4539 O O . HIS A 1 583 ? 0.441 -12.589 20.296 1.00 89.19 583 HIS A O 1
ATOM 4545 N N . PRO A 1 584 ? 1.046 -10.602 21.159 1.00 85.94 584 PRO A N 1
ATOM 4546 C CA . PRO A 1 584 ? 2.341 -10.579 20.482 1.00 85.94 584 PRO A CA 1
ATOM 4547 C C . PRO A 1 584 ? 3.240 -11.767 20.844 1.00 85.94 584 PRO A C 1
ATOM 4549 O O . PRO A 1 584 ? 3.298 -12.151 22.009 1.00 85.94 584 PRO A O 1
ATOM 4552 N N . MET A 1 585 ? 3.995 -12.293 19.872 1.00 84.06 585 MET A N 1
ATOM 4553 C CA . MET A 1 585 ? 4.925 -13.422 20.049 1.00 84.06 585 MET A CA 1
ATOM 4554 C C . MET A 1 585 ? 5.912 -13.224 21.211 1.00 84.06 585 MET A C 1
ATOM 4556 O O . MET A 1 585 ? 6.129 -14.148 21.992 1.00 84.06 585 MET A O 1
ATOM 4560 N N . ASP A 1 586 ? 6.455 -12.013 21.363 1.00 83.00 586 ASP A N 1
ATOM 4561 C CA . ASP A 1 586 ? 7.403 -11.664 22.432 1.00 83.00 586 ASP A CA 1
ATOM 4562 C C . ASP A 1 586 ? 6.720 -11.204 23.737 1.00 83.00 586 ASP A C 1
ATOM 4564 O O . ASP A 1 586 ? 7.399 -10.911 24.723 1.00 83.00 586 ASP A O 1
ATOM 4568 N N . GLY A 1 587 ? 5.389 -11.113 23.765 1.00 86.50 587 GLY A N 1
ATOM 4569 C CA . GLY A 1 587 ? 4.622 -10.499 24.849 1.00 86.50 587 GLY A CA 1
ATOM 4570 C C . GLY A 1 587 ? 4.607 -8.963 24.814 1.00 86.50 587 GLY A C 1
ATOM 4571 O O . GLY A 1 587 ? 5.154 -8.315 23.919 1.00 86.50 587 GLY A O 1
ATOM 4572 N N . ILE A 1 588 ? 3.932 -8.366 25.800 1.00 86.69 588 ILE A N 1
ATOM 4573 C CA . ILE A 1 588 ? 3.724 -6.913 25.899 1.00 86.69 588 ILE A CA 1
ATOM 4574 C C . ILE A 1 588 ? 4.785 -6.304 26.816 1.00 86.69 588 ILE A C 1
ATOM 4576 O O . ILE A 1 588 ? 4.905 -6.681 27.981 1.00 86.69 588 ILE A O 1
ATOM 4580 N N . HIS A 1 589 ? 5.499 -5.291 26.335 1.00 84.44 589 HIS A N 1
ATOM 4581 C CA . HIS A 1 589 ? 6.623 -4.660 27.038 1.00 84.44 589 HIS A CA 1
ATOM 4582 C C . HIS A 1 589 ? 6.472 -3.144 27.086 1.00 84.44 589 HIS A C 1
ATOM 4584 O O . HIS A 1 589 ? 5.785 -2.540 26.256 1.00 84.44 589 HIS A O 1
ATOM 4590 N N . PHE A 1 590 ? 7.134 -2.482 28.035 1.00 82.19 590 PHE A N 1
ATOM 4591 C CA . PHE A 1 590 ? 7.117 -1.020 28.065 1.00 82.19 590 PHE A CA 1
ATOM 4592 C C . PHE A 1 590 ? 7.726 -0.432 26.780 1.00 82.19 590 PHE A C 1
ATOM 4594 O O . PHE A 1 590 ? 7.104 0.425 26.146 1.00 82.19 590 PHE A O 1
ATOM 4601 N N . ALA A 1 591 ? 8.870 -0.976 26.353 1.00 75.25 591 ALA A N 1
ATOM 4602 C CA . ALA A 1 591 ? 9.551 -0.670 25.099 1.00 75.25 591 ALA A CA 1
ATOM 4603 C C . ALA A 1 591 ? 9.595 -1.897 24.168 1.00 75.25 591 ALA A C 1
ATOM 4605 O O . ALA A 1 591 ? 9.701 -3.026 24.630 1.00 75.25 591 ALA A O 1
ATOM 4606 N N . GLY A 1 592 ? 9.532 -1.673 22.852 1.00 73.44 592 GLY A N 1
ATOM 4607 C CA . GLY A 1 592 ? 9.623 -2.724 21.830 1.00 73.44 592 GLY A CA 1
ATOM 4608 C C . GLY A 1 592 ? 8.614 -2.498 20.708 1.00 73.44 592 GLY A C 1
ATOM 4609 O O . GLY A 1 592 ? 7.415 -2.455 20.965 1.00 73.44 592 GLY A O 1
ATOM 4610 N N . GLU A 1 593 ? 9.092 -2.332 19.477 1.00 73.12 593 GLU A N 1
ATOM 4611 C CA . GLU A 1 593 ? 8.261 -1.954 18.320 1.00 73.12 593 GLU A CA 1
ATOM 4612 C C . GLU A 1 593 ? 7.402 -3.127 17.827 1.00 73.12 593 GLU A C 1
ATOM 4614 O O . GLU A 1 593 ? 6.250 -2.960 17.435 1.00 73.12 593 GLU A O 1
ATOM 4619 N N . HIS A 1 594 ? 7.922 -4.346 17.932 1.00 76.12 594 HIS A N 1
ATOM 4620 C CA . HIS A 1 594 ? 7.289 -5.549 17.393 1.00 76.12 594 HIS A CA 1
ATOM 4621 C C . HIS A 1 594 ? 5.931 -5.870 18.023 1.00 76.12 594 HIS A C 1
ATOM 4623 O O . HIS A 1 594 ? 5.016 -6.277 17.306 1.00 76.12 594 HIS A O 1
ATOM 4629 N N . GLN A 1 595 ? 5.768 -5.593 19.323 1.00 77.69 595 GLN A N 1
ATOM 4630 C CA . GLN A 1 595 ? 4.556 -5.919 20.083 1.00 77.69 595 GLN A CA 1
ATOM 4631 C C . GLN A 1 595 ? 3.281 -5.263 19.537 1.00 77.69 595 GLN A C 1
ATOM 4633 O O . GLN A 1 595 ? 2.188 -5.728 19.813 1.00 77.69 595 GLN A O 1
ATOM 4638 N N . PHE A 1 596 ? 3.416 -4.152 18.811 1.00 77.69 596 PHE A N 1
ATOM 4639 C CA . PHE A 1 596 ? 2.281 -3.429 18.244 1.00 77.69 596 PHE A CA 1
ATOM 4640 C C . PHE A 1 596 ? 2.211 -3.566 16.722 1.00 77.69 596 PHE A C 1
ATOM 4642 O O . PHE A 1 596 ? 1.186 -3.232 16.144 1.00 77.69 596 PHE A O 1
ATOM 4649 N N . ASN A 1 597 ? 3.281 -4.009 16.055 1.00 76.81 597 ASN A N 1
ATOM 4650 C CA . ASN A 1 597 ? 3.446 -3.781 14.618 1.00 76.81 597 ASN A CA 1
ATOM 4651 C C . ASN A 1 597 ? 3.484 -5.061 13.764 1.00 76.81 597 ASN A C 1
ATOM 4653 O O . ASN A 1 597 ? 3.304 -4.958 12.550 1.00 76.81 597 ASN A O 1
ATOM 4657 N N . LEU A 1 598 ? 3.771 -6.238 14.340 1.00 73.62 598 LEU A N 1
ATOM 4658 C CA . LEU A 1 598 ? 3.973 -7.480 13.569 1.00 73.62 598 LEU A CA 1
ATOM 4659 C C . LEU A 1 598 ? 2.743 -8.387 13.510 1.00 73.62 598 LEU A C 1
ATOM 4661 O O . LEU A 1 598 ? 2.371 -8.824 12.429 1.00 73.62 598 LEU A O 1
ATOM 4665 N N . GLN A 1 599 ? 2.130 -8.687 14.654 1.00 72.06 599 GLN A N 1
ATOM 4666 C CA . GLN A 1 599 ? 1.224 -9.834 14.762 1.00 72.06 599 GLN A CA 1
ATOM 4667 C C . GLN A 1 599 ? -0.133 -9.511 15.390 1.00 72.06 599 GLN A C 1
ATOM 4669 O O . GLN A 1 599 ? -1.109 -10.216 15.151 1.00 72.06 599 GLN A O 1
ATOM 4674 N N . GLY A 1 600 ? -0.199 -8.475 16.218 1.00 68.19 600 GLY A N 1
ATOM 4675 C CA . GLY A 1 600 ? -1.382 -8.180 16.999 1.00 68.19 600 GLY A CA 1
ATOM 4676 C C . GLY A 1 600 ? -1.225 -6.913 17.820 1.00 68.19 600 GLY A C 1
ATOM 4677 O O . GLY A 1 600 ? -0.148 -6.326 17.895 1.00 68.19 600 GLY A O 1
ATOM 4678 N N . THR A 1 601 ? -2.338 -6.467 18.386 1.00 79.56 601 THR A N 1
ATOM 4679 C CA . THR A 1 601 ? -2.477 -5.157 19.029 1.00 79.56 601 THR A CA 1
ATOM 4680 C C . THR A 1 601 ? -3.065 -5.254 20.421 1.00 79.56 601 THR A C 1
ATOM 4682 O O . THR A 1 601 ? -3.644 -4.271 20.890 1.00 79.56 601 THR A O 1
ATOM 4685 N N . ASP A 1 602 ? -2.941 -6.414 21.080 1.00 90.38 602 ASP A N 1
ATOM 4686 C CA . ASP A 1 602 ? -3.280 -6.500 22.497 1.00 90.38 602 ASP A CA 1
ATOM 4687 C C . ASP A 1 602 ? -2.557 -5.360 23.231 1.00 90.38 602 ASP A C 1
ATOM 4689 O O . ASP A 1 602 ? -1.332 -5.230 23.204 1.00 90.38 602 ASP A O 1
ATOM 4693 N N . THR A 1 603 ? -3.343 -4.455 23.808 1.00 88.88 603 THR A N 1
ATOM 4694 C CA . THR A 1 603 ? -2.836 -3.194 24.350 1.00 88.88 603 THR A CA 1
ATOM 4695 C C . THR A 1 603 ? -2.249 -3.385 25.745 1.00 88.88 603 THR A C 1
ATOM 4697 O O . THR A 1 603 ? -1.416 -2.591 26.187 1.00 88.88 603 THR A O 1
ATOM 4700 N N . ILE A 1 604 ? -2.679 -4.438 26.436 1.00 91.00 604 ILE A N 1
ATOM 4701 C CA . ILE A 1 604 ? -2.292 -4.834 27.790 1.00 91.00 604 ILE A CA 1
ATOM 4702 C C . ILE A 1 604 ? -2.451 -6.355 27.946 1.00 91.00 604 ILE A C 1
ATOM 4704 O O . ILE A 1 604 ? -3.035 -7.010 27.085 1.00 91.00 604 ILE A O 1
ATOM 4708 N N . ASP A 1 605 ? -2.007 -6.912 29.070 1.00 90.31 605 ASP A N 1
ATOM 4709 C CA . ASP A 1 605 ? -2.323 -8.295 29.430 1.00 90.31 605 ASP A CA 1
ATOM 4710 C C . ASP A 1 605 ? -3.764 -8.377 29.976 1.00 90.31 605 ASP A C 1
ATOM 4712 O O . ASP A 1 605 ? -4.109 -7.721 30.966 1.00 90.31 605 ASP A O 1
ATOM 4716 N N . TYR A 1 606 ? -4.632 -9.167 29.335 1.00 93.19 606 TYR A N 1
ATOM 4717 C CA . TYR A 1 606 ? -6.036 -9.325 29.741 1.00 93.19 606 TYR A CA 1
ATOM 4718 C C . TYR A 1 606 ? -6.581 -10.735 29.493 1.00 93.19 606 TYR A C 1
ATOM 4720 O O . TYR A 1 606 ? -6.146 -11.469 28.600 1.00 93.19 606 TYR A O 1
ATOM 4728 N N . THR A 1 607 ? -7.579 -11.092 30.294 1.00 92.88 607 THR A N 1
ATOM 4729 C CA . THR A 1 607 ? -8.319 -12.352 30.199 1.00 92.88 607 THR A CA 1
ATOM 4730 C C . THR A 1 607 ? -9.578 -12.179 29.357 1.00 92.88 607 THR A C 1
ATOM 4732 O O . THR A 1 607 ? -10.075 -11.071 29.174 1.00 92.88 607 THR A O 1
ATOM 4735 N N . ASP A 1 608 ? -10.154 -13.279 28.881 1.00 92.56 608 ASP A N 1
ATOM 4736 C CA . ASP A 1 608 ? -11.376 -13.233 28.068 1.00 92.56 608 ASP A CA 1
ATOM 4737 C C . ASP A 1 608 ? -12.575 -12.593 28.801 1.00 92.56 608 ASP A C 1
ATOM 4739 O O . ASP A 1 608 ? -13.479 -12.064 28.157 1.00 92.56 608 ASP A O 1
ATOM 4743 N N . ASP A 1 609 ? -12.577 -12.590 30.140 1.00 89.69 609 ASP A N 1
ATOM 4744 C CA . ASP A 1 609 ? -13.616 -11.949 30.958 1.00 89.69 609 ASP A CA 1
ATOM 4745 C C . ASP A 1 609 ? -13.504 -10.416 31.009 1.00 89.69 609 ASP A C 1
ATOM 4747 O O . ASP A 1 609 ? -14.492 -9.744 31.328 1.00 89.69 609 ASP A O 1
ATOM 4751 N N . ASP A 1 610 ? -12.333 -9.859 30.681 1.00 92.88 610 ASP A N 1
ATOM 4752 C CA . ASP A 1 610 ? -12.135 -8.412 30.558 1.00 92.88 610 ASP A CA 1
ATOM 4753 C C . ASP A 1 610 ? -12.805 -7.857 29.293 1.00 92.88 610 ASP A C 1
ATOM 4755 O O . ASP A 1 610 ? -13.185 -6.685 29.258 1.00 92.88 610 ASP A O 1
ATOM 4759 N N . LEU A 1 611 ? -12.972 -8.688 28.259 1.00 95.31 611 LEU A N 1
ATOM 4760 C CA . LEU A 1 611 ? -13.544 -8.289 26.979 1.00 95.31 611 LEU A CA 1
ATOM 4761 C C . LEU A 1 611 ? -15.071 -8.261 27.070 1.00 95.31 611 LEU A C 1
ATOM 4763 O O . LEU A 1 611 ? -15.736 -9.295 27.065 1.00 95.31 611 LEU A O 1
ATOM 4767 N N . CYS A 1 612 ? -15.644 -7.058 27.111 1.00 96.75 612 CYS A N 1
ATOM 4768 C CA . CYS A 1 612 ? -17.081 -6.872 27.307 1.00 96.75 612 CYS A CA 1
ATOM 4769 C C . CYS A 1 612 ? -17.841 -6.462 26.046 1.00 96.75 612 CYS A C 1
ATOM 4771 O O . CYS A 1 612 ? -19.059 -6.666 25.992 1.00 96.75 612 CYS A O 1
ATOM 4773 N N . GLY A 1 613 ? -17.167 -5.879 25.055 1.00 97.19 613 GLY A N 1
ATOM 4774 C CA . GLY A 1 613 ? -17.817 -5.360 23.858 1.00 97.19 613 GLY A CA 1
ATOM 4775 C C . GLY A 1 613 ? -16.871 -5.107 22.692 1.00 97.19 613 GLY A C 1
ATOM 4776 O O . GLY A 1 613 ? -15.670 -5.365 22.766 1.00 97.19 613 GLY A O 1
ATOM 4777 N N . VAL A 1 614 ? -17.445 -4.558 21.625 1.00 98.12 614 VAL A N 1
ATOM 4778 C CA . VAL A 1 614 ? -16.731 -4.089 20.431 1.00 98.12 614 VAL A CA 1
ATOM 4779 C C . VAL A 1 614 ? -17.090 -2.629 20.184 1.00 98.12 614 VAL A C 1
ATOM 4781 O O . VAL A 1 614 ? -18.253 -2.241 20.321 1.00 98.12 614 VAL A O 1
ATOM 4784 N N . ARG A 1 615 ? -16.094 -1.824 19.807 1.00 98.38 615 ARG A N 1
ATOM 4785 C CA . ARG A 1 615 ? -16.254 -0.478 19.250 1.00 98.38 615 ARG A CA 1
ATOM 4786 C C . ARG A 1 615 ? -16.031 -0.522 17.745 1.00 98.38 615 ARG A C 1
ATOM 4788 O O . ARG A 1 615 ? -15.036 -1.083 17.293 1.00 98.38 615 ARG A O 1
ATOM 4795 N N . ILE A 1 616 ? -16.906 0.143 16.994 1.00 98.06 616 ILE A N 1
ATOM 4796 C CA . ILE A 1 616 ? -16.714 0.386 15.563 1.00 98.06 616 ILE A CA 1
ATOM 4797 C C . ILE A 1 616 ? -16.327 1.846 15.350 1.00 98.06 616 ILE A C 1
ATOM 4799 O O . ILE A 1 616 ? -17.031 2.766 15.783 1.00 98.06 616 ILE A O 1
ATOM 4803 N N . LEU A 1 617 ? -15.207 2.043 14.665 1.00 96.62 617 LEU A N 1
ATOM 4804 C CA . LEU A 1 617 ? -14.693 3.343 14.263 1.00 96.62 617 LEU A CA 1
ATOM 4805 C C . LEU A 1 617 ? -14.972 3.555 12.778 1.00 96.62 617 LEU A C 1
ATOM 4807 O O . LEU A 1 617 ? -14.681 2.676 11.977 1.00 96.62 617 LEU A O 1
ATOM 4811 N N . GLY A 1 618 ? -15.531 4.706 12.417 1.00 94.75 618 GLY A N 1
ATOM 4812 C CA . GLY A 1 618 ? -15.587 5.180 11.037 1.00 94.75 618 GLY A CA 1
ATOM 4813 C C . GLY A 1 618 ? -14.395 6.089 10.759 1.00 94.75 618 GLY A C 1
ATOM 4814 O O . GLY A 1 618 ? -14.080 6.959 11.575 1.00 94.75 618 GLY A O 1
ATOM 4815 N N . ASN A 1 619 ? -13.754 5.907 9.608 1.00 93.19 619 ASN A N 1
ATOM 4816 C CA . ASN A 1 619 ? -12.586 6.677 9.198 1.00 93.19 619 ASN A CA 1
ATOM 4817 C C . ASN A 1 619 ? -12.919 7.467 7.929 1.00 93.19 619 ASN A C 1
ATOM 4819 O O . ASN A 1 619 ? -13.412 6.906 6.949 1.00 93.19 619 ASN A O 1
ATOM 4823 N N . MET A 1 620 ? -12.645 8.769 7.941 1.00 91.94 620 MET A N 1
ATOM 4824 C CA . MET A 1 620 ? -12.933 9.650 6.808 1.00 91.94 620 MET A CA 1
ATOM 4825 C C . MET A 1 620 ? -11.651 9.891 5.999 1.00 91.94 620 MET A C 1
ATOM 4827 O O . MET A 1 620 ? -10.656 10.295 6.599 1.00 91.94 620 MET A O 1
ATOM 4831 N N . PRO A 1 621 ? -11.661 9.701 4.665 1.00 92.88 621 PRO A N 1
ATOM 4832 C CA . PRO A 1 621 ? -10.471 9.873 3.840 1.00 92.88 621 PRO A CA 1
ATOM 4833 C C . PRO A 1 621 ? -9.928 11.299 3.860 1.00 92.88 621 PRO A C 1
ATOM 4835 O O . PRO A 1 621 ? -10.687 12.266 3.733 1.00 92.88 621 PRO A O 1
ATOM 4838 N N . ASN A 1 622 ? -8.608 11.437 3.896 1.00 94.38 622 ASN A N 1
ATOM 4839 C CA . ASN A 1 622 ? -7.949 12.706 3.613 1.00 94.38 622 ASN A CA 1
ATOM 4840 C C . ASN A 1 622 ? -8.175 13.159 2.160 1.00 94.38 622 ASN A C 1
ATOM 4842 O O . ASN A 1 622 ? -8.305 12.349 1.241 1.00 94.38 622 ASN A O 1
ATOM 4846 N N . ARG A 1 623 ? -8.246 14.479 1.947 1.00 92.50 623 ARG A N 1
ATOM 4847 C CA . ARG A 1 623 ? -8.495 15.091 0.621 1.00 92.50 623 ARG A CA 1
ATOM 4848 C C . ARG A 1 623 ? -7.555 16.240 0.273 1.00 92.50 623 ARG A C 1
ATOM 4850 O O . ARG A 1 623 ? -7.620 16.783 -0.822 1.00 92.50 623 ARG A O 1
ATOM 4857 N N . ASN A 1 624 ? -6.666 16.613 1.187 1.00 91.25 624 ASN A N 1
ATOM 4858 C CA . ASN A 1 624 ? -5.644 17.626 0.960 1.00 91.25 624 ASN A CA 1
ATOM 4859 C C . ASN A 1 624 ? -4.263 16.955 0.947 1.00 91.25 624 ASN A C 1
ATOM 4861 O O . ASN A 1 624 ? -4.051 15.937 1.601 1.00 91.25 624 ASN A O 1
ATOM 4865 N N . ARG A 1 625 ? -3.290 17.498 0.210 1.00 87.94 625 ARG A N 1
ATOM 4866 C CA . ARG A 1 625 ? -1.886 17.061 0.346 1.00 87.94 625 ARG A CA 1
ATOM 4867 C C . ARG A 1 625 ? -1.256 17.549 1.649 1.00 87.94 625 ARG A C 1
ATOM 4869 O O . ARG A 1 625 ? -0.383 16.897 2.204 1.00 87.94 625 ARG A O 1
ATOM 4876 N N . ASN A 1 626 ? -1.757 18.661 2.170 1.00 89.75 626 ASN A N 1
ATOM 4877 C CA . ASN A 1 626 ? -1.258 19.333 3.363 1.00 89.75 626 ASN A CA 1
ATOM 4878 C C . ASN A 1 626 ? -2.047 18.966 4.633 1.00 89.75 626 ASN A C 1
ATOM 4880 O O . ASN A 1 626 ? -2.124 19.766 5.566 1.00 89.75 626 ASN A O 1
ATOM 4884 N N . THR A 1 627 ? -2.631 17.762 4.686 1.00 90.50 627 THR A N 1
ATOM 4885 C CA . THR A 1 627 ? -3.451 17.278 5.813 1.00 90.50 627 THR A CA 1
ATOM 4886 C C . THR A 1 627 ? -2.735 17.386 7.163 1.00 90.50 627 THR A C 1
ATOM 4888 O O . THR A 1 627 ? -3.385 17.638 8.170 1.00 90.50 627 THR A O 1
ATOM 4891 N N . VAL A 1 628 ? -1.400 17.302 7.211 1.00 88.50 628 VAL A N 1
ATOM 4892 C CA . VAL A 1 628 ? -0.616 17.484 8.451 1.00 88.50 628 VAL A CA 1
ATOM 4893 C C . VAL A 1 628 ? -0.878 18.827 9.164 1.00 88.50 628 VAL A C 1
ATOM 4895 O O . VAL A 1 628 ? -0.610 18.965 10.356 1.00 88.50 628 VAL A O 1
ATOM 4898 N N . TYR A 1 629 ? -1.383 19.835 8.443 1.00 88.12 629 TYR A N 1
ATOM 4899 C CA . TYR A 1 629 ? -1.786 21.125 9.010 1.00 88.12 629 TYR A CA 1
ATOM 4900 C C . TYR A 1 629 ? -3.284 21.209 9.328 1.00 88.12 629 TYR A C 1
ATOM 4902 O O . TYR A 1 629 ? -3.704 22.140 10.013 1.00 88.12 629 TYR A O 1
ATOM 4910 N N . GLU A 1 630 ? -4.086 20.269 8.830 1.00 89.75 630 GLU A N 1
ATOM 4911 C CA . GLU A 1 630 ? -5.525 20.181 9.079 1.00 89.75 630 GLU A CA 1
ATOM 4912 C C . GLU A 1 630 ? -5.862 19.333 10.301 1.00 89.75 630 GLU A C 1
ATOM 4914 O O . GLU A 1 630 ? -6.869 19.609 10.956 1.00 89.75 630 GLU A O 1
ATOM 4919 N N . ILE A 1 631 ? -5.049 18.307 10.572 1.00 90.88 631 ILE A N 1
ATOM 4920 C CA . ILE A 1 631 ? -5.257 17.364 11.670 1.00 90.88 631 ILE A CA 1
ATOM 4921 C C . ILE A 1 631 ? -4.053 17.310 12.611 1.00 90.88 631 ILE A C 1
ATOM 4923 O O . ILE A 1 631 ? -2.903 17.507 12.216 1.00 90.88 631 ILE A O 1
ATOM 4927 N N . ALA A 1 632 ? -4.320 16.993 13.871 1.00 90.25 632 ALA A N 1
ATOM 4928 C CA . ALA A 1 632 ? -3.332 16.714 14.898 1.00 90.25 632 ALA A CA 1
ATOM 4929 C C . ALA A 1 632 ? -3.737 15.435 15.634 1.00 90.25 632 ALA A C 1
ATOM 4931 O O . ALA A 1 632 ? -4.294 15.491 16.721 1.00 90.25 632 ALA A O 1
ATOM 4932 N N . ASN A 1 633 ? -3.489 14.268 15.047 1.00 91.38 633 ASN A N 1
ATOM 4933 C CA . ASN A 1 633 ? -3.795 12.982 15.670 1.00 91.38 633 ASN A CA 1
ATOM 4934 C C . ASN A 1 633 ? -2.782 11.918 15.217 1.00 91.38 633 ASN A C 1
ATOM 4936 O O . ASN A 1 633 ? -2.099 12.094 14.207 1.00 91.38 633 ASN A O 1
ATOM 4940 N N . ILE A 1 634 ? -2.657 10.817 15.962 1.00 91.75 634 ILE A N 1
ATOM 4941 C CA . ILE A 1 634 ? -1.697 9.745 15.627 1.00 91.75 634 ILE A CA 1
ATOM 4942 C C . ILE A 1 634 ? -2.261 8.693 14.661 1.00 91.75 634 ILE A C 1
ATOM 4944 O O . ILE A 1 634 ? -1.495 7.832 14.217 1.00 91.75 634 ILE A O 1
ATOM 4948 N N . ALA A 1 635 ? -3.572 8.738 14.390 1.00 91.69 635 ALA A N 1
ATOM 4949 C CA . ALA A 1 635 ? -4.274 7.857 13.458 1.00 91.69 635 ALA A CA 1
ATOM 4950 C C . ALA A 1 635 ? -4.003 8.236 11.993 1.00 91.69 635 ALA A C 1
ATOM 4952 O O . ALA A 1 635 ? -4.074 7.378 11.119 1.00 91.69 635 ALA A O 1
ATOM 4953 N N . GLY A 1 636 ? -3.672 9.503 11.732 1.00 92.25 636 GLY A N 1
ATOM 4954 C CA . GLY A 1 636 ? -3.404 10.022 10.393 1.00 92.25 636 GLY A CA 1
ATOM 4955 C C . GLY A 1 636 ? -4.651 10.270 9.545 1.00 92.25 636 GLY A C 1
ATOM 4956 O O . GLY A 1 636 ? -4.521 10.608 8.371 1.00 92.25 636 GLY A O 1
ATOM 4957 N N . GLU A 1 637 ? -5.834 10.098 10.134 1.00 92.56 637 GLU A N 1
ATOM 4958 C CA . GLU A 1 637 ? -7.158 10.226 9.521 1.00 92.56 637 GLU A CA 1
ATOM 4959 C C . GLU A 1 637 ? -8.128 10.840 10.531 1.00 92.56 637 GLU A C 1
ATOM 4961 O O . GLU A 1 637 ? -7.865 10.836 11.737 1.00 92.56 637 GLU A O 1
ATOM 4966 N N . ARG A 1 638 ? -9.278 11.331 10.063 1.00 92.88 638 ARG A N 1
ATOM 4967 C CA . ARG A 1 638 ? -10.367 11.741 10.962 1.00 92.88 638 ARG A CA 1
ATOM 4968 C C . ARG A 1 638 ? -11.160 10.506 11.372 1.00 92.88 638 ARG A C 1
ATOM 4970 O O . ARG A 1 638 ? -11.633 9.756 10.518 1.00 92.88 638 ARG A O 1
ATOM 4977 N N . VAL A 1 639 ? -11.295 10.301 12.679 1.00 93.19 639 VAL A N 1
ATOM 4978 C CA . VAL A 1 639 ? -11.915 9.108 13.268 1.00 93.19 639 VAL A CA 1
ATOM 4979 C C . VAL A 1 639 ? -13.168 9.498 14.047 1.00 93.19 639 VAL A C 1
ATOM 4981 O O . VAL A 1 639 ? -13.172 10.468 14.807 1.00 93.19 639 VAL A O 1
ATOM 4984 N N . THR A 1 640 ? -14.234 8.720 13.880 1.00 94.31 640 THR A N 1
ATOM 4985 C CA . THR A 1 640 ? -15.489 8.860 14.626 1.00 94.31 640 THR A CA 1
ATOM 4986 C C . THR A 1 640 ? -15.903 7.519 15.220 1.00 94.31 640 THR A C 1
ATOM 4988 O O . THR A 1 640 ? -15.716 6.472 14.605 1.00 94.31 640 THR A O 1
ATOM 4991 N N . ILE A 1 641 ? -16.474 7.523 16.420 1.00 97.38 641 ILE A N 1
ATOM 4992 C CA . ILE A 1 641 ? -17.022 6.318 17.047 1.00 97.38 641 ILE A CA 1
ATOM 4993 C C . ILE A 1 641 ? -18.458 6.143 16.549 1.00 97.38 641 ILE A C 1
ATOM 4995 O O . ILE A 1 641 ? -19.338 6.904 16.948 1.00 97.38 641 ILE A O 1
ATOM 4999 N N . LEU A 1 642 ? -18.715 5.146 15.697 1.00 97.12 642 LEU A N 1
ATOM 5000 C CA . LEU A 1 642 ? -20.073 4.856 15.204 1.00 97.12 642 LEU A CA 1
ATOM 5001 C C . LEU A 1 642 ? -20.949 4.241 16.296 1.00 97.12 642 LEU A C 1
ATOM 5003 O O . LEU A 1 642 ? -22.161 4.450 16.329 1.00 97.12 642 LEU A O 1
ATOM 5007 N N . GLY A 1 643 ? -20.317 3.507 17.207 1.00 97.88 643 GLY A N 1
ATOM 5008 C CA . GLY A 1 643 ? -20.908 3.050 18.450 1.00 97.88 643 GLY A CA 1
ATOM 5009 C C . GLY A 1 643 ? -20.178 1.853 19.032 1.00 97.88 643 GLY A C 1
ATOM 5010 O O . GLY A 1 643 ? -19.190 1.355 18.487 1.00 97.88 643 GLY A O 1
ATOM 5011 N N . GLU A 1 644 ? -20.684 1.415 20.172 1.00 98.62 644 GLU A N 1
ATOM 5012 C CA . GLU A 1 644 ? -20.147 0.326 20.964 1.00 98.62 644 GLU A CA 1
ATOM 5013 C C . GLU A 1 644 ? -21.289 -0.565 21.448 1.00 98.62 644 GLU A C 1
ATOM 5015 O O . GLU A 1 644 ? -22.365 -0.076 21.811 1.00 98.62 644 GLU A O 1
ATOM 5020 N N . PHE A 1 645 ? -21.063 -1.874 21.468 1.00 98.12 645 PHE A N 1
ATOM 5021 C CA . PHE A 1 645 ? -22.086 -2.843 21.851 1.00 98.12 645 PHE A CA 1
ATOM 5022 C C . PHE A 1 645 ? -21.492 -4.019 22.634 1.00 98.12 645 PHE A C 1
ATOM 5024 O O . PHE A 1 645 ? -20.340 -4.400 22.405 1.00 98.12 645 PHE A O 1
ATOM 5031 N N . PRO A 1 646 ? -22.253 -4.585 23.589 1.00 97.31 646 PRO A N 1
ATOM 5032 C CA . PRO A 1 646 ? -21.775 -5.681 24.412 1.00 97.31 646 PRO A CA 1
ATOM 5033 C C . PRO A 1 646 ? -21.752 -7.002 23.639 1.00 97.31 646 PRO A C 1
ATOM 5035 O O . PRO A 1 646 ? -22.586 -7.244 22.770 1.00 97.31 646 PRO A O 1
ATOM 5038 N N . VAL A 1 647 ? -20.836 -7.882 24.033 1.00 96.38 647 VAL A N 1
ATOM 5039 C CA . VAL A 1 647 ? -20.670 -9.238 23.472 1.00 96.38 647 VAL A CA 1
ATOM 5040 C C . VAL A 1 647 ? -20.741 -10.333 24.536 1.00 96.38 647 VAL A C 1
ATOM 5042 O O . VAL A 1 647 ? -20.494 -11.502 24.272 1.00 96.38 647 VAL A O 1
ATOM 5045 N N . LEU A 1 648 ? -21.076 -9.978 25.778 1.00 94.75 648 LEU A N 1
ATOM 5046 C CA . LEU A 1 648 ? -21.292 -10.954 26.845 1.00 94.75 648 LEU A CA 1
ATOM 5047 C C . LEU A 1 648 ? -22.685 -11.585 26.695 1.00 94.75 648 LEU A C 1
ATOM 5049 O O . LEU A 1 648 ? -23.604 -11.262 27.450 1.00 94.75 648 LEU A O 1
ATOM 5053 N N . ASN A 1 649 ? -22.844 -12.465 25.704 1.00 94.62 649 ASN A N 1
ATOM 5054 C CA . ASN A 1 649 ? -24.135 -13.053 25.350 1.00 94.62 649 ASN A CA 1
ATOM 5055 C C . ASN A 1 649 ? -24.701 -13.924 26.479 1.00 94.62 649 ASN A C 1
ATOM 5057 O O . ASN A 1 649 ? -23.981 -14.684 27.138 1.00 94.62 649 ASN A O 1
ATOM 5061 N N . ARG A 1 650 ? -26.014 -13.826 26.708 1.00 92.06 650 ARG A N 1
ATOM 5062 C CA . ARG A 1 650 ? -26.729 -14.553 27.766 1.00 92.06 650 ARG A CA 1
ATOM 5063 C C . ARG A 1 650 ? -27.997 -15.199 27.235 1.00 92.06 650 ARG A C 1
ATOM 5065 O O . ARG A 1 650 ? -28.671 -14.643 26.374 1.00 92.06 650 ARG A O 1
ATOM 5072 N N . GLN A 1 651 ? -28.324 -16.365 27.778 1.00 90.12 651 GLN A N 1
ATOM 5073 C CA . GLN A 1 651 ? -29.586 -17.044 27.501 1.00 90.12 651 GLN A CA 1
ATOM 5074 C C . GLN A 1 651 ? -30.753 -16.325 28.198 1.00 90.12 651 GLN A C 1
ATOM 5076 O O . GLN A 1 651 ? -30.555 -15.460 29.053 1.00 90.12 651 GLN A O 1
ATOM 5081 N N . ALA A 1 652 ? -31.986 -16.719 27.867 1.00 87.94 652 ALA A N 1
ATOM 5082 C CA . ALA A 1 652 ? -33.197 -16.142 28.456 1.00 87.94 652 ALA A CA 1
ATOM 5083 C C . ALA A 1 652 ? -33.286 -16.311 29.988 1.00 87.94 652 ALA A C 1
ATOM 5085 O O . ALA A 1 652 ? -33.924 -15.502 30.655 1.00 87.94 652 ALA A O 1
ATOM 5086 N N . ASP A 1 653 ? -32.632 -17.331 30.551 1.00 90.12 653 ASP A N 1
ATOM 5087 C CA . ASP A 1 653 ? -32.540 -17.569 32.000 1.00 90.12 653 ASP A CA 1
ATOM 5088 C C . ASP A 1 653 ? -31.433 -16.745 32.696 1.00 90.12 653 ASP A C 1
ATOM 5090 O O . ASP A 1 653 ? -31.238 -16.852 33.906 1.00 90.12 653 ASP A O 1
ATOM 5094 N N . GLY A 1 654 ? -30.700 -15.917 31.942 1.00 87.62 654 GLY A N 1
ATOM 5095 C CA . GLY A 1 654 ? -29.610 -15.076 32.432 1.00 87.62 654 GLY A CA 1
ATOM 5096 C C . GLY A 1 654 ? -28.247 -15.772 32.527 1.00 87.62 654 GLY A C 1
ATOM 5097 O O . GLY A 1 654 ? -27.249 -15.102 32.823 1.00 87.62 654 GLY A O 1
ATOM 5098 N N . SER A 1 655 ? -28.154 -17.076 32.251 1.00 91.88 655 SER A N 1
ATOM 5099 C CA . SER A 1 655 ? -26.877 -17.796 32.188 1.00 91.88 655 SER A CA 1
ATOM 5100 C C . SER A 1 655 ? -26.008 -17.305 31.023 1.00 91.88 655 SER A C 1
ATOM 5102 O O . SER A 1 655 ? -26.508 -16.773 30.028 1.00 91.88 655 SER A O 1
ATOM 5104 N N . ARG A 1 656 ? -24.679 -17.433 31.150 1.00 93.62 656 ARG A N 1
ATOM 5105 C CA . ARG A 1 656 ? -23.745 -17.075 30.070 1.00 93.62 656 ARG A CA 1
ATOM 5106 C C . ARG A 1 656 ? -23.950 -18.044 28.903 1.00 93.62 656 ARG A C 1
ATOM 5108 O O . ARG A 1 656 ? -23.943 -19.254 29.112 1.00 93.62 656 ARG A O 1
ATOM 5115 N N . ALA A 1 657 ? -24.138 -17.521 27.693 1.00 95.19 657 ALA A N 1
ATOM 5116 C CA . ALA A 1 657 ? -24.190 -18.356 26.501 1.00 95.19 657 ALA A CA 1
ATOM 5117 C C . ALA A 1 657 ? -22.812 -18.991 26.256 1.00 95.19 657 ALA A C 1
ATOM 5119 O O . ALA A 1 657 ? -21.785 -18.348 26.469 1.00 95.19 657 ALA A O 1
ATOM 5120 N N . ILE A 1 658 ? -22.807 -20.252 25.831 1.00 96.06 658 ILE A N 1
ATOM 5121 C CA . ILE A 1 658 ? -21.609 -21.028 25.503 1.00 96.06 658 ILE A CA 1
ATOM 5122 C C . ILE A 1 658 ? -21.689 -21.373 24.016 1.00 96.06 658 ILE A C 1
ATOM 5124 O O . ILE A 1 658 ? -22.754 -21.784 23.545 1.00 96.06 658 ILE A O 1
ATOM 5128 N N . ASP A 1 659 ? -20.595 -21.150 23.292 1.00 94.81 659 ASP A N 1
ATOM 5129 C CA . ASP A 1 659 ? -20.473 -21.454 21.869 1.00 94.81 659 ASP A CA 1
ATOM 5130 C C . ASP A 1 659 ? -20.307 -22.969 21.631 1.00 94.81 659 ASP A C 1
ATOM 5132 O O . ASP A 1 659 ? -20.118 -23.760 22.561 1.00 94.81 659 ASP A O 1
ATOM 5136 N N . ALA A 1 660 ? -20.380 -23.400 20.371 1.00 93.81 660 ALA A N 1
ATOM 5137 C CA . ALA A 1 660 ? -20.268 -24.816 20.014 1.00 93.81 660 ALA A CA 1
ATOM 5138 C C . ALA A 1 660 ? -18.893 -25.430 20.350 1.00 93.81 660 ALA A C 1
ATOM 5140 O O . ALA A 1 660 ? -18.774 -26.653 20.431 1.00 93.81 660 ALA A O 1
ATOM 5141 N N . SER A 1 661 ? -17.871 -24.597 20.574 1.00 94.38 661 SER A N 1
ATOM 5142 C CA . SER A 1 661 ? -16.530 -25.019 20.988 1.00 94.38 661 SER A CA 1
ATOM 5143 C C . SER A 1 661 ? -16.369 -25.144 22.510 1.00 94.38 661 SER A C 1
ATOM 5145 O O . SER A 1 661 ? -15.313 -25.556 22.980 1.00 94.38 661 SER A O 1
ATOM 5147 N N . GLY A 1 662 ? -17.410 -24.838 23.295 1.00 95.31 662 GLY A N 1
ATOM 5148 C CA . GLY A 1 662 ? -17.394 -24.942 24.757 1.00 95.31 662 GLY A CA 1
ATOM 5149 C C . GLY A 1 662 ? -16.866 -23.697 25.478 1.00 95.31 662 GLY A C 1
ATOM 5150 O O . GLY A 1 662 ? -16.677 -23.737 26.694 1.00 95.31 662 GLY A O 1
ATOM 5151 N N . HIS A 1 663 ? -16.656 -22.590 24.763 1.00 95.50 663 HIS A N 1
ATOM 5152 C CA . HIS A 1 663 ? -16.181 -21.323 25.323 1.00 95.50 663 HIS A CA 1
ATOM 5153 C C . HIS A 1 663 ? -17.335 -20.326 25.518 1.00 95.50 663 HIS A C 1
ATOM 5155 O O . HIS A 1 663 ? -18.381 -20.470 24.884 1.00 95.50 663 HIS A O 1
ATOM 5161 N N . PRO A 1 664 ? -17.189 -19.291 26.370 1.00 95.50 664 PRO A N 1
ATOM 5162 C CA . PRO A 1 664 ? -18.172 -18.216 26.452 1.00 95.50 664 PRO A CA 1
ATOM 5163 C C . PRO A 1 664 ? -18.446 -17.606 25.076 1.00 95.50 664 PRO A C 1
ATOM 5165 O O . PRO A 1 664 ? -17.532 -17.147 24.391 1.00 95.50 664 PRO A O 1
ATOM 5168 N N . ASP A 1 665 ? -19.716 -17.579 24.684 1.00 96.25 665 ASP A N 1
ATOM 5169 C CA . ASP A 1 665 ? -20.119 -17.002 23.412 1.00 96.25 665 ASP A CA 1
ATOM 5170 C C . ASP A 1 665 ? -19.901 -15.483 23.466 1.00 96.25 665 ASP A C 1
ATOM 5172 O O . ASP A 1 665 ? -20.394 -14.789 24.368 1.00 96.25 665 ASP A O 1
ATOM 5176 N N . THR A 1 666 ? -19.106 -15.001 22.511 1.00 96.69 666 THR A N 1
ATOM 5177 C CA . THR A 1 666 ? -18.821 -13.579 22.271 1.00 96.69 666 THR A CA 1
ATOM 5178 C C . THR A 1 666 ? -19.108 -13.181 20.829 1.00 96.69 666 THR A C 1
ATOM 5180 O O . THR A 1 666 ? -18.564 -12.206 20.311 1.00 96.69 666 THR A O 1
ATOM 5183 N N . SER A 1 667 ? -19.967 -13.957 20.167 1.00 97.56 667 SER A N 1
ATOM 5184 C CA . SER A 1 667 ? -20.401 -13.666 18.811 1.00 97.56 667 SER A CA 1
ATOM 5185 C C . SER A 1 667 ? -21.183 -12.357 18.754 1.00 97.56 667 SER A C 1
ATOM 5187 O O . SER A 1 667 ? -21.872 -11.970 19.704 1.00 97.56 667 SER A O 1
ATOM 5189 N N . PHE A 1 668 ? -21.111 -11.671 17.621 1.00 97.81 668 PHE A N 1
ATOM 5190 C CA . PHE A 1 668 ? -21.928 -10.487 17.380 1.00 97.81 668 PHE A CA 1
ATOM 5191 C C . PHE A 1 668 ? -22.325 -10.379 15.916 1.00 97.81 668 PHE A C 1
ATOM 5193 O O . PHE A 1 668 ? -21.664 -10.937 15.041 1.00 97.81 668 PHE A O 1
ATOM 5200 N N . LEU A 1 669 ? -23.385 -9.613 15.665 1.00 98.06 669 LEU A N 1
ATOM 5201 C CA . LEU A 1 669 ? -23.791 -9.173 14.337 1.00 98.06 669 LEU A CA 1
ATOM 5202 C C . LEU A 1 669 ? -24.281 -7.728 14.437 1.00 98.06 669 LEU A C 1
ATOM 5204 O O . LEU A 1 669 ? -25.288 -7.457 15.078 1.00 98.06 669 LEU A O 1
ATOM 5208 N N . VAL A 1 670 ? -23.577 -6.784 13.830 1.00 98.00 670 VAL A N 1
ATOM 5209 C CA . VAL A 1 670 ? -23.904 -5.358 13.879 1.00 98.00 670 VAL A CA 1
ATOM 5210 C C . VAL A 1 670 ? -24.297 -4.853 12.503 1.00 98.00 670 VAL A C 1
ATOM 5212 O O . VAL A 1 670 ? -23.692 -5.215 11.497 1.00 98.00 670 VAL A O 1
ATOM 5215 N N . ARG A 1 671 ? -25.307 -3.985 12.462 1.00 97.25 671 ARG A N 1
ATOM 5216 C CA . ARG A 1 671 ? -25.681 -3.230 11.268 1.00 97.25 671 ARG A CA 1
ATOM 5217 C C . ARG A 1 671 ? -25.000 -1.872 11.299 1.00 97.25 671 ARG A C 1
ATOM 5219 O O . ARG A 1 671 ? -25.153 -1.130 12.269 1.00 97.25 671 ARG A O 1
ATOM 5226 N N . MET A 1 672 ? -24.268 -1.545 10.241 1.00 95.94 672 MET A N 1
ATOM 5227 C CA . MET A 1 672 ? -23.460 -0.327 10.180 1.00 95.94 672 MET A CA 1
ATOM 5228 C C . MET A 1 672 ? -23.366 0.241 8.755 1.00 95.94 672 MET A C 1
ATOM 5230 O O . MET A 1 672 ? -23.682 -0.470 7.795 1.00 95.94 672 MET A O 1
ATOM 5234 N N . PRO A 1 673 ? -22.983 1.523 8.601 1.00 94.25 673 PRO A N 1
ATOM 5235 C CA . PRO A 1 673 ? -22.773 2.161 7.304 1.00 94.25 673 PRO A CA 1
ATOM 5236 C C . PRO A 1 673 ? -21.934 1.323 6.335 1.00 94.25 673 PRO A C 1
ATOM 5238 O O . PRO A 1 673 ? -20.828 0.905 6.677 1.00 94.25 673 PRO A O 1
ATOM 5241 N N . ALA A 1 674 ? -22.436 1.113 5.118 1.00 93.88 674 ALA A N 1
ATOM 5242 C CA . ALA A 1 674 ? -21.632 0.575 4.025 1.00 93.88 674 ALA A CA 1
ATOM 5243 C C . ALA A 1 674 ? -20.839 1.694 3.330 1.00 93.88 674 ALA A C 1
ATOM 5245 O O . ALA A 1 674 ? -21.101 2.878 3.541 1.00 93.88 674 ALA A O 1
ATOM 5246 N N . ASN A 1 675 ? -19.885 1.322 2.471 1.00 92.88 675 ASN A N 1
ATOM 5247 C CA . ASN A 1 675 ? -19.065 2.225 1.654 1.00 92.88 675 ASN A CA 1
ATOM 5248 C C . ASN A 1 675 ? -18.241 3.250 2.445 1.00 92.88 675 ASN A C 1
ATOM 5250 O O . ASN A 1 675 ? -17.747 4.239 1.893 1.00 92.88 675 ASN A O 1
ATOM 5254 N N . THR A 1 676 ? -18.038 2.945 3.721 1.00 91.69 676 THR A N 1
ATOM 5255 C CA . THR A 1 676 ? -17.265 3.712 4.683 1.00 91.69 676 THR A CA 1
ATOM 5256 C C . THR A 1 676 ? -16.096 2.854 5.165 1.00 91.69 676 THR A C 1
ATOM 5258 O O . THR A 1 676 ? -16.326 1.711 5.576 1.00 91.69 676 THR A O 1
ATOM 5261 N N . PRO A 1 677 ? -14.859 3.377 5.129 1.00 94.75 677 PRO A N 1
ATOM 5262 C CA . PRO A 1 677 ? -13.735 2.762 5.816 1.00 94.75 677 PRO A CA 1
ATOM 5263 C C . PRO A 1 677 ? -14.010 2.658 7.319 1.00 94.75 677 PRO A C 1
ATOM 5265 O O . PRO A 1 677 ? -14.431 3.634 7.945 1.00 94.75 677 PRO A O 1
ATOM 5268 N N . TYR A 1 678 ? -13.753 1.494 7.905 1.00 95.19 678 TYR A N 1
ATOM 5269 C CA . TYR A 1 678 ? -13.900 1.265 9.335 1.00 95.19 678 TYR A CA 1
ATOM 5270 C C . TYR A 1 678 ? -12.716 0.503 9.930 1.00 95.19 678 TYR A C 1
ATOM 5272 O O . TYR A 1 678 ? -11.969 -0.181 9.224 1.00 95.19 678 TYR A O 1
ATOM 5280 N N . LEU A 1 679 ? -12.601 0.614 11.253 1.00 94.19 679 LEU A N 1
ATOM 5281 C CA . LEU A 1 679 ? -11.750 -0.200 12.120 1.00 94.19 679 LEU A CA 1
ATOM 5282 C C . LEU A 1 679 ? -12.587 -0.745 13.281 1.00 94.19 679 LEU A C 1
ATOM 5284 O O . LEU A 1 679 ? -13.592 -0.136 13.668 1.00 94.19 679 LEU A O 1
ATOM 5288 N N . MET A 1 680 ? -12.157 -1.857 13.871 1.00 94.69 680 MET A N 1
ATOM 5289 C CA . MET A 1 680 ? -12.748 -2.386 15.100 1.00 94.69 680 MET A CA 1
ATOM 5290 C C . MET A 1 680 ? -11.776 -2.317 16.277 1.00 94.69 680 MET A C 1
ATOM 5292 O O . MET A 1 680 ? -10.559 -2.401 16.113 1.00 94.69 680 MET A O 1
ATOM 5296 N N . GLN A 1 681 ? -12.328 -2.196 17.483 1.00 95.62 681 GLN A N 1
ATOM 5297 C CA . GLN A 1 681 ? -11.583 -2.364 18.730 1.00 95.62 681 GLN A CA 1
ATOM 5298 C C . GLN A 1 681 ? -12.356 -3.287 19.673 1.00 95.62 681 GLN A C 1
ATOM 5300 O O . GLN A 1 681 ? -13.539 -3.051 19.933 1.00 95.62 681 GLN A O 1
ATOM 5305 N N . GLY A 1 682 ? -11.698 -4.308 20.220 1.00 96.75 682 GLY A N 1
ATOM 5306 C CA . GLY A 1 682 ? -12.194 -5.013 21.397 1.00 96.75 682 GLY A CA 1
ATOM 5307 C C . GLY A 1 682 ? -12.064 -4.102 22.613 1.00 96.75 682 GLY A C 1
ATOM 5308 O O . GLY A 1 682 ? -11.024 -3.471 22.810 1.00 96.75 682 GLY A O 1
ATOM 5309 N N . ILE A 1 683 ? -13.122 -3.996 23.413 1.00 98.00 683 ILE A N 1
ATOM 5310 C CA . ILE A 1 683 ? -13.189 -3.063 24.542 1.00 98.00 683 ILE A CA 1
ATOM 5311 C C . ILE A 1 683 ? -13.654 -3.757 25.818 1.00 98.00 683 ILE A C 1
ATOM 5313 O O . ILE A 1 683 ? -14.437 -4.714 25.798 1.00 98.00 683 ILE A O 1
ATOM 5317 N N . ASP A 1 684 ? -13.200 -3.232 26.949 1.00 97.50 684 ASP A N 1
ATOM 5318 C CA . ASP A 1 684 ? -13.718 -3.635 28.248 1.00 97.50 684 ASP A CA 1
ATOM 5319 C C . ASP A 1 684 ? -15.067 -2.983 28.579 1.00 97.50 684 ASP A C 1
ATOM 5321 O O . ASP A 1 684 ? -15.645 -2.218 27.804 1.00 97.50 684 ASP A O 1
ATOM 5325 N N . CYS A 1 685 ? -15.594 -3.311 29.756 1.00 96.75 685 CYS A N 1
ATOM 5326 C CA . CYS A 1 685 ? -16.918 -2.878 30.191 1.00 96.75 685 CYS A CA 1
ATOM 5327 C C . CYS A 1 685 ? -17.056 -1.354 30.338 1.00 96.75 685 CYS A C 1
ATOM 5329 O O . CYS A 1 685 ? -18.174 -0.849 30.250 1.00 96.75 685 CYS A O 1
ATOM 5331 N N . ASP A 1 686 ? -15.954 -0.624 30.524 1.00 96.00 686 ASP A N 1
ATOM 5332 C CA . ASP A 1 686 ? -15.943 0.840 30.629 1.00 96.00 686 ASP A CA 1
ATOM 5333 C C . ASP A 1 686 ? -15.698 1.518 29.264 1.00 96.00 686 ASP A C 1
ATOM 5335 O O . ASP A 1 686 ? -15.682 2.749 29.153 1.00 96.00 686 ASP A O 1
ATOM 5339 N N . GLY A 1 687 ? -15.533 0.721 28.203 1.00 96.81 687 GLY A N 1
ATOM 5340 C CA . GLY A 1 687 ? -15.217 1.197 26.865 1.00 96.81 687 GLY A CA 1
ATOM 5341 C C . GLY A 1 687 ? -13.756 1.615 26.726 1.00 96.81 687 GLY A C 1
ATOM 5342 O O . GLY A 1 687 ? -13.479 2.636 26.102 1.00 96.81 687 GLY A O 1
ATOM 5343 N N . ARG A 1 688 ? -12.815 0.886 27.330 1.00 97.88 688 ARG A N 1
ATOM 5344 C CA . ARG A 1 688 ? -11.373 1.083 27.105 1.00 97.88 688 ARG A CA 1
ATOM 5345 C C . ARG A 1 688 ? -10.839 -0.007 26.184 1.00 97.88 688 ARG A C 1
ATOM 5347 O O . ARG A 1 688 ? -11.207 -1.170 26.345 1.00 97.88 688 ARG A O 1
ATOM 5354 N N . THR A 1 689 ? -9.983 0.361 25.240 1.00 96.19 689 THR A N 1
ATOM 5355 C CA . THR A 1 689 ? -9.446 -0.550 24.221 1.00 96.19 689 THR A CA 1
ATOM 5356 C C . THR A 1 689 ? -8.547 -1.641 24.809 1.00 96.19 689 THR A C 1
ATOM 5358 O O . THR A 1 689 ? -7.622 -1.359 25.574 1.00 96.19 689 THR A O 1
ATOM 5361 N N . LEU A 1 690 ? -8.801 -2.886 24.397 1.00 95.25 690 LEU A N 1
ATOM 5362 C CA . LEU A 1 690 ? -8.014 -4.091 24.689 1.00 95.25 690 LEU A CA 1
ATOM 5363 C C . LEU A 1 690 ? -7.205 -4.564 23.478 1.00 95.25 690 LEU A C 1
ATOM 5365 O O . LEU A 1 690 ? -6.106 -5.074 23.644 1.00 95.25 690 LEU A O 1
ATOM 5369 N N . ASN A 1 691 ? -7.744 -4.393 22.270 1.00 92.44 691 ASN A N 1
ATOM 5370 C CA . ASN A 1 691 ? -7.067 -4.648 20.999 1.00 92.44 691 ASN A CA 1
ATOM 5371 C C . ASN A 1 691 ? -7.675 -3.768 19.890 1.00 92.44 691 ASN A C 1
ATOM 5373 O O . ASN A 1 691 ? -8.741 -3.176 20.065 1.00 92.44 691 ASN A O 1
ATOM 5377 N N . THR A 1 692 ? -6.974 -3.589 18.772 1.00 89.50 692 THR A N 1
ATOM 5378 C CA . THR A 1 692 ? -7.357 -2.670 17.681 1.00 89.50 692 THR A CA 1
ATOM 5379 C C . THR A 1 692 ? -6.945 -3.201 16.313 1.00 89.50 692 THR A C 1
ATOM 5381 O O . THR A 1 692 ? -5.784 -3.550 16.109 1.00 89.50 692 THR A O 1
ATOM 5384 N N . ASP A 1 693 ? -7.860 -3.191 15.349 1.00 87.44 693 ASP A N 1
ATOM 5385 C CA . ASP A 1 693 ? -7.530 -3.497 13.956 1.00 87.44 693 ASP A CA 1
ATOM 5386 C C . ASP A 1 693 ? -6.489 -2.512 13.401 1.00 87.44 693 ASP A C 1
ATOM 5388 O O . ASP A 1 693 ? -6.541 -1.307 13.661 1.00 87.44 693 ASP A O 1
ATOM 5392 N N . GLN A 1 694 ? -5.559 -3.016 12.588 1.00 83.44 694 GLN A N 1
ATOM 5393 C CA . GLN A 1 694 ? -4.527 -2.197 11.936 1.00 83.44 694 GLN A CA 1
ATOM 5394 C C . GLN A 1 694 ? -4.706 -2.063 10.422 1.00 83.44 694 GLN A C 1
ATOM 5396 O O . GLN A 1 694 ? -3.820 -1.556 9.739 1.00 83.44 694 GLN A O 1
ATOM 5401 N N . THR A 1 695 ? -5.842 -2.509 9.895 1.00 87.94 695 THR A N 1
ATOM 5402 C CA . THR A 1 695 ? -6.145 -2.530 8.462 1.00 87.94 695 THR A CA 1
ATOM 5403 C C . THR A 1 695 ? -7.522 -1.947 8.217 1.00 87.94 695 THR A C 1
ATOM 5405 O O . THR A 1 695 ? -8.470 -2.229 8.951 1.00 87.94 695 THR A O 1
ATOM 5408 N N . TRP A 1 696 ? -7.649 -1.122 7.181 1.00 92.12 696 TRP A N 1
ATOM 5409 C CA . TRP A 1 696 ? -8.937 -0.535 6.838 1.00 92.12 696 TRP A CA 1
ATOM 5410 C C . TRP A 1 696 ? -9.800 -1.554 6.115 1.00 92.12 696 TRP A C 1
ATOM 5412 O O . TRP A 1 696 ? -9.379 -2.204 5.150 1.00 92.12 696 TRP A O 1
ATOM 5422 N N . GLN A 1 697 ? -11.049 -1.636 6.551 1.00 93.62 697 GLN A N 1
ATOM 5423 C CA . GLN A 1 697 ? -12.063 -2.479 5.941 1.00 93.62 697 GLN A CA 1
ATOM 5424 C C . GLN A 1 697 ? -13.274 -1.641 5.541 1.00 93.62 697 GLN A C 1
ATOM 5426 O O . GLN A 1 697 ? -13.434 -0.500 5.962 1.00 93.62 697 GLN A O 1
ATOM 5431 N N . SER A 1 698 ? -14.130 -2.195 4.694 1.00 94.62 698 SER A N 1
ATOM 5432 C CA . SER A 1 698 ? -15.412 -1.598 4.328 1.00 94.62 698 SER A CA 1
ATOM 5433 C C . SER A 1 698 ? -16.411 -2.707 4.051 1.00 94.62 698 SER A C 1
ATOM 5435 O O . SER A 1 698 ? -16.010 -3.793 3.634 1.00 94.62 698 SER A O 1
ATOM 5437 N N . LEU A 1 699 ? -17.694 -2.412 4.240 1.00 95.62 699 LEU A N 1
ATOM 5438 C CA . LEU A 1 699 ? -18.789 -3.235 3.729 1.00 95.62 699 LEU A CA 1
ATOM 5439 C C . LEU A 1 699 ? -19.361 -2.607 2.459 1.00 95.62 699 LEU A C 1
ATOM 5441 O O . LEU A 1 699 ? -19.355 -1.382 2.324 1.00 95.62 699 LEU A O 1
ATOM 5445 N N . ARG A 1 700 ? -19.926 -3.417 1.572 1.00 93.75 700 ARG A N 1
ATOM 5446 C CA . ARG A 1 700 ? -20.801 -2.980 0.483 1.00 93.75 700 ARG A CA 1
ATOM 5447 C C . ARG A 1 700 ? -22.262 -2.928 0.945 1.00 93.75 700 ARG A C 1
ATOM 5449 O O . ARG A 1 700 ? -22.645 -3.637 1.879 1.00 93.75 700 ARG A O 1
ATOM 5456 N N . PRO A 1 701 ? -23.103 -2.076 0.331 1.00 92.00 701 PRO A N 1
ATOM 5457 C CA . PRO A 1 701 ? -24.536 -2.063 0.602 1.00 92.00 701 PRO A CA 1
ATOM 5458 C C . PRO A 1 701 ? -25.137 -3.458 0.401 1.00 92.00 701 PRO A C 1
ATOM 5460 O O . PRO A 1 701 ? -24.919 -4.074 -0.639 1.00 92.00 701 PRO A O 1
ATOM 5463 N N . GLY A 1 702 ? -25.860 -3.962 1.401 1.00 91.81 702 GLY A N 1
ATOM 5464 C CA . GLY A 1 702 ? -26.424 -5.315 1.369 1.00 91.81 702 GLY A CA 1
ATOM 5465 C C . GLY A 1 702 ? -25.426 -6.448 1.644 1.00 91.81 702 GLY A C 1
ATOM 5466 O O . GLY A 1 702 ? -25.831 -7.603 1.623 1.00 91.81 702 GLY A O 1
ATOM 5467 N N . GLU A 1 703 ? -24.153 -6.166 1.940 1.00 95.44 703 GLU A N 1
ATOM 5468 C CA . GLU A 1 703 ? -23.182 -7.192 2.342 1.00 95.44 703 GLU A CA 1
ATOM 5469 C C . GLU A 1 703 ? -23.450 -7.681 3.768 1.00 95.44 703 GLU A C 1
ATOM 5471 O O . GLU A 1 703 ? -23.661 -6.877 4.678 1.00 95.44 703 GLU A O 1
ATOM 5476 N N . GLN A 1 704 ? -23.362 -8.995 3.980 1.00 95.69 704 GLN A N 1
ATOM 5477 C CA . GLN A 1 704 ? -23.087 -9.576 5.290 1.00 95.69 704 GLN A CA 1
ATOM 5478 C C . GLN A 1 704 ? -21.684 -10.190 5.284 1.00 95.69 704 GLN A C 1
ATOM 5480 O O . GLN A 1 704 ? -21.427 -11.164 4.578 1.00 95.69 704 GLN A O 1
ATOM 5485 N N . LYS A 1 705 ? -20.787 -9.632 6.099 1.00 94.88 705 LYS A N 1
ATOM 5486 C CA . LYS A 1 705 ? -19.423 -10.127 6.306 1.00 94.88 705 LYS A CA 1
ATOM 5487 C C . LYS A 1 705 ? -19.295 -10.687 7.715 1.00 94.88 705 LYS A C 1
ATOM 5489 O O . LYS A 1 705 ? -19.573 -9.985 8.683 1.00 94.88 705 LYS A O 1
ATOM 5494 N N . THR A 1 706 ? -18.842 -11.930 7.844 1.00 93.19 706 THR A N 1
ATOM 5495 C CA . THR A 1 706 ? -18.607 -12.574 9.144 1.00 93.19 706 THR A CA 1
ATOM 5496 C C . THR A 1 706 ? -17.167 -13.053 9.260 1.00 93.19 706 THR A C 1
ATOM 5498 O O . THR A 1 706 ? -16.664 -13.733 8.369 1.00 93.19 706 THR A O 1
ATOM 5501 N N . CYS A 1 707 ? -16.513 -12.714 10.368 1.00 89.31 707 CYS A N 1
ATOM 5502 C CA . CYS A 1 707 ? -15.172 -13.181 10.716 1.00 89.31 707 CYS A CA 1
ATOM 5503 C C . CYS A 1 707 ? -15.258 -14.368 11.688 1.00 89.31 707 CYS A C 1
ATOM 5505 O O . CYS A 1 707 ? -16.182 -14.447 12.495 1.00 89.31 707 CYS A O 1
ATOM 5507 N N . ASN A 1 708 ? -14.286 -15.280 11.674 1.00 84.94 708 ASN A N 1
ATOM 5508 C CA . ASN A 1 708 ? -14.306 -16.437 12.583 1.00 84.94 708 ASN A CA 1
ATOM 5509 C C . ASN A 1 708 ? -13.644 -16.162 13.948 1.00 84.94 708 ASN A C 1
ATOM 5511 O O . ASN A 1 708 ? -13.901 -16.879 14.912 1.00 84.94 708 ASN A O 1
ATOM 5515 N N . GLY A 1 709 ? -12.820 -15.117 14.031 1.00 89.00 709 GLY A N 1
ATOM 5516 C CA . GLY A 1 709 ? -12.027 -14.750 15.200 1.00 89.00 709 GLY A CA 1
ATOM 5517 C C . GLY A 1 709 ? -11.456 -13.335 15.074 1.00 89.00 709 GLY A C 1
ATOM 5518 O O . GLY A 1 709 ? -11.531 -12.725 14.003 1.00 89.00 709 GLY A O 1
ATOM 5519 N N . CYS A 1 710 ? -10.860 -12.816 16.145 1.00 88.94 710 CYS A N 1
ATOM 5520 C CA . CYS A 1 710 ? -10.123 -11.555 16.134 1.00 88.94 710 CYS A CA 1
ATOM 5521 C C . CYS A 1 710 ? -8.696 -11.800 15.620 1.00 88.94 710 CYS A C 1
ATOM 5523 O O . CYS A 1 710 ? -7.875 -12.401 16.313 1.00 88.94 710 CYS A O 1
ATOM 5525 N N . HIS A 1 711 ? -8.413 -11.359 14.391 1.00 87.88 711 HIS A N 1
ATOM 5526 C CA . HIS A 1 711 ? -7.101 -11.525 13.750 1.00 87.88 711 HIS A CA 1
ATOM 5527 C C . HIS A 1 711 ? -6.661 -12.996 13.589 1.00 87.88 711 HIS A C 1
ATOM 5529 O O . HIS A 1 711 ? -5.474 -13.296 13.540 1.00 87.88 711 HIS A O 1
ATOM 5535 N N . VAL A 1 712 ? -7.616 -13.933 13.530 1.00 90.38 712 VAL A N 1
ATOM 5536 C CA . VAL A 1 712 ? -7.326 -15.356 13.300 1.00 90.38 712 VAL A CA 1
ATOM 5537 C C . VAL A 1 712 ? -7.106 -15.562 11.804 1.00 90.38 712 VAL A C 1
ATOM 5539 O O . VAL A 1 712 ? -8.053 -15.813 11.059 1.00 90.38 712 VAL A O 1
ATOM 5542 N N . HIS A 1 713 ? -5.861 -15.381 11.370 1.00 90.75 713 HIS A N 1
ATOM 5543 C CA . HIS A 1 713 ? -5.452 -15.426 9.964 1.00 90.75 713 HIS A CA 1
ATOM 5544 C C . HIS A 1 713 ? -4.543 -16.610 9.654 1.00 90.75 713 HIS A C 1
ATOM 5546 O O . HIS A 1 713 ? -4.221 -16.833 8.491 1.00 90.75 713 HIS A O 1
ATOM 5552 N N . SER A 1 714 ? -4.147 -17.403 10.650 1.00 91.75 714 SER A N 1
ATOM 5553 C CA . SER A 1 714 ? -3.289 -18.561 10.398 1.00 91.75 714 SER A CA 1
ATOM 5554 C C . SER A 1 714 ? -4.013 -19.896 10.269 1.00 91.75 714 SER A C 1
ATOM 5556 O O . SER A 1 714 ? -3.430 -20.891 9.831 1.00 91.75 714 SER A O 1
ATOM 5558 N N . ARG A 1 715 ? -5.278 -19.930 10.692 1.00 92.56 715 ARG A N 1
ATOM 5559 C CA . ARG A 1 715 ? -6.079 -21.147 10.821 1.00 92.56 715 ARG A CA 1
ATOM 5560 C C . ARG A 1 715 ? -7.572 -20.848 10.695 1.00 92.56 715 ARG A C 1
ATOM 5562 O O . ARG A 1 715 ? -7.986 -19.699 10.842 1.00 92.56 715 ARG A O 1
ATOM 5569 N N . PRO A 1 716 ? -8.420 -21.873 10.515 1.00 91.56 716 PRO A N 1
ATOM 5570 C CA . PRO A 1 716 ? -9.848 -21.728 10.750 1.00 91.56 716 PRO A CA 1
ATOM 5571 C C . PRO A 1 716 ? -10.130 -21.281 12.193 1.00 91.56 716 PRO A C 1
ATOM 5573 O O . PRO A 1 716 ? -9.420 -21.658 13.136 1.00 91.56 716 PRO A O 1
ATOM 5576 N N . GLY A 1 717 ? -11.203 -20.512 12.383 1.00 91.62 717 GLY A N 1
ATOM 5577 C CA . GLY A 1 717 ? -11.677 -20.216 13.733 1.00 91.62 717 GLY A CA 1
ATOM 5578 C C . GLY A 1 717 ? -12.247 -21.458 14.414 1.00 91.62 717 GLY A C 1
ATOM 5579 O O . GLY A 1 717 ? -12.659 -22.424 13.769 1.00 91.62 717 GLY A O 1
ATOM 5580 N N . ARG A 1 718 ? -12.279 -21.426 15.744 1.00 93.81 718 ARG A N 1
ATOM 5581 C CA . ARG A 1 718 ? -12.716 -22.548 16.589 1.00 93.81 718 ARG A CA 1
ATOM 5582 C C . ARG A 1 718 ? -14.204 -22.886 16.460 1.00 93.81 718 ARG A C 1
ATOM 5584 O O . ARG A 1 718 ? -14.625 -23.972 16.846 1.00 93.81 718 ARG A O 1
ATOM 5591 N N . THR A 1 719 ? -15.004 -21.947 15.961 1.00 93.94 719 THR A N 1
ATOM 5592 C CA . THR A 1 719 ? -16.451 -22.082 15.777 1.00 93.94 719 THR A CA 1
ATOM 5593 C C . THR A 1 719 ? -16.895 -21.334 14.521 1.00 93.94 719 THR A C 1
ATOM 5595 O O . THR A 1 719 ? -16.216 -20.414 14.071 1.00 93.94 719 THR A O 1
ATOM 5598 N N . GLN A 1 720 ? -18.037 -21.730 13.959 1.00 92.88 720 GLN A N 1
ATOM 5599 C CA . GLN A 1 720 ? -18.643 -21.109 12.774 1.00 92.88 720 GLN A CA 1
ATOM 5600 C C . GLN A 1 720 ? -19.763 -20.159 13.194 1.00 92.88 720 GLN A C 1
ATOM 5602 O O . GLN A 1 720 ? -20.513 -20.482 14.123 1.00 92.88 720 GLN A O 1
ATOM 5607 N N . PHE A 1 721 ? -19.900 -19.015 12.516 1.00 95.12 721 PHE A N 1
ATOM 5608 C CA . PHE A 1 721 ? -20.843 -17.957 12.896 1.00 95.12 721 PHE A CA 1
ATOM 5609 C C . PHE A 1 721 ? -22.289 -18.464 13.004 1.00 95.12 721 PHE A C 1
ATOM 5611 O O . PHE A 1 721 ? -22.975 -18.156 13.976 1.00 95.12 721 PHE A O 1
ATOM 5618 N N . GLU A 1 722 ? -22.731 -19.317 12.083 1.00 94.31 722 GLU A N 1
ATOM 5619 C CA . GLU A 1 722 ? -24.102 -19.836 11.977 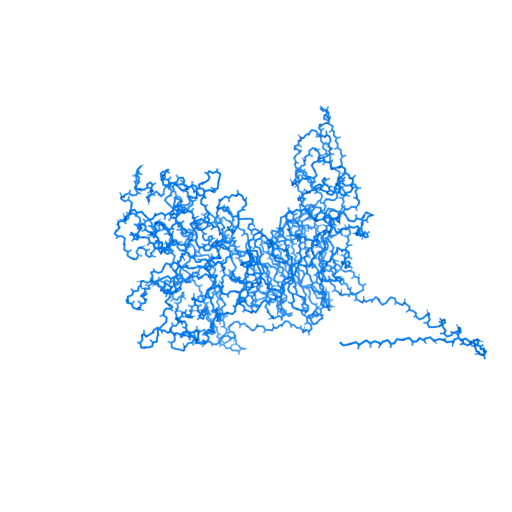1.00 94.31 722 GLU A CA 1
ATOM 5620 C C . GLU A 1 722 ? -24.536 -20.647 13.208 1.00 94.31 722 GLU A C 1
ATOM 5622 O O . GLU A 1 722 ? -25.728 -20.830 13.455 1.00 94.31 722 GLU A O 1
ATOM 5627 N N . THR A 1 723 ? -23.573 -21.134 13.994 1.00 94.62 723 THR A N 1
ATOM 5628 C CA . THR A 1 723 ? -23.817 -21.934 15.205 1.00 94.62 723 THR A CA 1
ATOM 5629 C C . THR A 1 723 ? -23.876 -21.101 16.489 1.00 94.62 723 THR A C 1
ATOM 5631 O O . THR A 1 723 ? -24.148 -21.636 17.565 1.00 94.62 723 THR A O 1
ATOM 5634 N N . THR A 1 724 ? -23.620 -19.796 16.393 1.00 96.25 724 THR A N 1
ATOM 5635 C CA . THR A 1 724 ? -23.429 -18.909 17.547 1.00 96.25 724 THR A CA 1
ATOM 5636 C C . THR A 1 724 ? -24.721 -18.266 18.043 1.00 96.25 724 THR A C 1
ATOM 5638 O O . THR A 1 724 ? -25.786 -18.364 17.426 1.00 96.25 724 THR A O 1
ATOM 5641 N N . PHE A 1 725 ? -24.645 -17.580 19.184 1.00 96.81 725 PHE A N 1
ATOM 5642 C CA . PHE A 1 725 ? -25.753 -16.793 19.715 1.00 96.81 725 PHE A CA 1
ATOM 5643 C C . PHE A 1 725 ? -26.211 -15.686 18.751 1.00 96.81 725 PHE A C 1
ATOM 5645 O O . PHE A 1 725 ? -27.418 -15.514 18.574 1.00 96.81 725 PHE A O 1
ATOM 5652 N N . ALA A 1 726 ? -25.279 -14.979 18.103 1.00 96.44 726 ALA A N 1
ATOM 5653 C CA . ALA A 1 726 ? -25.583 -13.851 17.221 1.00 96.44 726 ALA A CA 1
ATOM 5654 C C . ALA A 1 726 ? -26.235 -14.241 15.884 1.00 96.44 726 ALA A C 1
ATOM 5656 O O . ALA A 1 726 ? -26.867 -13.399 15.249 1.00 96.44 726 ALA A O 1
ATOM 5657 N N . ALA A 1 727 ? -26.143 -15.509 15.476 1.00 95.12 727 ALA A N 1
ATOM 5658 C CA . ALA A 1 727 ? -26.835 -16.024 14.293 1.00 95.12 727 ALA A CA 1
ATOM 5659 C C . ALA A 1 727 ? -28.311 -16.388 14.550 1.00 95.12 727 ALA A C 1
ATOM 5661 O O . ALA A 1 727 ? -29.066 -16.653 13.612 1.00 95.12 727 ALA A O 1
ATOM 5662 N N . LYS A 1 728 ? -28.758 -16.422 15.813 1.00 94.00 728 LYS A N 1
ATOM 5663 C CA . LYS A 1 728 ? -30.140 -16.785 16.159 1.00 94.00 728 LYS A CA 1
ATOM 5664 C C . LYS A 1 728 ? -31.105 -15.663 15.785 1.00 94.00 728 LYS A C 1
ATOM 5666 O O . LYS A 1 728 ? -30.844 -14.494 16.040 1.00 94.00 728 LYS A O 1
ATOM 5671 N N . SER A 1 729 ? -32.304 -16.024 15.328 1.00 89.69 729 SER A N 1
ATOM 5672 C CA . SER A 1 729 ? -33.358 -15.060 14.960 1.00 89.69 729 SER A CA 1
ATOM 5673 C C . SER A 1 729 ? -33.818 -14.141 16.102 1.00 89.69 729 SER A C 1
ATOM 5675 O O . SER A 1 729 ? -34.430 -13.111 15.846 1.00 89.69 729 SER A O 1
ATOM 5677 N N . GLY A 1 730 ? -33.569 -14.524 17.360 1.00 89.50 730 GLY A N 1
ATOM 5678 C CA . GLY A 1 730 ? -33.870 -13.717 18.547 1.00 89.50 730 GLY A CA 1
ATOM 5679 C C . GLY A 1 730 ? -32.764 -12.737 18.951 1.00 89.50 730 GLY A C 1
ATOM 5680 O O . GLY A 1 730 ? -32.919 -12.053 19.959 1.00 89.50 730 GLY A O 1
ATOM 5681 N N . TYR A 1 731 ? -31.646 -12.687 18.222 1.00 94.75 731 TYR A N 1
ATOM 5682 C CA . TYR A 1 731 ? -30.557 -11.761 18.504 1.00 94.75 731 TYR A CA 1
ATOM 5683 C C . TYR A 1 731 ? -30.938 -10.327 18.111 1.00 94.75 731 TYR A C 1
ATOM 5685 O O . TYR A 1 731 ? -31.351 -10.051 16.983 1.00 94.75 731 TYR A O 1
ATOM 5693 N N . THR A 1 732 ? -30.777 -9.391 19.046 1.00 94.38 732 THR A N 1
ATOM 5694 C CA . THR A 1 732 ? -30.998 -7.966 18.782 1.00 94.38 732 THR A CA 1
ATOM 5695 C C . THR A 1 732 ? -29.756 -7.371 18.133 1.00 94.38 732 THR A C 1
ATOM 5697 O O . THR A 1 732 ? -28.788 -7.063 18.822 1.00 94.38 732 THR A O 1
ATOM 5700 N N . ILE A 1 733 ? -29.806 -7.177 16.816 1.00 97.06 733 ILE A N 1
ATOM 5701 C CA . ILE A 1 733 ? -28.724 -6.567 16.030 1.00 97.06 733 ILE A CA 1
ATOM 5702 C C . ILE A 1 733 ? -28.535 -5.099 16.448 1.00 97.06 733 ILE A C 1
ATOM 5704 O O . ILE A 1 733 ? -29.457 -4.298 16.240 1.00 97.06 733 ILE A O 1
ATOM 5708 N N . PRO A 1 734 ? -27.367 -4.709 16.999 1.00 96.88 734 PRO A N 1
ATOM 5709 C CA . PRO A 1 734 ? -27.053 -3.308 17.238 1.00 96.88 734 PRO A CA 1
ATOM 5710 C C . PRO A 1 734 ? -27.039 -2.526 15.919 1.00 96.88 734 PRO A C 1
ATOM 5712 O O . PRO A 1 734 ? -26.639 -3.043 14.873 1.00 96.88 734 PRO A O 1
ATOM 5715 N N . ARG A 1 735 ? -27.493 -1.274 15.973 1.00 95.56 735 ARG A N 1
ATOM 5716 C CA . ARG A 1 735 ? -27.660 -0.391 14.814 1.00 95.56 735 ARG A CA 1
ATOM 5717 C C . ARG A 1 735 ? -26.801 0.850 14.980 1.00 95.56 735 ARG A C 1
ATOM 5719 O O . ARG A 1 735 ? -26.999 1.604 15.931 1.00 95.56 735 ARG A O 1
ATOM 5726 N N . LEU A 1 736 ? -25.847 1.035 14.075 1.00 96.06 736 LEU A N 1
ATOM 5727 C CA . LEU A 1 736 ? -24.888 2.138 14.087 1.00 96.06 736 LEU A CA 1
ATOM 5728 C C . LEU A 1 736 ? -25.121 3.061 12.888 1.00 96.06 736 LEU A C 1
ATOM 5730 O O . LEU A 1 736 ? -25.569 2.609 11.835 1.00 96.06 736 LEU A O 1
ATOM 5734 N N . GLY A 1 737 ? -24.804 4.351 13.030 1.00 91.69 737 GLY A N 1
ATOM 5735 C CA . GLY A 1 737 ? -25.009 5.331 11.954 1.00 91.69 737 GLY A CA 1
ATOM 5736 C C . GLY A 1 737 ? -26.485 5.592 11.621 1.00 91.69 737 GLY A C 1
ATOM 5737 O O . GLY A 1 737 ? -26.804 5.991 10.507 1.00 91.69 737 GLY A O 1
ATOM 5738 N N . GLU A 1 738 ? -27.397 5.367 12.573 1.00 91.81 738 GLU A N 1
ATOM 5739 C CA . GLU A 1 738 ? -28.854 5.529 12.411 1.00 91.81 738 GLU A CA 1
ATOM 5740 C C . GLU A 1 738 ? -29.424 6.600 13.369 1.00 91.81 738 GLU A C 1
ATOM 5742 O O . GLU A 1 738 ? -30.480 6.428 13.971 1.00 91.81 738 GLU A O 1
ATOM 5747 N N . GLY A 1 739 ? -28.707 7.716 13.549 1.00 91.44 739 GLY A N 1
ATOM 5748 C CA . GLY A 1 739 ? -29.155 8.868 14.350 1.00 91.44 739 GLY A CA 1
ATOM 5749 C C . GLY A 1 739 ? -28.931 8.747 15.862 1.00 91.44 739 GLY A C 1
ATOM 5750 O O . GLY A 1 739 ? -29.175 9.708 16.598 1.00 91.44 739 GLY A O 1
ATOM 5751 N N . THR A 1 740 ? -28.418 7.608 16.328 1.00 94.56 740 THR A N 1
ATOM 5752 C CA . THR A 1 740 ? -27.962 7.417 17.706 1.00 94.56 740 THR A CA 1
ATOM 5753 C C . THR A 1 740 ? -26.640 6.655 17.781 1.00 94.56 740 THR A C 1
ATOM 5755 O O . THR A 1 740 ? -26.449 5.691 17.042 1.00 94.56 740 THR A O 1
ATOM 5758 N N . VAL A 1 741 ? -25.788 7.016 18.743 1.00 96.94 741 VAL A N 1
ATOM 5759 C CA . VAL A 1 741 ? -24.504 6.366 19.046 1.00 96.94 741 VAL A CA 1
ATOM 5760 C C . VAL A 1 741 ? -24.607 5.637 20.395 1.00 96.94 741 VAL A C 1
ATOM 5762 O O . VAL A 1 741 ? -24.640 6.302 21.439 1.00 96.94 741 VAL A O 1
ATOM 5765 N N . PRO A 1 742 ? -24.695 4.293 20.419 1.00 97.50 742 PRO A N 1
ATOM 5766 C CA . PRO A 1 742 ? -24.618 3.518 21.656 1.00 97.50 742 PRO A CA 1
ATOM 5767 C C . PRO A 1 742 ? -23.174 3.473 22.177 1.00 97.50 742 PRO A C 1
ATOM 5769 O O . PRO A 1 742 ? -22.236 3.379 21.393 1.00 97.50 742 PRO A O 1
ATOM 5772 N N . LEU A 1 743 ? -22.991 3.544 23.495 1.00 98.12 743 LEU A N 1
ATOM 5773 C CA . LEU A 1 743 ? -21.693 3.516 24.174 1.00 98.12 743 LEU A CA 1
ATOM 5774 C C . LEU A 1 743 ? -21.771 2.648 25.430 1.00 98.12 743 LEU A C 1
ATOM 5776 O O . LEU A 1 743 ? -22.754 2.727 26.170 1.00 98.12 743 LEU A O 1
ATOM 5780 N N . LEU A 1 744 ? -20.725 1.877 25.716 1.00 98.00 744 LEU A N 1
ATOM 5781 C CA . LEU A 1 744 ? -20.595 1.128 26.964 1.00 98.00 744 LEU A CA 1
ATOM 5782 C C . LEU A 1 744 ? -20.412 2.087 28.150 1.00 98.00 744 LEU A C 1
ATOM 5784 O O . LEU A 1 744 ? -19.736 3.117 28.055 1.00 98.00 744 LEU A O 1
ATOM 5788 N N . ALA A 1 745 ? -21.049 1.750 29.270 1.00 96.38 745 ALA A N 1
ATOM 5789 C CA . ALA A 1 745 ? -21.151 2.585 30.467 1.00 96.38 745 ALA A CA 1
ATOM 5790 C C . ALA A 1 745 ? -20.895 1.785 31.759 1.00 96.38 745 ALA A C 1
ATOM 5792 O O . ALA A 1 745 ? -21.533 2.025 32.786 1.00 96.38 745 ALA A O 1
ATOM 5793 N N . GLY A 1 746 ? -19.984 0.814 31.702 1.00 95.12 746 GLY A N 1
ATOM 5794 C CA . GLY A 1 746 ? -19.615 -0.038 32.827 1.00 95.12 746 GLY A CA 1
ATOM 5795 C C . GLY A 1 746 ? -20.455 -1.310 32.933 1.00 95.12 746 GLY A C 1
ATOM 5796 O O . GLY A 1 746 ? -21.269 -1.649 32.069 1.00 95.12 746 GLY A O 1
ATOM 5797 N N . LYS A 1 747 ? -20.262 -2.042 34.031 1.00 94.12 747 LYS A N 1
ATOM 5798 C CA . LYS A 1 747 ? -20.965 -3.297 34.336 1.00 94.12 747 LYS A CA 1
ATOM 5799 C C . LYS A 1 747 ? -21.696 -3.178 35.668 1.00 94.12 747 LYS A C 1
ATOM 5801 O O . LYS A 1 747 ? -21.096 -2.804 36.670 1.00 94.12 747 LYS A O 1
ATOM 5806 N N . SER A 1 748 ? -22.977 -3.545 35.692 1.00 93.12 748 SER A N 1
ATOM 5807 C CA . SER A 1 748 ? -23.762 -3.681 36.925 1.00 93.12 748 SER A CA 1
ATOM 5808 C C . SER A 1 748 ? -24.116 -5.150 37.130 1.00 93.12 748 SER A C 1
ATOM 5810 O O . SER A 1 748 ? -24.864 -5.742 36.345 1.00 93.12 748 SER A O 1
ATOM 5812 N N . GLY A 1 749 ? -23.503 -5.769 38.142 1.00 89.12 749 GLY A N 1
ATOM 5813 C CA . GLY A 1 749 ? -23.554 -7.215 38.346 1.00 89.12 749 GLY A CA 1
ATOM 5814 C C . GLY A 1 749 ? -23.058 -7.972 37.112 1.00 89.12 749 GLY A C 1
ATOM 5815 O O . GLY A 1 749 ? -21.880 -7.940 36.769 1.00 89.12 749 GLY A O 1
ATOM 5816 N N . ASN A 1 750 ? -23.980 -8.647 36.429 1.00 87.00 750 ASN A N 1
ATOM 5817 C CA . ASN A 1 750 ? -23.705 -9.498 35.273 1.00 87.00 750 ASN A CA 1
ATOM 5818 C C . ASN A 1 750 ? -24.041 -8.853 33.916 1.00 87.00 750 ASN A C 1
ATOM 5820 O O . ASN A 1 750 ? -23.831 -9.492 32.880 1.00 87.00 750 ASN A O 1
ATOM 5824 N N . THR A 1 751 ? -24.528 -7.609 33.926 1.00 90.12 751 THR A N 1
ATOM 5825 C CA . THR A 1 751 ? -25.053 -6.905 32.751 1.00 90.12 751 THR A CA 1
ATOM 5826 C C . THR A 1 751 ? -24.182 -5.701 32.411 1.00 90.12 751 THR A C 1
ATOM 5828 O O . THR A 1 751 ? -24.013 -4.794 33.233 1.00 90.12 751 THR A O 1
ATOM 5831 N N . VAL A 1 752 ? -23.662 -5.677 31.184 1.00 94.75 752 VAL A N 1
ATOM 5832 C CA . VAL A 1 752 ? -22.982 -4.505 30.617 1.00 94.75 752 VAL A CA 1
ATOM 5833 C C . VAL A 1 752 ? -24.022 -3.417 30.377 1.00 94.75 752 VAL A C 1
ATOM 5835 O O . VAL A 1 752 ? -25.057 -3.670 29.765 1.00 94.75 752 VAL A O 1
ATOM 5838 N N . GLN A 1 753 ? -23.771 -2.226 30.903 1.00 95.88 753 GLN A N 1
ATOM 5839 C CA . GLN A 1 753 ? -24.651 -1.077 30.746 1.00 95.88 753 GLN A CA 1
ATOM 5840 C C . GLN A 1 753 ? -24.281 -0.315 29.475 1.00 95.88 753 GLN A C 1
ATOM 5842 O O . GLN A 1 753 ? -23.104 -0.196 29.133 1.00 95.88 753 GLN A O 1
ATOM 5847 N N . THR A 1 754 ? -25.284 0.238 28.799 1.00 95.56 754 THR A N 1
ATOM 5848 C CA . THR A 1 754 ? -25.095 1.097 27.628 1.00 95.56 754 THR A CA 1
ATOM 5849 C C . THR A 1 754 ? -25.800 2.430 27.829 1.00 95.56 754 THR A C 1
ATOM 5851 O O . THR A 1 754 ? -26.897 2.477 28.385 1.00 95.56 754 THR A O 1
ATOM 5854 N N . ARG A 1 755 ? -25.208 3.507 27.319 1.00 95.19 755 ARG A N 1
ATOM 5855 C CA . ARG A 1 755 ? -25.841 4.824 27.178 1.00 95.19 755 ARG A CA 1
ATOM 5856 C C . ARG A 1 755 ? -25.886 5.218 25.708 1.00 95.19 755 ARG A C 1
ATOM 5858 O O . ARG A 1 755 ? -25.064 4.760 24.924 1.00 95.19 755 ARG A O 1
ATOM 5865 N N . THR A 1 756 ? -26.801 6.106 25.349 1.00 96.00 756 THR A N 1
ATOM 5866 C CA . THR A 1 756 ? -26.993 6.530 23.960 1.00 96.00 756 THR A CA 1
ATOM 5867 C C . THR A 1 756 ? -26.813 8.035 23.833 1.00 96.00 756 THR A C 1
ATOM 5869 O O . THR A 1 756 ? -27.305 8.791 24.671 1.00 96.00 756 THR A O 1
ATOM 5872 N N . LEU A 1 757 ? -26.118 8.468 22.784 1.00 94.75 757 LEU A N 1
ATOM 5873 C CA . LEU A 1 757 ? -26.019 9.869 22.376 1.00 94.75 757 LEU A CA 1
ATOM 5874 C C . LEU A 1 757 ? -26.755 10.085 21.044 1.00 94.75 757 LEU A C 1
ATOM 5876 O O . LEU A 1 757 ? -26.749 9.178 20.214 1.00 94.75 757 LEU A O 1
ATOM 5880 N N . PRO A 1 758 ? -27.380 11.249 20.804 1.00 95.12 758 PRO A N 1
ATOM 5881 C CA . PRO A 1 758 ? -27.889 11.587 19.477 1.00 95.12 758 PRO A CA 1
ATOM 5882 C C . PRO A 1 758 ? -26.728 11.840 18.500 1.00 95.12 758 PRO A C 1
ATOM 5884 O O . PRO A 1 758 ? -25.742 12.476 18.871 1.00 95.12 758 PRO A O 1
ATOM 5887 N N . GLY A 1 759 ? -26.857 11.374 17.256 1.00 92.06 759 GLY A N 1
ATOM 5888 C CA . GLY A 1 759 ? -25.871 11.579 16.185 1.00 92.06 759 GLY A CA 1
ATOM 5889 C C . GLY A 1 759 ? -25.559 10.315 15.379 1.00 92.06 759 GLY A C 1
ATOM 5890 O O . GLY A 1 759 ? -25.955 9.214 15.753 1.00 92.06 759 GLY A O 1
ATOM 5891 N N . TYR A 1 760 ? -24.846 10.476 14.263 1.00 91.19 760 TYR A N 1
ATOM 5892 C CA . TYR A 1 760 ? -24.420 9.365 13.394 1.00 91.19 760 TYR A CA 1
ATOM 5893 C C . TYR A 1 760 ? -23.053 8.778 13.780 1.00 91.19 760 TYR A C 1
ATOM 5895 O O . TYR A 1 760 ? -22.740 7.643 13.429 1.00 91.19 760 TYR A O 1
ATOM 5903 N N . GLY A 1 761 ? -22.278 9.529 14.559 1.00 93.56 761 GLY A N 1
ATOM 5904 C CA . GLY A 1 761 ? -21.013 9.121 15.148 1.00 93.56 761 GLY A CA 1
ATOM 5905 C C . GLY A 1 761 ? -20.589 10.112 16.233 1.00 93.56 761 GLY A C 1
ATOM 5906 O O . GLY A 1 761 ? -21.081 11.241 16.294 1.00 93.56 761 GLY A O 1
ATOM 5907 N N . MET A 1 762 ? -19.701 9.683 17.123 1.00 94.31 762 MET A N 1
ATOM 5908 C CA . MET A 1 762 ? -19.126 10.509 18.178 1.00 94.31 762 MET A CA 1
ATOM 5909 C C . MET A 1 762 ? -17.668 10.828 17.847 1.00 94.31 762 MET A C 1
ATOM 5911 O O . MET A 1 762 ? -16.796 9.962 17.910 1.00 94.31 762 MET A O 1
ATOM 5915 N N . ARG A 1 763 ? -17.395 12.099 17.548 1.00 93.19 763 ARG A N 1
ATOM 5916 C CA . ARG A 1 763 ? -16.033 12.640 17.428 1.00 93.19 763 ARG A CA 1
ATOM 5917 C C . ARG A 1 763 ? -15.584 13.173 18.779 1.00 93.19 763 ARG A C 1
ATOM 5919 O O . ARG A 1 763 ? -16.387 13.827 19.441 1.00 93.19 763 ARG A O 1
ATOM 5926 N N . ILE A 1 764 ? -14.329 12.945 19.157 1.00 94.62 764 ILE A N 1
ATOM 5927 C CA . ILE A 1 764 ? -13.736 13.475 20.392 1.00 94.62 764 ILE A CA 1
ATOM 5928 C C . ILE A 1 764 ? -12.433 14.184 20.047 1.00 94.62 764 ILE A C 1
ATOM 5930 O O . ILE A 1 764 ? -11.591 13.613 19.358 1.00 94.62 764 ILE A O 1
ATOM 5934 N N . GLU A 1 765 ? -12.253 15.406 20.536 1.00 94.12 765 GLU A N 1
ATOM 5935 C CA . GLU A 1 765 ? -11.030 16.175 20.323 1.00 94.12 765 GLU A CA 1
ATOM 5936 C C . GLU A 1 765 ? -10.608 16.976 21.561 1.00 94.12 765 GLU A C 1
ATOM 5938 O O . GLU A 1 765 ? -11.396 17.254 22.469 1.00 94.12 765 GLU A O 1
ATOM 5943 N N . PHE A 1 766 ? -9.317 17.298 21.622 1.00 95.31 766 PHE A N 1
ATOM 5944 C CA . PHE A 1 766 ? -8.681 17.820 22.821 1.00 95.31 766 PHE A CA 1
ATOM 5945 C C . PHE A 1 766 ? -9.252 19.160 23.302 1.00 95.31 766 PHE A C 1
ATOM 5947 O O . PHE A 1 766 ? -9.502 19.326 24.489 1.00 95.31 766 PHE A O 1
ATOM 5954 N N . THR A 1 767 ? -9.467 20.120 22.411 1.00 91.81 767 THR A N 1
ATOM 5955 C CA . THR A 1 767 ? -9.907 21.481 22.743 1.00 91.81 767 THR A CA 1
ATOM 5956 C C . THR A 1 767 ? -11.347 21.522 23.253 1.00 91.81 767 THR A C 1
ATOM 5958 O O . THR A 1 767 ? -11.593 22.148 24.284 1.00 91.81 767 THR A O 1
ATOM 5961 N N . ARG A 1 768 ? -12.295 20.875 22.560 1.00 92.81 768 ARG A N 1
ATOM 5962 C CA . ARG A 1 768 ? -13.718 20.871 22.950 1.00 92.81 768 ARG A CA 1
ATOM 5963 C C . ARG A 1 768 ? -14.016 19.925 24.104 1.00 92.81 768 ARG A C 1
ATOM 5965 O O . ARG A 1 768 ? -14.833 20.285 24.945 1.00 92.81 768 ARG A O 1
ATOM 5972 N N . ASP A 1 769 ? -13.389 18.748 24.149 1.00 95.56 769 ASP A N 1
ATOM 5973 C CA . ASP A 1 769 ? -13.842 17.674 25.043 1.00 95.56 769 ASP A CA 1
ATOM 5974 C C . ASP A 1 769 ? -12.876 17.382 26.200 1.00 95.56 769 ASP A C 1
ATOM 5976 O O . ASP A 1 769 ? -13.328 17.068 27.297 1.00 95.56 769 ASP A O 1
ATOM 5980 N N . ILE A 1 770 ? -11.556 17.504 26.002 1.00 96.88 770 ILE A N 1
ATOM 5981 C CA . ILE A 1 770 ? -10.554 17.105 27.016 1.00 96.88 770 ILE A CA 1
ATOM 5982 C C . ILE A 1 770 ? -10.066 18.278 27.855 1.00 96.88 770 ILE A C 1
ATOM 5984 O O . ILE A 1 770 ? -9.956 18.174 29.077 1.00 96.88 770 ILE A O 1
ATOM 5988 N N . LYS A 1 771 ? -9.800 19.421 27.225 1.00 94.62 771 LYS A N 1
ATOM 5989 C CA . LYS A 1 771 ? -9.326 20.618 27.911 1.00 94.62 771 LYS A CA 1
ATOM 5990 C C . LYS A 1 771 ? -10.297 21.067 29.014 1.00 94.62 771 LYS A C 1
ATOM 5992 O O . LYS A 1 771 ? -9.803 21.346 30.104 1.00 94.62 771 LYS A O 1
ATOM 5997 N N . PRO A 1 772 ? -11.635 21.078 28.825 1.00 96.12 772 PRO A N 1
ATOM 5998 C CA . PRO A 1 772 ? -12.549 21.432 29.912 1.00 96.12 772 PRO A CA 1
ATOM 5999 C C . PRO A 1 772 ? -12.450 20.490 31.120 1.00 96.12 772 PRO A C 1
ATOM 6001 O O . PRO A 1 772 ? -12.492 20.954 32.257 1.00 96.12 772 PRO A O 1
ATOM 6004 N N . ILE A 1 773 ? -12.234 19.188 30.889 1.00 97.88 773 ILE A N 1
ATOM 6005 C CA . ILE A 1 773 ? -12.014 18.203 31.960 1.00 97.88 773 ILE A CA 1
ATOM 6006 C C . ILE A 1 773 ? -10.732 18.551 32.730 1.00 97.88 773 ILE A C 1
ATOM 6008 O O . ILE A 1 773 ? -10.724 18.559 33.963 1.00 97.88 773 ILE A O 1
ATOM 6012 N N . PHE A 1 774 ? -9.650 18.887 32.022 1.00 97.06 774 PHE A N 1
ATOM 6013 C CA . PHE A 1 774 ? -8.391 19.285 32.658 1.00 97.06 774 PHE A CA 1
ATOM 6014 C C . PHE A 1 774 ? -8.511 20.602 33.416 1.00 97.06 774 PHE A C 1
ATOM 6016 O O . PHE A 1 774 ? -8.008 20.693 34.535 1.00 97.06 774 PHE A O 1
ATOM 6023 N N . ASP A 1 775 ? -9.194 21.600 32.859 1.00 95.88 775 ASP A N 1
ATOM 6024 C CA . ASP A 1 775 ? -9.424 22.883 33.523 1.00 95.88 775 ASP A CA 1
ATOM 6025 C C . ASP A 1 775 ? -10.184 22.695 34.847 1.00 95.88 775 ASP A C 1
ATOM 6027 O O . ASP A 1 775 ? -9.839 23.314 35.854 1.00 95.88 775 ASP A O 1
ATOM 6031 N N . GLN A 1 776 ? -11.179 21.803 34.859 1.00 96.94 776 GLN A N 1
ATOM 6032 C CA . GLN A 1 776 ? -12.030 21.540 36.019 1.00 96.94 776 GLN A CA 1
ATOM 6033 C C . GLN A 1 776 ? -11.339 20.701 37.104 1.00 96.94 776 GLN A C 1
ATOM 6035 O O . GLN A 1 776 ? -11.503 20.984 38.292 1.00 96.94 776 GLN A O 1
ATOM 6040 N N . HIS A 1 777 ? -10.578 19.671 36.719 1.00 96.75 777 HIS A N 1
ATOM 6041 C CA . HIS A 1 777 ? -10.094 18.651 37.660 1.00 96.75 777 HIS A CA 1
ATOM 6042 C C . HIS A 1 777 ? -8.579 18.632 37.878 1.00 96.75 777 HIS A C 1
ATOM 6044 O O . HIS A 1 777 ? -8.125 18.024 38.847 1.00 96.75 777 HIS A O 1
ATOM 6050 N N . CYS A 1 778 ? -7.785 19.256 37.004 1.00 96.25 778 CYS A N 1
ATOM 6051 C CA . CYS A 1 778 ? -6.329 19.071 36.989 1.00 96.25 778 CYS A CA 1
ATOM 6052 C C . CYS A 1 778 ? -5.542 20.389 37.042 1.00 96.25 778 CYS A C 1
ATOM 6054 O O . CYS A 1 778 ? -4.512 20.475 37.716 1.00 96.25 778 CYS A O 1
ATOM 6056 N N . ALA A 1 779 ? -6.007 21.429 36.348 1.00 94.75 779 ALA A N 1
ATOM 6057 C CA . ALA A 1 779 ? -5.248 22.656 36.111 1.00 94.75 779 ALA A CA 1
ATOM 6058 C C . ALA A 1 779 ? -4.924 23.443 37.391 1.00 94.75 779 ALA A C 1
ATOM 6060 O O . ALA A 1 779 ? -3.934 24.171 37.417 1.00 94.75 779 ALA A O 1
ATOM 6061 N N . SER A 1 780 ? -5.697 23.275 38.467 1.00 94.69 780 SER A N 1
ATOM 6062 C CA . SER A 1 780 ? -5.434 23.926 39.759 1.00 94.69 780 SER A CA 1
ATOM 6063 C C . SER A 1 780 ? -4.069 23.554 40.356 1.00 94.69 780 SER A C 1
ATOM 6065 O O . SER A 1 780 ? -3.447 24.392 41.006 1.00 94.69 780 SER A O 1
ATOM 6067 N N . CYS A 1 781 ? -3.578 22.335 40.102 1.00 95.44 781 CYS A N 1
ATOM 6068 C CA . CYS A 1 781 ? -2.250 21.871 40.523 1.00 95.44 781 CYS A CA 1
ATOM 6069 C C . CYS A 1 781 ? -1.254 21.763 39.356 1.00 95.44 781 CYS A C 1
ATOM 6071 O O . CYS A 1 781 ? -0.046 21.885 39.556 1.00 95.44 781 CYS A O 1
ATOM 6073 N N . HIS A 1 782 ? -1.746 21.546 38.135 1.00 95.38 782 HIS A N 1
ATOM 6074 C CA . HIS A 1 782 ? -0.944 21.357 36.924 1.00 95.38 782 HIS A CA 1
ATOM 6075 C C . HIS A 1 782 ? -0.844 22.633 36.074 1.00 95.38 782 HIS A C 1
ATOM 6077 O O . HIS A 1 782 ? -1.040 22.603 34.859 1.00 95.38 782 HIS A O 1
ATOM 6083 N N . SER A 1 783 ? -0.558 23.774 36.699 1.00 91.94 783 SER A N 1
ATOM 6084 C CA . SER A 1 783 ? -0.375 25.055 36.007 1.00 91.94 783 SER A CA 1
ATOM 6085 C C . SER A 1 783 ? 0.734 25.905 36.636 1.00 91.94 783 SER A C 1
ATOM 6087 O O . SER A 1 783 ? 1.329 25.542 37.650 1.00 91.94 783 SER A O 1
ATOM 6089 N N . GLY A 1 784 ? 1.033 27.048 36.012 1.00 85.62 784 GLY A N 1
ATOM 6090 C CA . GLY A 1 784 ? 2.034 28.002 36.494 1.00 85.62 784 GLY A CA 1
ATOM 6091 C C . GLY A 1 784 ? 3.477 27.594 36.182 1.00 85.62 784 GLY A C 1
ATOM 6092 O O . GLY A 1 784 ? 3.733 26.728 35.352 1.00 85.62 784 GLY A O 1
ATOM 6093 N N . SER A 1 785 ? 4.439 28.251 36.837 1.00 83.62 785 SER A N 1
ATOM 6094 C CA . SER A 1 785 ? 5.882 28.034 36.625 1.00 83.62 785 SER A CA 1
ATOM 6095 C C . SER A 1 785 ? 6.437 26.782 37.314 1.00 83.62 785 SER A C 1
ATOM 6097 O O . SER A 1 785 ? 7.603 26.440 37.132 1.00 83.62 785 SER A O 1
ATOM 6099 N N . SER A 1 786 ? 5.640 26.124 38.156 1.00 88.25 786 SER A N 1
ATOM 6100 C CA . SER A 1 786 ? 6.039 24.931 38.912 1.00 88.25 786 SER A CA 1
ATOM 6101 C C . SER A 1 786 ? 4.864 23.957 39.020 1.00 88.25 786 SER A C 1
ATOM 6103 O O . SER A 1 786 ? 4.359 23.722 40.118 1.00 88.25 786 SER A O 1
ATOM 6105 N N . PRO A 1 787 ? 4.382 23.430 37.882 1.00 93.12 787 PRO A N 1
ATOM 6106 C CA . PRO A 1 787 ? 3.245 22.524 37.873 1.00 93.12 787 PRO A CA 1
ATOM 6107 C C . PRO A 1 787 ? 3.577 21.217 38.604 1.00 93.12 787 PRO A C 1
ATOM 6109 O O . PRO A 1 787 ? 4.704 20.711 38.529 1.00 93.12 787 PRO A O 1
ATOM 6112 N N . ALA A 1 788 ? 2.584 20.638 39.281 1.00 91.38 788 ALA A N 1
ATOM 6113 C CA . ALA A 1 788 ? 2.718 19.335 39.924 1.00 91.38 788 ALA A CA 1
ATOM 6114 C C . ALA A 1 788 ? 3.201 18.269 38.921 1.00 91.38 788 ALA A C 1
ATOM 6116 O O . ALA A 1 788 ? 2.808 18.252 37.753 1.00 91.38 788 ALA A O 1
ATOM 6117 N N . GLY A 1 789 ? 4.119 17.401 39.360 1.00 87.19 789 GLY A N 1
ATOM 6118 C CA . GLY A 1 789 ? 4.730 16.380 38.499 1.00 87.19 789 GLY A CA 1
ATOM 6119 C C . GLY A 1 789 ? 5.563 16.923 37.325 1.00 87.19 789 GLY A C 1
ATOM 6120 O O . GLY A 1 789 ? 6.046 16.128 36.521 1.00 87.19 789 GLY A O 1
ATOM 6121 N N . GLY A 1 790 ? 5.751 18.245 37.220 1.00 89.19 790 GLY A N 1
ATOM 6122 C CA . GLY A 1 790 ? 6.454 18.892 36.113 1.00 89.19 790 GLY A CA 1
ATOM 6123 C C . GLY A 1 790 ? 5.646 19.008 34.816 1.00 89.19 790 GLY A C 1
ATOM 6124 O O . GLY A 1 790 ? 6.225 19.365 33.798 1.00 89.19 790 GLY A O 1
ATOM 6125 N N . LEU A 1 791 ? 4.335 18.733 34.830 1.00 92.62 791 LEU A N 1
ATOM 6126 C CA . LEU A 1 791 ? 3.476 18.755 33.639 1.00 92.62 791 LEU A CA 1
ATOM 6127 C C . LEU A 1 791 ? 2.428 19.869 33.723 1.00 92.62 791 LEU A C 1
ATOM 6129 O O . LEU A 1 791 ? 1.534 19.811 34.567 1.00 92.62 791 LEU A O 1
ATOM 6133 N N . ALA A 1 792 ? 2.499 20.841 32.811 1.00 92.38 792 ALA A N 1
ATOM 6134 C CA . ALA A 1 792 ? 1.483 21.881 32.665 1.00 92.38 792 ALA A CA 1
ATOM 6135 C C . ALA A 1 792 ? 0.325 21.419 31.758 1.00 92.38 792 ALA A C 1
ATOM 6137 O O . ALA A 1 792 ? 0.521 21.104 30.581 1.00 92.38 792 ALA A O 1
ATOM 6138 N N . LEU A 1 793 ? -0.899 21.431 32.288 1.00 93.94 793 LEU A N 1
ATOM 6139 C CA . LEU A 1 793 ? -2.119 21.004 31.588 1.00 93.94 793 LEU A CA 1
ATOM 6140 C C . LEU A 1 793 ? -3.001 22.167 31.105 1.00 93.94 793 LEU A C 1
ATOM 6142 O O . LEU A 1 793 ? -4.060 21.942 30.529 1.00 93.94 793 LEU A O 1
ATOM 6146 N N . ASN A 1 794 ? -2.562 23.409 31.317 1.00 89.38 794 ASN A N 1
ATOM 6147 C CA . ASN A 1 794 ? -3.289 24.617 30.925 1.00 89.38 794 ASN A CA 1
ATOM 6148 C C . ASN A 1 794 ? -2.625 25.397 29.772 1.00 89.38 794 ASN A C 1
ATOM 6150 O O . ASN A 1 794 ? -3.060 26.508 29.465 1.00 89.38 794 ASN A O 1
ATOM 6154 N N . ASN A 1 795 ? -1.562 24.868 29.153 1.00 85.12 795 ASN A N 1
ATOM 6155 C CA . ASN A 1 795 ? -0.822 25.590 28.120 1.00 85.12 795 ASN A CA 1
ATOM 6156 C C . ASN A 1 795 ? -1.401 25.338 26.722 1.00 85.12 795 ASN A C 1
ATOM 6158 O O . ASN A 1 795 ? -1.078 24.347 26.066 1.00 85.12 795 ASN A O 1
ATOM 6162 N N . THR A 1 796 ? -2.198 26.286 26.235 1.00 75.31 796 THR A N 1
ATOM 6163 C CA . THR A 1 796 ? -2.772 26.269 24.880 1.00 75.31 796 THR A CA 1
ATOM 6164 C C . THR A 1 796 ? -2.221 27.380 23.989 1.00 75.31 796 THR A C 1
ATOM 6166 O O . THR A 1 796 ? -2.935 27.873 23.122 1.00 75.31 796 THR A O 1
ATOM 6169 N N . GLY A 1 797 ? -0.980 27.831 24.212 1.00 58.38 797 GLY A N 1
ATOM 6170 C CA . GLY A 1 797 ? -0.366 28.997 23.552 1.00 58.38 797 GLY A CA 1
ATOM 6171 C C . GLY A 1 797 ? -0.164 28.923 22.024 1.00 58.38 797 GLY A C 1
ATOM 6172 O O . GLY A 1 797 ? 0.678 29.645 21.496 1.00 58.38 797 GLY A O 1
ATOM 6173 N N . GLY A 1 798 ? -0.892 28.064 21.306 1.00 63.78 798 GLY A N 1
ATOM 6174 C CA . GLY A 1 798 ? -0.853 27.901 19.854 1.00 63.78 798 GLY A CA 1
ATOM 6175 C C . GLY A 1 798 ? -1.737 26.742 19.377 1.00 63.78 798 GLY A C 1
ATOM 6176 O O . GLY A 1 798 ? -2.507 26.180 20.151 1.00 63.78 798 GLY A O 1
ATOM 6177 N N . ALA A 1 799 ? -1.608 26.369 18.097 1.00 68.81 799 ALA A N 1
ATOM 6178 C CA . ALA A 1 799 ? -2.201 25.134 17.576 1.00 68.81 799 ALA A CA 1
ATOM 6179 C C . ALA A 1 799 ? -1.712 23.918 18.384 1.00 68.81 799 ALA A C 1
ATOM 6181 O O . ALA A 1 799 ? -0.553 23.879 18.799 1.00 68.81 799 ALA A O 1
ATOM 6182 N N . ASN A 1 800 ? -2.577 22.921 18.586 1.00 74.06 800 ASN A N 1
ATOM 6183 C CA . ASN A 1 800 ? -2.334 21.833 19.542 1.00 74.06 800 ASN A CA 1
ATOM 6184 C C . ASN A 1 800 ? -1.081 20.990 19.239 1.00 74.06 800 ASN A C 1
ATOM 6186 O O . ASN A 1 800 ? -0.478 20.440 20.148 1.00 74.06 800 ASN A O 1
ATOM 6190 N N . ASN A 1 801 ? -0.608 20.948 17.994 1.00 78.12 801 ASN A N 1
ATOM 6191 C CA . ASN A 1 801 ? 0.616 20.236 17.614 1.00 78.12 801 ASN A CA 1
ATOM 6192 C C . ASN A 1 801 ? 1.918 21.050 17.788 1.00 78.12 801 ASN A C 1
ATOM 6194 O O . ASN A 1 801 ? 2.984 20.593 17.374 1.00 78.12 801 ASN A O 1
ATOM 6198 N N . LYS A 1 802 ? 1.871 22.259 18.367 1.00 86.12 802 LYS A N 1
ATOM 6199 C CA . LYS A 1 802 ? 3.067 23.094 18.570 1.00 86.12 802 LYS A CA 1
ATOM 6200 C C . LYS A 1 802 ? 3.867 22.661 19.805 1.00 86.12 802 LYS A C 1
ATOM 6202 O O . LYS A 1 802 ? 3.248 22.361 20.830 1.00 86.12 802 LYS A O 1
ATOM 6207 N N . PRO A 1 803 ? 5.216 22.705 19.749 1.00 89.06 803 PRO A N 1
ATOM 6208 C CA . PRO A 1 803 ? 6.068 22.392 20.893 1.00 89.06 803 PRO A CA 1
ATOM 6209 C C . PRO A 1 803 ? 5.641 23.115 22.172 1.00 89.06 803 PRO A C 1
ATOM 6211 O O . PRO A 1 803 ? 5.249 24.283 22.129 1.00 89.06 803 PRO A O 1
ATOM 6214 N N . ASN A 1 804 ? 5.748 22.420 23.305 1.00 87.25 804 ASN A N 1
ATOM 6215 C CA . ASN A 1 804 ? 5.411 22.889 24.657 1.00 87.25 804 ASN A CA 1
ATOM 6216 C C . ASN A 1 804 ? 3.923 23.146 24.954 1.00 87.25 804 ASN A C 1
ATOM 6218 O O . ASN A 1 804 ? 3.598 23.473 26.097 1.00 87.25 804 ASN A O 1
ATOM 6222 N N . THR A 1 805 ? 3.009 23.008 23.989 1.00 92.12 805 THR A N 1
ATOM 6223 C CA . THR A 1 805 ? 1.568 22.989 24.303 1.00 92.12 805 THR A CA 1
ATOM 6224 C C . THR A 1 805 ? 1.214 21.733 25.103 1.00 92.12 805 THR A C 1
ATOM 6226 O O . THR A 1 805 ? 1.910 20.719 25.021 1.00 92.12 805 THR A O 1
ATOM 6229 N N . THR A 1 806 ? 0.119 21.769 25.867 1.00 94.12 806 THR A N 1
ATOM 6230 C CA . THR A 1 806 ? -0.328 20.617 26.664 1.00 94.12 806 THR A CA 1
ATOM 6231 C C . THR A 1 806 ? -0.532 19.377 25.796 1.00 94.12 806 THR A C 1
ATOM 6233 O O . THR A 1 806 ? -0.053 18.305 26.157 1.00 94.12 806 THR A O 1
ATOM 6236 N N . TRP A 1 807 ? -1.172 19.511 24.632 1.00 94.62 807 TRP A N 1
ATOM 6237 C CA . TRP A 1 807 ? -1.350 18.383 23.719 1.00 94.62 807 TRP A CA 1
ATOM 6238 C C . TRP A 1 807 ? -0.006 17.840 23.218 1.00 94.62 807 TRP A C 1
ATOM 6240 O O . TRP A 1 807 ? 0.215 16.633 23.266 1.00 94.62 807 TRP A O 1
ATOM 6250 N N . TRP A 1 808 ? 0.933 18.710 22.827 1.00 94.12 808 TRP A N 1
ATOM 6251 C CA . TRP A 1 808 ? 2.260 18.280 22.380 1.00 94.12 808 TRP A CA 1
ATOM 6252 C C . TRP A 1 808 ? 3.021 17.512 23.464 1.00 94.12 808 TRP A C 1
ATOM 6254 O O . TRP A 1 808 ? 3.534 16.429 23.192 1.00 94.12 808 TRP A O 1
ATOM 6264 N N . CYS A 1 809 ? 3.035 18.016 24.701 1.00 94.88 809 CYS A N 1
ATOM 6265 C CA . CYS A 1 809 ? 3.694 17.336 25.818 1.00 94.88 809 CYS A CA 1
ATOM 6266 C C . CYS A 1 809 ? 3.080 15.954 26.109 1.00 94.88 809 CYS A C 1
ATOM 6268 O O . CYS A 1 809 ? 3.774 15.053 26.574 1.00 94.88 809 CYS A O 1
ATOM 6270 N N . LEU A 1 810 ? 1.778 15.783 25.852 1.00 95.94 810 LEU A N 1
ATOM 6271 C CA . LEU A 1 810 ? 1.076 14.519 26.065 1.00 95.94 810 LEU A CA 1
ATOM 6272 C C . LEU A 1 810 ? 1.253 13.537 24.903 1.00 95.94 810 LEU A C 1
ATOM 6274 O O . LEU A 1 810 ? 1.398 12.345 25.158 1.00 95.94 810 LEU A O 1
ATOM 6278 N N . VAL A 1 811 ? 1.247 14.003 23.653 1.00 94.62 811 VAL A N 1
ATOM 6279 C CA . VAL A 1 811 ? 1.112 13.136 22.466 1.00 94.62 811 VAL A CA 1
ATOM 6280 C C . VAL A 1 811 ? 2.372 13.093 21.593 1.00 94.62 811 VAL A C 1
ATOM 6282 O O . VAL A 1 811 ? 2.666 12.057 21.001 1.00 94.62 811 VAL A O 1
ATOM 6285 N N . ALA A 1 812 ? 3.123 14.192 21.501 1.00 92.38 812 ALA A N 1
ATOM 6286 C CA . ALA A 1 812 ? 4.173 14.381 20.495 1.00 92.38 812 ALA A CA 1
ATOM 6287 C C . ALA A 1 812 ? 5.606 14.404 21.055 1.00 92.38 812 ALA A C 1
ATOM 6289 O O . ALA A 1 812 ? 6.556 14.198 20.297 1.00 92.38 812 ALA A O 1
ATOM 6290 N N . ASP A 1 813 ? 5.770 14.650 22.355 1.00 93.44 813 ASP A N 1
ATOM 6291 C CA . ASP A 1 813 ? 7.065 14.766 23.034 1.00 93.44 813 ASP A CA 1
ATOM 6292 C C . ASP A 1 813 ? 7.778 13.420 23.248 1.00 93.44 813 ASP A C 1
ATOM 6294 O O . ASP A 1 813 ? 7.971 12.951 24.375 1.00 93.44 813 ASP A O 1
ATOM 6298 N N . LYS A 1 814 ? 8.184 12.771 22.156 1.00 91.38 814 LYS A N 1
ATOM 6299 C CA . LYS A 1 814 ? 8.918 11.501 22.239 1.00 91.38 814 LYS A CA 1
ATOM 6300 C C . LYS A 1 814 ? 10.289 11.642 22.906 1.00 91.38 814 LYS A C 1
ATOM 6302 O O . LYS A 1 814 ? 10.808 10.653 23.407 1.00 91.38 814 LYS A O 1
ATOM 6307 N N . ASP A 1 815 ? 10.875 12.842 22.885 1.00 92.62 815 ASP A N 1
ATOM 6308 C CA . ASP A 1 815 ? 12.230 13.131 23.379 1.00 92.62 815 ASP A CA 1
ATOM 6309 C C . ASP A 1 815 ? 12.239 13.694 24.810 1.00 92.62 815 ASP A C 1
ATOM 6311 O O . ASP A 1 815 ? 13.299 14.036 25.334 1.00 92.62 815 ASP A O 1
ATOM 6315 N N . GLN A 1 816 ? 11.073 13.735 25.460 1.00 93.44 816 GLN A N 1
ATOM 6316 C CA . GLN A 1 816 ? 10.901 14.059 26.875 1.00 93.44 816 GLN A CA 1
ATOM 6317 C C . GLN A 1 816 ? 11.310 15.491 27.265 1.00 93.44 816 GLN A C 1
ATOM 6319 O O . GLN A 1 816 ? 11.724 15.728 28.405 1.00 93.44 816 GLN A O 1
ATOM 6324 N N . SER A 1 817 ? 11.180 16.473 26.366 1.00 92.81 817 SER A N 1
ATOM 6325 C CA . SER A 1 817 ? 11.532 17.867 26.673 1.00 92.81 817 SER A CA 1
ATOM 6326 C C . SER A 1 817 ? 10.536 18.566 27.608 1.00 92.81 817 SER A C 1
ATOM 6328 O O . SER A 1 817 ? 10.911 19.520 28.286 1.00 92.81 817 SER A O 1
ATOM 6330 N N . CYS A 1 818 ? 9.283 18.107 27.671 1.00 92.56 818 CYS A N 1
ATOM 6331 C CA . CYS A 1 818 ? 8.278 18.538 28.648 1.00 92.56 818 CYS A CA 1
ATOM 6332 C C . CYS A 1 818 ? 8.336 17.745 29.962 1.00 92.56 818 CYS A C 1
ATOM 6334 O O . CYS A 1 818 ? 7.545 18.006 30.870 1.00 92.56 818 CYS A O 1
ATOM 6336 N N . VAL A 1 819 ? 9.207 16.742 30.077 1.00 93.81 819 VAL A N 1
ATOM 6337 C CA . VAL A 1 819 ? 9.309 15.908 31.276 1.00 93.81 819 VAL A CA 1
ATOM 6338 C C . VAL A 1 819 ? 10.422 16.453 32.163 1.00 93.81 819 VAL A C 1
ATOM 6340 O O . VAL A 1 819 ? 11.558 16.623 31.723 1.00 93.81 819 VAL A O 1
ATOM 6343 N N . ALA A 1 820 ? 10.107 16.718 33.434 1.00 91.25 820 ALA A N 1
ATOM 6344 C CA . ALA A 1 820 ? 11.108 17.153 34.403 1.00 91.25 820 ALA A CA 1
ATOM 6345 C C . ALA A 1 820 ? 12.264 16.133 34.484 1.00 91.25 820 ALA A C 1
ATOM 6347 O O . ALA A 1 820 ? 11.978 14.936 34.522 1.00 91.25 820 ALA A O 1
ATOM 6348 N N . PRO A 1 821 ? 13.540 16.557 34.593 1.00 90.88 821 PRO A N 1
ATOM 6349 C CA . PRO A 1 821 ? 14.693 15.649 34.535 1.00 90.88 821 PRO A CA 1
ATOM 6350 C C . PRO A 1 821 ? 14.622 14.441 35.480 1.00 90.88 821 PRO A C 1
ATOM 6352 O O . PRO A 1 821 ? 14.983 13.338 35.094 1.00 90.88 821 PRO A O 1
ATOM 6355 N N . ALA A 1 822 ? 14.091 14.620 36.695 1.00 89.62 822 ALA A N 1
ATOM 6356 C CA . ALA A 1 822 ? 13.930 13.539 37.676 1.00 89.62 822 ALA A CA 1
ATOM 6357 C C . ALA A 1 822 ? 12.900 12.464 37.269 1.00 89.62 822 ALA A C 1
ATOM 6359 O O . ALA A 1 822 ? 12.892 11.378 37.837 1.00 89.62 822 ALA A O 1
ATOM 6360 N N . ASN A 1 823 ? 12.035 12.777 36.305 1.00 90.25 823 ASN A N 1
ATOM 6361 C CA . ASN A 1 823 ? 10.987 11.908 35.781 1.00 90.25 823 ASN A CA 1
ATOM 6362 C C . ASN A 1 823 ? 11.288 11.443 34.348 1.00 90.25 823 ASN A C 1
ATOM 6364 O O . ASN A 1 823 ? 10.448 10.786 33.737 1.00 90.25 823 ASN A O 1
ATOM 6368 N N . GLN A 1 824 ? 12.428 11.806 33.763 1.00 92.50 824 GLN A N 1
ATOM 6369 C CA . GLN A 1 824 ? 12.782 11.303 32.441 1.00 92.50 824 GLN A CA 1
ATOM 6370 C C . GLN A 1 824 ? 13.191 9.828 32.526 1.00 92.50 824 GLN A C 1
ATOM 6372 O O . GLN A 1 824 ? 13.780 9.390 33.512 1.00 92.50 824 GLN A O 1
ATOM 6377 N N . ILE A 1 825 ? 12.869 9.061 31.488 1.00 90.38 825 ILE A N 1
ATOM 6378 C CA . ILE A 1 825 ? 13.132 7.621 31.413 1.00 90.38 825 ILE A CA 1
ATOM 6379 C C . ILE A 1 825 ? 14.200 7.380 30.360 1.00 90.38 825 ILE A C 1
ATOM 6381 O O . ILE A 1 825 ? 14.029 7.774 29.208 1.00 90.38 825 ILE A O 1
ATOM 6385 N N . ALA A 1 826 ? 15.290 6.720 30.739 1.00 90.62 826 ALA A N 1
ATOM 6386 C CA . ALA A 1 826 ? 16.270 6.251 29.772 1.00 90.62 826 ALA A CA 1
ATOM 6387 C C . ALA A 1 826 ? 15.663 5.086 28.979 1.00 90.62 826 ALA A C 1
ATOM 6389 O O . ALA A 1 826 ? 15.486 3.994 29.509 1.00 90.62 826 ALA A O 1
ATOM 6390 N N . THR A 1 827 ? 15.328 5.327 27.714 1.00 88.25 827 THR A N 1
ATOM 6391 C CA . THR A 1 827 ? 14.740 4.320 26.817 1.00 88.25 827 THR A CA 1
ATOM 6392 C C . THR A 1 827 ? 15.803 3.510 26.076 1.00 88.25 827 THR A C 1
ATOM 6394 O O . THR A 1 827 ? 15.484 2.537 25.398 1.00 88.25 827 THR A O 1
ATOM 6397 N N . GLY A 1 828 ? 17.068 3.946 26.136 1.00 88.00 828 GLY A N 1
ATOM 6398 C CA . GLY A 1 828 ? 18.161 3.369 25.353 1.00 88.00 828 GLY A CA 1
ATOM 6399 C C . GLY A 1 828 ? 18.048 3.659 23.853 1.00 88.00 828 GLY A C 1
ATOM 6400 O O . GLY A 1 828 ? 18.725 3.019 23.051 1.00 88.00 828 GLY A O 1
ATOM 6401 N N . ALA A 1 829 ? 17.191 4.602 23.451 1.00 86.94 829 ALA A N 1
ATOM 6402 C CA . ALA A 1 829 ? 16.903 4.880 22.053 1.00 86.94 829 ALA A CA 1
ATOM 6403 C C . ALA A 1 829 ? 17.028 6.371 21.702 1.00 86.94 829 ALA A C 1
ATOM 6405 O O . ALA A 1 829 ? 16.808 7.252 22.528 1.00 86.94 829 ALA A O 1
ATOM 6406 N N . GLY A 1 830 ? 17.381 6.651 20.447 1.00 86.06 830 GLY A N 1
ATOM 6407 C CA . GLY A 1 830 ? 17.634 8.005 19.952 1.00 86.06 830 GLY A CA 1
ATOM 6408 C C . GLY A 1 830 ? 19.031 8.496 20.321 1.00 86.06 830 GLY A C 1
ATOM 6409 O O . GLY A 1 830 ? 19.754 7.843 21.069 1.00 86.06 830 GLY A O 1
ATOM 6410 N N . PHE A 1 831 ? 19.427 9.657 19.796 1.00 84.88 831 PHE A N 1
ATOM 6411 C CA . PHE A 1 831 ? 20.787 10.190 19.976 1.00 84.88 831 PHE A CA 1
ATOM 6412 C C . PHE A 1 831 ? 21.169 10.429 21.443 1.00 84.88 831 PHE A C 1
ATOM 6414 O O . PHE A 1 831 ? 22.342 10.344 21.794 1.00 84.88 831 PHE A O 1
ATOM 6421 N N . THR A 1 832 ? 20.188 10.723 22.297 1.00 87.62 832 THR A N 1
ATOM 6422 C CA . THR A 1 832 ? 20.378 10.957 23.735 1.00 87.62 832 THR A CA 1
ATOM 6423 C C . THR A 1 832 ? 20.075 9.725 24.591 1.00 87.62 832 THR A C 1
ATOM 6425 O O . THR A 1 832 ? 20.267 9.779 25.801 1.00 87.62 832 THR A O 1
ATOM 6428 N N . GLY A 1 833 ? 19.586 8.629 23.997 1.00 89.62 833 GLY A N 1
ATOM 6429 C CA . GLY A 1 833 ? 19.097 7.459 24.734 1.00 89.62 833 GLY A CA 1
ATOM 6430 C C . GLY A 1 833 ? 17.751 7.668 25.446 1.00 89.62 833 GLY A C 1
ATOM 6431 O O . GLY A 1 833 ? 17.396 6.852 26.295 1.00 89.62 833 GLY A O 1
ATOM 6432 N N . MET A 1 834 ? 17.022 8.745 25.127 1.00 90.75 834 MET A N 1
ATOM 6433 C CA . MET A 1 834 ? 15.786 9.160 25.808 1.00 90.75 834 MET A CA 1
ATOM 6434 C C . MET A 1 834 ? 14.528 9.093 24.927 1.00 90.75 834 MET A C 1
ATOM 6436 O O . MET A 1 834 ? 13.439 9.398 25.401 1.00 90.75 834 MET A O 1
ATOM 6440 N N . SER A 1 835 ? 14.636 8.753 23.644 1.00 91.38 835 SER A N 1
ATOM 6441 C CA . SER A 1 835 ? 13.495 8.807 22.726 1.00 91.38 835 SER A CA 1
ATOM 6442 C C . SER A 1 835 ? 12.569 7.603 22.903 1.00 91.38 835 SER A C 1
ATOM 6444 O O . SER A 1 835 ? 13.029 6.460 22.877 1.00 91.38 835 SER A O 1
ATOM 6446 N N . PHE A 1 836 ? 11.261 7.822 23.015 1.00 89.94 836 PHE A N 1
ATOM 6447 C CA . PHE A 1 836 ? 10.286 6.729 22.982 1.00 89.94 836 PHE A CA 1
ATOM 6448 C C . PHE A 1 836 ? 10.131 6.119 21.582 1.00 89.94 836 PHE A C 1
ATOM 6450 O O . PHE A 1 836 ? 10.391 6.761 20.561 1.00 89.94 836 PHE A O 1
ATOM 6457 N N . ARG A 1 837 ? 9.689 4.857 21.553 1.00 86.38 837 ARG A N 1
ATOM 6458 C CA . ARG A 1 837 ? 9.326 4.098 20.351 1.00 86.38 837 ARG A CA 1
ATOM 6459 C C . ARG A 1 837 ? 7.886 3.618 20.486 1.00 86.38 837 ARG A C 1
ATOM 6461 O O . ARG A 1 837 ? 7.474 3.245 21.587 1.00 86.38 837 ARG A O 1
ATOM 6468 N N . ARG A 1 838 ? 7.141 3.577 19.376 1.00 85.75 838 ARG A N 1
ATOM 6469 C CA . ARG A 1 838 ? 5.765 3.055 19.390 1.00 85.75 838 ARG A CA 1
ATOM 6470 C C . ARG A 1 838 ? 5.762 1.605 19.909 1.00 85.75 838 ARG A C 1
ATOM 6472 O O . ARG A 1 838 ? 6.658 0.854 19.535 1.00 85.75 838 ARG A O 1
ATOM 6479 N N . PRO A 1 839 ? 4.797 1.217 20.766 1.00 86.88 839 PRO A N 1
ATOM 6480 C CA . PRO A 1 839 ? 3.544 1.925 21.063 1.00 86.88 839 PRO A CA 1
ATOM 6481 C C . PRO A 1 839 ? 3.624 3.055 22.110 1.00 86.88 839 PRO A C 1
ATOM 6483 O O . PRO A 1 839 ? 2.661 3.810 22.228 1.00 86.88 839 PRO A O 1
ATOM 6486 N N . GLN A 1 840 ? 4.728 3.235 22.844 1.00 91.06 840 GLN A N 1
ATOM 6487 C CA . GLN A 1 840 ? 4.876 4.370 23.768 1.00 91.06 840 GLN A CA 1
ATOM 6488 C C . GLN A 1 840 ? 5.119 5.668 22.977 1.00 91.06 840 GLN A C 1
ATOM 6490 O O . GLN A 1 840 ? 6.051 5.747 22.180 1.00 91.06 840 GLN A O 1
ATOM 6495 N N . LEU A 1 841 ? 4.282 6.692 23.172 1.00 91.25 841 LEU A N 1
ATOM 6496 C CA . LEU A 1 841 ? 4.407 7.968 22.447 1.00 91.25 841 LEU A CA 1
ATOM 6497 C C . LEU A 1 841 ? 5.232 8.984 23.233 1.00 91.25 841 LEU A C 1
ATOM 6499 O O . LEU A 1 841 ? 6.150 9.603 22.704 1.00 91.25 841 LEU A O 1
ATOM 6503 N N . THR A 1 842 ? 4.885 9.143 24.506 1.00 94.19 842 THR A N 1
ATOM 6504 C CA . THR A 1 842 ? 5.495 10.068 25.471 1.00 94.19 842 THR A CA 1
ATOM 6505 C C . THR A 1 842 ? 5.529 9.380 26.830 1.00 94.19 842 THR A C 1
ATOM 6507 O O . THR A 1 842 ? 5.035 8.267 26.956 1.00 94.19 842 THR A O 1
ATOM 6510 N N . ARG A 1 843 ? 5.996 10.030 27.902 1.00 94.06 843 ARG A N 1
ATOM 6511 C CA . ARG A 1 843 ? 5.843 9.479 29.264 1.00 94.06 843 ARG A CA 1
ATOM 6512 C C . ARG A 1 843 ? 4.369 9.243 29.643 1.00 94.06 843 ARG A C 1
ATOM 6514 O O . ARG A 1 843 ? 4.070 8.414 30.495 1.00 94.06 843 ARG A O 1
ATOM 6521 N N . TYR A 1 844 ? 3.445 9.986 29.043 1.00 96.25 844 TYR A N 1
ATOM 6522 C CA . TYR A 1 844 ? 2.064 10.073 29.512 1.00 96.25 844 TYR A CA 1
ATOM 6523 C C . TYR A 1 844 ? 1.087 9.207 28.718 1.00 96.25 844 TYR A C 1
ATOM 6525 O O . TYR A 1 844 ? 0.076 8.793 29.288 1.00 96.25 844 TYR A O 1
ATOM 6533 N N . LEU A 1 845 ? 1.378 8.933 27.440 1.00 95.88 845 LEU A N 1
ATOM 6534 C CA . LEU A 1 845 ? 0.464 8.248 26.524 1.00 95.88 845 LEU A CA 1
ATOM 6535 C C . LEU A 1 845 ? 1.116 7.101 25.740 1.00 95.88 845 LEU A C 1
ATOM 6537 O O . LEU A 1 845 ? 2.243 7.210 25.247 1.00 95.88 845 LEU A O 1
ATOM 6541 N N . ARG A 1 846 ? 0.329 6.037 25.558 1.00 93.31 846 ARG A N 1
ATOM 6542 C CA . ARG A 1 846 ? 0.543 4.929 24.617 1.00 93.31 846 ARG A CA 1
ATOM 6543 C C . ARG A 1 846 ? -0.462 5.028 23.468 1.00 93.31 846 ARG A C 1
ATOM 6545 O O . ARG A 1 846 ? -1.616 5.403 23.674 1.00 93.31 846 ARG A O 1
ATOM 6552 N N . ALA A 1 847 ? -0.025 4.704 22.254 1.00 91.31 847 ALA A N 1
ATOM 6553 C CA . ALA A 1 847 ? -0.853 4.766 21.054 1.00 91.31 847 ALA A CA 1
ATOM 6554 C C . ALA A 1 847 ? -2.059 3.823 21.165 1.00 91.31 847 ALA A C 1
ATOM 6556 O O . ALA A 1 847 ? -1.875 2.633 21.407 1.00 91.31 847 ALA A O 1
ATOM 6557 N N . PHE A 1 848 ? -3.271 4.361 20.978 1.00 93.00 848 PHE A N 1
ATOM 6558 C CA . PHE A 1 848 ? -4.539 3.613 20.995 1.00 93.00 848 PHE A CA 1
ATOM 6559 C C . PHE A 1 848 ? -4.765 2.782 22.273 1.00 93.00 848 PHE A C 1
ATOM 6561 O O . PHE A 1 848 ? -5.415 1.740 22.239 1.00 93.00 848 PHE A O 1
ATOM 65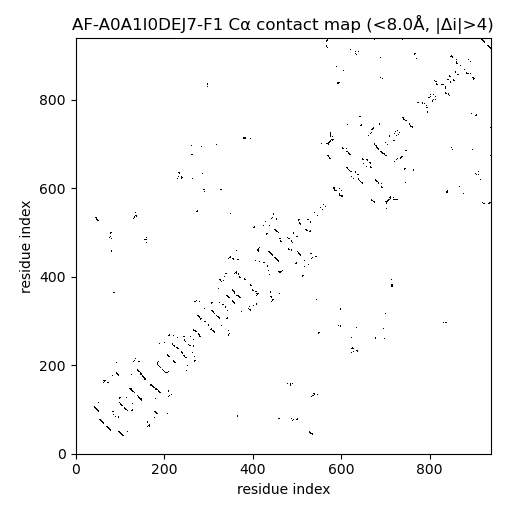68 N N . ASN A 1 849 ? -4.181 3.215 23.394 1.00 94.38 849 ASN A N 1
ATOM 6569 C CA . ASN A 1 849 ? -4.134 2.431 24.621 1.00 94.38 849 ASN A CA 1
ATOM 6570 C C . ASN A 1 849 ? -4.279 3.318 25.860 1.00 94.38 849 ASN A C 1
ATOM 6572 O O . ASN A 1 849 ? -3.293 3.724 26.486 1.00 94.38 849 ASN A O 1
ATOM 6576 N N . SER A 1 850 ? -5.518 3.592 26.258 1.00 97.19 850 SER A N 1
ATOM 6577 C CA . SER A 1 850 ? -5.790 4.300 27.505 1.00 97.19 850 SER A CA 1
ATOM 6578 C C . SER A 1 850 ? -5.380 3.475 28.723 1.00 97.19 850 SER A C 1
ATOM 6580 O O . SER A 1 850 ? -4.865 4.032 29.690 1.00 97.19 850 SER A O 1
ATOM 6582 N N . ARG A 1 851 ? -5.579 2.148 28.695 1.00 95.94 851 ARG A N 1
ATOM 6583 C CA . ARG A 1 851 ? -5.356 1.278 29.860 1.00 95.94 851 ARG A CA 1
ATOM 6584 C C . ARG A 1 851 ? -3.901 1.210 30.290 1.00 95.94 851 ARG A C 1
ATOM 6586 O O . ARG A 1 851 ? -3.691 1.045 31.483 1.00 95.94 851 ARG A O 1
ATOM 6593 N N . GLY A 1 852 ? -2.953 1.368 29.370 1.00 94.38 852 GLY A N 1
ATOM 6594 C CA . GLY A 1 852 ? -1.508 1.438 29.604 1.00 94.38 852 GLY A CA 1
ATOM 6595 C C . GLY A 1 852 ? -0.936 2.860 29.647 1.00 94.38 852 GLY A C 1
ATOM 6596 O O . GLY A 1 852 ? 0.278 3.030 29.639 1.00 94.38 852 GLY A O 1
ATOM 6597 N N . SER A 1 853 ? -1.778 3.897 29.641 1.00 96.44 853 SER A N 1
ATOM 6598 C CA . SER A 1 853 ? -1.325 5.292 29.645 1.00 96.44 853 SER A CA 1
ATOM 6599 C C . SER A 1 853 ? -1.299 5.878 31.059 1.00 96.44 853 SER A C 1
ATOM 6601 O O . SER A 1 853 ? -2.337 5.961 31.719 1.00 96.44 853 SER A O 1
ATOM 6603 N N . LEU A 1 854 ? -0.141 6.392 31.494 1.00 96.81 854 LEU A N 1
ATOM 6604 C CA . LEU A 1 854 ? 0.030 7.028 32.810 1.00 96.81 854 LEU A CA 1
ATOM 6605 C C . LEU A 1 854 ? -0.972 8.170 33.048 1.00 96.81 854 LEU A C 1
ATOM 6607 O O . LEU A 1 854 ? -1.471 8.327 34.163 1.00 96.81 854 LEU A O 1
ATOM 6611 N N . LEU A 1 855 ? -1.291 8.956 32.010 1.00 97.69 855 LEU A N 1
ATOM 6612 C CA . LEU A 1 855 ? -2.299 10.017 32.100 1.00 97.69 855 LEU A CA 1
ATOM 6613 C C . LEU A 1 855 ? -3.649 9.471 32.583 1.00 97.69 855 LEU A C 1
ATOM 6615 O O . LEU A 1 855 ? -4.270 10.045 33.478 1.00 97.69 855 LEU A O 1
ATOM 6619 N N . TYR A 1 856 ? -4.083 8.347 32.011 1.00 98.25 856 TYR A N 1
ATOM 6620 C CA . TYR A 1 856 ? -5.340 7.712 32.378 1.00 98.25 856 TYR A CA 1
ATOM 6621 C C . TYR A 1 856 ? -5.276 7.137 33.794 1.00 98.25 856 TYR A C 1
ATOM 6623 O O . TYR A 1 856 ? -6.216 7.325 34.561 1.00 98.25 856 TYR A O 1
ATOM 6631 N N . TRP A 1 857 ? -4.155 6.520 34.186 1.00 98.06 857 TRP A N 1
ATOM 6632 C CA . TRP A 1 857 ? -3.989 6.001 35.549 1.00 98.06 857 TRP A CA 1
ATOM 6633 C C . TRP A 1 857 ? -4.123 7.095 36.604 1.00 98.06 857 TRP A C 1
ATOM 6635 O O . TRP A 1 857 ? -4.798 6.920 37.618 1.00 98.06 857 TRP A O 1
ATOM 6645 N N . LYS A 1 858 ? -3.505 8.256 36.358 1.00 97.56 858 LYS A N 1
ATOM 6646 C CA . LYS A 1 858 ? -3.582 9.410 37.260 1.00 97.56 858 LYS A CA 1
ATOM 6647 C C . LYS A 1 858 ? -4.979 10.014 37.310 1.00 97.56 858 LYS A C 1
ATOM 6649 O O . LYS A 1 858 ? -5.422 10.388 38.392 1.00 97.56 858 LYS A O 1
ATOM 6654 N N . ALA A 1 859 ? -5.694 10.059 36.189 1.00 97.88 859 ALA A N 1
ATOM 6655 C CA . ALA A 1 859 ? -7.088 10.491 36.171 1.00 97.88 859 ALA A CA 1
ATOM 6656 C C . ALA A 1 859 ? -7.998 9.516 36.942 1.00 97.88 859 ALA A C 1
ATOM 6658 O O . ALA A 1 859 ? -8.799 9.953 37.765 1.00 97.88 859 ALA A O 1
ATOM 6659 N N . ALA A 1 860 ? -7.820 8.209 36.726 1.00 97.38 860 ALA A N 1
ATOM 6660 C CA . ALA A 1 860 ? -8.571 7.138 37.379 1.00 97.38 860 ALA A CA 1
ATOM 6661 C C . ALA A 1 860 ? -8.164 6.895 38.845 1.00 97.38 860 ALA A C 1
ATOM 6663 O O . ALA A 1 860 ? -8.830 6.131 39.540 1.00 97.38 860 ALA A O 1
ATOM 6664 N N . ASN A 1 861 ? -7.074 7.517 39.308 1.00 97.44 861 ASN A N 1
ATOM 6665 C CA . ASN A 1 861 ? -6.455 7.281 40.613 1.00 97.44 861 ASN A CA 1
ATOM 6666 C C . ASN A 1 861 ? -6.097 5.800 40.872 1.00 97.44 861 ASN A C 1
ATOM 6668 O O . ASN A 1 861 ? -6.142 5.323 42.004 1.00 97.44 861 ASN A O 1
ATOM 6672 N N . GLN A 1 862 ? -5.750 5.062 39.820 1.00 95.69 862 GLN A N 1
ATOM 6673 C CA . GLN A 1 862 ? -5.307 3.674 39.915 1.00 95.69 862 GLN A CA 1
ATOM 6674 C C . GLN A 1 862 ? -4.604 3.251 38.630 1.00 95.69 862 GLN A C 1
ATOM 6676 O O . GLN A 1 862 ? -4.897 3.762 37.550 1.00 95.69 862 GLN A O 1
ATOM 6681 N N . ARG A 1 863 ? -3.728 2.257 38.734 1.00 94.56 863 ARG A N 1
ATOM 6682 C CA . ARG A 1 863 ? -3.164 1.564 37.577 1.00 94.56 863 ARG A CA 1
ATOM 6683 C C . ARG A 1 863 ? -4.236 0.688 36.911 1.00 94.56 863 ARG A C 1
ATOM 6685 O O . ARG A 1 863 ? -5.013 0.039 37.608 1.00 94.56 863 ARG A O 1
ATOM 6692 N N . THR A 1 864 ? -4.326 0.700 35.577 1.00 94.69 864 THR A N 1
ATOM 6693 C CA . THR A 1 864 ? -5.439 0.054 34.838 1.00 94.69 864 THR A CA 1
ATOM 6694 C C . THR A 1 864 ? -5.016 -0.948 33.770 1.00 94.69 864 THR A C 1
ATOM 6696 O O . THR A 1 864 ? -5.868 -1.431 33.032 1.00 94.69 864 THR A O 1
ATOM 6699 N N . ASP A 1 865 ? -3.739 -1.287 33.670 1.00 92.75 865 ASP A N 1
ATOM 6700 C CA . ASP A 1 865 ? -3.170 -2.218 32.683 1.00 92.75 865 ASP A CA 1
ATOM 6701 C C . ASP A 1 865 ? -3.022 -3.655 33.207 1.00 92.75 865 ASP A C 1
ATOM 6703 O O . ASP A 1 865 ? -2.349 -4.463 32.579 1.00 92.75 865 ASP A O 1
ATOM 6707 N N . ASN A 1 866 ? -3.634 -3.967 34.357 1.00 92.56 866 ASN A N 1
ATOM 6708 C CA . ASN A 1 866 ? -3.503 -5.241 35.074 1.00 92.56 866 ASN A CA 1
ATOM 6709 C C . ASN A 1 866 ? -2.082 -5.547 35.587 1.00 92.56 866 ASN A C 1
ATOM 6711 O O . ASN A 1 866 ? -1.793 -6.690 35.940 1.00 92.56 866 ASN A O 1
ATOM 6715 N N . ARG A 1 867 ? -1.209 -4.537 35.686 1.00 91.12 867 ARG A N 1
ATOM 6716 C CA . ARG A 1 867 ? 0.146 -4.680 36.231 1.00 91.12 867 ARG A CA 1
ATOM 6717 C C . ARG A 1 867 ? 0.300 -3.980 37.574 1.00 91.12 867 ARG A C 1
ATOM 6719 O O . ARG A 1 867 ? -0.542 -3.189 38.004 1.00 91.12 867 ARG A O 1
ATOM 6726 N N . THR A 1 868 ? 1.408 -4.283 38.242 1.00 92.06 868 THR A N 1
ATOM 6727 C CA . THR A 1 868 ? 1.859 -3.578 39.450 1.00 92.06 868 THR A CA 1
ATOM 6728 C C . THR A 1 868 ? 3.156 -2.830 39.164 1.00 92.06 868 THR A C 1
ATOM 6730 O O . THR A 1 868 ? 3.917 -3.243 38.294 1.00 92.06 868 THR A O 1
ATOM 6733 N N . ASP A 1 869 ? 3.444 -1.782 39.936 1.00 92.31 869 ASP A N 1
ATOM 6734 C CA . ASP A 1 869 ? 4.690 -1.001 39.819 1.00 92.31 869 ASP A CA 1
ATOM 6735 C C . ASP A 1 869 ? 5.952 -1.868 39.991 1.00 92.31 869 ASP A C 1
ATOM 6737 O O . ASP A 1 869 ? 6.971 -1.646 39.358 1.00 92.31 869 ASP A O 1
ATOM 6741 N N . GLY A 1 870 ? 5.881 -2.937 40.790 1.00 90.06 870 GLY A N 1
ATOM 6742 C CA . GLY A 1 870 ? 7.017 -3.839 41.001 1.00 90.06 870 GLY A CA 1
ATOM 6743 C C . GLY A 1 870 ? 7.181 -4.950 39.958 1.00 90.06 870 GLY A C 1
ATOM 6744 O O . GLY A 1 870 ? 8.064 -5.787 40.130 1.00 90.06 870 GLY A O 1
ATOM 6745 N N . GLN A 1 871 ? 6.317 -5.032 38.939 1.00 89.88 871 GLN A N 1
ATOM 6746 C CA . GLN A 1 871 ? 6.292 -6.183 38.029 1.00 89.88 871 GLN A CA 1
ATOM 6747 C C . GLN A 1 871 ? 7.451 -6.182 37.025 1.00 89.88 871 GLN A C 1
ATOM 6749 O O . GLN A 1 871 ? 8.024 -7.239 36.764 1.00 89.88 871 GLN A O 1
ATOM 6754 N N . PHE A 1 872 ? 7.801 -5.014 36.484 1.00 86.00 872 PHE A N 1
ATOM 6755 C CA . PHE A 1 872 ? 8.872 -4.842 35.506 1.00 86.00 872 PHE A CA 1
ATOM 6756 C C . PHE A 1 872 ? 9.755 -3.666 35.914 1.00 86.00 872 PHE A C 1
ATOM 6758 O O . PHE A 1 872 ? 9.258 -2.606 36.278 1.00 86.00 872 PHE A O 1
ATOM 6765 N N . SER A 1 873 ? 11.074 -3.849 35.862 1.00 84.94 873 SER A N 1
ATOM 6766 C CA . SER A 1 873 ? 12.036 -2.810 36.254 1.00 84.94 873 SER A CA 1
ATOM 6767 C C . SER A 1 873 ? 12.210 -1.701 35.214 1.00 84.94 873 SER A C 1
ATOM 6769 O O . SER A 1 873 ? 12.842 -0.688 35.499 1.00 84.94 873 SER A O 1
ATOM 6771 N N . ASP A 1 874 ? 11.724 -1.926 33.998 1.00 81.25 874 ASP A N 1
ATOM 6772 C CA . ASP A 1 874 ? 11.872 -1.074 32.820 1.00 81.25 874 ASP A CA 1
ATOM 6773 C C . ASP A 1 874 ? 10.543 -0.434 32.378 1.00 81.25 874 ASP A C 1
ATOM 6775 O O . ASP A 1 874 ? 10.416 -0.008 31.233 1.00 81.25 874 ASP A O 1
ATOM 6779 N N . ASP A 1 875 ? 9.567 -0.341 33.286 1.00 86.94 875 ASP A N 1
ATOM 6780 C CA . ASP A 1 875 ? 8.236 0.232 33.054 1.00 86.94 875 ASP A CA 1
ATOM 6781 C C . ASP A 1 875 ? 8.025 1.568 33.800 1.00 86.94 875 ASP A C 1
ATOM 6783 O O . ASP A 1 875 ? 8.845 2.008 34.609 1.00 86.94 875 ASP A O 1
ATOM 6787 N N . ILE A 1 876 ? 6.917 2.249 33.504 1.00 89.81 876 ILE A N 1
ATOM 6788 C CA . ILE A 1 876 ? 6.441 3.418 34.241 1.00 89.81 876 ILE A CA 1
ATOM 6789 C C . ILE A 1 876 ? 5.605 2.980 35.439 1.00 89.81 876 ILE A C 1
ATOM 6791 O O . ILE A 1 876 ? 4.628 2.246 35.304 1.00 89.81 876 ILE A O 1
ATOM 6795 N N . ASP A 1 877 ? 5.912 3.560 36.595 1.00 91.56 877 ASP A N 1
ATOM 6796 C CA . ASP A 1 877 ? 5.119 3.377 37.805 1.00 91.56 877 ASP A CA 1
ATOM 6797 C C . ASP A 1 877 ? 3.902 4.304 37.856 1.00 91.56 877 ASP A C 1
ATOM 6799 O O . ASP A 1 877 ? 3.971 5.500 37.534 1.00 91.56 877 ASP A O 1
ATOM 6803 N N . PHE A 1 878 ? 2.795 3.776 38.385 1.00 94.69 878 PHE A N 1
ATOM 6804 C CA . PHE A 1 878 ? 1.719 4.613 38.896 1.00 94.69 878 PHE A CA 1
ATOM 6805 C C . PHE A 1 878 ? 2.220 5.441 40.084 1.00 94.69 878 PHE A C 1
ATOM 6807 O O . PHE A 1 878 ? 2.005 6.654 40.121 1.00 94.69 878 PHE A O 1
ATOM 6814 N N . GLY A 1 879 ? 2.931 4.833 41.032 1.00 92.81 879 GLY A N 1
ATOM 6815 C CA . GLY A 1 879 ? 3.480 5.497 42.208 1.00 92.81 879 GLY A CA 1
ATOM 6816 C C . GLY A 1 879 ? 2.397 5.950 43.192 1.00 92.81 879 GLY A C 1
ATOM 6817 O O . GLY A 1 879 ? 1.422 5.250 43.450 1.00 92.81 879 GLY A O 1
ATOM 6818 N N . ALA A 1 880 ? 2.567 7.138 43.782 1.00 93.00 880 ALA A N 1
ATOM 6819 C CA . ALA A 1 880 ? 1.635 7.642 44.791 1.00 93.00 880 ALA A CA 1
ATOM 6820 C C . ALA A 1 880 ? 0.214 7.862 44.238 1.00 93.00 880 ALA A C 1
ATOM 6822 O O . ALA A 1 880 ? 0.038 8.327 43.102 1.00 93.00 880 ALA A O 1
ATOM 6823 N N . ASN A 1 881 ? -0.780 7.607 45.098 1.00 95.12 881 ASN A N 1
ATOM 6824 C CA . ASN A 1 881 ? -2.188 7.898 44.834 1.00 95.12 881 ASN A CA 1
ATOM 6825 C C . ASN A 1 881 ? -2.370 9.347 44.367 1.00 95.12 881 ASN A C 1
ATOM 6827 O O . ASN A 1 881 ? -1.749 10.279 44.880 1.00 95.12 881 ASN A O 1
ATOM 6831 N N . HIS A 1 882 ? -3.265 9.523 43.408 1.00 95.75 882 HIS A N 1
ATOM 6832 C CA . HIS A 1 882 ? -3.591 10.780 42.760 1.00 95.75 882 HIS A CA 1
ATOM 6833 C C . HIS A 1 882 ? -5.114 10.997 42.804 1.00 95.75 882 HIS A C 1
ATOM 6835 O O . HIS A 1 882 ? -5.794 10.789 41.801 1.00 95.75 882 HIS A O 1
ATOM 6841 N N . PRO A 1 883 ? -5.687 11.329 43.975 1.00 94.81 883 PRO A N 1
ATOM 6842 C CA . PRO A 1 883 ? -7.131 11.472 44.121 1.00 94.81 883 PRO A CA 1
ATOM 6843 C C . PRO A 1 883 ? -7.665 12.607 43.240 1.00 94.81 883 PRO A C 1
ATOM 6845 O O . PRO A 1 883 ? -7.126 13.713 43.241 1.00 94.81 883 PRO A O 1
ATOM 6848 N N . THR A 1 884 ? -8.753 12.338 42.521 1.00 93.12 884 THR A N 1
ATOM 6849 C CA . THR A 1 884 ? -9.418 13.286 41.619 1.00 93.12 884 THR A CA 1
ATOM 6850 C C . THR A 1 884 ? -10.925 13.314 41.889 1.00 93.12 884 THR A C 1
ATOM 6852 O O . THR A 1 884 ? -11.481 12.413 42.516 1.00 93.12 884 THR A O 1
ATOM 6855 N N . SER A 1 885 ? -11.598 14.367 41.420 1.00 95.25 885 SER A N 1
ATOM 6856 C CA . SER A 1 885 ? -13.065 14.486 41.426 1.00 95.25 885 SER A CA 1
ATOM 6857 C C . SER A 1 885 ? -13.692 14.211 40.055 1.00 95.25 885 SER A C 1
ATOM 6859 O O . SER A 1 885 ? -14.859 14.544 39.849 1.00 95.25 885 SER A O 1
ATOM 6861 N N . ILE A 1 886 ? -12.919 13.652 39.115 1.00 97.62 886 ILE A N 1
ATOM 6862 C CA . ILE A 1 886 ? -13.384 13.360 37.755 1.00 97.62 886 ILE A CA 1
ATOM 6863 C C . ILE A 1 886 ? -14.543 12.360 37.805 1.00 97.62 886 ILE A C 1
ATOM 6865 O O . ILE A 1 886 ? -14.502 11.370 38.540 1.00 97.62 886 ILE A O 1
ATOM 6869 N N . SER A 1 887 ? -15.597 12.613 37.036 1.00 96.75 887 SER A N 1
ATOM 6870 C CA . SER A 1 887 ? -16.720 11.683 36.944 1.00 96.75 887 SER A CA 1
ATOM 6871 C C . SER A 1 887 ? -16.383 10.474 36.066 1.00 96.75 887 SER A C 1
ATOM 6873 O O . SER A 1 887 ? -15.515 10.528 35.194 1.00 96.75 887 SER A O 1
ATOM 6875 N N . ALA A 1 888 ? -17.136 9.382 36.231 1.00 94.69 888 ALA A N 1
ATOM 6876 C CA . ALA A 1 888 ? -17.011 8.209 35.364 1.00 94.69 888 ALA A CA 1
ATOM 6877 C C . ALA A 1 888 ? -17.246 8.551 33.880 1.00 94.69 888 ALA A C 1
ATOM 6879 O O . ALA A 1 888 ? -16.573 8.005 33.012 1.00 94.69 888 ALA A O 1
ATOM 6880 N N . ASN A 1 889 ? -18.155 9.489 33.583 1.00 95.19 889 ASN A N 1
ATOM 6881 C CA . ASN A 1 889 ? -18.417 9.926 32.211 1.00 95.19 889 ASN A CA 1
ATOM 6882 C C . ASN A 1 889 ? -17.231 10.695 31.619 1.00 95.19 889 ASN A C 1
ATOM 6884 O O . ASN A 1 889 ? -16.845 10.413 30.492 1.00 95.19 889 ASN A O 1
ATOM 6888 N N . GLU A 1 890 ? -16.638 11.634 32.357 1.00 97.81 890 GLU A N 1
ATOM 6889 C CA . GLU A 1 890 ? -15.460 12.387 31.897 1.00 97.81 890 GLU A CA 1
ATOM 6890 C C . GLU A 1 890 ? -14.247 11.468 31.722 1.00 97.81 890 GLU A C 1
ATOM 6892 O O . GLU A 1 890 ? -13.536 11.559 30.721 1.00 97.81 890 GLU A O 1
ATOM 6897 N N . LEU A 1 891 ? -14.056 10.512 32.635 1.00 97.69 891 LEU A N 1
ATOM 6898 C CA . LEU A 1 891 ? -13.018 9.494 32.507 1.00 97.69 891 LEU A CA 1
ATOM 6899 C C . LEU A 1 891 ? -13.228 8.630 31.248 1.00 97.69 891 LEU A C 1
ATOM 6901 O O . LEU A 1 891 ? -12.280 8.345 30.521 1.00 97.69 891 LEU A O 1
ATOM 6905 N N . ALA A 1 892 ? -14.479 8.288 30.941 1.00 97.12 892 ALA A N 1
ATOM 6906 C CA . ALA A 1 892 ? -14.864 7.543 29.747 1.00 97.12 892 ALA A CA 1
ATOM 6907 C C . ALA A 1 892 ? -14.676 8.347 28.436 1.00 97.12 892 ALA A C 1
ATOM 6909 O O . ALA A 1 892 ? -14.467 7.754 27.374 1.00 97.12 892 ALA A O 1
ATOM 6910 N N . ILE A 1 893 ? -14.743 9.684 28.479 1.00 98.12 893 ILE A N 1
ATOM 6911 C CA . ILE A 1 893 ? -14.354 10.555 27.355 1.00 98.12 893 ILE A CA 1
ATOM 6912 C C . ILE A 1 893 ? -12.831 10.557 27.189 1.00 98.12 893 ILE A C 1
ATOM 6914 O O . ILE A 1 893 ? -12.341 10.422 26.068 1.00 98.12 893 ILE A O 1
ATOM 6918 N N . LEU A 1 894 ? -12.085 10.656 28.296 1.00 98.56 894 LEU A N 1
ATOM 6919 C CA . LEU A 1 894 ? -10.624 10.650 28.279 1.00 98.56 894 LEU A CA 1
ATOM 6920 C C . LEU A 1 894 ? -10.056 9.342 27.710 1.00 98.56 894 LEU A C 1
ATOM 6922 O O . LEU A 1 894 ? -9.142 9.403 26.890 1.00 98.56 894 LEU A O 1
ATOM 6926 N N . SER A 1 895 ? -10.595 8.175 28.092 1.00 98.25 895 SER A N 1
ATOM 6927 C CA . SER A 1 895 ? -10.151 6.897 27.513 1.00 98.25 895 SER A CA 1
ATOM 6928 C C . SER A 1 895 ? -10.377 6.851 26.008 1.00 98.25 895 SER A C 1
ATOM 6930 O O . SER A 1 895 ? -9.441 6.600 25.257 1.00 98.25 895 SER A O 1
ATOM 6932 N N . ARG A 1 896 ? -11.595 7.175 25.560 1.00 98.12 896 ARG A N 1
ATOM 6933 C CA . ARG A 1 896 ? -11.964 7.172 24.139 1.00 98.12 896 ARG A CA 1
ATOM 6934 C C . ARG A 1 896 ? -11.104 8.121 23.318 1.00 98.12 896 ARG A C 1
ATOM 6936 O O . ARG A 1 896 ? -10.710 7.756 22.220 1.00 98.12 896 ARG A O 1
ATOM 6943 N N . TRP A 1 897 ? -10.775 9.300 23.843 1.00 98.19 897 TRP A N 1
ATOM 6944 C CA . TRP A 1 897 ? -9.852 10.219 23.176 1.00 98.19 897 TRP A CA 1
ATOM 6945 C C . TRP A 1 897 ? -8.475 9.587 22.954 1.00 98.19 897 TRP A C 1
ATOM 6947 O O . TRP A 1 897 ? -7.970 9.639 21.836 1.00 98.19 897 TRP A O 1
ATOM 6957 N N . ILE A 1 898 ? -7.892 8.941 23.970 1.00 98.12 898 ILE A N 1
ATOM 6958 C CA . ILE A 1 898 ? -6.607 8.233 23.828 1.00 98.12 898 ILE A CA 1
ATOM 6959 C C . ILE A 1 898 ? -6.735 7.090 22.807 1.00 98.12 898 ILE A C 1
ATOM 6961 O O . ILE A 1 898 ? -5.911 6.965 21.898 1.00 98.12 898 ILE A O 1
ATOM 6965 N N . ASP A 1 899 ? -7.796 6.294 22.929 1.00 97.06 899 ASP A N 1
ATOM 6966 C CA . ASP A 1 899 ? -8.020 5.064 22.168 1.00 97.06 899 ASP A CA 1
ATOM 6967 C C . ASP A 1 899 ? -8.301 5.285 20.674 1.00 97.06 899 ASP A C 1
ATOM 6969 O O . ASP A 1 899 ? -8.042 4.380 19.883 1.00 97.06 899 ASP A O 1
ATOM 6973 N N . ILE A 1 900 ? -8.797 6.462 20.266 1.00 95.31 900 ILE A N 1
ATOM 6974 C CA . ILE A 1 900 ? -9.000 6.820 18.845 1.00 95.31 900 ILE A CA 1
ATOM 6975 C C . ILE A 1 900 ? -7.816 7.580 18.229 1.00 95.31 900 ILE A C 1
ATOM 6977 O O . ILE A 1 900 ? -7.881 8.005 17.078 1.00 95.31 900 ILE A O 1
ATOM 6981 N N . GLY A 1 901 ? -6.727 7.764 18.981 1.00 94.56 901 GLY A N 1
ATOM 6982 C CA . GLY A 1 901 ? -5.511 8.409 18.489 1.00 94.56 901 GLY A CA 1
ATOM 6983 C C . GLY A 1 901 ? -5.319 9.870 18.912 1.00 94.56 901 GLY A C 1
ATOM 6984 O O . GLY A 1 901 ? -4.623 10.626 18.230 1.00 94.56 901 GLY A O 1
ATOM 6985 N N . ALA A 1 902 ? -5.920 10.258 20.036 1.00 96.19 902 ALA A N 1
ATOM 6986 C CA . ALA A 1 902 ? -5.763 11.547 20.702 1.00 96.19 902 ALA A CA 1
ATOM 6987 C C . ALA A 1 902 ? -5.916 12.792 19.797 1.00 96.19 902 ALA A C 1
ATOM 6989 O O . ALA A 1 902 ? -5.019 13.640 19.804 1.00 96.19 902 ALA A O 1
ATOM 6990 N N . PRO A 1 903 ? -7.028 12.971 19.047 1.00 94.94 903 PRO A N 1
ATOM 6991 C CA . PRO A 1 903 ? -7.204 14.141 18.188 1.00 94.94 903 PRO A CA 1
ATOM 6992 C C . PRO A 1 903 ? -7.042 15.464 18.938 1.00 94.94 903 PRO A C 1
ATOM 6994 O O . PRO A 1 903 ? -7.630 15.681 19.998 1.00 94.94 903 PRO A O 1
ATOM 6997 N N . GLY A 1 904 ? -6.213 16.350 18.399 1.00 91.56 904 GLY A N 1
ATOM 6998 C CA . GLY A 1 904 ? -5.864 17.639 18.980 1.00 91.56 904 GLY A CA 1
ATOM 6999 C C . GLY A 1 904 ? -6.943 18.687 18.769 1.00 91.56 904 GLY A C 1
ATOM 7000 O O . GLY A 1 904 ? -7.043 19.616 19.561 1.00 91.56 904 GLY A O 1
ATOM 7001 N N . GLY A 1 905 ? -7.787 18.533 17.753 1.00 84.62 905 GLY A N 1
ATOM 7002 C CA . GLY A 1 905 ? -8.884 19.457 17.488 1.00 84.62 905 GLY A CA 1
ATOM 7003 C C . GLY A 1 905 ? -8.489 20.680 16.671 1.00 84.62 905 GLY A C 1
ATOM 7004 O O . GLY A 1 905 ? -7.369 20.805 16.180 1.00 84.62 905 GLY A O 1
ATOM 7005 N N . GLY A 1 906 ? -9.449 21.589 16.522 1.00 82.00 906 GLY A N 1
ATOM 7006 C CA . GLY A 1 906 ? -9.438 22.645 15.510 1.00 82.00 906 GLY A CA 1
ATOM 7007 C C . GLY A 1 906 ? -10.571 22.441 14.505 1.00 82.00 906 GLY A C 1
ATOM 7008 O O . GLY A 1 906 ? -11.082 21.334 14.344 1.00 82.00 906 GLY A O 1
ATOM 7009 N N . ALA A 1 907 ? -10.994 23.515 13.834 1.00 81.44 907 ALA A N 1
ATOM 7010 C CA . ALA A 1 907 ? -12.169 23.471 12.957 1.00 81.44 907 ALA A CA 1
ATOM 7011 C C . ALA A 1 907 ? -12.041 22.422 11.836 1.00 81.44 907 ALA A C 1
ATOM 7013 O O . ALA A 1 907 ? -13.019 21.763 11.500 1.00 81.44 907 ALA A O 1
ATOM 7014 N N . THR A 1 908 ? -10.831 22.230 11.306 1.00 88.62 908 THR A N 1
ATOM 7015 C CA . THR A 1 908 ? -10.524 21.308 10.203 1.00 88.62 908 THR A CA 1
ATOM 7016 C C . THR A 1 908 ? -10.476 19.834 10.611 1.00 88.62 908 THR A C 1
ATOM 7018 O O . THR A 1 908 ? -10.745 18.972 9.774 1.00 88.62 908 THR A O 1
ATOM 7021 N N . GLU A 1 909 ? -10.170 19.525 11.875 1.00 88.00 909 GLU A N 1
ATOM 7022 C CA . GLU A 1 909 ? -10.195 18.155 12.422 1.00 88.00 909 GLU A CA 1
ATOM 7023 C C . GLU A 1 909 ? -11.630 17.601 12.441 1.00 88.00 909 GLU A C 1
ATOM 7025 O O . GLU A 1 909 ? -11.852 16.406 12.285 1.00 88.00 909 GLU A O 1
ATOM 7030 N N . LEU A 1 910 ? -12.619 18.489 12.583 1.00 88.06 910 LEU A N 1
ATOM 7031 C CA . LEU A 1 910 ? -14.043 18.156 12.650 1.00 88.06 910 LEU A CA 1
ATOM 7032 C C . LEU A 1 910 ? -14.757 18.215 11.292 1.00 88.06 910 LEU A C 1
ATOM 7034 O O . LEU A 1 910 ? -15.984 18.156 11.255 1.00 88.06 910 LEU A O 1
ATOM 7038 N N . TYR A 1 911 ? -14.036 18.366 10.181 1.00 89.06 911 TYR A N 1
ATOM 7039 C CA . TYR A 1 911 ? -14.654 18.291 8.859 1.00 89.06 911 TYR A CA 1
ATOM 7040 C C . TYR A 1 911 ? -15.072 16.862 8.538 1.00 89.06 911 TYR A C 1
ATOM 7042 O O . TYR A 1 911 ? -14.286 15.935 8.711 1.00 89.06 911 TYR A O 1
ATOM 7050 N N . ASP A 1 912 ? -16.286 16.698 8.020 1.00 87.19 912 ASP A N 1
ATOM 7051 C CA . ASP A 1 912 ? -16.635 15.466 7.330 1.00 87.19 912 ASP A CA 1
ATOM 7052 C C . ASP A 1 912 ? -15.989 15.477 5.941 1.00 87.19 912 ASP A C 1
ATOM 7054 O O . ASP A 1 912 ? -16.332 16.281 5.071 1.00 87.19 912 ASP A O 1
ATOM 7058 N N . THR A 1 913 ? -14.992 14.616 5.760 1.00 90.69 913 THR A N 1
ATOM 7059 C CA . THR A 1 913 ? -14.312 14.424 4.476 1.00 90.69 913 THR A CA 1
ATOM 7060 C C . THR A 1 913 ? -14.792 13.169 3.750 1.00 90.69 913 THR A C 1
ATOM 7062 O O . THR A 1 913 ? -14.339 12.889 2.633 1.00 90.69 913 THR A O 1
ATOM 7065 N N . GLN A 1 914 ? -15.743 12.423 4.316 1.00 87.69 914 GLN A N 1
ATOM 7066 C CA . GLN A 1 914 ? -16.416 11.356 3.596 1.00 87.69 914 GLN A CA 1
ATOM 7067 C C . GLN A 1 914 ? -17.354 11.984 2.560 1.00 87.69 914 GLN A C 1
ATOM 7069 O O . GLN A 1 914 ? -18.152 12.869 2.848 1.00 87.69 914 GLN A O 1
ATOM 7074 N N . LYS A 1 915 ? -17.258 11.545 1.301 1.00 83.44 915 LYS A N 1
ATOM 7075 C CA . LYS A 1 915 ? -18.255 11.967 0.311 1.00 83.44 915 LYS A CA 1
ATOM 7076 C C . LYS A 1 915 ? -19.573 11.259 0.632 1.00 83.44 915 LYS A C 1
ATOM 7078 O O . LYS A 1 915 ? -19.534 10.046 0.866 1.00 83.44 915 LYS A O 1
ATOM 7083 N N . PRO A 1 916 ? -20.723 11.959 0.583 1.00 71.88 916 PRO A N 1
ATOM 7084 C CA . PRO A 1 916 ? -22.017 11.324 0.772 1.00 71.88 916 PRO A CA 1
ATOM 7085 C C . PRO A 1 916 ? -22.144 10.146 -0.185 1.00 71.88 916 PRO A C 1
ATOM 7087 O O . PRO A 1 916 ? -22.023 10.303 -1.403 1.00 71.88 916 PRO A O 1
ATOM 7090 N N . THR A 1 917 ? -22.356 8.953 0.361 1.00 73.62 917 THR A N 1
ATOM 7091 C CA . THR A 1 917 ? -22.579 7.779 -0.479 1.00 73.62 917 THR A CA 1
ATOM 7092 C C . THR A 1 917 ? -24.063 7.699 -0.777 1.00 73.62 917 THR A C 1
ATOM 7094 O O . THR A 1 917 ? -24.853 7.374 0.105 1.00 73.62 917 THR A O 1
ATOM 7097 N N . LEU A 1 918 ? -24.439 8.000 -2.019 1.00 79.56 918 LEU A N 1
ATOM 7098 C CA . LEU A 1 918 ? -25.784 7.762 -2.525 1.00 79.56 918 LEU A CA 1
ATOM 7099 C C . LEU A 1 918 ? -25.875 6.323 -3.031 1.00 79.56 918 LEU A C 1
ATOM 7101 O O . LEU A 1 918 ? -25.201 5.956 -3.992 1.00 79.56 918 LEU A O 1
ATOM 7105 N N . HIS A 1 919 ? -26.722 5.517 -2.405 1.00 81.12 919 HIS A N 1
ATOM 7106 C CA . HIS A 1 919 ? -27.050 4.184 -2.881 1.00 81.12 919 HIS A CA 1
ATOM 7107 C C . HIS A 1 919 ? -28.426 4.200 -3.547 1.00 81.12 919 HIS A C 1
ATOM 7109 O O . HIS A 1 919 ? -29.413 4.644 -2.955 1.00 81.12 919 HIS A O 1
ATOM 7115 N N . LEU A 1 920 ? -28.476 3.731 -4.792 1.00 81.12 920 LEU A N 1
ATOM 7116 C CA . LEU A 1 920 ? -29.685 3.657 -5.604 1.00 81.12 920 LEU A CA 1
ATOM 7117 C C . LEU A 1 920 ? -29.924 2.205 -5.999 1.00 81.12 920 LEU A C 1
ATOM 7119 O O . LEU A 1 920 ? -29.046 1.573 -6.584 1.00 81.12 920 LEU A O 1
ATOM 7123 N N . ALA A 1 921 ? -31.125 1.703 -5.735 1.00 80.62 921 ALA A N 1
ATOM 7124 C CA . ALA A 1 921 ? -31.547 0.384 -6.191 1.00 80.62 921 ALA A CA 1
ATOM 7125 C C . ALA A 1 921 ? -32.959 0.444 -6.771 1.00 80.62 921 ALA A C 1
ATOM 7127 O O . ALA A 1 921 ? -33.803 1.211 -6.299 1.00 80.62 921 ALA A O 1
ATOM 7128 N N . SER A 1 922 ? -33.233 -0.374 -7.787 1.00 79.06 922 SER A N 1
ATOM 7129 C CA . SER A 1 922 ? -34.609 -0.573 -8.237 1.00 79.06 922 SER A CA 1
ATOM 7130 C C . SER A 1 922 ? -35.362 -1.428 -7.221 1.00 79.06 922 SER A C 1
ATOM 7132 O O . SER A 1 922 ? -34.795 -2.360 -6.655 1.00 79.06 922 SER A O 1
ATOM 7134 N N . ALA A 1 923 ? -36.627 -1.094 -6.972 1.00 70.12 923 ALA A N 1
ATOM 7135 C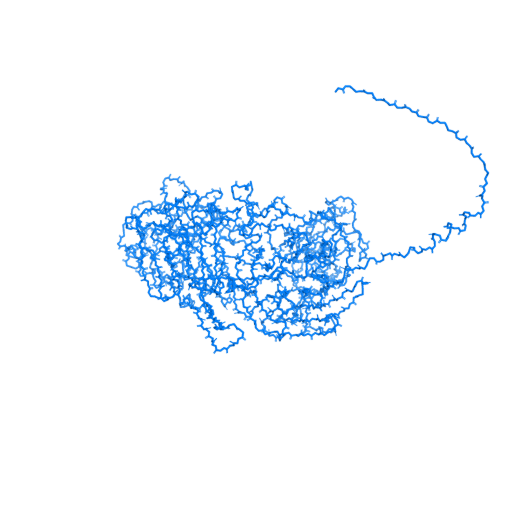 CA . ALA A 1 923 ? -37.479 -1.897 -6.100 1.00 70.12 923 ALA A CA 1
ATOM 7136 C C . ALA A 1 923 ? -37.962 -3.197 -6.772 1.00 70.12 923 ALA A C 1
ATOM 7138 O O . ALA A 1 923 ? -38.288 -4.141 -6.059 1.00 70.12 923 ALA A O 1
ATOM 7139 N N . ASP A 1 924 ? -37.960 -3.248 -8.111 1.00 65.88 924 ASP A N 1
ATOM 7140 C CA . ASP A 1 924 ? -38.473 -4.361 -8.911 1.00 65.88 924 ASP A CA 1
ATOM 7141 C C . ASP A 1 924 ? -37.372 -4.948 -9.810 1.00 65.88 924 ASP A C 1
ATOM 7143 O O . ASP A 1 924 ? -36.519 -4.237 -10.347 1.00 65.88 924 ASP A O 1
ATOM 7147 N N . SER A 1 925 ? -37.404 -6.261 -10.040 1.00 59.88 925 SER A N 1
ATOM 7148 C CA . SER A 1 925 ? -36.508 -6.913 -10.999 1.00 59.88 925 SER A CA 1
ATOM 7149 C C . SER A 1 925 ? -36.968 -6.647 -12.441 1.00 59.88 925 SER A C 1
ATOM 7151 O O . SER A 1 925 ? -38.045 -7.092 -12.836 1.00 59.88 925 SER A O 1
ATOM 7153 N N . GLY A 1 926 ? -36.146 -5.979 -13.255 1.00 58.59 926 GLY A N 1
ATOM 7154 C CA . GLY A 1 926 ? -36.309 -5.932 -14.719 1.00 58.59 926 GLY A CA 1
ATOM 7155 C C . GLY A 1 926 ? -37.055 -4.724 -15.308 1.00 58.59 926 GLY A C 1
ATOM 7156 O O . GLY A 1 926 ? -37.021 -4.543 -16.524 1.00 58.59 926 GLY A O 1
ATOM 7157 N N . SER A 1 927 ? -37.662 -3.853 -14.494 1.00 64.94 927 SER A N 1
ATOM 7158 C CA . SER A 1 927 ? -38.153 -2.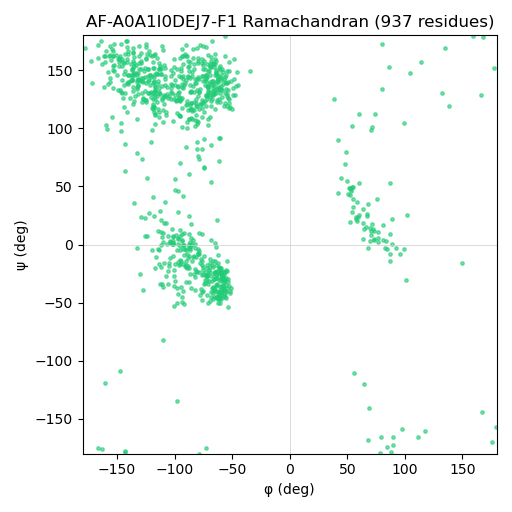535 -14.934 1.00 64.94 927 SER A CA 1
ATOM 7159 C C . SER A 1 927 ? -38.050 -1.509 -13.807 1.00 64.94 927 SER A C 1
ATOM 7161 O O . SER A 1 927 ? -38.483 -1.790 -12.694 1.00 64.94 927 SER A O 1
ATOM 7163 N N . VAL A 1 928 ? -37.525 -0.309 -14.081 1.00 73.31 928 VAL A N 1
ATOM 7164 C CA . VAL A 1 928 ? -37.415 0.758 -13.069 1.00 73.31 928 VAL A CA 1
ATOM 7165 C C . VAL A 1 928 ? -38.760 1.478 -12.923 1.00 73.31 928 VAL A C 1
ATOM 7167 O O . VAL A 1 928 ? -38.995 2.517 -13.533 1.00 73.31 928 VAL A O 1
ATOM 7170 N N . SER A 1 929 ? -39.662 0.898 -12.135 1.00 79.88 929 SER A N 1
ATOM 7171 C CA . SER A 1 929 ? -40.957 1.480 -11.733 1.00 79.88 929 SER A CA 1
ATOM 7172 C C . SER A 1 929 ? -40.829 2.345 -10.466 1.00 79.88 929 SER A C 1
ATOM 7174 O O . SER A 1 929 ? 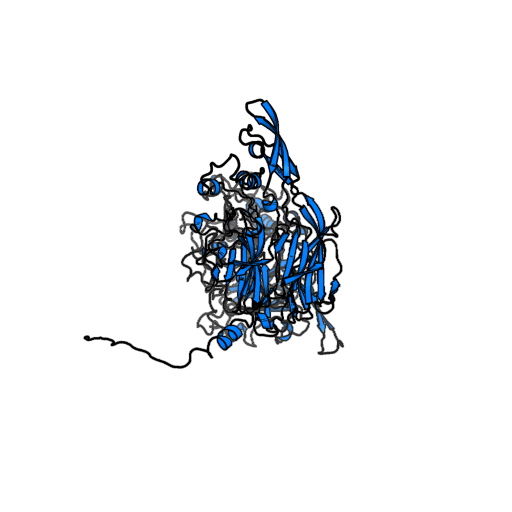-41.520 3.352 -10.313 1.00 79.88 929 SER A O 1
ATOM 7176 N N . GLN A 1 930 ? -39.912 1.962 -9.571 1.00 81.00 930 GLN A N 1
ATOM 7177 C CA . GLN A 1 930 ? -39.625 2.599 -8.291 1.00 81.00 930 GLN A CA 1
ATOM 7178 C C . GLN A 1 930 ? -38.124 2.486 -7.973 1.00 81.00 930 GLN A C 1
ATOM 7180 O O . GLN A 1 930 ? -37.486 1.460 -8.233 1.00 81.00 930 GLN A O 1
ATOM 7185 N N . LEU A 1 931 ? -37.569 3.553 -7.391 1.00 82.38 931 LEU A N 1
ATOM 7186 C CA . LEU A 1 931 ? -36.192 3.623 -6.900 1.00 82.38 931 LEU A CA 1
ATOM 7187 C C . LEU A 1 931 ? -36.185 3.763 -5.378 1.00 82.38 931 LEU A C 1
ATOM 7189 O O . LEU A 1 931 ? -36.917 4.579 -4.815 1.00 82.38 931 LEU A O 1
ATOM 7193 N N . ARG A 1 932 ? -35.327 2.986 -4.724 1.00 81.81 932 ARG A N 1
ATOM 7194 C CA . ARG A 1 932 ? -34.964 3.155 -3.318 1.00 81.81 932 ARG A CA 1
ATOM 7195 C C . ARG A 1 932 ? -33.677 3.965 -3.250 1.00 81.81 932 ARG A C 1
ATOM 7197 O O . ARG A 1 932 ? -32.724 3.667 -3.969 1.00 81.81 932 ARG A O 1
ATOM 7204 N N . VAL A 1 933 ? -33.684 4.992 -2.405 1.00 80.75 933 VAL A N 1
ATOM 7205 C CA . VAL A 1 933 ? -32.567 5.919 -2.221 1.00 80.75 933 VAL A CA 1
ATOM 7206 C C . VAL A 1 933 ? -32.103 5.839 -0.775 1.00 80.75 933 VAL A C 1
ATOM 7208 O O . VAL A 1 933 ? -32.876 6.124 0.138 1.00 80.75 933 VAL A O 1
ATOM 7211 N N . GLY A 1 934 ? -30.850 5.449 -0.577 1.00 77.81 934 GLY A N 1
ATOM 7212 C CA . GLY A 1 934 ? -30.187 5.423 0.718 1.00 77.81 934 GLY A CA 1
ATOM 7213 C C . GLY A 1 934 ? -28.986 6.359 0.734 1.00 77.81 934 GLY A C 1
ATOM 7214 O O . GLY A 1 934 ? -28.276 6.471 -0.263 1.00 77.81 934 GLY A O 1
ATOM 7215 N N . THR A 1 935 ? -28.737 7.011 1.864 1.00 78.81 935 THR A N 1
ATOM 7216 C CA . THR A 1 935 ? -27.526 7.807 2.086 1.00 78.81 935 THR A CA 1
ATOM 7217 C C . THR A 1 935 ? -26.923 7.478 3.438 1.00 78.81 935 THR A C 1
ATOM 7219 O O . THR A 1 935 ? -27.669 7.210 4.381 1.00 78.81 935 THR A O 1
ATOM 7222 N N . VAL A 1 936 ? -25.597 7.551 3.542 1.00 75.38 936 VAL A N 1
ATOM 7223 C CA . VAL A 1 936 ? -24.911 7.542 4.838 1.00 75.38 936 VAL A CA 1
ATOM 7224 C C . VAL A 1 936 ? -24.053 8.786 4.999 1.00 75.38 936 VAL A C 1
ATOM 7226 O O . VAL A 1 936 ? -23.423 9.238 4.042 1.00 75.38 936 VAL A O 1
ATOM 7229 N N . ASP A 1 937 ? -24.051 9.289 6.225 1.00 72.31 937 ASP A N 1
ATOM 7230 C CA . ASP A 1 937 ? -23.265 10.395 6.753 1.00 72.31 937 ASP A CA 1
ATOM 7231 C C . ASP A 1 937 ? -22.669 9.906 8.088 1.00 72.31 937 ASP A C 1
ATOM 7233 O O . ASP A 1 937 ? -23.316 9.139 8.810 1.00 72.31 937 ASP A O 1
ATOM 7237 N N . LEU A 1 938 ? -21.424 10.272 8.386 1.00 78.06 938 LEU A N 1
ATOM 7238 C CA . LEU A 1 938 ? -20.721 9.870 9.610 1.00 78.06 938 LEU A CA 1
ATOM 7239 C C . LEU A 1 938 ? -20.659 10.994 10.660 1.00 78.06 938 LEU A C 1
ATOM 7241 O O . LEU A 1 938 ? -20.135 10.767 11.759 1.00 78.06 938 LEU A O 1
ATOM 7245 N N . GLY A 1 939 ? -21.247 12.157 10.359 1.00 59.94 939 GLY A N 1
ATOM 7246 C CA . GLY A 1 939 ? -21.527 13.241 11.300 1.00 59.94 939 GLY A CA 1
ATOM 7247 C C . GLY A 1 939 ? -20.765 14.535 11.076 1.00 59.94 939 GLY A C 1
ATOM 7248 O O . GLY A 1 939 ? -19.575 14.523 10.690 1.00 59.94 939 GLY A O 1
#

Foldseek 3Di:
DDDDDDDDDDDDDDDDDDDDPPPPVVVVVVVPPDPPPPLVQAFKKKFKWFFAPQDKDWDWDFFAFPNDTDIFTDIFGQCSLLAFACDLVCVQWFHGDDMFMWIQGSVRDIDGLGDFPVVDDQFWGKHWHQWEAAQALFKIKIKIFIGGKDFDKFWAWSCLRPLRTDTDTRGIDGDPGIIGPTQEMWMWMAGRVVSDIDTDDTDGPKYWGQWEDLHNFKIKTKILVLQFWAFDAPPDFWTHREIFIWMATPNRPDIDTQALLAQHYWHRWYQAQQQKIKTKHLQCFDLAQQQDDPQAFQGGDPSSQQIFIWIAHPNNAQIDGQGRQLAFDQDQDPQGARRGHWDAWEAFQVRWIKTARADNPFQSQWFWIKTAHGDPRLFQPAALVRDPHRRRHSHHPDMHTQEPQTGRDQWFRAFQPVLPDDFADDPQFPDTQRGQFTWGNWEYDFPRKIKTKTWGARSGQAFDLVSQVVVVHDGGPLCGGHTNCNLSSVVRVVPGRGHNTFIFMWIACDGSDSGSVRTHGPDGDSRIHIHNMYRSRNSCRGHVDSGRDDDDDQQVPFDDPVQPFLAQKEKEKEQAAQQDSAAFSVGDDQADSRNPHNTHFQQFDDDPQQQFKKWKKFWFHHNGRRCVVLWDFNRSTQIWTLAMDTQQDADPVRHFDAFPLRHGGRMAMAMAGFSTWMKMFGAGLLRFGRTIDRGTGGRGRNHHHYHHYHSPRHDGHSHDNCRGPHVDPPHDHHYTQPQKYKYFHGDDVSDTDIDIDGDRTHGAACPPQPLVLCVPKPQVQQDDPDHPQLHHSNAPPDQLCDPPRNNCQQAAPQQCPSGDPVRQAQCCGRPVSRGGHPQDRHQAAGALGLQQGLVLCLQVQHRRSPDAQPPDPRHDHNPDGRDIPRDSVSSSSVSVCRNRGNIHDDPSSPDRNHDWDWGWDAPDPPDRPDIRIYTGDND

pLDDT: mean 90.39, std 13.27, range [26.94, 98.81]

Secondary structure (DSSP, 8-state):
--------------------SSSHHHHHHHSSS------PPPPPEEEEEEEP--S-EEEEEEEEETTEEEEEEEEE--GGGG-----SSSSSS-SB--EEEEEE-TT--EEEEE--TTT--SSSEEEEEEEEE-TTS-EEEEEEEEEEEEEEEEEEEHHHH-TTSPP-EEEEEEEEEEEEEEEEEEEEEEETTTTEEEEPPP-TT-BEEEEEEEETTEEEEEE-TT--B----TT-S-PPBPBEEEEEETTS-S-EE--TT-SSBEEEEEE-TTS-EEEEE----TTGGGSS-SSSTT----GGG--EEEEE-TTS-S-EEEESSS--SSS--TTS----EEEEEEE-TT--EEEEEE-TTTTTT-BEEEEEPPPSTT--S--TTT-SSGGGTT--SSEEESBTT---SSS---BGGGG-S-----TT-SSPPSB--EEEEEEEETTTEEEEEEEEE---SEE-THHHHHTT-PPPTT-SEESTTHHHHHHHHH-SS--SEEEEEEEESSSSBSSGGGEEEEE--TTEEEEEEEE-S-HHHHHSSSSPPP---HHHH---TTS-TT-SEEEEEES-SSSB--S-TT---SS-SHHHHTS----S---TTT--EEEEEEEEPP--TTGGGT---SSSSEEEEEEEEE---B-TTSPBPB-TTSSBP--EEEEEESSS-EEEEEE-TTS-EEEE--S-B-PPTT-EEEESSBS--SS--SS-GGGSSTTSTT----B-SSSEEEEEEEEETTEEEEEEEESS-B---IIIIIHHHHHHHTTTTS-TTS-GGG--S---SSSTTSTTSHHHHHHT-TT-TTS-GGG----S-STTS----TTB-SSS-BTTBSTT-HHHHHHHTS--SS--TTS-TTS----S-------HHHHHHHHHHHHTT-----TTTT---SPPEEEEEESSSSS-S-EEEEEE---

Nearest PDB structures (foldseek):
  5c2v-assembly1_A  TM=5.813E-01  e=1.253E-25  Candidatus Kuenenia stuttgartensis
  5c2v-assembly1_D  TM=5.607E-01  e=6.387E-24  Candidatus Kuenenia stuttgartensis
  5l8s-assembly2_D  TM=3.453E-01  e=5.185E-04  Sporosarcina psychrophila
  7q62-assembly1_A  TM=1.313E-01  e=2.097E-01  Homo sapiens